Protein AF-0000000087190707 (afdb_homodimer)

Radius of gyration: 32.06 Å; Cα contacts (8 Å, |Δi|>4): 3324; chains: 2; bounding box: 83×92×91 Å

InterPro domains:
  IPR005593 Xylulose 5-phosphate/Fructose 6-phosphate phosphoketolase [PF03894] (389-524)
  IPR005593 Xylulose 5-phosphate/Fructose 6-phosphate phosphoketolase [PTHR31273] (13-345)
  IPR009014 Transketolase C-terminal/Pyruvate-ferredoxin oxidoreductase domain II [G3DSA:3.40.50.920] (561-709)
  IPR018969 Xylulose 5-phosphate/Fructose 6-phosphate phosphoketolase, C-terminal [PF09363] (551-703)
  IPR018970 Xylulose 5-phosphate/Fructose 6-phosphate phosphoketolase, N-terminal [PF09364] (20-344)
  IPR019789 Xylulose 5-phosphate/Fructose 6-phosphate phosphoketolase, thiamine diphosphate binding site [PS60003] (160-178)
  IPR029061 Thiamin diphosphate-binding fold [SSF52518] (20-338)
  IPR029061 Thiamin diphosphate-binding fold [SSF52518] (388-546)

Foldseek 3Di:
DLLVLLVVLPVPADLVLLVLQLLQLLLQLLLQQWAQDCSQCPDQDDLVRTDQFGWAFLFVRNVVSLVLLLCFSSLQSQDPPAAEAEFEQWFRNVSSLLSQCLQQQNLCVLPVQLGQFLRNSSCSRNCPVPPLQGRTDFVLRPRYQDGNPDGALRLLLQQLQFVQPQRYEYEYEHELQSCVDPNNVCSLQVLLLLAPLHNTHWYEYEYAQQQADLVGGHPLSPDDPVRNQCSNVVSQAGEQEDQSPRSSVVSVSVSVLSVQADGGNDDHGHYYYYHHHHTSPLQDQDFPRHGQGPDSCNRIPSLRGLSPDVRSVVRSSCSSCVSSSCCQAPSGRHGDPSNVSSHHHDDDADDFADFDPDLLVVLLVLLVVLPQDAQQSSAQVLQVVLCVVVQEAEEEAPCCVVLSNQAADPVRDHRSSYTYHNDLSSRQSSQNSSQSNQGFYEYEYALQCNCVCLVVVVSVLVSLVSCVVSVGHWTQEAEYEHEDELLADWQSSHDNVSLQSQLLVLDQQEWEFADQHNSLLSSVSSSNRSDTSHYYYYYAYNDDADDDDSPCSSVCSVQQKDWDPVLFDPDDQAFQEEEEEGHRLRCRLVSVLSVVCCVPQVVGGYIYMYGGILLCLAAPPSYPNPDDPVRCCSRGNLQHQYEYEHAADQVSSVSRNPPVDNPPSYDYFYFDRPVHTDHSQVRCVVRLSHNVSSNVVRVVRRDCVSVVPPD/DLLVLLVVLPVPADLVLLVLQLLQLLLQLLLQQWAQDCSQCPDQDDLVRTDQFGWAFLFVRNVVSLVLLLCFSSLQSQDPPAAEAEFEQWFRNQSSLLSQCLQQQNLCVLPVQLGQFLRNSSCSRNCPVPPLQGRTDFVLRPRYQDGNPDGALRLLLQQLQFVQPQRYEYEYEHELQSCVDPNNVCSLQVLLLLAPLHNTHWYEYEYEQQQADLVGGHPLSPDDPVRNQCSNVVSQAGEQEDQSPRSSVVSVSVSVLSVQADGGNDDHGHYYYYHHHHTSPLQDQDFPRHGQGPDSCNRIPSLRGLSPDVSSVVSSSCSSCVSSSCCQAPSGRHGDPSNVSSHHHDDDADDFADFDPPLLVVLLVLLVVLPQDAQQSSAQVLQVVLCVVVQEAEEEAPCCVVLSNLHADPVRDHRSSYTYHNDLSSRQSSQLSSQSNQGFYEYEYALQCNCVCLVVVVSVLVSLVSCVVSVGHWTQEAHYEHANALLADWQSSHDNVSLQSQLLVLDQQEWEFADQHNSLLSSQSSSNRSGTSHYYYYYAYNDDADDDDSVCSSVCSVQQKDWDPVLFDPDDQAFQEEEEEGHRLRCRLVSVLSVVCCVPQVVGGYIYMYGGILLCLAAPPSYPNPDDPVRVCSRGNLDHQYEYEHAADQVSSVSRNPPVDNPPSYDYFYFDNPVHTDHSQVRCVVRLSHNVSVNVVRVVRRDCVSVVPPD

Secondary structure (DSSP, 8-state):
-HHHHHHHHHHHS-HHHHHHHHHHHHHHHHHHHHBSS-TT--S---GGGB-SS--S--TTHHHHHHHHHHHHHHHHTPPTT-EEEEEES-TT-HHHHHHHHHHHTHHHHH-GGGSSSHHHHHHHHHTPSBTTTBSS--TTSTT-----SSSSTHHHHHHHHHTT-TTEEEEEEEETTGGGSHHHHHHHHHGGGGTTS----EEEEEEE--SB-SSSB-TGGGS-HHHHHHHHHHTTEEEEEE-SSSHHHHHHHHHHHHHH--BTT-SSPEEEEEE-PPTTTTS-SEETTEE-TTSGGGGS-SSS-TTT-HHHHHHHHHHHHTT-HHHHB-TTSPBPGGGGGGSPPPPPPPPPPPPPS-HHHHHHHHHHHH-S--HHHHHHHHHHHHHTTT-EEEEESS-TTTTT-----TTSPPPTTEEE-S-HHHHHHHHHHHHTTT-EEEEEEETTTGGGGHHHHHHHHHHHHHHHHTTPPP-BPEEEEEES-GGGS-GGG---HHHHHHHHT--TTEEEE--SSHHHHHHHHHHHHH-BS-EEEEE---S------STTHHHHHHHSEEE-GGGS-TT-SS-SEEEEEESHHHHHHHHHHHHHHHHH-TTS-EEEEEESBGGGGSPTTTSTTPPPHHHHHHHH-SSS-EEEEESS-HHHHHHHHGGG--GGGEEEE-----SS---HHHHHHHTT-SHHHHHHHHHHHS-GGGTTT--/-HHHHHHHHHHHS-HHHHHHHHHHHHHHHHHHHHBSS-TT--S---GGGB-SS--S--TTHHHHHHHHHHHHHHHHTPPTT-EEEEEES-TT-HHHHHHHHHHHTHHHHH-GGGSSSHHHHHHHHHHPSBTTTBSS--TTSTT-----SSSSTHHHHHHHHHTT-TTEEEEEEEETTGGGSHHHHHHHHHGGGGTTS----EEEEEEE--SB-SSSB-TGGGS-HHHHHHHHHHTTEEEEEE-SSSHHHHHHHHHHHHHT--BTT-SSPEEEEEE-PPTTTTS-SEETTEE-TTSGGGGS-SSS-TTT-HHHHHHHHHHHHTT-HHHHB-TTSPBPGGGGGGSPPPPPPPPPPPPPS-HHHHHHHHHHHH-S--HHHHHHHHHHHHHTTT-EEEEESS-TTTTT-----TTSPPPTTEEE-S-HHHHHHHHHHHHTTT-EEEEEEETTTGGGGHHHHHHHHHHHHHHHHTTPPP-BPEEEEEEE-GGGS-GGG---HHHHHHHHT--TTEEEE--SSHHHHHHHHHHHHH-BS-EEEEE---S------STTHHHHHHHSEEE-GGGS-TT-SS-SEEEEEESHHHHHHHHHHHHHHHHH-TTS-EEEEEESBGGGGSPTTTSTTPPPHHHHHHHH-SSS-EEEEESS-HHHHHHHHGGG--GGGEEEE-----SS---HHHHHHHTT-SHHHHHHHHHHHS-GGGTTT--

Nearest PDB structures (foldseek):
  8io8-assembly1_B  TM=8.925E-01  e=1.361E-54  unclassified
  8ioe-assembly1_G  TM=8.922E-01  e=2.851E-54  Synechococcus elongatus PCC 7942 = FACHB-805
  8ioe-assembly1_A  TM=8.803E-01  e=5.372E-54  Synechococcus elongatus PCC 7942 = FACHB-805
  3ahi-assembly1_A-2  TM=8.878E-01  e=4.780E-52  Bifidobacterium breve
  7c8h-assembly1_E  TM=8.790E-01  e=3.035E-51  Bifidobacterium longum

Solvent-accessible surface area (backbone atoms only — not comparable to full-atom values): 69370 Å² total; per-residue (Å²): 110,60,28,60,43,34,51,50,22,58,72,76,34,58,53,65,19,27,46,44,36,27,45,42,34,48,45,45,27,52,37,22,30,38,28,51,43,66,84,56,55,85,52,83,86,50,59,84,28,38,38,90,71,51,52,60,37,44,16,55,25,42,61,52,29,47,51,54,23,59,42,10,26,39,58,54,59,54,55,90,82,50,43,79,45,66,40,50,16,58,13,52,30,18,51,38,52,50,33,50,21,35,70,49,41,48,33,20,76,77,34,73,69,33,27,66,25,45,66,13,45,44,41,55,23,43,40,45,66,32,53,78,57,34,63,43,36,31,35,58,45,64,88,33,87,47,55,11,57,66,63,19,43,39,61,28,22,40,52,15,53,16,58,71,26,59,52,27,37,29,38,25,40,34,40,39,36,36,51,47,13,27,45,29,38,21,35,59,54,50,47,60,56,46,42,81,37,63,61,25,7,27,54,41,43,31,36,42,41,25,43,56,37,76,66,41,71,21,74,64,56,72,43,51,72,66,50,46,49,34,30,39,42,22,38,44,24,46,75,33,74,36,55,59,83,46,51,60,58,32,49,50,37,49,31,51,26,38,57,47,40,51,42,52,34,54,86,72,58,34,25,26,34,38,34,52,35,52,42,17,57,86,51,58,55,54,52,88,83,42,76,29,45,83,42,64,46,19,49,32,52,61,65,70,50,34,66,85,32,66,56,44,31,53,51,47,52,50,53,58,54,70,59,43,46,65,71,40,29,41,89,51,36,34,68,26,75,71,26,52,66,21,44,42,61,79,71,77,78,79,82,56,51,78,75,61,79,58,47,64,61,51,15,42,51,47,21,64,70,41,40,92,37,57,36,50,72,23,43,50,57,56,55,53,60,47,38,72,73,70,46,40,36,40,27,20,44,44,34,40,61,82,48,46,48,78,64,59,41,97,86,63,44,71,42,45,50,52,42,56,45,46,26,54,52,52,41,50,22,26,37,50,18,31,16,72,70,57,26,40,37,39,39,43,37,44,30,33,56,50,20,52,32,44,41,57,54,53,51,50,51,48,40,52,34,23,27,53,74,53,67,48,60,54,33,40,24,50,40,36,38,31,25,50,42,40,70,79,42,56,56,69,38,48,36,56,41,40,61,38,27,54,61,46,52,57,52,63,43,55,41,43,32,19,29,45,35,33,23,46,39,32,16,50,48,50,34,51,73,47,38,56,61,32,36,35,40,38,41,44,60,63,67,93,71,57,76,72,84,68,88,46,49,56,46,21,72,75,47,20,40,35,68,40,68,94,61,29,50,83,89,55,77,68,38,54,32,29,41,35,20,24,12,28,66,25,32,44,43,50,48,54,48,44,53,49,42,52,70,76,36,65,85,59,40,32,37,29,34,40,36,28,24,62,47,26,53,19,42,62,81,60,31,87,51,19,33,44,70,66,55,43,36,67,73,53,31,90,75,30,35,31,47,32,29,33,65,38,41,38,31,49,58,35,21,38,19,40,46,70,38,70,20,77,39,46,43,66,32,24,53,57,78,80,53,53,37,58,48,53,69,54,48,29,49,74,32,45,54,28,72,65,46,42,52,54,49,57,59,68,62,42,66,59,81,75,55,64,75,54,130,109,60,28,60,44,34,51,50,22,59,71,76,35,58,52,65,19,27,45,44,36,27,44,39,35,46,45,46,28,52,38,22,30,39,28,51,44,65,84,55,56,84,54,83,86,49,59,84,29,37,40,93,70,52,53,60,37,44,16,55,25,42,63,51,28,48,52,54,24,60,43,9,26,40,59,54,60,52,55,91,82,51,44,81,45,66,40,50,17,56,14,52,33,17,52,39,52,50,36,50,20,34,68,48,41,49,32,21,75,78,35,72,71,34,26,65,25,45,65,13,45,44,40,55,23,44,40,44,64,32,55,78,58,34,63,43,37,30,36,58,46,64,88,32,85,47,55,12,57,66,64,20,44,42,59,29,21,40,50,15,53,15,58,70,26,61,52,28,38,29,38,25,41,34,42,40,36,34,49,46,12,27,46,29,38,23,34,58,53,50,46,61,56,45,44,82,37,63,60,24,5,27,53,41,44,31,35,41,40,25,43,57,39,78,65,40,69,20,73,65,54,71,44,52,73,67,48,47,50,33,29,39,43,23,37,43,24,46,76,34,74,36,54,61,83,46,53,60,57,32,48,49,37,50,32,51,27,39,56,48,38,50,41,53,34,55,86,73,58,33,25,26,36,38,35,52,34,51,40,17,57,87,51,58,56,54,50,89,82,42,77,28,45,83,43,65,46,20,48,33,51,62,65,72,50,36,68,84,31,66,56,44,30,52,52,49,51,52,54,59,54,69,60,42,47,65,70,38,29,43,90,51,35,34,67,24,76,72,27,52,65,21,45,41,62,80,74,77,78,79,82,56,54,78,76,63,78,57,48,62,60,52,14,41,51,47,20,62,70,42,40,92,39,57,37,50,74,24,43,49,56,57,54,52,59,47,40,71,71,71,46,39,37,41,29,20,44,43,34,41,61,83,48,46,50,76,64,57,43,98,86,63,44,69,44,46,49,51,42,56,46,47,26,54,52,52,39,50,23,26,39,50,18,32,16,73,72,59,26,39,36,39,38,41,39,42,31,32,57,49,20,51,32,44,40,57,53,53,51,49,52,49,40,52,36,24,27,52,75,55,66,49,59,52,33,40,24,49,38,38,39,29,30,40,42,38,71,80,41,58,57,70,39,47,35,55,40,41,59,38,26,55,61,46,52,57,52,64,44,56,41,43,32,18,28,44,33,32,23,47,39,32,15,50,49,49,34,51,73,49,38,57,61,33,37,35,40,37,39,41,62,60,66,95,71,58,75,75,84,68,87,48,48,54,46,20,70,75,49,19,38,36,67,40,67,94,61,29,51,83,88,55,76,68,39,54,32,28,41,33,21,23,11,27,66,25,33,41,44,51,49,54,47,46,54,50,42,53,71,76,38,66,84,59,39,33,38,28,35,41,35,26,22,62,48,26,53,19,42,63,80,59,30,86,51,18,34,45,71,66,57,43,35,68,74,52,31,90,72,29,35,31,48,32,29,33,63,39,41,37,32,49,57,35,21,39,19,42,46,70,39,71,20,76,40,46,44,65,32,25,55,57,80,78,52,53,35,57,48,53,70,54,49,29,49,74,34,45,54,28,72,67,47,40,50,54,48,57,57,66,63,43,66,59,79,74,54,65,77,56,129

Organism: Streptomyces mobaraensis (NCBI:txid35621)

Sequence (1422 aa):
MWHDLAQRAQESVTDQAVAALTDALDYLCLAQLYLADNPLLQQPLRPAHLKKKPAGHWGVCPPVNRILAALGPLQRALPAGADLRVVHGGGHAAPSALAHAYLTGRLGDVYPWLTRTAKGLHALITGFPHPEIGSEITPLIPGHLYTGGQLGPALAVAQGTVLDAPHRLSVVLIGDGECETGATAASWLGSRALRGTGRHGTVLPVVLLNGQRMGGPSLLAGLTRDELTAYFTGLGHQPVYTDGTDPAHLRTALTQALAASRPLGSRGPHSVLVLTLPKGHGAPATVAGRPVAGTRAVHKTPLPDPVRDREQFTALSAWLASYQPQQLLTSDGHPSPHLIPALPPPRSAPTGCEPPRGCIAASTAVATATGPRPFPAAIAPVFSARAHHGDFRLFSPDELSSNRIDLHDADGSTPPWVVEVLNEELCHAWAQGYTETGRRALIATYEAFAPIATSLITQQLKHRAARRHAGLPPLPSIVYLLTSLGWHNTYTHQNPALTSALLATGDLSVHVLTPADPARTAAALTFALRKLDRCTLVIAGKHPLTHHPHDTIEEEIRHGIAPWPHLSHPGATEPDLVLASAGDLPAHQLTALARRLRAQRPEMRLRYLHIHDLTVLAEPGTRPLALTDEAFTRHFGTRAPILAATAGHPADLHALLGRRHPGPRLTVLGYTDPGRPCTSERLLHHCHLDTTSLWERATALVPHTLRRNLPMWHDLAQRAQESVTDQAVAALTDALDYLCLAQLYLADNPLLQQPLRPAHLKKKPAGHWGVCPPVNRILAALGPLQRALPAGADLRVVHGGGHAAPSALAHAYLTGRLGDVYPWLTRTAKGLHALITGFPHPEIGSEITPLIPGHLYTGGQLGPALAVAQGTVLDAPHRLSVVLIGDGECETGATAASWLGSRALRGTGRHGTVLPVVLLNGQRMGGPSLLAGLTRDELTAYFTGLGHQPVYTDGTDPAHLRTALTQALAASRPLGSRGPHSVLVLTLPKGHGAPATVAGRPVAGTRAVHKTPLPDPVRDREQFTALSAWLASYQPQQLLTSDGHPSPHLIPALPPPRSAPTGCEPPRGCIAASTAVATATGPRPFPAAIAPVFSARAHHGDFRLFSPDELSSNRIDLHDADGSTPPWVVEVLNEELCHAWAQGYTETGRRALIATYEAFAPIATSLITQQLKHRAARRHAGLPPLPSIVYLLTSLGWHNTYTHQNPALTSALLATGDLSVHVLTPADPARTAAALTFALRKLDRCTLVIAGKHPLTHHPHDTIEEEIRHGIAPWPHLSHPGATEPDLVLASAGDLPAHQLTALARRLRAQRPEMRLRYLHIHDLTVLAEPGTRPLALTDEAFTRHFGTRAPILAATAGHPADLHALLGRRHPGPRLTVLGYTDPGRPCTSERLLHHCHLDTTSLWERATALVPHTLRRNLP

Structure (mmCIF, N/CA/C/O backbone):
data_AF-0000000087190707-model_v1
#
loop_
_entity.id
_entity.type
_entity.pdbx_description
1 polymer Phosphoketolase
#
loop_
_atom_site.group_PDB
_atom_site.id
_atom_site.type_symbol
_atom_site.label_atom_id
_atom_site.label_alt_id
_atom_site.label_comp_id
_atom_site.label_asym_id
_atom_site.label_entity_id
_atom_site.label_seq_id
_atom_site.pdbx_PDB_ins_code
_atom_site.Cartn_x
_atom_site.Cartn_y
_atom_site.Cartn_z
_atom_site.occupancy
_atom_site.B_iso_or_equiv
_atom_site.auth_seq_id
_atom_site.auth_comp_id
_atom_site.auth_asym_id
_atom_site.auth_atom_id
_atom_site.pdbx_PDB_model_num
ATOM 1 N N . MET A 1 1 ? 5.609 28.781 -24.391 1 84.25 1 MET A N 1
ATOM 2 C CA . MET A 1 1 ? 4.645 29.594 -23.672 1 84.25 1 MET A CA 1
ATOM 3 C C . MET A 1 1 ? 5.168 29.953 -22.281 1 84.25 1 MET A C 1
ATOM 5 O O . MET A 1 1 ? 5.281 31.141 -21.938 1 84.25 1 MET A O 1
ATOM 9 N N . TRP A 1 2 ? 5.621 29.016 -21.562 1 90.38 2 TRP A N 1
ATOM 10 C CA . TRP A 1 2 ? 5.977 29.266 -20.156 1 90.38 2 TRP A CA 1
ATOM 11 C C . TRP A 1 2 ? 7.316 29.984 -20.062 1 90.38 2 TRP A C 1
ATOM 13 O O . TRP A 1 2 ? 7.539 30.75 -19.125 1 90.38 2 TRP A O 1
ATOM 23 N N . HIS A 1 3 ? 8.156 29.766 -21.062 1 89.12 3 HIS A N 1
ATOM 24 C CA . HIS A 1 3 ? 9.414 30.5 -21.109 1 89.12 3 HIS A CA 1
ATOM 25 C C . HIS A 1 3 ? 9.172 31.984 -21.328 1 89.12 3 HIS A C 1
ATOM 27 O O . HIS A 1 3 ? 9.758 32.844 -20.625 1 89.12 3 HIS A O 1
ATOM 33 N N . ASP A 1 4 ? 8.32 32.312 -22.25 1 91.38 4 ASP A N 1
ATOM 34 C CA . ASP A 1 4 ? 7.992 33.688 -22.531 1 91.38 4 ASP A CA 1
ATOM 35 C C . ASP A 1 4 ? 7.359 34.375 -21.328 1 91.38 4 ASP A C 1
ATOM 37 O O . ASP A 1 4 ? 7.66 35.531 -21.031 1 91.38 4 ASP A O 1
ATOM 41 N N . LEU A 1 5 ? 6.543 33.594 -20.703 1 92.19 5 LEU A N 1
ATOM 42 C CA . LEU A 1 5 ? 5.91 34.125 -19.484 1 92.19 5 LEU A CA 1
ATOM 43 C C . LEU A 1 5 ? 6.953 34.438 -18.422 1 92.19 5 LEU A C 1
ATOM 45 O O . LEU A 1 5 ? 6.879 35.469 -17.766 1 92.19 5 LEU A O 1
ATOM 49 N N . ALA A 1 6 ? 7.91 33.562 -18.25 1 91.88 6 ALA A N 1
ATOM 50 C CA . ALA A 1 6 ? 8.945 33.719 -17.25 1 91.88 6 ALA A CA 1
ATOM 51 C C . ALA A 1 6 ? 9.836 34.938 -17.578 1 91.88 6 ALA A C 1
ATOM 53 O O . ALA A 1 6 ? 10.227 35.688 -16.672 1 91.88 6 ALA A O 1
ATOM 54 N N . GLN A 1 7 ? 10.086 35.125 -18.828 1 91.69 7 GLN A N 1
ATOM 55 C CA . GLN A 1 7 ? 10.891 36.281 -19.266 1 91.69 7 GLN A CA 1
ATOM 56 C C . GLN A 1 7 ? 10.164 37.594 -19.016 1 91.69 7 GLN A C 1
ATOM 58 O O . GLN A 1 7 ? 10.75 38.531 -18.5 1 91.69 7 GLN A O 1
ATOM 63 N N . ARG A 1 8 ? 8.984 37.594 -19.281 1 91.94 8 ARG A N 1
ATOM 64 C CA . ARG A 1 8 ? 8.188 38.781 -19.062 1 91.94 8 ARG A CA 1
ATOM 65 C C . ARG A 1 8 ? 8.078 39.125 -17.578 1 91.94 8 ARG A C 1
ATOM 67 O O . ARG A 1 8 ? 8.164 40.281 -17.188 1 91.94 8 ARG A O 1
ATOM 74 N N . ALA A 1 9 ? 7.875 38.062 -16.828 1 92.56 9 ALA A N 1
ATOM 75 C CA . ALA A 1 9 ? 7.777 38.25 -15.375 1 92.56 9 ALA A CA 1
ATOM 76 C C . ALA A 1 9 ? 9.078 38.812 -14.805 1 92.56 9 ALA A C 1
ATOM 78 O O . ALA A 1 9 ? 9.062 39.625 -13.883 1 92.56 9 ALA A O 1
ATOM 79 N N . GLN A 1 10 ? 10.156 38.344 -15.359 1 90.56 10 GLN A N 1
ATOM 80 C CA . GLN A 1 10 ? 11.461 38.781 -14.906 1 90.56 10 GLN A CA 1
ATOM 81 C C . GLN A 1 10 ? 11.688 40.25 -15.219 1 90.56 10 GLN A C 1
ATOM 83 O O . GLN A 1 10 ? 12.328 40.969 -14.453 1 90.56 10 GLN A O 1
ATOM 88 N N . GLU A 1 11 ? 11.117 40.719 -16.234 1 91.38 11 GLU A N 1
ATOM 89 C CA . GLU A 1 11 ? 11.289 42.094 -16.688 1 91.38 11 GLU A CA 1
ATOM 90 C C . GLU A 1 11 ? 10.328 43.031 -15.953 1 91.38 11 GLU A C 1
ATOM 92 O O . GLU A 1 11 ? 10.648 44.188 -15.719 1 91.38 11 GLU A O 1
ATOM 97 N N . SER A 1 12 ? 9.227 42.562 -15.562 1 93.19 12 SER A N 1
ATOM 98 C CA . SER A 1 12 ? 8.164 43.406 -15.055 1 93.19 12 SER A CA 1
ATOM 99 C C . SER A 1 12 ? 8.266 43.594 -13.547 1 93.19 12 SER A C 1
ATOM 101 O O . SER A 1 12 ? 7.766 44.562 -12.992 1 93.19 12 SER A O 1
ATOM 103 N N . VAL A 1 13 ? 8.859 42.594 -12.844 1 96.25 13 VAL A N 1
ATOM 104 C CA . VAL A 1 13 ? 8.953 42.656 -11.383 1 96.25 13 VAL A CA 1
ATOM 105 C C . VAL A 1 13 ? 10.422 42.594 -10.961 1 96.25 13 VAL A C 1
ATOM 107 O O . VAL A 1 13 ? 11.195 41.781 -11.453 1 96.25 13 VAL A O 1
ATOM 110 N N . THR A 1 14 ? 10.844 43.438 -10.07 1 96.19 14 THR A N 1
ATOM 111 C CA . THR A 1 14 ? 12.242 43.562 -9.688 1 96.19 14 THR A CA 1
ATOM 112 C C . THR A 1 14 ? 12.656 42.406 -8.766 1 96.19 14 THR A C 1
ATOM 114 O O . THR A 1 14 ? 11.82 41.844 -8.055 1 96.19 14 THR A O 1
ATOM 117 N N . ASP A 1 15 ? 13.938 42.062 -8.773 1 96.81 15 ASP A N 1
ATOM 118 C CA . ASP A 1 15 ? 14.484 41.062 -7.867 1 96.81 15 ASP A CA 1
ATOM 119 C C . ASP A 1 15 ? 14.344 41.5 -6.41 1 96.81 15 ASP A C 1
ATOM 121 O O . ASP A 1 15 ? 14.188 40.688 -5.516 1 96.81 15 ASP A O 1
ATOM 125 N N . GLN A 1 16 ? 14.336 42.812 -6.195 1 96.31 16 GLN A N 1
ATOM 126 C CA . GLN A 1 16 ? 14.211 43.344 -4.848 1 96.31 16 GLN A CA 1
ATOM 127 C C . GLN A 1 16 ? 12.836 43.062 -4.262 1 96.31 16 GLN A C 1
ATOM 129 O O . GLN A 1 16 ? 12.711 42.75 -3.074 1 96.31 16 GLN A O 1
ATOM 134 N N . ALA A 1 17 ? 11.836 43.156 -5.109 1 97.5 17 ALA A N 1
ATOM 135 C CA . ALA A 1 17 ? 10.484 42.844 -4.652 1 97.5 17 ALA A CA 1
ATOM 136 C C . ALA A 1 17 ? 10.359 41.375 -4.27 1 97.5 17 ALA A C 1
ATOM 138 O O . ALA A 1 17 ? 9.719 41.031 -3.275 1 97.5 17 ALA A O 1
ATOM 139 N N . VAL A 1 18 ? 10.969 40.5 -5.082 1 97.94 18 VAL A N 1
ATOM 140 C CA . VAL A 1 18 ? 10.945 39.094 -4.82 1 97.94 18 VAL A CA 1
ATOM 141 C C . VAL A 1 18 ? 11.719 38.781 -3.543 1 97.94 18 VAL A C 1
ATOM 143 O O . VAL A 1 18 ? 11.281 37.969 -2.727 1 97.94 18 VAL A O 1
ATOM 146 N N . ALA A 1 19 ? 12.852 39.406 -3.342 1 97.5 19 ALA A N 1
ATOM 147 C CA . ALA A 1 19 ? 13.648 39.25 -2.129 1 97.5 19 ALA A CA 1
ATOM 148 C C . ALA A 1 19 ? 12.867 39.688 -0.895 1 97.5 19 ALA A C 1
ATOM 150 O O . ALA A 1 19 ? 12.906 39.031 0.141 1 97.5 19 ALA A O 1
ATOM 151 N N . ALA A 1 20 ? 12.203 40.812 -1.03 1 97.75 20 ALA A N 1
ATOM 152 C CA . ALA A 1 20 ? 11.406 41.312 0.084 1 97.75 20 ALA A CA 1
ATOM 153 C C . ALA A 1 20 ? 10.281 40.344 0.442 1 97.75 20 ALA A C 1
ATOM 155 O O . ALA A 1 20 ? 9.984 40.156 1.621 1 97.75 20 ALA A O 1
ATOM 156 N N . LEU A 1 21 ? 9.617 39.812 -0.574 1 98.12 21 LEU A N 1
ATOM 157 C CA . LEU A 1 21 ? 8.562 38.844 -0.317 1 98.12 21 LEU A CA 1
ATOM 158 C C . LEU A 1 21 ? 9.117 37.594 0.361 1 98.12 21 LEU A C 1
ATOM 160 O O . LEU A 1 21 ? 8.484 37.031 1.255 1 98.12 21 LEU A O 1
ATOM 164 N N . THR A 1 22 ? 10.297 37.094 -0.09 1 98.19 22 THR A N 1
ATOM 165 C CA . THR A 1 22 ? 10.953 35.969 0.54 1 98.19 22 THR A CA 1
ATOM 166 C C . THR A 1 22 ? 11.18 36.219 2.025 1 98.19 22 THR A C 1
ATOM 168 O O . THR A 1 22 ? 10.898 35.344 2.861 1 98.19 22 THR A O 1
ATOM 171 N N . ASP A 1 23 ? 11.617 37.438 2.338 1 98.31 23 ASP A N 1
ATOM 172 C CA . ASP A 1 23 ? 11.867 37.812 3.727 1 98.31 23 ASP A CA 1
ATOM 173 C C . ASP A 1 23 ? 10.562 37.844 4.527 1 98.31 23 ASP A C 1
ATOM 175 O O . ASP A 1 23 ? 10.523 37.438 5.684 1 98.31 23 ASP A O 1
ATOM 179 N N . ALA A 1 24 ? 9.562 38.406 3.902 1 98.69 24 ALA A N 1
ATOM 180 C CA . ALA A 1 24 ? 8.266 38.469 4.57 1 98.69 24 ALA A CA 1
ATOM 181 C C . ALA A 1 24 ? 7.738 37.062 4.891 1 98.69 24 ALA A C 1
ATOM 183 O O . ALA A 1 24 ? 7.227 36.812 5.988 1 98.69 24 ALA A O 1
ATOM 184 N N . LEU A 1 25 ? 7.855 36.156 3.922 1 98.62 25 LEU A N 1
ATOM 185 C CA . LEU A 1 25 ? 7.414 34.781 4.125 1 98.62 25 LEU A CA 1
ATOM 186 C C . LEU A 1 25 ? 8.234 34.125 5.223 1 98.62 25 LEU A C 1
ATOM 188 O O . LEU A 1 25 ? 7.672 33.469 6.102 1 98.62 25 LEU A O 1
ATOM 192 N N . ASP A 1 26 ? 9.547 34.25 5.164 1 98.56 26 ASP A N 1
ATOM 193 C CA . ASP A 1 26 ? 10.406 33.656 6.188 1 98.56 26 ASP A CA 1
ATOM 194 C C . ASP A 1 26 ? 10.055 34.188 7.574 1 98.56 26 ASP A C 1
ATOM 196 O O . ASP A 1 26 ? 9.945 33.406 8.531 1 98.56 26 ASP A O 1
ATOM 200 N N . TYR A 1 27 ? 9.922 35.531 7.613 1 98.69 27 TYR A N 1
ATOM 201 C CA . TYR A 1 27 ? 9.609 36.125 8.906 1 98.69 27 TYR A CA 1
ATOM 202 C C . TYR A 1 27 ? 8.297 35.594 9.453 1 98.69 27 TYR A C 1
ATOM 204 O O . TYR A 1 27 ? 8.211 35.219 10.633 1 98.69 27 TYR A O 1
ATOM 212 N N . LEU A 1 28 ? 7.254 35.594 8.648 1 98.75 28 LEU A N 1
ATOM 213 C CA . LEU A 1 28 ? 5.934 35.156 9.094 1 98.75 28 LEU A CA 1
ATOM 214 C C . LEU A 1 28 ? 5.957 33.688 9.531 1 98.75 28 LEU A C 1
ATOM 216 O O . LEU A 1 28 ? 5.25 33.312 10.461 1 98.75 28 LEU A O 1
ATOM 220 N N . CYS A 1 29 ? 6.746 32.875 8.828 1 98.5 29 CYS A N 1
ATOM 221 C CA . CYS A 1 29 ? 6.887 31.5 9.25 1 98.5 29 CYS A CA 1
ATOM 222 C C . CYS A 1 29 ? 7.523 31.406 10.633 1 98.5 29 CYS A C 1
ATOM 224 O O . CYS A 1 29 ? 7.027 30.703 11.508 1 98.5 29 CYS A O 1
ATOM 226 N N . LEU A 1 30 ? 8.609 32.125 10.805 1 98.56 30 LEU A N 1
ATOM 227 C CA . LEU A 1 30 ? 9.305 32.125 12.086 1 98.56 30 LEU A CA 1
ATOM 228 C C . LEU A 1 30 ? 8.398 32.625 13.203 1 98.56 30 LEU A C 1
ATOM 230 O O . LEU A 1 30 ? 8.367 32.062 14.297 1 98.56 30 LEU A O 1
ATOM 234 N N . ALA A 1 31 ? 7.703 33.719 12.945 1 98.62 31 ALA A N 1
ATOM 235 C CA . ALA A 1 31 ? 6.789 34.312 13.914 1 98.62 31 ALA A CA 1
ATOM 236 C C . ALA A 1 31 ? 5.684 33.344 14.297 1 98.62 31 ALA A C 1
ATOM 238 O O . ALA A 1 31 ? 5.324 33.25 15.477 1 98.62 31 ALA A O 1
ATOM 239 N N . GLN A 1 32 ? 5.129 32.656 13.359 1 98.5 32 GLN A N 1
ATOM 240 C CA . GLN A 1 32 ? 4.109 31.641 13.617 1 98.5 32 GLN A CA 1
ATOM 241 C C . GLN A 1 32 ? 4.613 30.594 14.594 1 98.5 32 GLN A C 1
ATOM 243 O O . GLN A 1 32 ? 3.865 30.125 15.461 1 98.5 32 GLN A O 1
ATOM 248 N N . LEU A 1 33 ? 5.863 30.203 14.445 1 98.06 33 LEU A N 1
ATOM 249 C CA . LEU A 1 33 ? 6.414 29.109 15.242 1 98.06 33 LEU A CA 1
ATOM 250 C C . LEU A 1 33 ? 6.648 29.562 16.688 1 98.06 33 LEU A C 1
ATOM 252 O O . LEU A 1 33 ? 6.457 28.781 17.625 1 98.06 33 LEU A O 1
ATOM 256 N N . TYR A 1 34 ? 6.98 30.891 16.953 1 98.38 34 TYR A N 1
ATOM 257 C CA . TYR A 1 34 ? 7.59 31.203 18.234 1 98.38 34 TYR A CA 1
ATOM 258 C C . TYR A 1 34 ? 6.777 32.25 18.984 1 98.38 34 TYR A C 1
ATOM 260 O O . TYR A 1 34 ? 6.805 32.312 20.203 1 98.38 34 TYR A O 1
ATOM 268 N N . LEU A 1 35 ? 6.066 33.125 18.281 1 98.56 35 LEU A N 1
ATOM 269 C CA . LEU A 1 35 ? 5.531 34.312 18.953 1 98.56 35 LEU A CA 1
ATOM 270 C C . LEU A 1 35 ? 4.113 34.062 19.438 1 98.56 35 LEU A C 1
ATOM 272 O O . LEU A 1 35 ? 3.32 33.406 18.766 1 98.56 35 LEU A O 1
ATOM 276 N N . ALA A 1 36 ? 3.848 34.562 20.594 1 98.06 36 ALA A N 1
ATOM 277 C CA . ALA A 1 36 ? 2.508 34.562 21.172 1 98.06 36 ALA A CA 1
ATOM 278 C C . ALA A 1 36 ? 1.954 36 21.234 1 98.06 36 ALA A C 1
ATOM 280 O O . ALA A 1 36 ? 0.783 36.188 21.562 1 98.06 36 ALA A O 1
ATOM 281 N N . ASP A 1 37 ? 2.795 36.969 20.906 1 97.94 37 ASP A N 1
ATOM 282 C CA . ASP A 1 37 ? 2.438 38.406 20.875 1 97.94 37 ASP A CA 1
ATOM 283 C C . ASP A 1 37 ? 3.516 39.219 20.172 1 97.94 37 ASP A C 1
ATOM 285 O O . ASP A 1 37 ? 4.547 38.688 19.766 1 97.94 37 ASP A O 1
ATOM 289 N N . ASN A 1 38 ? 3.254 40.5 19.938 1 97.81 38 ASN A N 1
ATOM 290 C CA . ASN A 1 38 ? 4.227 41.438 19.359 1 97.81 38 ASN A CA 1
ATOM 291 C C . ASN A 1 38 ? 4.633 41.031 17.953 1 97.81 38 ASN A C 1
ATOM 293 O O . ASN A 1 38 ? 5.82 40.906 17.656 1 97.81 38 ASN A O 1
ATOM 297 N N . PRO A 1 39 ? 3.66 40.781 17.094 1 97.31 39 PRO A N 1
ATOM 298 C CA . PRO A 1 39 ? 3.916 40.156 15.797 1 97.31 39 PRO A CA 1
ATOM 299 C C . PRO A 1 39 ? 4.902 40.969 14.945 1 97.31 39 PRO A C 1
ATOM 301 O O . PRO A 1 39 ? 5.613 40.406 14.117 1 97.31 39 PRO A O 1
ATOM 304 N N . LEU A 1 40 ? 5.004 42.281 15.109 1 97.38 40 LEU A N 1
ATOM 305 C CA . LEU A 1 40 ? 5.855 43.125 14.273 1 97.38 40 LEU A CA 1
ATOM 306 C C . LEU A 1 40 ? 7.035 43.656 15.07 1 97.38 40 LEU A C 1
ATOM 308 O O . LEU A 1 40 ? 7.742 44.562 14.602 1 97.38 40 LEU A O 1
ATOM 312 N N . LEU A 1 41 ? 7.23 43.188 16.234 1 97.06 41 LEU A N 1
ATOM 313 C CA . LEU A 1 41 ? 8.32 43.594 17.109 1 97.06 41 LEU A CA 1
ATOM 314 C C . LEU A 1 41 ? 8.32 45.125 17.328 1 97.06 41 LEU A C 1
ATOM 316 O O . LEU A 1 41 ? 9.352 45.781 17.172 1 97.06 41 LEU A O 1
ATOM 320 N N . GLN A 1 42 ? 7.211 45.625 17.547 1 94.56 42 GLN A N 1
ATOM 321 C CA . GLN A 1 42 ? 7.066 47.062 17.812 1 94.56 42 GLN A CA 1
ATOM 322 C C . GLN A 1 42 ? 7.672 47.438 19.156 1 94.56 42 GLN A C 1
ATOM 324 O O . GLN A 1 42 ? 8.031 48.594 19.375 1 94.56 42 GLN A O 1
ATOM 329 N N . GLN A 1 43 ? 7.711 46.469 20.062 1 94.94 43 GLN A N 1
ATOM 330 C CA . GLN A 1 43 ? 8.414 46.531 21.344 1 94.94 43 GLN A CA 1
ATOM 331 C C . GLN A 1 43 ? 9.586 45.562 21.375 1 94.94 43 GLN A C 1
ATOM 333 O O . GLN A 1 43 ? 9.617 44.594 20.625 1 94.94 43 GLN A O 1
ATOM 338 N N . PRO A 1 44 ? 10.531 45.875 22.219 1 95.69 44 PRO A N 1
ATOM 339 C CA . PRO A 1 44 ? 11.578 44.875 22.391 1 95.69 44 PRO A CA 1
ATOM 340 C C . PRO A 1 44 ? 11.016 43.5 22.828 1 95.69 44 PRO A C 1
ATOM 342 O O . PRO A 1 44 ? 10.094 43.438 23.641 1 95.69 44 PRO A O 1
ATOM 345 N N . LEU A 1 45 ? 11.57 42.5 22.188 1 97.75 45 LEU A N 1
ATOM 346 C CA . LEU A 1 45 ? 11.078 41.156 22.453 1 97.75 45 LEU A CA 1
ATOM 347 C C . LEU A 1 45 ? 11.227 40.812 23.938 1 97.75 45 LEU A C 1
ATOM 349 O O . LEU A 1 45 ? 12.266 41.094 24.531 1 97.75 45 LEU A O 1
ATOM 353 N N . ARG A 1 46 ? 10.234 40.281 24.578 1 97.56 46 ARG A N 1
ATOM 354 C CA . ARG A 1 46 ? 10.227 39.75 25.938 1 97.56 46 ARG A CA 1
ATOM 355 C C . ARG A 1 46 ? 9.805 38.281 25.953 1 97.56 46 ARG A C 1
ATOM 357 O O . ARG A 1 46 ? 9.078 37.812 25.062 1 97.56 46 ARG A O 1
ATOM 364 N N . PRO A 1 47 ? 10.305 37.5 26.969 1 97.19 47 PRO A N 1
ATOM 365 C CA . PRO A 1 47 ? 9.906 36.094 27.047 1 97.19 47 PRO A CA 1
ATOM 366 C C . PRO A 1 47 ? 8.391 35.906 27.047 1 97.19 47 PRO A C 1
ATOM 368 O O . PRO A 1 47 ? 7.891 34.906 26.516 1 97.19 47 PRO A O 1
ATOM 371 N N . ALA A 1 48 ? 7.664 36.906 27.531 1 97.12 48 ALA A N 1
ATOM 372 C CA . ALA A 1 48 ? 6.207 36.844 27.609 1 97.12 48 ALA A CA 1
ATOM 373 C C . ALA A 1 48 ? 5.582 36.875 26.219 1 97.12 48 ALA A C 1
ATOM 375 O O . ALA A 1 48 ? 4.41 36.531 26.047 1 97.12 48 ALA A O 1
ATOM 376 N N . HIS A 1 49 ? 6.344 37.344 25.234 1 98.38 49 HIS A N 1
ATOM 377 C CA . HIS A 1 49 ? 5.863 37.406 23.859 1 98.38 49 HIS A CA 1
ATOM 378 C C . HIS A 1 49 ? 6.008 36.062 23.156 1 98.38 49 HIS A C 1
ATOM 380 O O . HIS A 1 49 ? 5.613 35.938 22 1 98.38 49 HIS A O 1
ATOM 386 N N . LEU A 1 50 ? 6.605 35.094 23.828 1 98.44 50 LEU A N 1
ATOM 387 C CA . LEU A 1 50 ? 6.926 33.812 23.188 1 98.44 50 LEU A CA 1
ATOM 388 C C . LEU A 1 50 ? 5.934 32.75 23.594 1 98.44 50 LEU A C 1
ATOM 390 O O . LEU A 1 50 ? 5.418 32.75 24.719 1 98.44 50 LEU A O 1
ATOM 394 N N . LYS A 1 51 ? 5.68 31.891 22.656 1 97.44 51 LYS A N 1
ATOM 395 C CA . LYS A 1 51 ? 4.906 30.703 22.984 1 97.44 51 LYS A CA 1
ATOM 396 C C . LYS A 1 51 ? 5.652 29.812 23.969 1 97.44 51 LYS A C 1
ATOM 398 O O . LYS A 1 51 ? 6.875 29.672 23.891 1 97.44 51 LYS A O 1
ATOM 403 N N . LYS A 1 52 ? 4.93 29.188 24.828 1 94.69 52 LYS A N 1
ATOM 404 C CA . LYS A 1 52 ? 5.516 28.281 25.812 1 94.69 52 LYS A CA 1
ATOM 405 C C . LYS A 1 52 ? 6.059 27.016 25.141 1 94.69 52 LYS A C 1
ATOM 407 O O . LYS A 1 52 ? 7.051 26.453 25.609 1 94.69 52 LYS A O 1
ATOM 412 N N . LYS A 1 53 ? 5.391 26.578 24.156 1 92.56 53 LYS A N 1
ATOM 413 C CA . LYS A 1 53 ? 5.777 25.406 23.391 1 92.56 53 LYS A CA 1
ATOM 414 C C . LYS A 1 53 ? 5.789 25.703 21.891 1 92.56 53 LYS A C 1
ATOM 416 O O . LYS A 1 53 ? 4.824 25.406 21.188 1 92.56 53 LYS A O 1
ATOM 421 N N . PRO A 1 54 ? 6.965 26.234 21.375 1 95.06 54 PRO A N 1
ATOM 422 C CA . PRO A 1 54 ? 7.043 26.453 19.938 1 95.06 54 PRO A CA 1
ATOM 423 C C . PRO A 1 54 ? 6.738 25.188 19.125 1 95.06 54 PRO A C 1
ATOM 425 O O . PRO A 1 54 ? 7.094 24.078 19.547 1 95.06 54 PRO A O 1
ATOM 428 N N . ALA A 1 55 ? 6.043 25.297 18.047 1 92.31 55 ALA A N 1
ATOM 429 C CA . ALA A 1 55 ? 5.648 24.156 17.219 1 92.31 55 ALA A CA 1
ATOM 430 C C . ALA A 1 55 ? 5.77 24.5 15.734 1 92.31 55 ALA A C 1
ATOM 432 O O . ALA A 1 55 ? 5.68 25.656 15.352 1 92.31 55 ALA A O 1
ATOM 433 N N . GLY A 1 56 ? 5.895 23.453 15.008 1 93.25 56 GLY A N 1
ATOM 434 C CA . GLY A 1 56 ? 5.965 23.609 13.562 1 93.25 56 GLY A CA 1
ATOM 435 C C . GLY A 1 56 ? 7.281 23.141 12.977 1 93.25 56 GLY A C 1
ATOM 436 O O . GLY A 1 56 ? 8.156 22.656 13.703 1 93.25 56 GLY A O 1
ATOM 437 N N . HIS A 1 57 ? 7.395 23.281 11.625 1 94.94 57 HIS A N 1
ATOM 438 C CA . HIS A 1 57 ? 8.562 22.812 10.891 1 94.94 57 HIS A CA 1
ATOM 439 C C . HIS A 1 57 ? 9.242 23.953 10.148 1 94.94 57 HIS A C 1
ATOM 441 O O . HIS A 1 57 ? 8.82 24.328 9.047 1 94.94 57 HIS A O 1
ATOM 447 N N . TRP A 1 58 ? 10.32 24.422 10.734 1 96.56 58 TRP A N 1
ATOM 448 C CA . TRP A 1 58 ? 11.078 25.5 10.102 1 96.56 58 TRP A CA 1
ATOM 449 C C . TRP A 1 58 ? 11.844 24.984 8.883 1 96.56 58 TRP A C 1
ATOM 451 O O . TRP A 1 58 ? 11.969 25.688 7.879 1 96.56 58 TRP A O 1
ATOM 461 N N . GLY A 1 59 ? 12.281 23.781 8.938 1 95.19 59 GLY A N 1
ATOM 462 C CA . GLY A 1 59 ? 13.219 23.188 7.996 1 95.19 59 GLY A CA 1
ATOM 463 C C . GLY A 1 59 ? 12.773 23.312 6.551 1 95.19 59 GLY A C 1
ATOM 464 O O . GLY A 1 59 ? 13.586 23.594 5.668 1 95.19 59 GLY A O 1
ATOM 465 N N . VAL A 1 60 ? 11.547 23.141 6.309 1 94.88 60 VAL A N 1
ATOM 466 C CA . VAL A 1 60 ? 11.031 23.078 4.949 1 94.88 60 VAL A CA 1
ATOM 467 C C . VAL A 1 60 ? 10.609 24.484 4.496 1 94.88 60 VAL A C 1
ATOM 469 O O . VAL A 1 60 ? 10.484 24.734 3.299 1 94.88 60 VAL A O 1
ATOM 472 N N . CYS A 1 61 ? 10.5 25.5 5.328 1 97 61 CYS A N 1
ATOM 473 C CA . CYS A 1 61 ? 9.883 26.781 5.031 1 97 61 CYS A CA 1
ATOM 474 C C . CYS A 1 61 ? 10.758 27.609 4.094 1 97 61 CYS A C 1
ATOM 476 O O . CYS A 1 61 ? 10.297 28.062 3.047 1 97 61 CYS A O 1
ATOM 478 N N . PRO A 1 62 ? 12.039 27.734 4.406 1 97.31 62 PRO A N 1
ATOM 479 C CA . PRO A 1 62 ? 12.836 28.672 3.592 1 97.31 62 PRO A CA 1
ATOM 480 C C . PRO A 1 62 ? 12.883 28.266 2.119 1 97.31 62 PRO A C 1
ATOM 482 O O . PRO A 1 62 ? 12.648 29.094 1.241 1 97.31 62 PRO A O 1
ATOM 485 N N . PRO A 1 63 ? 13.164 27 1.798 1 96.94 63 PRO A N 1
ATOM 486 C CA . PRO A 1 63 ? 13.172 26.672 0.37 1 96.94 63 PRO A CA 1
ATOM 487 C C . PRO A 1 63 ? 11.797 26.828 -0.281 1 96.94 63 PRO A C 1
ATOM 489 O O . PRO A 1 63 ? 11.703 27.297 -1.42 1 96.94 63 PRO A O 1
ATOM 492 N N . VAL A 1 64 ? 10.766 26.484 0.358 1 97.56 64 VAL A N 1
ATOM 493 C CA . VAL A 1 64 ? 9.414 26.625 -0.167 1 97.56 64 VAL A CA 1
ATOM 494 C C . VAL A 1 64 ? 9.117 28.109 -0.405 1 97.56 64 VAL A C 1
ATOM 496 O O . VAL A 1 64 ? 8.578 28.484 -1.45 1 97.56 64 VAL A O 1
ATOM 499 N N . ASN A 1 65 ? 9.508 29 0.553 1 98.06 65 ASN A N 1
ATOM 500 C CA . ASN A 1 65 ? 9.258 30.438 0.465 1 98.06 65 ASN A CA 1
ATOM 501 C C . ASN A 1 65 ? 9.961 31.047 -0.741 1 98.06 65 ASN A C 1
ATOM 503 O O . ASN A 1 65 ? 9.414 31.938 -1.396 1 98.06 65 ASN A O 1
ATOM 507 N N . ARG A 1 66 ? 11.164 30.594 -1.016 1 98.06 66 ARG A N 1
ATOM 508 C CA . ARG A 1 66 ? 11.906 31.078 -2.17 1 98.06 66 ARG A CA 1
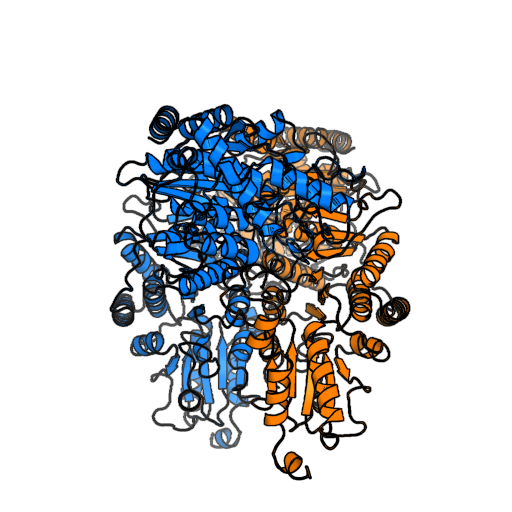ATOM 509 C C . ARG A 1 66 ? 11.172 30.766 -3.469 1 98.06 66 ARG A C 1
ATOM 511 O O . ARG A 1 66 ? 11.086 31.609 -4.359 1 98.06 66 ARG A O 1
ATOM 518 N N . ILE A 1 67 ? 10.664 29.578 -3.578 1 97.94 67 ILE A N 1
ATOM 519 C CA . ILE A 1 67 ? 9.977 29.172 -4.801 1 97.94 67 ILE A CA 1
ATOM 520 C C . ILE A 1 67 ? 8.656 29.906 -4.93 1 97.94 67 ILE A C 1
ATOM 522 O O . ILE A 1 67 ? 8.305 30.391 -6.012 1 97.94 67 ILE A O 1
ATOM 526 N N . LEU A 1 68 ? 7.883 30.031 -3.824 1 97.25 68 LEU A N 1
ATOM 527 C CA . LEU A 1 68 ? 6.621 30.766 -3.857 1 97.25 68 LEU A CA 1
ATOM 528 C C . LEU A 1 68 ? 6.844 32.219 -4.277 1 97.25 68 LEU A C 1
ATOM 530 O O . LEU A 1 68 ? 6.086 32.75 -5.086 1 97.25 68 LEU A O 1
ATOM 534 N N . ALA A 1 69 ? 7.859 32.844 -3.705 1 97.81 69 ALA A N 1
ATOM 535 C CA . ALA A 1 69 ? 8.164 34.25 -4.043 1 97.81 69 ALA A CA 1
ATOM 536 C C . ALA A 1 69 ? 8.547 34.375 -5.512 1 97.81 69 ALA A C 1
ATOM 538 O O . ALA A 1 69 ? 8.148 35.312 -6.18 1 97.81 69 ALA A O 1
ATOM 539 N N . ALA A 1 70 ? 9.312 33.406 -6.008 1 97.44 70 ALA A N 1
ATOM 540 C CA . ALA A 1 70 ? 9.766 33.438 -7.395 1 97.44 70 ALA A CA 1
ATOM 541 C C . ALA A 1 70 ? 8.602 33.188 -8.359 1 97.44 70 ALA A C 1
ATOM 543 O O . ALA A 1 70 ? 8.625 33.688 -9.492 1 97.44 70 ALA A O 1
ATOM 544 N N . LEU A 1 71 ? 7.566 32.469 -7.973 1 96.94 71 LEU A N 1
ATOM 545 C CA . LEU A 1 71 ? 6.438 32.125 -8.836 1 96.94 71 LEU A CA 1
ATOM 546 C C . LEU A 1 71 ? 5.422 33.25 -8.875 1 96.94 71 LEU A C 1
ATOM 548 O O . LEU A 1 71 ? 4.613 33.344 -9.805 1 96.94 71 LEU A O 1
ATOM 552 N N . GLY A 1 72 ? 5.41 34.156 -7.887 1 96.25 72 GLY A N 1
ATOM 553 C CA . GLY A 1 72 ? 4.445 35.25 -7.789 1 96.25 72 GLY A CA 1
ATOM 554 C C . GLY A 1 72 ? 4.336 36.062 -9.062 1 96.25 72 GLY A C 1
ATOM 555 O O . GLY A 1 72 ? 3.252 36.188 -9.625 1 96.25 72 GLY A O 1
ATOM 556 N N . PRO A 1 73 ? 5.492 36.594 -9.484 1 96.19 73 PRO A N 1
ATOM 557 C CA . PRO A 1 73 ? 5.477 37.375 -10.711 1 96.19 73 PRO A CA 1
ATOM 558 C C . PRO A 1 73 ? 4.922 36.625 -11.906 1 96.19 73 PRO A C 1
ATOM 560 O O . PRO A 1 73 ? 4.254 37.188 -12.766 1 96.19 73 PRO A O 1
ATOM 563 N N . LEU A 1 74 ? 5.199 35.281 -11.992 1 95.5 74 LEU A N 1
ATOM 564 C CA . LEU A 1 74 ? 4.672 34.438 -13.062 1 95.5 74 LEU A CA 1
ATOM 565 C C . LEU A 1 74 ? 3.154 34.344 -12.969 1 95.5 74 LEU A C 1
ATOM 567 O O . LEU A 1 74 ? 2.461 34.438 -13.992 1 95.5 74 LEU A O 1
ATOM 571 N N . GLN A 1 75 ? 2.678 34.125 -11.797 1 94.06 75 GLN A N 1
ATOM 572 C CA . GLN A 1 75 ? 1.239 34 -11.586 1 94.06 75 GLN A CA 1
ATOM 573 C C . GLN A 1 75 ? 0.532 35.312 -11.914 1 94.06 75 GLN A C 1
ATOM 575 O O . GLN A 1 75 ? -0.599 35.312 -12.406 1 94.06 75 GLN A O 1
ATOM 580 N N . ARG A 1 76 ? 1.165 36.375 -11.656 1 91.69 76 ARG A N 1
ATOM 581 C CA . ARG A 1 76 ? 0.622 37.719 -11.961 1 91.69 76 ARG A CA 1
ATOM 582 C C . ARG A 1 76 ? 0.555 37.938 -13.461 1 91.69 76 ARG A C 1
ATOM 584 O O . ARG A 1 76 ? -0.328 38.656 -13.945 1 91.69 76 ARG A O 1
ATOM 591 N N . ALA A 1 77 ? 1.486 37.375 -14.148 1 92.56 77 ALA A N 1
ATOM 592 C CA . ALA A 1 77 ? 1.625 37.656 -15.578 1 92.56 77 ALA A CA 1
ATOM 593 C C . ALA A 1 77 ? 0.863 36.625 -16.406 1 92.56 77 ALA A C 1
ATOM 595 O O . ALA A 1 77 ? 0.909 36.625 -17.641 1 92.56 77 ALA A O 1
ATOM 596 N N . LEU A 1 78 ? 0.154 35.75 -15.797 1 93.12 78 LEU A N 1
ATOM 597 C CA . LEU A 1 78 ? -0.532 34.656 -16.5 1 93.12 78 LEU A CA 1
ATOM 598 C C . LEU A 1 78 ? -1.533 35.219 -17.5 1 93.12 78 LEU A C 1
ATOM 600 O O . LEU A 1 78 ? -2.352 36.094 -17.156 1 93.12 78 LEU A O 1
ATOM 604 N N . PRO A 1 79 ? -1.447 34.812 -18.719 1 91.19 79 PRO A N 1
ATOM 605 C CA . PRO A 1 79 ? -2.482 35.25 -19.672 1 91.19 79 PRO A CA 1
ATOM 606 C C . PRO A 1 79 ? -3.846 34.625 -19.359 1 91.19 79 PRO A C 1
ATOM 608 O O . PRO A 1 79 ? -3.934 33.625 -18.641 1 91.19 79 PRO A O 1
ATOM 611 N N . ALA A 1 80 ? -4.848 35.156 -19.938 1 90 80 ALA A N 1
ATOM 612 C CA . ALA A 1 80 ? -6.199 34.625 -19.781 1 90 80 ALA A CA 1
ATOM 613 C C . ALA A 1 80 ? -6.289 33.188 -20.266 1 90 80 ALA A C 1
ATOM 615 O O . ALA A 1 80 ? -5.742 32.844 -21.328 1 90 80 ALA A O 1
ATOM 616 N N . GLY A 1 81 ? -6.82 32.375 -19.469 1 90.38 81 GLY A N 1
ATOM 617 C CA . GLY A 1 81 ? -7.027 30.984 -19.844 1 90.38 81 GLY A CA 1
ATOM 618 C C . GLY A 1 81 ? -5.926 30.062 -19.359 1 90.38 81 GLY A C 1
ATOM 619 O O . GLY A 1 81 ? -6.102 28.844 -19.328 1 90.38 81 GLY A O 1
ATOM 620 N N . ALA A 1 82 ? -4.773 30.641 -19.016 1 93.31 82 ALA A N 1
ATOM 621 C CA . ALA A 1 82 ? -3.684 29.828 -18.484 1 93.31 82 ALA A CA 1
ATOM 622 C C . ALA A 1 82 ? -3.861 29.594 -16.984 1 93.31 82 ALA A C 1
ATOM 624 O O . ALA A 1 82 ? -4.547 30.359 -16.297 1 93.31 82 ALA A O 1
ATOM 625 N N . ASP A 1 83 ? -3.318 28.469 -16.562 1 93.31 83 ASP A N 1
ATOM 626 C CA . ASP A 1 83 ? -3.436 28.078 -15.164 1 93.31 83 ASP A CA 1
ATOM 627 C C . ASP A 1 83 ? -2.094 27.594 -14.609 1 93.31 83 ASP A C 1
ATOM 629 O O . ASP A 1 83 ? -1.392 26.828 -15.266 1 93.31 83 ASP A O 1
ATOM 633 N N . LEU A 1 84 ? -1.676 28.156 -13.492 1 94.94 84 LEU A N 1
ATOM 634 C CA . LEU A 1 84 ? -0.48 27.719 -12.781 1 94.94 84 LEU A CA 1
ATOM 635 C C . LEU A 1 84 ? -0.825 27.281 -11.367 1 94.94 84 LEU A C 1
ATOM 637 O O . LEU A 1 84 ? -1.365 28.062 -10.578 1 94.94 84 LEU A O 1
ATOM 641 N N . ARG A 1 85 ? -0.514 26.031 -11.078 1 93.31 85 ARG A N 1
ATOM 642 C CA . ARG A 1 85 ? -0.792 25.438 -9.766 1 93.31 85 ARG A CA 1
ATOM 643 C C . ARG A 1 85 ? 0.496 25 -9.078 1 93.31 85 ARG A C 1
ATOM 645 O O . ARG A 1 85 ? 1.453 24.594 -9.742 1 93.31 85 ARG A O 1
ATOM 652 N N . VAL A 1 86 ? 0.433 25.125 -7.801 1 95.81 86 VAL A N 1
ATOM 653 C CA . VAL A 1 86 ? 1.557 24.641 -7.004 1 95.81 86 VAL A CA 1
ATOM 654 C C . VAL A 1 86 ? 1.118 23.438 -6.172 1 95.81 86 VAL A C 1
ATOM 656 O O . VAL A 1 86 ? 0.12 23.516 -5.449 1 95.81 86 VAL A O 1
ATOM 659 N N . VAL A 1 87 ? 1.773 22.328 -6.273 1 96.69 87 VAL A N 1
ATOM 660 C CA . VAL A 1 87 ? 1.529 21.109 -5.496 1 96.69 87 VAL A CA 1
ATOM 661 C C . VAL A 1 87 ? 2.648 20.922 -4.477 1 96.69 87 VAL A C 1
ATOM 663 O O . VAL A 1 87 ? 3.818 20.797 -4.844 1 96.69 87 VAL A O 1
ATOM 666 N N . HIS A 1 88 ? 2.279 20.938 -3.23 1 96.5 88 HIS A N 1
ATOM 667 C CA . HIS A 1 88 ? 3.266 20.766 -2.17 1 96.5 88 HIS A CA 1
ATOM 668 C C . HIS A 1 88 ? 3.418 19.297 -1.782 1 96.5 88 HIS A C 1
ATOM 670 O O . HIS A 1 88 ? 2.518 18.719 -1.174 1 96.5 88 HIS A O 1
ATOM 676 N N . GLY A 1 89 ? 4.562 18.719 -2.062 1 94.75 89 GLY A N 1
ATOM 677 C CA . GLY A 1 89 ? 4.824 17.344 -1.639 1 94.75 89 GLY A CA 1
ATOM 678 C C . GLY A 1 89 ? 4.883 17.188 -0.131 1 94.75 89 GLY A C 1
ATOM 679 O O . GLY A 1 89 ? 4.266 16.281 0.428 1 94.75 89 GLY A O 1
ATOM 680 N N . GLY A 1 90 ? 5.648 18.031 0.556 1 90.19 90 GLY A N 1
ATOM 681 C CA . GLY A 1 90 ? 5.73 18.031 2.008 1 90.19 90 GLY A CA 1
ATOM 682 C C . GLY A 1 90 ? 4.676 18.891 2.674 1 90.19 90 GLY A C 1
ATOM 683 O O . GLY A 1 90 ? 4.738 20.125 2.605 1 90.19 90 GLY A O 1
ATOM 684 N N . GLY A 1 91 ? 3.795 18.234 3.332 1 90.62 91 GLY A N 1
ATOM 685 C CA . GLY A 1 91 ? 2.668 18.922 3.941 1 90.62 91 GLY A CA 1
ATOM 686 C C . GLY A 1 91 ? 3.059 19.734 5.156 1 90.62 91 GLY A C 1
ATOM 687 O O . GLY A 1 91 ? 2.297 20.609 5.598 1 90.62 91 GLY A O 1
ATOM 688 N N . HIS A 1 92 ? 4.305 19.656 5.633 1 91.5 92 HIS A N 1
ATOM 689 C CA . HIS A 1 92 ? 4.707 20.312 6.867 1 91.5 92 HIS A CA 1
ATOM 690 C C . HIS A 1 92 ? 5.082 21.781 6.609 1 91.5 92 HIS A C 1
ATOM 692 O O . HIS A 1 92 ? 5.402 22.516 7.543 1 91.5 92 HIS A O 1
ATOM 698 N N . ALA A 1 93 ? 4.844 22.203 5.402 1 94.31 93 ALA A N 1
ATOM 699 C CA . ALA A 1 93 ? 5.113 23.609 5.051 1 94.31 93 ALA A CA 1
ATOM 700 C C . ALA A 1 93 ? 3.875 24.469 5.27 1 94.31 93 ALA A C 1
ATOM 702 O O . ALA A 1 93 ? 3.688 25.484 4.586 1 94.31 93 ALA A O 1
ATOM 703 N N . ALA A 1 94 ? 3.104 24.109 6.219 1 95.44 94 ALA A N 1
ATOM 704 C CA . ALA A 1 94 ? 1.868 24.844 6.477 1 95.44 94 ALA A CA 1
ATOM 705 C C . ALA A 1 94 ? 2.162 26.281 6.887 1 95.44 94 ALA A C 1
ATOM 707 O O . ALA A 1 94 ? 1.44 27.203 6.5 1 95.44 94 ALA A O 1
ATOM 708 N N . PRO A 1 95 ? 3.223 26.562 7.68 1 96.94 95 PRO A N 1
ATOM 709 C CA . PRO A 1 95 ? 3.527 27.953 7.992 1 96.94 95 PRO A CA 1
ATOM 710 C C . PRO A 1 95 ? 3.75 28.797 6.742 1 96.94 95 PRO A C 1
ATOM 712 O O . PRO A 1 95 ? 3.297 29.953 6.68 1 96.94 95 PRO A O 1
ATOM 715 N N . SER A 1 96 ? 4.406 28.203 5.77 1 97.69 96 SER A N 1
ATOM 716 C CA . SER A 1 96 ? 4.645 28.906 4.512 1 97.69 96 SER A CA 1
ATOM 717 C C . SER A 1 96 ? 3.34 29.156 3.758 1 97.69 96 SER A C 1
ATOM 719 O O . SER A 1 96 ? 3.104 30.25 3.252 1 97.69 96 SER A O 1
ATOM 721 N N . ALA A 1 97 ? 2.541 28.109 3.699 1 96.75 97 ALA A N 1
ATOM 722 C CA . ALA A 1 97 ? 1.267 28.203 2.988 1 96.75 97 ALA A CA 1
ATOM 723 C C . ALA A 1 97 ? 0.346 29.234 3.643 1 96.75 97 ALA A C 1
ATOM 725 O O . ALA A 1 97 ? -0.326 30 2.951 1 96.75 97 ALA A O 1
ATOM 726 N N . LEU A 1 98 ? 0.306 29.25 4.957 1 97.19 98 LEU A N 1
ATOM 727 C CA . LEU A 1 98 ? -0.514 30.203 5.707 1 97.19 98 LEU A CA 1
ATOM 728 C C . LEU A 1 98 ? -0.01 31.625 5.516 1 97.19 98 LEU A C 1
ATOM 730 O O . LEU A 1 98 ? -0.802 32.531 5.281 1 97.19 98 LEU A O 1
ATOM 734 N N . ALA A 1 99 ? 1.283 31.781 5.609 1 98.12 99 ALA A N 1
ATOM 735 C CA . ALA A 1 99 ? 1.882 33.094 5.398 1 98.12 99 ALA A CA 1
ATOM 736 C C . ALA A 1 99 ? 1.562 33.625 4 1 98.12 99 ALA A C 1
ATOM 738 O O . ALA A 1 99 ? 1.176 34.781 3.844 1 98.12 99 ALA A O 1
ATOM 739 N N . HIS A 1 100 ? 1.735 32.75 3.023 1 97.25 100 HIS A N 1
ATOM 740 C CA . HIS A 1 100 ? 1.483 33.125 1.638 1 97.25 100 HIS A CA 1
ATOM 741 C C . HIS A 1 100 ? 0.016 33.469 1.423 1 97.25 100 HIS A C 1
ATOM 743 O O . HIS A 1 100 ? -0.294 34.5 0.778 1 97.25 100 HIS A O 1
ATOM 749 N N . ALA A 1 101 ? -0.87 32.688 1.969 1 96 101 ALA A N 1
ATOM 750 C CA . ALA A 1 101 ? -2.303 32.938 1.849 1 96 101 ALA A CA 1
ATOM 751 C C . ALA A 1 101 ? -2.691 34.25 2.559 1 96 101 ALA A C 1
ATOM 753 O O . ALA A 1 101 ? -3.59 34.969 2.109 1 96 101 ALA A O 1
ATOM 754 N N . TYR A 1 102 ? -2.039 34.562 3.678 1 96.88 102 TYR A N 1
ATOM 755 C CA . TYR A 1 102 ? -2.287 35.812 4.383 1 96.88 102 TYR A CA 1
ATOM 756 C C . TYR A 1 102 ? -1.856 37.031 3.545 1 96.88 102 TYR A C 1
ATOM 758 O O . TYR A 1 102 ? -2.631 37.969 3.35 1 96.88 102 TYR A O 1
ATOM 766 N N . LEU A 1 103 ? -0.679 36.938 3.021 1 97.25 103 LEU A N 1
ATOM 767 C CA . LEU A 1 103 ? -0.112 38.062 2.283 1 97.25 103 LEU A CA 1
ATOM 768 C C . LEU A 1 103 ? -0.907 38.312 1.012 1 97.25 103 LEU A C 1
ATOM 770 O O . LEU A 1 103 ? -1.021 39.469 0.579 1 97.25 103 LEU A O 1
ATOM 774 N N . THR A 1 104 ? -1.486 37.25 0.447 1 95 104 THR A N 1
ATOM 775 C CA . THR A 1 104 ? -2.254 37.406 -0.783 1 95 104 THR A CA 1
ATOM 776 C C . THR A 1 104 ? -3.689 37.844 -0.474 1 95 104 THR A C 1
ATOM 778 O O . THR A 1 104 ? -4.438 38.219 -1.375 1 95 104 THR A O 1
ATOM 781 N N . GLY A 1 105 ? -4.117 37.75 0.802 1 93.69 105 GLY A N 1
ATOM 782 C CA . GLY A 1 105 ? -5.465 38.094 1.21 1 93.69 105 GLY A CA 1
ATOM 783 C C . GLY A 1 105 ? -6.445 36.969 1.129 1 93.69 105 GLY A C 1
ATOM 784 O O . GLY A 1 105 ? -7.562 37.031 1.646 1 93.69 105 GLY A O 1
ATOM 785 N N . ARG A 1 106 ? -6.035 35.875 0.639 1 92.19 106 ARG A N 1
ATOM 786 C CA . ARG A 1 106 ? -6.91 34.719 0.42 1 92.19 106 ARG A CA 1
ATOM 787 C C . ARG A 1 106 ? -7.355 34.125 1.744 1 92.19 106 ARG A C 1
ATOM 789 O O . ARG A 1 106 ? -8.461 33.594 1.85 1 92.19 106 ARG A O 1
ATOM 796 N N . LEU A 1 107 ? -6.496 34.125 2.711 1 94.69 107 LEU A N 1
ATOM 797 C CA . LEU A 1 107 ? -6.812 33.531 4.004 1 94.69 107 LEU A CA 1
ATOM 798 C C . LEU A 1 107 ? -8.016 34.219 4.645 1 94.69 107 LEU A C 1
ATOM 800 O O . LEU A 1 107 ? -8.898 33.562 5.184 1 94.69 107 LEU A O 1
ATOM 804 N N . GLY A 1 108 ? -8.031 35.594 4.559 1 93.5 108 GLY A N 1
ATOM 805 C CA . GLY A 1 108 ? -9.125 36.375 5.109 1 93.5 108 GLY A CA 1
ATOM 806 C C . GLY A 1 108 ? -10.438 36.156 4.379 1 93.5 108 GLY A C 1
ATOM 807 O O . GLY A 1 108 ? -11.516 36.312 4.961 1 93.5 108 GLY A O 1
ATOM 808 N N . ASP A 1 109 ? -10.352 35.719 3.088 1 90.62 109 ASP A N 1
ATOM 809 C CA . ASP A 1 109 ? -11.555 35.438 2.305 1 90.62 109 ASP A CA 1
ATOM 810 C C . ASP A 1 109 ? -12.297 34.219 2.859 1 90.62 109 ASP A C 1
ATOM 812 O O . ASP A 1 109 ? -13.523 34.156 2.766 1 90.62 109 ASP A O 1
ATOM 816 N N . VAL A 1 110 ? -11.562 33.344 3.465 1 91.62 110 VAL A N 1
ATOM 817 C CA . VAL A 1 110 ? -12.148 32.125 3.959 1 91.62 110 VAL A CA 1
ATOM 818 C C . VAL A 1 110 ? -12.359 32.219 5.469 1 91.62 110 VAL A C 1
ATOM 820 O O . VAL A 1 110 ? -13.352 31.703 5.992 1 91.62 110 VAL A O 1
ATOM 823 N N . TYR A 1 111 ? -11.359 32.875 6.098 1 95.19 111 TYR A N 1
ATOM 824 C CA . TYR A 1 111 ? -11.406 33.031 7.547 1 95.19 111 TYR A CA 1
ATOM 825 C C . TYR A 1 111 ? -11.43 34.5 7.941 1 95.19 111 TYR A C 1
ATOM 827 O O . TYR A 1 111 ? -10.375 35.125 8.094 1 95.19 111 TYR A O 1
ATOM 835 N N . PRO A 1 112 ? -12.508 35.031 8.305 1 95.31 112 PRO A N 1
ATOM 836 C CA . PRO A 1 112 ? -12.633 36.469 8.578 1 95.31 112 PRO A CA 1
ATOM 837 C C . PRO A 1 112 ? -11.711 36.938 9.695 1 95.31 112 PRO A C 1
ATOM 839 O O . PRO A 1 112 ? -11.297 38.094 9.711 1 95.31 112 PRO A O 1
ATOM 842 N N . TRP A 1 113 ? -11.398 36.062 10.57 1 95.75 113 TRP A N 1
ATOM 843 C CA . TRP A 1 113 ? -10.555 36.438 11.695 1 95.75 113 TRP A CA 1
ATOM 844 C C . TRP A 1 113 ? -9.086 36.469 11.297 1 95.75 113 TRP A C 1
ATOM 846 O O . TRP A 1 113 ? -8.219 36.781 12.109 1 95.75 113 TRP A O 1
ATOM 856 N N . LEU A 1 114 ? -8.766 36.125 10.031 1 97.38 114 LEU A N 1
ATOM 857 C CA . LEU A 1 114 ? -7.406 36.125 9.508 1 97.38 114 LEU A CA 1
ATOM 858 C C . LEU A 1 114 ? -7.273 37.094 8.336 1 97.38 114 LEU A C 1
ATOM 860 O O . LEU A 1 114 ? -6.496 36.844 7.41 1 97.38 114 LEU A O 1
ATOM 864 N N . THR A 1 115 ? -8.023 38.156 8.281 1 96.75 115 THR A N 1
ATOM 865 C CA . THR A 1 115 ? -7.926 39.219 7.281 1 96.75 115 THR A CA 1
ATOM 866 C C . THR A 1 115 ? -6.633 40 7.457 1 96.75 115 THR A C 1
ATOM 868 O O . THR A 1 115 ? -6.051 40.031 8.539 1 96.75 115 THR A O 1
ATOM 871 N N . ARG A 1 116 ? -6.199 40.75 6.391 1 96.69 116 ARG A N 1
ATOM 872 C CA . ARG A 1 116 ? -4.973 41.531 6.426 1 96.69 116 ARG A CA 1
ATOM 873 C C . ARG A 1 116 ? -5.16 42.812 7.254 1 96.69 116 ARG A C 1
ATOM 875 O O . ARG A 1 116 ? -5.25 43.906 6.707 1 96.69 116 ARG A O 1
ATOM 882 N N . THR A 1 117 ? -5.188 42.625 8.555 1 97.38 117 THR A N 1
ATOM 883 C CA . THR A 1 117 ? -5.262 43.656 9.586 1 97.38 117 THR A CA 1
ATOM 884 C C . THR A 1 117 ? -4.301 43.344 10.727 1 97.38 117 THR A C 1
ATOM 886 O O . THR A 1 117 ? -3.703 42.25 10.773 1 97.38 117 THR A O 1
ATOM 889 N N . ALA A 1 118 ? -4.148 44.312 11.609 1 97.44 118 ALA A N 1
ATOM 890 C CA . ALA A 1 118 ? -3.32 44.094 12.789 1 97.44 118 ALA A CA 1
ATOM 891 C C . ALA A 1 118 ? -3.848 42.906 13.602 1 97.44 118 ALA A C 1
ATOM 893 O O . ALA A 1 118 ? -3.07 42.094 14.094 1 97.44 118 ALA A O 1
ATOM 894 N N . LYS A 1 119 ? -5.156 42.812 13.68 1 97.81 119 LYS A N 1
ATOM 895 C CA . LYS A 1 119 ? -5.781 41.719 14.422 1 97.81 119 LYS A CA 1
ATOM 896 C C . LYS A 1 119 ? -5.59 40.406 13.703 1 97.81 119 LYS A C 1
ATOM 898 O O . LYS A 1 119 ? -5.344 39.375 14.344 1 97.81 119 LYS A O 1
ATOM 903 N N . GLY A 1 120 ? -5.785 40.438 12.414 1 98.12 120 GLY A N 1
ATOM 904 C CA . GLY A 1 120 ? -5.598 39.219 11.625 1 98.12 120 GLY A CA 1
ATOM 905 C C . GLY A 1 120 ? -4.176 38.688 11.672 1 98.12 120 GLY A C 1
ATOM 906 O O . GLY A 1 120 ? -3.955 37.469 11.742 1 98.12 120 GLY A O 1
ATOM 907 N N . LEU A 1 121 ? -3.227 39.625 11.594 1 98.44 121 LEU A N 1
ATOM 908 C CA . LEU A 1 121 ? -1.823 39.219 11.695 1 98.44 121 LEU A CA 1
ATOM 909 C C . LEU A 1 121 ? -1.523 38.594 13.055 1 98.44 121 LEU A C 1
ATOM 911 O O . LEU A 1 121 ? -0.828 37.594 13.133 1 98.44 121 LEU A O 1
ATOM 915 N N . HIS A 1 122 ? -2.02 39.312 14.086 1 98.31 122 HIS A N 1
ATOM 916 C CA . HIS A 1 122 ? -1.863 38.781 15.438 1 98.31 122 HIS A CA 1
ATOM 917 C C . HIS A 1 122 ? -2.453 37.375 15.555 1 98.31 122 HIS A C 1
ATOM 919 O O . HIS A 1 122 ? -1.828 36.469 16.125 1 98.31 122 HIS A O 1
ATOM 925 N N . ALA A 1 123 ? -3.621 37.156 14.938 1 98.12 123 ALA A N 1
ATOM 926 C CA . ALA A 1 123 ? -4.297 35.844 14.984 1 98.12 123 ALA A CA 1
ATOM 927 C C . ALA A 1 123 ? -3.516 34.812 14.195 1 98.12 123 ALA A C 1
ATOM 929 O O . ALA A 1 123 ? -3.428 33.656 14.617 1 98.12 123 ALA A O 1
ATOM 930 N N . LEU A 1 124 ? -3.029 35.156 13.031 1 98.12 124 LEU A N 1
ATOM 931 C CA . LEU A 1 124 ? -2.238 34.25 12.219 1 98.12 124 LEU A CA 1
ATOM 932 C C . LEU A 1 124 ? -1.059 33.688 13.016 1 98.12 124 LEU A C 1
ATOM 934 O O . LEU A 1 124 ? -0.811 32.5 13.008 1 98.12 124 LEU A O 1
ATOM 938 N N . ILE A 1 125 ? -0.359 34.594 13.688 1 98.06 125 ILE A N 1
ATOM 939 C CA . ILE A 1 125 ? 0.909 34.281 14.328 1 98.06 125 ILE A CA 1
ATOM 940 C C . ILE A 1 125 ? 0.649 33.562 15.641 1 98.06 125 ILE A C 1
ATOM 942 O O . ILE A 1 125 ? 1.214 32.469 15.891 1 98.06 125 ILE A O 1
ATOM 946 N N . THR A 1 126 ? -0.237 34.062 16.484 1 96.75 126 THR A N 1
ATOM 947 C CA . THR A 1 126 ? -0.43 33.531 17.828 1 96.75 126 THR A CA 1
ATOM 948 C C . THR A 1 126 ? -1.238 32.25 17.781 1 96.75 126 THR A C 1
ATOM 950 O O . THR A 1 126 ? -1.108 31.391 18.672 1 96.75 126 THR A O 1
ATOM 953 N N . GLY A 1 127 ? -1.989 32.062 16.734 1 95.19 127 GLY A N 1
ATOM 954 C CA . GLY A 1 127 ? -2.902 30.953 16.672 1 95.19 127 GLY A CA 1
ATOM 955 C C . GLY A 1 127 ? -2.254 29.688 16.125 1 95.19 127 GLY A C 1
ATOM 956 O O . GLY A 1 127 ? -2.799 28.594 16.266 1 95.19 127 GLY A O 1
ATOM 957 N N . PHE A 1 128 ? -1.111 29.766 15.57 1 95.56 128 PHE A N 1
ATOM 958 C CA . PHE A 1 128 ? -0.479 28.609 14.953 1 95.56 128 PHE A CA 1
ATOM 959 C C . PHE A 1 128 ? 0.034 27.641 16.016 1 95.56 128 PHE A C 1
ATOM 961 O O . PHE A 1 128 ? 0.708 28.062 16.969 1 95.56 128 PHE A O 1
ATOM 968 N N . PRO A 1 129 ? -0.13 26.375 15.969 1 92.88 129 PRO A N 1
ATOM 969 C CA . PRO A 1 129 ? -1.035 25.75 15 1 92.88 129 PRO A CA 1
ATOM 970 C C . PRO A 1 129 ? -2.506 25.984 15.328 1 92.88 129 PRO A C 1
ATOM 972 O O . PRO A 1 129 ? -2.92 25.828 16.484 1 92.88 129 PRO A O 1
ATOM 975 N N . HIS A 1 130 ? -3.252 26.344 14.305 1 89.75 130 HIS A N 1
ATOM 976 C CA . HIS A 1 130 ? -4.68 26.562 14.477 1 89.75 130 HIS A CA 1
ATOM 977 C C . HIS A 1 130 ? -5.438 25.25 14.648 1 89.75 130 HIS A C 1
ATOM 979 O O . HIS A 1 130 ? -5.32 24.359 13.82 1 89.75 130 HIS A O 1
ATOM 985 N N . PRO A 1 131 ? -6.195 25.172 15.68 1 85.69 131 PRO A N 1
ATOM 986 C CA . PRO A 1 131 ? -6.941 23.922 15.891 1 85.69 131 PRO A CA 1
ATOM 987 C C . PRO A 1 131 ? -7.844 23.578 14.703 1 85.69 131 PRO A C 1
ATOM 989 O O . PRO A 1 131 ? -8.047 22.391 14.406 1 85.69 131 PRO A O 1
ATOM 992 N N . GLU A 1 132 ? -8.344 24.531 14 1 85.88 132 GLU A N 1
ATOM 993 C CA . GLU A 1 132 ? -9.305 24.297 12.93 1 85.88 132 GLU A CA 1
ATOM 994 C C . GLU A 1 132 ? -8.594 24.078 11.594 1 85.88 132 GLU A C 1
ATOM 996 O O . GLU A 1 132 ? -9.164 23.484 10.672 1 85.88 132 GLU A O 1
ATOM 1001 N N . ILE A 1 133 ? -7.398 24.656 11.461 1 93.06 133 ILE A N 1
ATOM 1002 C CA . ILE A 1 133 ? -6.688 24.578 10.188 1 93.06 133 ILE A CA 1
ATOM 1003 C C . ILE A 1 133 ? -5.602 23.516 10.266 1 93.06 133 ILE A C 1
ATOM 1005 O O . ILE A 1 133 ? -5.328 22.828 9.273 1 93.06 133 ILE A O 1
ATOM 1009 N N . GLY A 1 134 ? -5.121 23.359 11.43 1 92.44 134 GLY A N 1
ATOM 1010 C CA . GLY A 1 134 ? -4.051 22.391 11.641 1 92.44 134 GLY A CA 1
ATOM 1011 C C . GLY A 1 134 ? -2.672 22.969 11.359 1 92.44 134 GLY A C 1
ATOM 1012 O O . GLY A 1 134 ? -2.49 24.188 11.344 1 92.44 134 GLY A O 1
ATOM 1013 N N . SER A 1 135 ? -1.643 22.047 11.281 1 93.38 135 SER A N 1
ATOM 1014 C CA . SER A 1 135 ? -0.252 22.453 11.094 1 93.38 135 SER A CA 1
ATOM 1015 C C . SER A 1 135 ? 0.325 21.875 9.805 1 93.38 135 SER A C 1
ATOM 1017 O O . SER A 1 135 ? 1.541 21.891 9.609 1 93.38 135 SER A O 1
ATOM 1019 N N . GLU A 1 136 ? -0.542 21.344 8.953 1 94.62 136 GLU A N 1
ATOM 1020 C CA . GLU A 1 136 ? -0.121 20.797 7.668 1 94.62 136 GLU A CA 1
ATOM 1021 C C . GLU A 1 136 ? -0.879 21.438 6.516 1 94.62 136 GLU A C 1
ATOM 1023 O O . GLU A 1 136 ? -1.931 22.062 6.723 1 94.62 136 GLU A O 1
ATOM 1028 N N . ILE A 1 137 ? -0.301 21.312 5.352 1 94.75 137 ILE A N 1
ATOM 1029 C CA . ILE A 1 137 ? -0.963 21.828 4.16 1 94.75 137 ILE A CA 1
ATOM 1030 C C . ILE A 1 137 ? -2.15 20.953 3.797 1 94.75 137 ILE A C 1
ATOM 1032 O O . ILE A 1 137 ? -1.986 19.75 3.553 1 94.75 137 ILE A O 1
ATOM 1036 N N . THR A 1 138 ? -3.311 21.469 3.846 1 94.12 138 THR A N 1
ATOM 1037 C CA . THR A 1 138 ? -4.562 20.875 3.4 1 94.12 138 THR A CA 1
ATOM 1038 C C . THR A 1 138 ? -5.41 21.891 2.641 1 94.12 138 THR A C 1
ATOM 1040 O O . THR A 1 138 ? -5.07 23.062 2.586 1 94.12 138 THR A O 1
ATOM 1043 N N . PRO A 1 139 ? -6.512 21.469 2.104 1 93.5 139 PRO A N 1
ATOM 1044 C CA . PRO A 1 139 ? -7.387 22.406 1.401 1 93.5 139 PRO A CA 1
ATOM 1045 C C . PRO A 1 139 ? -8.062 23.406 2.344 1 93.5 139 PRO A C 1
ATOM 1047 O O . PRO A 1 139 ? -8.734 24.328 1.887 1 93.5 139 PRO A O 1
ATOM 1050 N N . LEU A 1 140 ? -7.789 23.281 3.611 1 95.25 140 LEU A N 1
ATOM 1051 C CA . LEU A 1 140 ? -8.258 24.281 4.562 1 95.25 140 LEU A CA 1
ATOM 1052 C C . LEU A 1 140 ? -7.484 25.578 4.402 1 95.25 140 LEU A C 1
ATOM 1054 O O . LEU A 1 140 ? -7.938 26.641 4.852 1 95.25 140 LEU A O 1
ATOM 1058 N N . ILE A 1 141 ? -6.285 25.484 3.828 1 95.31 141 ILE A N 1
ATOM 1059 C CA . ILE A 1 141 ? -5.547 26.688 3.424 1 95.31 141 ILE A CA 1
ATOM 1060 C C . ILE A 1 141 ? -5.887 27.031 1.977 1 95.31 141 ILE A C 1
ATOM 1062 O O . ILE A 1 141 ? -5.574 26.266 1.059 1 95.31 141 ILE A O 1
ATOM 1066 N N . PRO A 1 142 ? -6.504 28.156 1.793 1 91.88 142 PRO A N 1
ATOM 1067 C CA . PRO A 1 142 ? -6.969 28.484 0.444 1 91.88 142 PRO A CA 1
ATOM 1068 C C . PRO A 1 142 ? -5.852 28.453 -0.593 1 91.88 142 PRO A C 1
ATOM 1070 O O . PRO A 1 142 ? -4.754 28.969 -0.338 1 91.88 142 PRO A O 1
ATOM 1073 N N . GLY A 1 143 ? -6.145 27.766 -1.721 1 87.62 143 GLY A N 1
ATOM 1074 C CA . GLY A 1 143 ? -5.195 27.703 -2.82 1 87.62 143 GLY A CA 1
ATOM 1075 C C . GLY A 1 143 ? -4.477 26.375 -2.91 1 87.62 143 GLY A C 1
ATOM 1076 O O . GLY A 1 143 ? -3.828 26.078 -3.918 1 87.62 143 GLY A O 1
ATOM 1077 N N . HIS A 1 144 ? -4.621 25.578 -1.885 1 90.25 144 HIS A N 1
ATOM 1078 C CA . HIS A 1 144 ? -3.941 24.281 -1.874 1 90.25 144 HIS A CA 1
ATOM 1079 C C . HIS A 1 144 ? -4.914 23.141 -2.158 1 90.25 144 HIS A C 1
ATOM 1081 O O . HIS A 1 144 ? -5.926 23 -1.467 1 90.25 144 HIS A O 1
ATOM 1087 N N . LEU A 1 145 ? -4.582 22.359 -3.168 1 85.56 145 LEU A N 1
ATOM 1088 C CA . LEU A 1 145 ? -5.531 21.328 -3.584 1 85.56 145 LEU A CA 1
ATOM 1089 C C . LEU A 1 145 ? -4.898 19.953 -3.506 1 85.56 145 LEU A C 1
ATOM 1091 O O . LEU A 1 145 ? -5.281 19.047 -4.25 1 85.56 145 LEU A O 1
ATOM 1095 N N . TYR A 1 146 ? -3.879 19.844 -2.686 1 92.94 146 TYR A N 1
ATOM 1096 C CA . TYR A 1 146 ? -3.229 18.578 -2.396 1 92.94 146 TYR A CA 1
ATOM 1097 C C . TYR A 1 146 ? -2.795 18.5 -0.937 1 92.94 146 TYR A C 1
ATOM 1099 O O . TYR A 1 146 ? -2.309 19.484 -0.379 1 92.94 146 TYR A O 1
ATOM 1107 N N . THR A 1 147 ? -3.104 17.422 -0.303 1 92.25 147 THR A N 1
ATOM 1108 C CA . THR A 1 147 ? -2.639 17.141 1.051 1 92.25 147 THR A CA 1
ATOM 1109 C C . THR A 1 147 ? -1.388 16.266 1.022 1 92.25 147 THR A C 1
ATOM 1111 O O . THR A 1 147 ? -1.44 15.109 0.595 1 92.25 147 THR A O 1
ATOM 1114 N N . GLY A 1 148 ? -0.314 16.812 1.448 1 88.62 148 GLY A N 1
ATOM 1115 C CA . GLY A 1 148 ? 0.958 16.109 1.384 1 88.62 148 GLY A CA 1
ATOM 1116 C C . GLY A 1 148 ? 1.304 15.383 2.67 1 88.62 148 GLY A C 1
ATOM 1117 O O . GLY A 1 148 ? 2.455 15.406 3.111 1 88.62 148 GLY A O 1
ATOM 1118 N N . GLY A 1 149 ? 0.3 14.781 3.365 1 89.62 149 GLY A N 1
ATOM 1119 C CA . GLY A 1 149 ? 0.563 14.031 4.582 1 89.62 149 GLY A CA 1
ATOM 1120 C C . GLY A 1 149 ? 1.451 12.82 4.355 1 89.62 149 GLY A C 1
ATOM 1121 O O . GLY A 1 149 ? 2.512 12.703 4.973 1 89.62 149 GLY A O 1
ATOM 1122 N N . GLN A 1 150 ? 0.998 11.961 3.52 1 93.5 150 GLN A N 1
ATOM 1123 C CA . GLN A 1 150 ? 1.867 10.883 3.064 1 93.5 150 GLN A CA 1
ATOM 1124 C C . GLN A 1 150 ? 2.818 11.367 1.974 1 93.5 150 GLN A C 1
ATOM 1126 O O . GLN A 1 150 ? 2.379 11.852 0.928 1 93.5 150 GLN A O 1
ATOM 1131 N N . LEU A 1 151 ? 4.023 11.312 2.217 1 94.88 151 LEU A N 1
ATOM 1132 C CA . LEU A 1 151 ? 5.004 11.75 1.229 1 94.88 151 LEU A CA 1
ATOM 1133 C C . LEU A 1 151 ? 5.117 10.734 0.093 1 94.88 151 LEU A C 1
ATOM 1135 O O . LEU A 1 151 ? 4.895 9.539 0.296 1 94.88 151 LEU A O 1
ATOM 1139 N N . GLY A 1 152 ? 5.363 11.25 -1.155 1 96.12 152 GLY A N 1
ATOM 1140 C CA . GLY A 1 152 ? 5.66 10.344 -2.252 1 96.12 152 GLY A CA 1
ATOM 1141 C C . GLY A 1 152 ? 4.852 10.633 -3.504 1 96.12 152 GLY A C 1
ATOM 1142 O O . GLY A 1 152 ? 5.418 10.859 -4.574 1 96.12 152 GLY A O 1
ATOM 1143 N N . PRO A 1 153 ? 3.555 10.766 -3.406 1 96.5 153 PRO A N 1
ATOM 1144 C CA . PRO A 1 153 ? 2.723 10.773 -4.613 1 96.5 153 PRO A CA 1
ATOM 1145 C C . PRO A 1 153 ? 2.641 12.148 -5.266 1 96.5 153 PRO A C 1
ATOM 1147 O O . PRO A 1 153 ? 2.037 12.297 -6.332 1 96.5 153 PRO A O 1
ATOM 1150 N N . ALA A 1 154 ? 3.229 13.219 -4.762 1 98 154 ALA A N 1
ATOM 1151 C CA . ALA A 1 154 ? 3.006 14.594 -5.199 1 98 154 ALA A CA 1
ATOM 1152 C C . ALA A 1 154 ? 3.32 14.75 -6.684 1 98 154 ALA A C 1
ATOM 1154 O O . ALA A 1 154 ? 2.572 15.406 -7.418 1 98 154 ALA A O 1
ATOM 1155 N N . LEU A 1 155 ? 4.449 14.18 -7.148 1 98.44 155 LEU A N 1
ATOM 1156 C CA . LEU A 1 155 ? 4.824 14.32 -8.547 1 98.44 155 LEU A CA 1
ATOM 1157 C C . LEU A 1 155 ? 3.785 13.664 -9.453 1 98.44 155 LEU A C 1
ATOM 1159 O O . LEU A 1 155 ? 3.369 14.258 -10.453 1 98.44 155 LEU A O 1
ATOM 1163 N N . ALA A 1 156 ? 3.365 12.477 -9.125 1 98.5 156 ALA A N 1
ATOM 1164 C CA . ALA A 1 156 ? 2.369 11.773 -9.922 1 98.5 156 ALA A CA 1
ATOM 1165 C C . ALA A 1 156 ? 1.028 12.5 -9.898 1 98.5 156 ALA A C 1
ATOM 1167 O O . ALA A 1 156 ? 0.321 12.539 -10.914 1 98.5 156 ALA A O 1
ATOM 1168 N N . VAL A 1 157 ? 0.631 13.047 -8.734 1 98.44 157 VAL A N 1
ATOM 1169 C CA . VAL A 1 157 ? -0.608 13.812 -8.641 1 98.44 157 VAL A CA 1
ATOM 1170 C C . VAL A 1 157 ? -0.527 15.039 -9.547 1 98.44 157 VAL A C 1
ATOM 1172 O O . VAL A 1 157 ? -1.479 15.352 -10.266 1 98.44 157 VAL A O 1
ATOM 1175 N N . ALA A 1 158 ? 0.614 15.742 -9.508 1 98.38 158 ALA A N 1
ATOM 1176 C CA . ALA A 1 158 ? 0.812 16.891 -10.398 1 98.38 158 ALA A CA 1
ATOM 1177 C C . ALA A 1 158 ? 0.67 16.484 -11.859 1 98.38 158 ALA A C 1
ATOM 1179 O O . ALA A 1 158 ? 0.067 17.203 -12.656 1 98.38 158 ALA A O 1
ATOM 1180 N N . GLN A 1 159 ? 1.242 15.352 -12.227 1 98.56 159 GLN A N 1
ATOM 1181 C CA . GLN A 1 159 ? 1.1 14.836 -13.578 1 98.56 159 GLN A CA 1
ATOM 1182 C C . GLN A 1 159 ? -0.368 14.609 -13.93 1 98.56 159 GLN A C 1
ATOM 1184 O O . GLN A 1 159 ? -0.804 14.938 -15.039 1 98.56 159 GLN A O 1
ATOM 1189 N N . GLY A 1 160 ? -1.134 14.078 -12.969 1 98.25 160 GLY A N 1
ATOM 1190 C CA . GLY A 1 160 ? -2.557 13.867 -13.188 1 98.25 160 GLY A CA 1
ATOM 1191 C C . GLY A 1 160 ? -3.322 15.148 -13.453 1 98.25 160 GLY A C 1
ATOM 1192 O O . GLY A 1 160 ? -4.25 15.164 -14.266 1 98.25 160 GLY A O 1
ATOM 1193 N N . THR A 1 161 ? -2.93 16.25 -12.852 1 97.69 161 THR A N 1
ATOM 1194 C CA . THR A 1 161 ? -3.658 17.516 -12.945 1 97.69 161 THR A CA 1
ATOM 1195 C C . THR A 1 161 ? -3.5 18.125 -14.336 1 97.69 161 THR A C 1
ATOM 1197 O O . THR A 1 161 ? -4.312 18.953 -14.75 1 97.69 161 THR A O 1
ATOM 1200 N N . VAL A 1 162 ? -2.428 17.781 -15.078 1 97.88 162 VAL A N 1
ATOM 1201 C CA . VAL A 1 162 ? -2.152 18.484 -16.328 1 97.88 162 VAL A CA 1
ATOM 1202 C C . VAL A 1 162 ? -2.596 17.625 -17.516 1 97.88 162 VAL A C 1
ATOM 1204 O O . VAL A 1 162 ? -2.498 18.062 -18.656 1 97.88 162 VAL A O 1
ATOM 1207 N N . LEU A 1 163 ? -3.084 16.328 -17.234 1 98.06 163 LEU A N 1
ATOM 1208 C CA . LEU A 1 163 ? -3.584 15.5 -18.328 1 98.06 163 LEU A CA 1
ATOM 1209 C C . LEU A 1 163 ? -4.738 16.188 -19.047 1 98.06 163 LEU A C 1
ATOM 1211 O O . LEU A 1 163 ? -5.637 16.734 -18.406 1 98.06 163 LEU A O 1
ATOM 1215 N N . ASP A 1 164 ? -4.684 16.25 -20.406 1 97.31 164 ASP A N 1
ATOM 1216 C CA . ASP A 1 164 ? -5.691 16.859 -21.281 1 97.31 164 ASP A CA 1
ATOM 1217 C C . ASP A 1 164 ? -5.871 18.344 -20.984 1 97.31 164 ASP A C 1
ATOM 1219 O O . ASP A 1 164 ? -6.969 18.875 -21.141 1 97.31 164 ASP A O 1
ATOM 1223 N N . ALA A 1 165 ? -4.867 18.969 -20.438 1 97.19 165 ALA A N 1
ATOM 1224 C CA . ALA A 1 165 ? -4.949 20.375 -20.062 1 97.19 165 ALA A CA 1
ATOM 1225 C C . ALA A 1 165 ? -3.723 21.141 -20.547 1 97.19 165 ALA A C 1
ATOM 1227 O O . ALA A 1 165 ? -2.916 21.594 -19.734 1 97.19 165 ALA A O 1
ATOM 1228 N N . PRO A 1 166 ? -3.666 21.375 -21.844 1 96.62 166 PRO A N 1
ATOM 1229 C CA . PRO A 1 166 ? -2.48 22.031 -22.406 1 96.62 166 PRO A CA 1
ATOM 1230 C C . PRO A 1 166 ? -2.25 23.422 -21.859 1 96.62 166 PRO A C 1
ATOM 1232 O O . PRO A 1 166 ? -1.137 23.953 -21.938 1 96.62 166 PRO A O 1
ATOM 1235 N N . HIS A 1 167 ? -3.248 24.016 -21.219 1 95.94 167 HIS A N 1
ATOM 1236 C CA . HIS A 1 167 ? -3.178 25.391 -20.703 1 95.94 167 HIS A CA 1
ATOM 1237 C C . HIS A 1 167 ? -2.596 25.422 -19.297 1 95.94 167 HIS A C 1
ATOM 1239 O O . HIS A 1 167 ? -2.365 26.5 -18.734 1 95.94 167 HIS A O 1
ATOM 1245 N N . ARG A 1 168 ? -2.266 24.281 -18.688 1 96.94 168 ARG A N 1
ATOM 1246 C CA . ARG A 1 168 ? -1.943 24.25 -17.266 1 96.94 168 ARG A CA 1
ATOM 1247 C C . ARG A 1 168 ? -0.467 23.938 -17.047 1 96.94 168 ARG A C 1
ATOM 1249 O O . ARG A 1 168 ? 0.104 23.094 -17.734 1 96.94 168 ARG A O 1
ATOM 1256 N N . LEU A 1 169 ? 0.152 24.672 -16.156 1 97.62 169 LEU A N 1
ATOM 1257 C CA . LEU A 1 169 ? 1.45 24.359 -15.57 1 97.62 169 LEU A CA 1
ATOM 1258 C C . LEU A 1 169 ? 1.302 23.969 -14.102 1 97.62 169 LEU A C 1
ATOM 1260 O O . LEU A 1 169 ? 0.735 24.734 -13.312 1 97.62 169 LEU A O 1
ATOM 1264 N N . SER A 1 170 ? 1.718 22.812 -13.75 1 97.69 170 SER A N 1
ATOM 1265 C CA . SER A 1 170 ? 1.773 22.422 -12.352 1 97.69 170 SER A CA 1
ATOM 1266 C C . SER A 1 170 ? 3.209 22.391 -11.836 1 97.69 170 SER A C 1
ATOM 1268 O O . SER A 1 170 ? 4.031 21.609 -12.32 1 97.69 170 SER A O 1
ATOM 1270 N N . VAL A 1 171 ? 3.525 23.266 -10.914 1 98.06 171 VAL A N 1
ATOM 1271 C CA . VAL A 1 171 ? 4.812 23.25 -10.227 1 98.06 171 VAL A CA 1
ATOM 1272 C C . VAL A 1 171 ? 4.711 22.422 -8.945 1 98.06 171 VAL A C 1
ATOM 1274 O O . VAL A 1 171 ? 3.908 22.734 -8.062 1 98.06 171 VAL A O 1
ATOM 1277 N N . VAL A 1 172 ? 5.48 21.391 -8.859 1 98.12 172 VAL A N 1
ATOM 1278 C CA . VAL A 1 172 ? 5.395 20.5 -7.711 1 98.12 172 VAL A CA 1
ATOM 1279 C C . VAL A 1 172 ? 6.684 20.578 -6.898 1 98.12 172 VAL A C 1
ATOM 1281 O O . VAL A 1 172 ? 7.781 20.484 -7.453 1 98.12 172 VAL A O 1
ATOM 1284 N N . LEU A 1 173 ? 6.57 20.828 -5.629 1 98 173 LEU A N 1
ATOM 1285 C CA . LEU A 1 173 ? 7.691 20.906 -4.699 1 98 173 LEU A CA 1
ATOM 1286 C C . LEU A 1 173 ? 7.906 19.578 -3.996 1 98 173 LEU A C 1
ATOM 1288 O O . LEU A 1 173 ? 7.02 19.094 -3.287 1 98 173 LEU A O 1
ATOM 1292 N N . ILE A 1 174 ? 9.062 18.984 -4.184 1 97.38 174 ILE A N 1
ATOM 1293 C CA . ILE A 1 174 ? 9.359 17.641 -3.682 1 97.38 174 ILE A CA 1
ATOM 1294 C C . ILE A 1 174 ? 10.617 17.688 -2.816 1 97.38 174 ILE A C 1
ATOM 1296 O O . ILE A 1 174 ? 11.68 18.109 -3.277 1 97.38 174 ILE A O 1
ATOM 1300 N N . GLY A 1 175 ? 10.492 17.234 -1.559 1 96.31 175 GLY A N 1
ATOM 1301 C CA . GLY A 1 175 ? 11.688 17.125 -0.734 1 96.31 175 GLY A CA 1
ATOM 1302 C C . GLY A 1 175 ? 12.625 16.016 -1.187 1 96.31 175 GLY A C 1
ATOM 1303 O O . GLY A 1 175 ? 12.188 15.008 -1.728 1 96.31 175 GLY A O 1
ATOM 1304 N N . ASP A 1 176 ? 13.953 16.219 -0.904 1 95.56 176 ASP A N 1
ATOM 1305 C CA . ASP A 1 176 ? 14.922 15.203 -1.277 1 95.56 176 ASP A CA 1
ATOM 1306 C C . ASP A 1 176 ? 14.664 13.898 -0.519 1 95.56 176 ASP A C 1
ATOM 1308 O O . ASP A 1 176 ? 14.875 12.812 -1.055 1 95.56 176 ASP A O 1
ATOM 1312 N N . GLY A 1 177 ? 14.164 13.977 0.741 1 95 177 GLY A N 1
ATOM 1313 C CA . GLY A 1 177 ? 13.742 12.766 1.434 1 95 177 GLY A CA 1
ATOM 1314 C C . GLY A 1 177 ? 12.57 12.078 0.765 1 95 177 GLY A C 1
ATOM 1315 O O . GLY A 1 177 ? 12.523 10.844 0.702 1 95 177 GLY A O 1
ATOM 1316 N N . GLU A 1 178 ? 11.594 12.852 0.279 1 95.44 178 GLU A N 1
ATOM 1317 C CA . GLU A 1 178 ? 10.414 12.32 -0.405 1 95.44 178 GLU A CA 1
ATOM 1318 C C . GLU A 1 178 ? 10.812 11.547 -1.657 1 95.44 178 GLU A C 1
ATOM 1320 O O . GLU A 1 178 ? 10.117 10.609 -2.059 1 95.44 178 GLU A O 1
ATOM 1325 N N . CYS A 1 179 ? 11.938 11.859 -2.258 1 97.31 179 CYS A N 1
ATOM 1326 C CA . CYS A 1 179 ? 12.414 11.203 -3.471 1 97.31 179 CYS A CA 1
ATOM 1327 C C . CYS A 1 179 ? 12.797 9.75 -3.188 1 97.31 179 CYS A C 1
ATOM 1329 O O . CYS A 1 179 ? 12.938 8.953 -4.113 1 97.31 179 CYS A O 1
ATOM 1331 N N . GLU A 1 180 ? 12.938 9.383 -1.891 1 97.31 180 GLU A N 1
ATOM 1332 C CA . GLU A 1 180 ? 13.297 8.023 -1.509 1 97.31 180 GLU A CA 1
ATOM 1333 C C . GLU A 1 180 ? 12.086 7.094 -1.572 1 97.31 180 GLU A C 1
ATOM 1335 O O . GLU A 1 180 ? 12.234 5.867 -1.578 1 97.31 180 GLU A O 1
ATOM 1340 N N . THR A 1 181 ? 10.82 7.641 -1.628 1 97.62 181 THR A N 1
ATOM 1341 C CA . THR A 1 181 ? 9.594 6.852 -1.637 1 97.62 181 THR A CA 1
ATOM 1342 C C . THR A 1 181 ? 9.422 6.141 -2.977 1 97.62 181 THR A C 1
ATOM 1344 O O . THR A 1 181 ? 9.945 6.59 -3.996 1 97.62 181 THR A O 1
ATOM 1347 N N . GLY A 1 182 ? 8.742 5.066 -2.969 1 97.75 182 GLY A N 1
ATOM 1348 C CA . GLY A 1 182 ? 8.477 4.316 -4.188 1 97.75 182 GLY A CA 1
ATOM 1349 C C . GLY A 1 182 ? 7.68 5.105 -5.211 1 97.75 182 GLY A C 1
ATOM 1350 O O . GLY A 1 182 ? 7.996 5.086 -6.402 1 97.75 182 GLY A O 1
ATOM 1351 N N . ALA A 1 183 ? 6.672 5.801 -4.781 1 97.44 183 ALA A N 1
ATOM 1352 C CA . ALA A 1 183 ? 5.801 6.559 -5.676 1 97.44 183 ALA A CA 1
ATOM 1353 C C . ALA A 1 183 ? 6.586 7.625 -6.43 1 97.44 183 ALA A C 1
ATOM 1355 O O . ALA A 1 183 ? 6.445 7.766 -7.648 1 97.44 183 ALA A O 1
ATOM 1356 N N . THR A 1 184 ? 7.449 8.398 -5.688 1 98.19 184 THR A N 1
ATOM 1357 C CA . THR A 1 184 ? 8.227 9.438 -6.363 1 98.19 184 THR A CA 1
ATOM 1358 C C . THR A 1 184 ? 9.25 8.812 -7.305 1 98.19 184 THR A C 1
ATOM 1360 O O . THR A 1 184 ? 9.391 9.242 -8.453 1 98.19 184 THR A O 1
ATOM 1363 N N . ALA A 1 185 ? 9.938 7.758 -6.824 1 98.19 185 ALA A N 1
ATOM 1364 C CA . ALA A 1 185 ? 10.969 7.102 -7.625 1 98.19 185 ALA A CA 1
ATOM 1365 C C . ALA A 1 185 ? 10.406 6.617 -8.953 1 98.19 185 ALA A C 1
ATOM 1367 O O . ALA A 1 185 ? 11.07 6.723 -9.992 1 98.19 185 ALA A O 1
ATOM 1368 N N . ALA A 1 186 ? 9.203 6.121 -8.953 1 97.94 186 ALA A N 1
ATOM 1369 C CA . ALA A 1 186 ? 8.602 5.555 -10.156 1 97.94 186 ALA A CA 1
ATOM 1370 C C . ALA A 1 186 ? 7.996 6.648 -11.039 1 97.94 186 ALA A C 1
ATOM 1372 O O . ALA A 1 186 ? 7.812 6.453 -12.242 1 97.94 186 ALA A O 1
ATOM 1373 N N . SER A 1 187 ? 7.699 7.785 -10.453 1 98 187 SER A N 1
ATOM 1374 C CA . SER A 1 187 ? 6.973 8.836 -11.156 1 98 187 SER A CA 1
ATOM 1375 C C . SER A 1 187 ? 7.836 9.477 -12.234 1 98 187 SER A C 1
ATOM 1377 O O . SER A 1 187 ? 7.32 9.93 -13.258 1 98 187 SER A O 1
ATOM 1379 N N . TRP A 1 188 ? 9.172 9.523 -12 1 97.56 188 TRP A N 1
ATOM 1380 C CA . TRP A 1 188 ? 10.07 10.203 -12.93 1 97.56 188 TRP A CA 1
ATOM 1381 C C . TRP A 1 188 ? 9.984 9.586 -14.32 1 97.56 188 TRP A C 1
ATOM 1383 O O . TRP A 1 188 ? 9.625 10.258 -15.289 1 97.56 188 TRP A O 1
ATOM 1393 N N . LEU A 1 189 ? 10.188 8.266 -14.398 1 96 189 LEU A N 1
ATOM 1394 C CA . LEU A 1 189 ? 10.156 7.574 -15.68 1 96 189 LEU A CA 1
ATOM 1395 C C . LEU A 1 189 ? 8.727 7.199 -16.062 1 96 189 LEU A C 1
ATOM 1397 O O . LEU A 1 189 ? 8.414 7.082 -17.25 1 96 189 LEU A O 1
ATOM 1401 N N . GLY A 1 190 ? 7.859 7.059 -15.062 1 95.31 190 GLY A N 1
ATOM 1402 C CA . GLY A 1 190 ? 6.5 6.578 -15.266 1 95.31 190 GLY A CA 1
ATOM 1403 C C . GLY A 1 190 ? 5.688 7.461 -16.203 1 95.31 190 GLY A C 1
ATOM 1404 O O . GLY A 1 190 ? 4.77 6.988 -16.859 1 95.31 190 GLY A O 1
ATOM 1405 N N . SER A 1 191 ? 6.055 8.703 -16.312 1 93.44 191 SER A N 1
ATOM 1406 C CA . SER A 1 191 ? 5.305 9.648 -17.125 1 93.44 191 SER A CA 1
ATOM 1407 C C . SER A 1 191 ? 5.395 9.297 -18.609 1 93.44 191 SER A C 1
ATOM 1409 O O . SER A 1 191 ? 4.574 9.742 -19.422 1 93.44 191 SER A O 1
ATOM 1411 N N . ARG A 1 192 ? 6.355 8.5 -19.016 1 95 192 ARG A N 1
ATOM 1412 C CA . ARG A 1 192 ? 6.488 8.055 -20.406 1 95 192 ARG A CA 1
ATOM 1413 C C . ARG A 1 192 ? 5.289 7.219 -20.828 1 95 192 ARG A C 1
ATOM 1415 O O . ARG A 1 192 ? 5.004 7.094 -22.031 1 95 192 ARG A O 1
ATOM 1422 N N . ALA A 1 193 ? 4.594 6.59 -19.875 1 95.62 193 ALA A N 1
ATOM 1423 C CA . ALA A 1 193 ? 3.389 5.824 -20.172 1 95.62 193 ALA A CA 1
ATOM 1424 C C . ALA A 1 193 ? 2.297 6.723 -20.75 1 95.62 193 ALA A C 1
ATOM 1426 O O . ALA A 1 193 ? 1.344 6.238 -21.359 1 95.62 193 ALA A O 1
ATOM 1427 N N . LEU A 1 194 ? 2.438 8.031 -20.547 1 96.5 194 LEU A N 1
ATOM 1428 C CA . LEU A 1 194 ? 1.424 8.992 -20.953 1 96.5 194 LEU A CA 1
ATOM 1429 C C . LEU A 1 194 ? 1.688 9.492 -22.375 1 96.5 194 LEU A C 1
ATOM 1431 O O . LEU A 1 194 ? 0.9 10.266 -22.922 1 96.5 194 LEU A O 1
ATOM 1435 N N . ARG A 1 195 ? 2.756 9.062 -23.062 1 94.25 195 ARG A N 1
ATOM 1436 C CA . ARG A 1 195 ? 3.094 9.492 -24.422 1 94.25 195 ARG A CA 1
ATOM 1437 C C . ARG A 1 195 ? 1.988 9.125 -25.406 1 94.25 195 ARG A C 1
ATOM 1439 O O . ARG A 1 195 ? 1.521 7.98 -25.422 1 94.25 195 ARG A O 1
ATOM 1446 N N . GLY A 1 196 ? 1.523 10.117 -26.109 1 91.75 196 GLY A N 1
ATOM 1447 C CA . GLY A 1 196 ? 0.557 9.875 -27.172 1 91.75 196 GLY A CA 1
ATOM 1448 C C . GLY A 1 196 ? -0.863 9.727 -26.656 1 91.75 196 GLY A C 1
ATOM 1449 O O . GLY A 1 196 ? -1.76 9.328 -27.406 1 91.75 196 GLY A O 1
ATOM 1450 N N . THR A 1 197 ? -1.056 10.094 -25.406 1 94.56 197 THR A N 1
ATOM 1451 C CA . THR A 1 197 ? -2.373 9.836 -24.828 1 94.56 197 THR A CA 1
ATOM 1452 C C . THR A 1 197 ? -3.234 11.094 -24.859 1 94.56 197 THR A C 1
ATOM 1454 O O . THR A 1 197 ? -4.371 11.094 -24.391 1 94.56 197 THR A O 1
ATOM 1457 N N . GLY A 1 198 ? -2.729 12.164 -25.359 1 94.44 198 GLY A N 1
ATOM 1458 C CA . GLY A 1 198 ? -3.51 13.383 -25.453 1 94.44 198 GLY A CA 1
ATOM 1459 C C . GLY A 1 198 ? -2.656 14.641 -25.453 1 94.44 198 GLY A C 1
ATOM 1460 O O . GLY A 1 198 ? -1.435 14.562 -25.594 1 94.44 198 GLY A O 1
ATOM 1461 N N . ARG A 1 199 ? -3.367 15.867 -25.516 1 96.06 199 ARG A N 1
ATOM 1462 C CA . ARG A 1 199 ? -2.701 17.156 -25.375 1 96.06 199 ARG A CA 1
ATOM 1463 C C . ARG A 1 199 ? -2.637 17.594 -23.922 1 96.06 199 ARG A C 1
ATOM 1465 O O . ARG A 1 199 ? -3.617 18.094 -23.375 1 96.06 199 ARG A O 1
ATOM 1472 N N . HIS A 1 200 ? -1.481 17.375 -23.297 1 97.94 200 HIS A N 1
ATOM 1473 C CA . HIS A 1 200 ? -1.326 17.594 -21.859 1 97.94 200 HIS A CA 1
ATOM 1474 C C . HIS A 1 200 ? -0.629 18.922 -21.578 1 97.94 200 HIS A C 1
ATOM 1476 O O . HIS A 1 200 ? -0.096 19.547 -22.484 1 97.94 200 HIS A O 1
ATOM 1482 N N . GLY A 1 201 ? -0.775 19.297 -20.328 1 98.12 201 GLY A N 1
ATOM 1483 C CA . GLY A 1 201 ? -0.033 20.469 -19.859 1 98.12 201 GLY A CA 1
ATOM 1484 C C . GLY A 1 201 ? 1.393 20.141 -19.453 1 98.12 201 GLY A C 1
ATOM 1485 O O . GLY A 1 201 ? 2 19.203 -20 1 98.12 201 GLY A O 1
ATOM 1486 N N . THR A 1 202 ? 1.964 21.016 -18.641 1 97.81 202 THR A N 1
ATOM 1487 C CA . THR A 1 202 ? 3.371 20.922 -18.266 1 97.81 202 THR A CA 1
ATOM 1488 C C . THR A 1 202 ? 3.521 20.734 -16.766 1 97.81 202 THR A C 1
ATOM 1490 O O . THR A 1 202 ? 2.75 21.297 -15.977 1 97.81 202 THR A O 1
ATOM 1493 N N . VAL A 1 203 ? 4.438 19.875 -16.391 1 98.25 203 VAL A N 1
ATOM 1494 C CA . VAL A 1 203 ? 4.82 19.734 -14.984 1 98.25 203 VAL A CA 1
ATOM 1495 C C . VAL A 1 203 ? 6.262 20.203 -14.797 1 98.25 203 VAL A C 1
ATOM 1497 O O . VAL A 1 203 ? 7.152 19.797 -15.547 1 98.25 203 VAL A O 1
ATOM 1500 N N . LEU A 1 204 ? 6.488 21.047 -13.859 1 98.44 204 LEU A N 1
ATOM 1501 C CA . LEU A 1 204 ? 7.844 21.406 -13.445 1 98.44 204 LEU A CA 1
ATOM 1502 C C . LEU A 1 204 ? 8.125 20.906 -12.031 1 98.44 204 LEU A C 1
ATOM 1504 O O . LEU A 1 204 ? 7.715 21.531 -11.055 1 98.44 204 LEU A O 1
ATOM 1508 N N . PRO A 1 205 ? 8.82 19.828 -11.922 1 98.5 205 PRO A N 1
ATOM 1509 C CA . PRO A 1 205 ? 9.258 19.422 -10.586 1 98.5 205 PRO A CA 1
ATOM 1510 C C . PRO A 1 205 ? 10.359 20.328 -10.023 1 98.5 205 PRO A C 1
ATOM 1512 O O . PRO A 1 205 ? 11.297 20.688 -10.75 1 98.5 205 PRO A O 1
ATOM 1515 N N . VAL A 1 206 ? 10.188 20.719 -8.852 1 98.69 206 VAL A N 1
ATOM 1516 C CA . VAL A 1 206 ? 11.211 21.406 -8.062 1 98.69 206 VAL A CA 1
ATOM 1517 C C . VAL A 1 206 ? 11.648 20.5 -6.902 1 98.69 206 VAL A C 1
ATOM 1519 O O . VAL A 1 206 ? 10.875 20.266 -5.973 1 98.69 206 VAL A O 1
ATOM 1522 N N . VAL A 1 207 ? 12.859 20.016 -6.977 1 98.5 207 VAL A N 1
ATOM 1523 C CA . VAL A 1 207 ? 13.398 19.188 -5.898 1 98.5 207 VAL A CA 1
ATOM 1524 C C . VAL A 1 207 ? 14.086 20.062 -4.863 1 98.5 207 VAL A C 1
ATOM 1526 O O . VAL A 1 207 ? 15.055 20.766 -5.184 1 98.5 207 VAL A O 1
ATOM 1529 N N . LEU A 1 208 ? 13.523 20.094 -3.703 1 97.75 208 LEU A N 1
ATOM 1530 C CA . LEU A 1 208 ? 14.141 20.781 -2.582 1 97.75 208 LEU A CA 1
ATOM 1531 C C . LEU A 1 208 ? 15.258 19.938 -1.964 1 97.75 208 LEU A C 1
ATOM 1533 O O . LEU A 1 208 ? 15.031 19.25 -0.969 1 97.75 208 LEU A O 1
ATOM 1537 N N . LEU A 1 209 ? 16.453 20.031 -2.539 1 97.19 209 LEU A N 1
ATOM 1538 C CA . LEU A 1 209 ? 17.609 19.266 -2.084 1 97.19 209 LEU A CA 1
ATOM 1539 C C . LEU A 1 209 ? 18.281 19.953 -0.896 1 97.19 209 LEU A C 1
ATOM 1541 O O . LEU A 1 209 ? 19.391 20.484 -1.021 1 97.19 209 LEU A O 1
ATOM 1545 N N . ASN A 1 210 ? 17.625 19.797 0.221 1 91.56 210 ASN A N 1
ATOM 1546 C CA . ASN A 1 210 ? 18.062 20.547 1.391 1 91.56 210 ASN A CA 1
ATOM 1547 C C . ASN A 1 210 ? 19.016 19.734 2.26 1 91.56 210 ASN A C 1
ATOM 1549 O O . ASN A 1 210 ? 19.516 20.219 3.271 1 91.56 210 ASN A O 1
ATOM 1553 N N . GLY A 1 211 ? 19.203 18.469 1.908 1 90 211 GLY A N 1
ATOM 1554 C CA . GLY A 1 211 ? 20.328 17.719 2.432 1 90 211 GLY A CA 1
ATOM 1555 C C . GLY A 1 211 ? 19.938 16.734 3.516 1 90 211 GLY A C 1
ATOM 1556 O O . GLY A 1 211 ? 20.688 15.789 3.805 1 90 211 GLY A O 1
ATOM 1557 N N . GLN A 1 212 ? 18.766 16.984 4.184 1 84 212 GLN A N 1
ATOM 1558 C CA . GLN A 1 212 ? 18.484 16.188 5.367 1 84 212 GLN A CA 1
ATOM 1559 C C . GLN A 1 212 ? 17.016 15.766 5.395 1 84 212 GLN A C 1
ATOM 1561 O O . GLN A 1 212 ? 16.125 16.531 5.02 1 84 212 GLN A O 1
ATOM 1566 N N . ARG A 1 213 ? 16.844 14.531 5.832 1 83.88 213 ARG A N 1
ATOM 1567 C CA . ARG A 1 213 ? 15.547 14.109 6.363 1 83.88 213 ARG A CA 1
ATOM 1568 C C . ARG A 1 213 ? 15.492 14.289 7.879 1 83.88 213 ARG A C 1
ATOM 1570 O O . ARG A 1 213 ? 16.312 15.008 8.453 1 83.88 213 ARG A O 1
ATOM 1577 N N . MET A 1 214 ? 14.523 13.719 8.508 1 77.88 214 MET A N 1
ATOM 1578 C CA . MET A 1 214 ? 14.414 13.844 9.961 1 77.88 214 MET A CA 1
ATOM 1579 C C . MET A 1 214 ? 15.5 13.039 10.664 1 77.88 214 MET A C 1
ATOM 1581 O O . MET A 1 214 ? 16.156 13.547 11.57 1 77.88 214 MET A O 1
ATOM 1585 N N . GLY A 1 215 ? 15.742 11.891 10.148 1 74.56 215 GLY A N 1
ATOM 1586 C CA . GLY A 1 215 ? 16.625 10.992 10.859 1 74.56 215 GLY A CA 1
ATOM 1587 C C . GLY A 1 215 ? 18.062 11.062 10.375 1 74.56 215 GLY A C 1
ATOM 1588 O O . GLY A 1 215 ? 18.953 10.445 10.961 1 74.56 215 GLY A O 1
ATOM 1589 N N . GLY A 1 216 ? 18.328 11.797 9.312 1 82.12 216 GLY A N 1
ATOM 1590 C CA . GLY A 1 216 ? 19.672 11.836 8.758 1 82.12 216 GLY A CA 1
ATOM 1591 C C . GLY A 1 216 ? 19.703 12.375 7.344 1 82.12 216 GLY A C 1
ATOM 1592 O O . GLY A 1 216 ? 18.734 12.953 6.863 1 82.12 216 GLY A O 1
ATOM 1593 N N . PRO A 1 217 ? 20.875 12.297 6.758 1 90.12 217 PRO A N 1
ATOM 1594 C CA . PRO A 1 217 ? 21 12.773 5.379 1 90.12 217 PRO A CA 1
ATOM 1595 C C . PRO A 1 217 ? 20.156 11.969 4.398 1 90.12 217 PRO A C 1
ATOM 1597 O O . PRO A 1 217 ? 20.016 10.758 4.551 1 90.12 217 PRO A O 1
ATOM 1600 N N . SER A 1 218 ? 19.594 12.625 3.393 1 93.75 218 SER A N 1
ATOM 1601 C CA . SER A 1 218 ? 18.859 11.938 2.336 1 93.75 218 SER A CA 1
ATOM 1602 C C . SER A 1 218 ? 19.812 11.211 1.391 1 93.75 218 SER A C 1
ATOM 1604 O O . SER A 1 218 ? 21.016 11.508 1.36 1 93.75 218 SER A O 1
ATOM 1606 N N . LEU A 1 219 ? 19.328 10.297 0.632 1 95.5 219 LEU A N 1
ATOM 1607 C CA . LEU A 1 219 ? 20.141 9.578 -0.342 1 95.5 219 LEU A CA 1
ATOM 1608 C C . LEU A 1 219 ? 20.703 10.531 -1.391 1 95.5 219 LEU A C 1
ATOM 1610 O O . LEU A 1 219 ? 21.875 10.453 -1.747 1 95.5 219 LEU A O 1
ATOM 1614 N N . LEU A 1 220 ? 19.859 11.461 -1.891 1 96.69 220 LEU A N 1
ATOM 1615 C CA . LEU A 1 220 ? 20.297 12.375 -2.941 1 96.69 220 LEU A CA 1
ATOM 1616 C C . LEU A 1 220 ? 21.359 13.336 -2.424 1 96.69 220 LEU A C 1
ATOM 1618 O O . LEU A 1 220 ? 22.234 13.758 -3.18 1 96.69 220 LEU A O 1
ATOM 1622 N N . ALA A 1 221 ? 21.266 13.688 -1.164 1 92.81 221 ALA A N 1
ATOM 1623 C CA . ALA A 1 221 ? 22.234 14.594 -0.574 1 92.81 221 ALA A CA 1
ATOM 1624 C C . ALA A 1 221 ? 23.641 13.984 -0.588 1 92.81 221 ALA A C 1
ATOM 1626 O O . ALA A 1 221 ? 24.641 14.703 -0.559 1 92.81 221 ALA A O 1
ATOM 1627 N N . GLY A 1 222 ? 23.703 12.664 -0.646 1 92 222 GLY A N 1
ATOM 1628 C CA . GLY A 1 222 ? 24.984 11.977 -0.651 1 92 222 GLY A CA 1
ATOM 1629 C C . GLY A 1 222 ? 25.578 11.859 -2.037 1 92 222 GLY A C 1
ATOM 1630 O O . GLY A 1 222 ? 26.719 11.398 -2.188 1 92 222 GLY A O 1
ATOM 1631 N N . LEU A 1 223 ? 24.891 12.312 -3.002 1 95.25 223 LEU A N 1
ATOM 1632 C CA . LEU A 1 223 ? 25.375 12.219 -4.375 1 95.25 223 LEU A CA 1
ATOM 1633 C C . LEU A 1 223 ? 26.219 13.438 -4.75 1 95.25 223 LEU A C 1
ATOM 1635 O O . LEU A 1 223 ? 25.922 14.555 -4.32 1 95.25 223 LEU A O 1
ATOM 1639 N N . THR A 1 224 ? 27.281 13.211 -5.523 1 95.56 224 THR A N 1
ATOM 1640 C CA . THR A 1 224 ? 27.984 14.32 -6.129 1 95.56 224 THR A CA 1
ATOM 1641 C C . THR A 1 224 ? 27.125 15.008 -7.188 1 95.56 224 THR A C 1
ATOM 1643 O O . THR A 1 224 ? 26.094 14.477 -7.594 1 95.56 224 THR A O 1
ATOM 1646 N N . ARG A 1 225 ? 27.5 16.172 -7.633 1 96.62 225 ARG A N 1
ATOM 1647 C CA . ARG A 1 225 ? 26.781 16.906 -8.68 1 96.62 225 ARG A CA 1
ATOM 1648 C C . ARG A 1 225 ? 26.688 16.078 -9.953 1 96.62 225 ARG A C 1
ATOM 1650 O O . ARG A 1 225 ? 25.641 16.062 -10.609 1 96.62 225 ARG A O 1
ATOM 1657 N N . ASP A 1 226 ? 27.75 15.391 -10.281 1 96.75 226 ASP A N 1
ATOM 1658 C CA . ASP A 1 226 ? 27.75 14.547 -11.469 1 96.75 226 ASP A CA 1
ATOM 1659 C C . ASP A 1 226 ? 26.781 13.383 -11.32 1 96.75 226 ASP A C 1
ATOM 1661 O O . ASP A 1 226 ? 26.047 13.047 -12.266 1 96.75 226 ASP A O 1
ATOM 1665 N N . GLU A 1 227 ? 26.797 12.742 -10.156 1 96.38 227 GLU A N 1
ATOM 1666 C CA . GLU A 1 227 ? 25.875 11.641 -9.891 1 96.38 227 GLU A CA 1
ATOM 1667 C C . GLU A 1 227 ? 24.422 12.117 -9.914 1 96.38 227 GLU A C 1
ATOM 1669 O O . GLU A 1 227 ? 23.547 11.414 -10.422 1 96.38 227 GLU A O 1
ATOM 1674 N N . LEU A 1 228 ? 24.219 13.281 -9.328 1 97.69 228 LEU A N 1
ATOM 1675 C CA . LEU A 1 228 ? 22.875 13.859 -9.305 1 97.69 228 LEU A CA 1
ATOM 1676 C C . LEU A 1 228 ? 22.391 14.141 -10.727 1 97.69 228 LEU A C 1
ATOM 1678 O O . LEU A 1 228 ? 21.234 13.883 -11.055 1 97.69 228 LEU A O 1
ATOM 1682 N N . THR A 1 229 ? 23.281 14.695 -11.539 1 98.12 229 THR A N 1
ATOM 1683 C CA . THR A 1 229 ? 22.953 14.961 -12.938 1 98.12 229 THR A CA 1
ATOM 1684 C C . THR A 1 229 ? 22.656 13.664 -13.68 1 98.12 229 THR A C 1
ATOM 1686 O O . THR A 1 229 ? 21.688 13.594 -14.445 1 98.12 229 THR A O 1
ATOM 1689 N N . ALA A 1 230 ? 23.484 12.656 -13.422 1 97.62 230 ALA A N 1
ATOM 1690 C CA . ALA A 1 230 ? 23.234 11.352 -14.039 1 97.62 230 ALA A CA 1
ATOM 1691 C C . ALA A 1 230 ? 21.906 10.766 -13.578 1 97.62 230 ALA A C 1
ATOM 1693 O O . ALA A 1 230 ? 21.188 10.148 -14.367 1 97.62 230 ALA A O 1
ATOM 1694 N N . TYR A 1 231 ? 21.625 10.93 -12.281 1 97.62 231 TYR A N 1
ATOM 1695 C CA . TYR A 1 231 ? 20.375 10.445 -11.703 1 97.62 231 TYR A CA 1
ATOM 1696 C C . TYR A 1 231 ? 19.172 11.008 -12.453 1 97.62 231 TYR A C 1
ATOM 1698 O O . TYR A 1 231 ? 18.344 10.25 -12.969 1 97.62 231 TYR A O 1
ATOM 1706 N N . PHE A 1 232 ? 19.047 12.312 -12.586 1 98.31 232 PHE A N 1
ATOM 1707 C CA . PHE A 1 232 ? 17.906 12.945 -13.227 1 98.31 232 PHE A CA 1
ATOM 1708 C C . PHE A 1 232 ? 17.906 12.664 -14.727 1 98.31 232 PHE A C 1
ATOM 1710 O O . PHE A 1 232 ? 16.844 12.391 -15.312 1 98.31 232 PHE A O 1
ATOM 1717 N N . THR A 1 233 ? 19.078 12.703 -15.375 1 97.56 233 THR A N 1
ATOM 1718 C CA . THR A 1 233 ? 19.188 12.438 -16.797 1 97.56 233 THR A CA 1
ATOM 1719 C C . THR A 1 233 ? 18.703 11.023 -17.125 1 97.56 233 THR A C 1
ATOM 1721 O O . THR A 1 233 ? 17.953 10.82 -18.094 1 97.56 233 THR A O 1
ATOM 1724 N N . GLY A 1 234 ? 19.203 10.094 -16.297 1 97.5 234 GLY A N 1
ATOM 1725 C CA . GLY A 1 234 ? 18.812 8.703 -16.5 1 97.5 234 GLY A CA 1
ATOM 1726 C C . GLY A 1 234 ? 17.312 8.484 -16.344 1 97.5 234 GLY A C 1
ATOM 1727 O O . GLY A 1 234 ? 16.766 7.523 -16.891 1 97.5 234 GLY A O 1
ATOM 1728 N N . LEU A 1 235 ? 16.688 9.383 -15.664 1 97.31 235 LEU A N 1
ATOM 1729 C CA . LEU A 1 235 ? 15.25 9.273 -15.414 1 97.31 235 LEU A CA 1
ATOM 1730 C C . LEU A 1 235 ? 14.461 10.141 -16.391 1 97.31 235 LEU A C 1
ATOM 1732 O O . LEU A 1 235 ? 13.25 10.312 -16.234 1 97.31 235 LEU A O 1
ATOM 1736 N N . GLY A 1 236 ? 15.141 10.695 -17.375 1 95.5 236 GLY A N 1
ATOM 1737 C CA . GLY A 1 236 ? 14.492 11.414 -18.453 1 95.5 236 GLY A CA 1
ATOM 1738 C C . GLY A 1 236 ? 14.312 12.891 -18.172 1 95.5 236 GLY A C 1
ATOM 1739 O O . GLY A 1 236 ? 13.422 13.531 -18.75 1 95.5 236 GLY A O 1
ATOM 1740 N N . HIS A 1 237 ? 15.125 13.461 -17.281 1 97.25 237 HIS A N 1
ATOM 1741 C CA . HIS A 1 237 ? 14.984 14.867 -16.922 1 97.25 237 HIS A CA 1
ATOM 1742 C C . HIS A 1 237 ? 16.312 15.609 -17.078 1 97.25 237 HIS A C 1
ATOM 1744 O O . HIS A 1 237 ? 17.375 15 -16.969 1 97.25 237 HIS A O 1
ATOM 1750 N N . GLN A 1 238 ? 16.266 16.828 -17.391 1 97.19 238 GLN A N 1
ATOM 1751 C CA . GLN A 1 238 ? 17.406 17.734 -17.422 1 97.19 238 GLN A CA 1
ATOM 1752 C C . GLN A 1 238 ? 17.391 18.672 -16.219 1 97.19 238 GLN A C 1
ATOM 1754 O O . GLN A 1 238 ? 16.547 19.562 -16.141 1 97.19 238 GLN A O 1
ATOM 1759 N N . PRO A 1 239 ? 18.359 18.531 -15.336 1 98.25 239 PRO A N 1
ATOM 1760 C CA . PRO A 1 239 ? 18.328 19.344 -14.117 1 98.25 239 PRO A CA 1
ATOM 1761 C C . PRO A 1 239 ? 18.891 20.75 -14.336 1 98.25 239 PRO A C 1
ATOM 1763 O O . PRO A 1 239 ? 19.859 20.922 -15.086 1 98.25 239 PRO A O 1
ATOM 1766 N N . VAL A 1 240 ? 18.266 21.719 -13.812 1 98.5 240 VAL A N 1
ATOM 1767 C CA . VAL A 1 240 ? 18.766 23.078 -13.625 1 98.5 240 VAL A CA 1
ATOM 1768 C C . VAL A 1 240 ? 19.016 23.344 -12.141 1 98.5 240 VAL A C 1
ATOM 1770 O O . VAL A 1 240 ? 18.109 23.141 -11.312 1 98.5 240 VAL A O 1
ATOM 1773 N N . TYR A 1 241 ? 20.25 23.797 -11.789 1 98.12 241 TYR A N 1
ATOM 1774 C CA . TYR A 1 241 ? 20.625 23.906 -10.383 1 98.12 241 TYR A CA 1
ATOM 1775 C C . TYR A 1 241 ? 20.641 25.359 -9.93 1 98.12 241 TYR A C 1
ATOM 1777 O O . TYR A 1 241 ? 21 26.266 -10.703 1 98.12 241 TYR A O 1
ATOM 1785 N N . THR A 1 242 ? 20.219 25.656 -8.719 1 98.31 242 THR A N 1
ATOM 1786 C CA . THR A 1 242 ? 20.375 26.922 -8.031 1 98.31 242 THR A CA 1
ATOM 1787 C C . THR A 1 242 ? 20.438 26.719 -6.523 1 98.31 242 THR A C 1
ATOM 1789 O O . THR A 1 242 ? 19.844 25.781 -5.992 1 98.31 242 THR A O 1
ATOM 1792 N N . ASP A 1 243 ? 21.156 27.547 -5.809 1 97.06 243 ASP A N 1
ATOM 1793 C CA . ASP A 1 243 ? 21.188 27.438 -4.352 1 97.06 243 ASP A CA 1
ATOM 1794 C C . ASP A 1 243 ? 20.156 28.344 -3.707 1 97.06 243 ASP A C 1
ATOM 1796 O O . ASP A 1 243 ? 19.938 28.281 -2.496 1 97.06 243 ASP A O 1
ATOM 1800 N N . GLY A 1 244 ? 19.516 29.234 -4.555 1 96.75 244 GLY A N 1
ATOM 1801 C CA . GLY A 1 244 ? 18.344 29.984 -4.133 1 96.75 244 GLY A CA 1
ATOM 1802 C C . GLY A 1 244 ? 18.672 31.141 -3.211 1 96.75 244 GLY A C 1
ATOM 1803 O O . GLY A 1 244 ? 17.781 31.812 -2.703 1 96.75 244 GLY A O 1
ATOM 1804 N N . THR A 1 245 ? 19.969 31.469 -2.945 1 95.88 245 THR A N 1
ATOM 1805 C CA . THR A 1 245 ? 20.359 32.531 -2.014 1 95.88 245 THR A CA 1
ATOM 1806 C C . THR A 1 245 ? 20.234 33.906 -2.668 1 95.88 245 THR A C 1
ATOM 1808 O O . THR A 1 245 ? 19.984 34.875 -1.987 1 95.88 245 THR A O 1
ATOM 1811 N N . ASP A 1 246 ? 20.469 33.906 -3.961 1 96.31 246 ASP A N 1
ATOM 1812 C CA . ASP A 1 246 ? 20.297 35.125 -4.758 1 96.31 246 ASP A CA 1
ATOM 1813 C C . ASP A 1 246 ? 19.016 35.062 -5.582 1 96.31 246 ASP A C 1
ATOM 1815 O O . ASP A 1 246 ? 18.891 34.25 -6.484 1 96.31 246 ASP A O 1
ATOM 1819 N N . PRO A 1 247 ? 18.094 36 -5.285 1 95.69 247 PRO A N 1
ATOM 1820 C CA . PRO A 1 247 ? 16.828 35.969 -6.004 1 95.69 247 PRO A CA 1
ATOM 1821 C C . PRO A 1 247 ? 17 36.094 -7.516 1 95.69 247 PRO A C 1
ATOM 1823 O O . PRO A 1 247 ? 16.25 35.469 -8.273 1 95.69 247 PRO A O 1
ATOM 1826 N N . ALA A 1 248 ? 17.938 36.844 -7.945 1 95.94 248 ALA A N 1
ATOM 1827 C CA . ALA A 1 248 ? 18.172 37 -9.383 1 95.94 248 ALA A CA 1
ATOM 1828 C C . ALA A 1 248 ? 18.594 35.688 -10.008 1 95.94 248 ALA A C 1
ATOM 1830 O O . ALA A 1 248 ? 18.125 35.312 -11.078 1 95.94 248 ALA A O 1
ATOM 1831 N N . HIS A 1 249 ? 19.484 35.031 -9.344 1 97.31 249 HIS A N 1
ATOM 1832 C CA . HIS A 1 249 ? 19.953 33.75 -9.844 1 97.31 249 HIS A CA 1
ATOM 1833 C C . HIS A 1 249 ? 18.828 32.719 -9.836 1 97.31 249 HIS A C 1
ATOM 1835 O O . HIS A 1 249 ? 18.719 31.875 -10.742 1 97.31 249 HIS A O 1
ATOM 1841 N N . LEU A 1 250 ? 18.062 32.656 -8.781 1 97.81 250 LEU A N 1
ATOM 1842 C CA . LEU A 1 250 ? 16.938 31.734 -8.688 1 97.81 250 LEU A CA 1
ATOM 1843 C C . LEU A 1 250 ? 15.945 31.969 -9.82 1 97.81 250 LEU A C 1
ATOM 1845 O O . LEU A 1 250 ? 15.477 31.031 -10.453 1 97.81 250 LEU A O 1
ATOM 1849 N N . ARG A 1 251 ? 15.602 33.219 -10.062 1 97.12 251 ARG A N 1
ATOM 1850 C CA . ARG A 1 251 ? 14.641 33.562 -11.109 1 97.12 251 ARG A CA 1
ATOM 1851 C C . ARG A 1 251 ? 15.18 33.219 -12.492 1 97.12 251 ARG A C 1
ATOM 1853 O O . ARG A 1 251 ? 14.43 32.75 -13.359 1 97.12 251 ARG A O 1
ATOM 1860 N N . THR A 1 252 ? 16.484 33.406 -12.664 1 97.06 252 THR A N 1
ATOM 1861 C CA . THR A 1 252 ? 17.109 33 -13.914 1 97.06 252 THR A CA 1
ATOM 1862 C C . THR A 1 252 ? 17.031 31.469 -14.086 1 97.06 252 THR A C 1
ATOM 1864 O O . THR A 1 252 ? 16.703 30.984 -15.172 1 97.06 252 THR A O 1
ATOM 1867 N N . ALA A 1 253 ? 17.344 30.719 -13.039 1 98 253 ALA A N 1
ATOM 1868 C CA . ALA A 1 253 ? 17.266 29.25 -13.07 1 98 253 ALA A CA 1
ATOM 1869 C C . ALA A 1 253 ? 15.844 28.797 -13.367 1 98 253 ALA A C 1
ATOM 1871 O O . ALA A 1 253 ? 15.633 27.828 -14.109 1 98 253 ALA A O 1
ATOM 1872 N N . LEU A 1 254 ? 14.883 29.438 -12.727 1 97.69 254 LEU A N 1
ATOM 1873 C CA . LEU A 1 254 ? 13.477 29.109 -12.961 1 97.69 254 LEU A CA 1
ATOM 1874 C C . LEU A 1 254 ? 13.102 29.344 -14.422 1 97.69 254 LEU A C 1
ATOM 1876 O O . LEU A 1 254 ? 12.422 28.516 -15.031 1 97.69 254 LEU A O 1
ATOM 1880 N N . THR A 1 255 ? 13.508 30.5 -14.984 1 96.94 255 THR A N 1
ATOM 1881 C CA . THR A 1 255 ? 13.258 30.797 -16.391 1 96.94 255 THR A CA 1
ATOM 1882 C C . THR A 1 255 ? 13.898 29.75 -17.297 1 96.94 255 THR A C 1
ATOM 1884 O O . THR A 1 255 ? 13.281 29.297 -18.25 1 96.94 255 THR A O 1
ATOM 1887 N N . GLN A 1 256 ? 15.102 29.359 -16.953 1 97.31 256 GLN A N 1
ATOM 1888 C CA . GLN A 1 256 ? 15.797 28.328 -17.719 1 97.31 256 GLN A CA 1
ATOM 1889 C C . GLN A 1 256 ? 15.062 27 -17.641 1 97.31 256 GLN A C 1
ATOM 1891 O O . GLN A 1 256 ? 14.914 26.297 -18.641 1 97.31 256 GLN A O 1
ATOM 1896 N N . ALA A 1 257 ? 14.656 26.594 -16.453 1 98.06 257 ALA A N 1
ATOM 1897 C CA . ALA A 1 257 ? 13.914 25.344 -16.266 1 98.06 257 ALA A CA 1
ATOM 1898 C C . ALA A 1 257 ? 12.617 25.344 -17.062 1 98.06 257 ALA A C 1
ATOM 1900 O O . ALA A 1 257 ? 12.25 24.344 -17.672 1 98.06 257 ALA A O 1
ATOM 1901 N N . LEU A 1 258 ? 11.93 26.484 -17.062 1 97.19 258 LEU A N 1
ATOM 1902 C CA . LEU A 1 258 ? 10.672 26.594 -17.797 1 97.19 258 LEU A CA 1
ATOM 1903 C C . LEU A 1 258 ? 10.914 26.562 -19.297 1 97.19 258 LEU A C 1
ATOM 1905 O O . LEU A 1 258 ? 10.094 26.047 -20.062 1 97.19 258 LEU A O 1
ATOM 1909 N N . ALA A 1 259 ? 12.023 27.172 -19.734 1 95.06 259 ALA A N 1
ATOM 1910 C CA . ALA A 1 259 ? 12.383 27.141 -21.141 1 95.06 259 ALA A CA 1
ATOM 1911 C C . ALA A 1 259 ? 12.633 25.719 -21.625 1 95.06 259 ALA A C 1
ATOM 1913 O O . ALA A 1 259 ? 12.336 25.375 -22.766 1 95.06 259 ALA A O 1
ATOM 1914 N N . ALA A 1 260 ? 13.102 24.906 -20.703 1 94.31 260 ALA A N 1
ATOM 1915 C CA . ALA A 1 260 ? 13.43 23.531 -21.031 1 94.31 260 ALA A CA 1
ATOM 1916 C C . ALA A 1 260 ? 12.242 22.609 -20.812 1 94.31 260 ALA A C 1
ATOM 1918 O O . ALA A 1 260 ? 12.289 21.422 -21.156 1 94.31 260 ALA A O 1
ATOM 1919 N N . SER A 1 261 ? 11.234 23.094 -20.25 1 94.81 261 SER A N 1
ATOM 1920 C CA . SER A 1 261 ? 10.062 22.281 -19.953 1 94.81 261 SER A CA 1
ATOM 1921 C C . SER A 1 261 ? 9.25 22 -21.219 1 94.81 261 SER A C 1
ATOM 1923 O O . SER A 1 261 ? 9.32 22.766 -22.188 1 94.81 261 SER A O 1
ATOM 1925 N N . ARG A 1 262 ? 8.547 20.922 -21.219 1 94.31 262 ARG A N 1
ATOM 1926 C CA . ARG A 1 262 ? 7.668 20.484 -22.297 1 94.31 262 ARG A CA 1
ATOM 1927 C C . ARG A 1 262 ? 6.391 19.875 -21.75 1 94.31 262 ARG A C 1
ATOM 1929 O O . ARG A 1 262 ? 6.348 19.438 -20.594 1 94.31 262 ARG A O 1
ATOM 1936 N N . PRO A 1 263 ? 5.367 19.875 -22.609 1 96.19 263 PRO A N 1
ATOM 1937 C CA . PRO A 1 263 ? 4.145 19.203 -22.172 1 96.19 263 PRO A CA 1
ATOM 1938 C C . PRO A 1 263 ? 4.387 17.75 -21.766 1 96.19 263 PRO A C 1
ATOM 1940 O O . PRO A 1 263 ? 5.223 17.062 -22.375 1 96.19 263 PRO A O 1
ATOM 1943 N N . LEU A 1 264 ? 3.711 17.312 -20.781 1 96 264 LEU A N 1
ATOM 1944 C CA . LEU A 1 264 ? 3.816 15.938 -20.328 1 96 264 LEU A CA 1
ATOM 1945 C C . LEU A 1 264 ? 3.566 14.961 -21.484 1 96 264 LEU A C 1
ATOM 1947 O O . LEU A 1 264 ? 2.658 15.172 -22.281 1 96 264 LEU A O 1
ATOM 1951 N N . GLY A 1 265 ? 4.371 13.883 -21.562 1 90.69 265 GLY A N 1
ATOM 1952 C CA . GLY A 1 265 ? 4.223 12.875 -22.594 1 90.69 265 GLY A CA 1
ATOM 1953 C C . GLY A 1 265 ? 5.035 13.188 -23.844 1 90.69 265 GLY A C 1
ATOM 1954 O O . GLY A 1 265 ? 5.078 12.383 -24.781 1 90.69 265 GLY A O 1
ATOM 1955 N N . SER A 1 266 ? 5.586 14.32 -23.938 1 93.12 266 SER A N 1
ATOM 1956 C CA . SER A 1 266 ? 6.434 14.672 -25.078 1 93.12 266 SER A CA 1
ATOM 1957 C C . SER A 1 266 ? 7.711 13.844 -25.094 1 93.12 266 SER A C 1
ATOM 1959 O O . SER A 1 266 ? 8.164 13.375 -24.047 1 93.12 266 SER A O 1
ATOM 1961 N N . ARG A 1 267 ? 8.273 13.703 -26.281 1 90.62 267 ARG A N 1
ATOM 1962 C CA . ARG A 1 267 ? 9.57 13.047 -26.406 1 90.62 267 ARG A CA 1
ATOM 1963 C C . ARG A 1 267 ? 10.695 13.977 -25.969 1 90.62 267 ARG A C 1
ATOM 1965 O O . ARG A 1 267 ? 10.562 15.203 -26.031 1 90.62 267 ARG A O 1
ATOM 1972 N N . GLY A 1 268 ? 11.758 13.383 -25.531 1 89.88 268 GLY A N 1
ATOM 1973 C CA . GLY A 1 268 ? 12.891 14.164 -25.062 1 89.88 268 GLY A CA 1
ATOM 1974 C C . GLY A 1 268 ? 12.883 14.383 -23.562 1 89.88 268 GLY A C 1
ATOM 1975 O O . GLY A 1 268 ? 11.938 14 -22.875 1 89.88 268 GLY A O 1
ATOM 1976 N N . PRO A 1 269 ? 13.891 15.062 -23.031 1 94.06 269 PRO A N 1
ATOM 1977 C CA . PRO A 1 269 ? 14.008 15.234 -21.578 1 94.06 269 PRO A CA 1
ATOM 1978 C C . PRO A 1 269 ? 13.07 16.297 -21.031 1 94.06 269 PRO A C 1
ATOM 1980 O O . PRO A 1 269 ? 12.867 17.344 -21.672 1 94.06 269 PRO A O 1
ATOM 1983 N N . HIS A 1 270 ? 12.484 16.062 -19.953 1 95.56 270 HIS A N 1
ATOM 1984 C CA . HIS A 1 270 ? 11.727 17.047 -19.203 1 95.56 270 HIS A CA 1
ATOM 1985 C C . HIS A 1 270 ? 12.625 17.828 -18.25 1 95.56 270 HIS A C 1
ATOM 1987 O O . HIS A 1 270 ? 13.766 17.422 -17.984 1 95.56 270 HIS A O 1
ATOM 1993 N N . SER A 1 271 ? 12.125 18.906 -17.812 1 96.81 271 SER A N 1
ATOM 1994 C CA . SER A 1 271 ? 12.914 19.781 -16.953 1 96.81 271 SER A CA 1
ATOM 1995 C C . SER A 1 271 ? 12.68 19.453 -15.477 1 96.81 271 SER A C 1
ATOM 1997 O O . SER A 1 271 ? 11.609 18.969 -15.109 1 96.81 271 SER A O 1
ATOM 1999 N N . VAL A 1 272 ? 13.688 19.656 -14.641 1 98.5 272 VAL A N 1
ATOM 2000 C CA . VAL A 1 272 ? 13.586 19.609 -13.188 1 98.5 272 VAL A CA 1
ATOM 2001 C C . VAL A 1 272 ? 14.461 20.703 -12.578 1 98.5 272 VAL A C 1
ATOM 2003 O O . VAL A 1 272 ? 15.594 20.922 -13.023 1 98.5 272 VAL A O 1
ATOM 2006 N N . LEU A 1 273 ? 13.898 21.531 -11.773 1 98.75 273 LEU A N 1
ATOM 2007 C CA . LEU A 1 273 ? 14.656 22.516 -11.023 1 98.75 273 LEU A CA 1
ATOM 2008 C C . LEU A 1 273 ? 15.133 21.953 -9.695 1 98.75 273 LEU A C 1
ATOM 2010 O O . LEU A 1 273 ? 14.336 21.438 -8.906 1 98.75 273 LEU A O 1
ATOM 2014 N N . VAL A 1 274 ? 16.453 21.953 -9.398 1 98.62 274 VAL A N 1
ATOM 2015 C CA . VAL A 1 274 ? 17.031 21.438 -8.172 1 98.62 274 VAL A CA 1
ATOM 2016 C C . VAL A 1 274 ? 17.516 22.594 -7.297 1 98.62 274 VAL A C 1
ATOM 2018 O O . VAL A 1 274 ? 18.5 23.266 -7.633 1 98.62 274 VAL A O 1
ATOM 2021 N N . LEU A 1 275 ? 16.812 22.828 -6.238 1 98.38 275 LEU A N 1
ATOM 2022 C CA . LEU A 1 275 ? 17.156 23.875 -5.277 1 98.38 275 LEU A CA 1
ATOM 2023 C C . LEU A 1 275 ? 18 23.312 -4.137 1 98.38 275 LEU A C 1
ATOM 2025 O O . LEU A 1 275 ? 17.484 22.531 -3.312 1 98.38 275 LEU A O 1
ATOM 2029 N N . THR A 1 276 ? 19.266 23.688 -4.012 1 97.44 276 THR A N 1
ATOM 2030 C CA . THR A 1 276 ? 20.188 23.094 -3.053 1 97.44 276 THR A CA 1
ATOM 2031 C C . THR A 1 276 ? 20.312 23.953 -1.806 1 97.44 276 THR A C 1
ATOM 2033 O O . THR A 1 276 ? 21.359 23.969 -1.15 1 97.44 276 THR A O 1
ATOM 2036 N N . LEU A 1 277 ? 19.281 24.734 -1.49 1 96.5 277 LEU A N 1
ATOM 2037 C CA . LEU A 1 277 ? 19.25 25.516 -0.263 1 96.5 277 LEU A CA 1
ATOM 2038 C C . LEU A 1 277 ? 19.203 24.609 0.963 1 96.5 277 LEU A C 1
ATOM 2040 O O . LEU A 1 277 ? 18.297 23.797 1.094 1 96.5 277 LEU A O 1
ATOM 2044 N N . PRO A 1 278 ? 20.141 24.781 1.937 1 94.38 278 PRO A N 1
ATOM 2045 C CA . PRO A 1 278 ? 20.172 23.891 3.104 1 94.38 278 PRO A CA 1
ATOM 2046 C C . PRO A 1 278 ? 18.875 23.984 3.926 1 94.38 278 PRO A C 1
ATOM 2048 O O . PRO A 1 278 ? 18.266 25.047 4.023 1 94.38 278 PRO A O 1
ATOM 2051 N N . LYS A 1 279 ? 18.562 22.891 4.57 1 94.19 279 LYS A N 1
ATOM 2052 C CA . LYS A 1 279 ? 17.406 22.812 5.449 1 94.19 279 LYS A CA 1
ATOM 2053 C C . LYS A 1 279 ? 17.484 23.859 6.562 1 94.19 279 LYS A C 1
ATOM 2055 O O . LYS A 1 279 ? 18.516 23.984 7.223 1 94.19 279 LYS A O 1
ATOM 2060 N N . GLY A 1 280 ? 16.391 24.562 6.664 1 95.25 280 GLY A N 1
ATOM 2061 C CA . GLY A 1 280 ? 16.297 25.531 7.734 1 95.25 280 GLY A CA 1
ATOM 2062 C C . GLY A 1 280 ? 17.188 26.75 7.52 1 95.25 280 GLY A C 1
ATOM 2063 O O . GLY A 1 280 ? 17.578 27.422 8.477 1 95.25 280 GLY A O 1
ATOM 2064 N N . HIS A 1 281 ? 17.5 27 6.332 1 95.81 281 HIS A N 1
ATOM 2065 C CA . HIS A 1 281 ? 18.312 28.172 5.996 1 95.81 281 HIS A CA 1
ATOM 2066 C C . HIS A 1 281 ? 17.828 29.406 6.754 1 95.81 281 HIS A C 1
ATOM 2068 O O . HIS A 1 281 ? 16.625 29.656 6.863 1 95.81 281 HIS A O 1
ATOM 2074 N N . GLY A 1 282 ? 18.781 30.203 7.258 1 95.56 282 GLY A N 1
ATOM 2075 C CA . GLY A 1 282 ? 18.484 31.422 8.008 1 95.56 282 GLY A CA 1
ATOM 2076 C C . GLY A 1 282 ? 18.609 31.234 9.508 1 95.56 282 GLY A C 1
ATOM 2077 O O . GLY A 1 282 ? 18.719 32.188 10.258 1 95.56 282 GLY A O 1
ATOM 2078 N N . ALA A 1 283 ? 18.5 29.938 9.984 1 97.19 283 ALA A N 1
ATOM 2079 C CA . ALA A 1 283 ? 18.656 29.672 11.406 1 97.19 283 ALA A CA 1
ATOM 2080 C C . ALA A 1 283 ? 20.062 30.016 11.891 1 97.19 283 ALA A C 1
ATOM 2082 O O . ALA A 1 283 ? 21.016 29.984 11.109 1 97.19 283 ALA A O 1
ATOM 2083 N N . PRO A 1 284 ? 20.156 30.344 13.18 1 96.75 284 PRO A N 1
ATOM 2084 C CA . PRO A 1 284 ? 21.5 30.625 13.695 1 96.75 284 PRO A CA 1
ATOM 2085 C C . PRO A 1 284 ? 22.469 29.453 13.539 1 96.75 284 PRO A C 1
ATOM 2087 O O . PRO A 1 284 ? 22.062 28.297 13.719 1 96.75 284 PRO A O 1
ATOM 2090 N N . ALA A 1 285 ? 23.703 29.781 13.195 1 95.5 285 ALA A N 1
ATOM 2091 C CA . ALA A 1 285 ? 24.703 28.734 13.023 1 95.5 285 ALA A CA 1
ATOM 2092 C C . ALA A 1 285 ? 24.953 27.984 14.328 1 95.5 285 ALA A C 1
ATOM 2094 O O . ALA A 1 285 ? 25.031 26.75 14.344 1 95.5 285 ALA A O 1
ATOM 2095 N N . THR A 1 286 ? 25.141 28.797 15.383 1 95.56 286 THR A N 1
ATOM 2096 C CA . THR A 1 286 ? 25.391 28.25 16.703 1 95.56 286 THR A CA 1
ATOM 2097 C C . THR A 1 286 ? 24.625 29.016 17.781 1 95.56 286 THR A C 1
ATOM 2099 O O . THR A 1 286 ? 24.312 30.203 17.578 1 95.56 286 THR A O 1
ATOM 2102 N N . VAL A 1 287 ? 24.25 28.391 18.797 1 96.19 287 VAL A N 1
ATOM 2103 C CA . VAL A 1 287 ? 23.703 28.984 20 1 96.19 287 VAL A CA 1
ATOM 2104 C C . VAL A 1 287 ? 24.484 28.5 21.219 1 96.19 287 VAL A C 1
ATOM 2106 O O . VAL A 1 287 ? 24.5 27.297 21.5 1 96.19 287 VAL A O 1
ATOM 2109 N N . ALA A 1 288 ? 25.094 29.359 21.906 1 92.06 288 ALA A N 1
ATOM 2110 C CA . ALA A 1 288 ? 25.938 29.031 23.047 1 92.06 288 ALA A CA 1
ATOM 2111 C C . ALA A 1 288 ? 26.953 27.953 22.688 1 92.06 288 ALA A C 1
ATOM 2113 O O . ALA A 1 288 ? 27.125 26.984 23.422 1 92.06 288 ALA A O 1
ATOM 2114 N N . GLY A 1 289 ? 27.453 27.984 21.562 1 90.19 289 GLY A N 1
ATOM 2115 C CA . GLY A 1 289 ? 28.516 27.094 21.125 1 90.19 289 GLY A CA 1
ATOM 2116 C C . GLY A 1 289 ? 27.984 25.812 20.516 1 90.19 289 GLY A C 1
ATOM 2117 O O . GLY A 1 289 ? 28.75 25.016 19.953 1 90.19 289 GLY A O 1
ATOM 2118 N N . ARG A 1 290 ? 26.781 25.453 20.562 1 88.94 290 ARG A N 1
ATOM 2119 C CA . ARG A 1 290 ? 26.203 24.234 20 1 88.94 290 ARG A CA 1
ATOM 2120 C C . ARG A 1 290 ? 25.703 24.484 18.578 1 88.94 290 ARG A C 1
ATOM 2122 O O . ARG A 1 290 ? 24.969 25.422 18.328 1 88.94 290 ARG A O 1
ATOM 2129 N N . PRO A 1 291 ? 26.109 23.75 17.656 1 93.19 291 PRO A N 1
ATOM 2130 C CA . PRO A 1 291 ? 25.656 23.922 16.266 1 93.19 291 PRO A CA 1
ATOM 2131 C C . PRO A 1 291 ? 24.141 23.781 16.141 1 93.19 291 PRO A C 1
ATOM 2133 O O . PRO A 1 291 ? 23.531 22.922 16.781 1 93.19 291 PRO A O 1
ATOM 2136 N N . VAL A 1 292 ? 23.469 24.625 15.281 1 94.69 292 VAL A N 1
ATOM 2137 C CA . VAL A 1 292 ? 22.031 24.562 15.008 1 94.69 292 VAL A CA 1
ATOM 2138 C C . VAL A 1 292 ? 21.797 24.375 13.508 1 94.69 292 VAL A C 1
ATOM 2140 O O . VAL A 1 292 ? 21.344 23.312 13.078 1 94.69 292 VAL A O 1
ATOM 2143 N N . ALA A 1 293 ? 22.281 25.375 12.719 1 92.62 293 ALA A N 1
ATOM 2144 C CA . ALA A 1 293 ? 22.172 25.25 11.273 1 92.62 293 ALA A CA 1
ATOM 2145 C C . ALA A 1 293 ? 22.938 24.016 10.781 1 92.62 293 ALA A C 1
ATOM 2147 O O . ALA A 1 293 ? 24.031 23.719 11.273 1 92.62 293 ALA A O 1
ATOM 2148 N N . GLY A 1 294 ? 22.312 23.297 9.914 1 86.62 294 GLY A N 1
ATOM 2149 C CA . GLY A 1 294 ? 22.984 22.141 9.344 1 86.62 294 GLY A CA 1
ATOM 2150 C C . GLY A 1 294 ? 22.75 20.875 10.133 1 86.62 294 GLY A C 1
ATOM 2151 O O . GLY A 1 294 ? 23.203 19.797 9.727 1 86.62 294 GLY A O 1
ATOM 2152 N N . THR A 1 295 ? 22.094 21 11.211 1 85.94 295 THR A N 1
ATOM 2153 C CA . THR A 1 295 ? 21.797 19.828 12.023 1 85.94 295 THR A CA 1
ATOM 2154 C C . THR A 1 295 ? 20.328 19.469 11.922 1 85.94 295 THR A C 1
ATOM 2156 O O . THR A 1 295 ? 19.531 20.219 11.352 1 85.94 295 THR A O 1
ATOM 2159 N N . ARG A 1 296 ? 20.047 18.391 12.508 1 81.94 296 ARG A N 1
ATOM 2160 C CA . ARG A 1 296 ? 18.672 17.891 12.5 1 81.94 296 ARG A CA 1
ATOM 2161 C C . ARG A 1 296 ? 17.75 18.812 13.305 1 81.94 296 ARG A C 1
ATOM 2163 O O . ARG A 1 296 ? 16.531 18.766 13.164 1 81.94 296 ARG A O 1
ATOM 2170 N N . ALA A 1 297 ? 18.359 19.703 14.078 1 86.94 297 ALA A N 1
ATOM 2171 C CA . ALA A 1 297 ? 17.594 20.578 14.953 1 86.94 297 ALA A CA 1
ATOM 2172 C C . ALA A 1 297 ? 16.703 21.531 14.148 1 86.94 297 ALA A C 1
ATOM 2174 O O . ALA A 1 297 ? 15.672 21.984 14.633 1 86.94 297 ALA A O 1
ATOM 2175 N N . VAL A 1 298 ? 17.062 21.75 12.93 1 92.62 298 VAL A N 1
ATOM 2176 C CA . VAL A 1 298 ? 16.359 22.766 12.148 1 92.62 298 VAL A CA 1
ATOM 2177 C C . VAL A 1 298 ? 15.102 22.172 11.523 1 92.62 298 VAL A C 1
ATOM 2179 O O . VAL A 1 298 ? 14.273 22.891 10.969 1 92.62 298 VAL A O 1
ATOM 2182 N N . HIS A 1 299 ? 14.984 20.875 11.609 1 91.62 299 HIS A N 1
ATOM 2183 C CA . HIS A 1 299 ? 13.883 20.203 10.938 1 91.62 299 HIS A CA 1
ATOM 2184 C C . HIS A 1 299 ? 12.539 20.688 11.461 1 91.62 299 HIS A C 1
ATOM 2186 O O . HIS A 1 299 ? 11.594 20.859 10.695 1 91.62 299 HIS A O 1
ATOM 2192 N N . LYS A 1 300 ? 12.43 20.891 12.781 1 92.75 300 LYS A N 1
ATOM 2193 C CA . LYS A 1 300 ? 11.203 21.375 13.414 1 92.75 300 LYS A CA 1
ATOM 2194 C C . LYS A 1 300 ? 11.406 22.766 14.016 1 92.75 300 LYS A C 1
ATOM 2196 O O . LYS A 1 300 ? 11.414 23.766 13.289 1 92.75 300 LYS A O 1
ATOM 2201 N N . THR A 1 301 ? 11.562 22.828 15.305 1 94.62 301 THR A N 1
ATOM 2202 C CA . THR A 1 301 ? 11.82 24.094 16 1 94.62 301 THR A CA 1
ATOM 2203 C C . THR A 1 301 ? 13.281 24.188 16.438 1 94.62 301 THR A C 1
ATOM 2205 O O . THR A 1 301 ? 13.656 23.688 17.5 1 94.62 301 THR A O 1
ATOM 2208 N N . PRO A 1 302 ? 14.078 24.906 15.664 1 95.19 302 PRO A N 1
ATOM 2209 C CA . PRO A 1 302 ? 15.523 24.938 15.906 1 95.19 302 PRO A CA 1
ATOM 2210 C C . PRO A 1 302 ? 15.875 25.344 17.328 1 95.19 302 PRO A C 1
ATOM 2212 O O . PRO A 1 302 ? 16.906 24.938 17.859 1 95.19 302 PRO A O 1
ATOM 2215 N N . LEU A 1 303 ? 15.141 26.234 17.922 1 97 303 LEU A N 1
ATOM 2216 C CA . LEU A 1 303 ? 15.289 26.672 19.297 1 97 303 LEU A CA 1
ATOM 2217 C C . LEU A 1 303 ? 14.117 26.219 20.156 1 97 303 LEU A C 1
ATOM 2219 O O . LEU A 1 303 ? 13.117 26.922 20.281 1 97 303 LEU A O 1
ATOM 2223 N N . PRO A 1 304 ? 14.32 25.094 20.828 1 93.88 304 PRO A N 1
ATOM 2224 C CA . PRO A 1 304 ? 13.164 24.422 21.422 1 93.88 304 PRO A CA 1
ATOM 2225 C C . PRO A 1 304 ? 12.664 25.109 22.688 1 93.88 304 PRO A C 1
ATOM 2227 O O . PRO A 1 304 ? 11.5 24.953 23.078 1 93.88 304 PRO A O 1
ATOM 2230 N N . ASP A 1 305 ? 13.555 25.984 23.391 1 95.5 305 ASP A N 1
ATOM 2231 C CA . ASP A 1 305 ? 13.117 26.547 24.656 1 95.5 305 ASP A CA 1
ATOM 2232 C C . ASP A 1 305 ? 13.695 27.938 24.875 1 95.5 305 ASP A C 1
ATOM 2234 O O . ASP A 1 305 ? 14.375 28.188 25.875 1 95.5 305 ASP A O 1
ATOM 2238 N N . PRO A 1 306 ? 13.219 28.844 24.062 1 97.25 306 PRO A N 1
ATOM 2239 C CA . PRO A 1 306 ? 13.766 30.203 24.188 1 97.25 306 PRO A CA 1
ATOM 2240 C C . PRO A 1 306 ? 13.156 30.969 25.359 1 97.25 306 PRO A C 1
ATOM 2242 O O . PRO A 1 306 ? 13.703 31.984 25.797 1 97.25 306 PRO A O 1
ATOM 2245 N N . VAL A 1 307 ? 12.086 30.469 25.922 1 96.75 307 VAL A N 1
ATOM 2246 C CA . VAL A 1 307 ? 11.469 31.141 27.062 1 96.75 307 VAL A CA 1
ATOM 2247 C C . VAL A 1 307 ? 12.359 30.984 28.297 1 96.75 307 VAL A C 1
ATOM 2249 O O . VAL A 1 307 ? 12.539 31.938 29.062 1 96.75 307 VAL A O 1
ATOM 2252 N N . ARG A 1 308 ? 13 29.828 28.641 1 93.88 308 ARG A N 1
ATOM 2253 C CA . ARG A 1 308 ? 13.75 29.531 29.859 1 93.88 308 ARG A CA 1
ATOM 2254 C C . ARG A 1 308 ? 15.25 29.641 29.625 1 93.88 308 ARG A C 1
ATOM 2256 O O . ARG A 1 308 ? 16.031 29.781 30.562 1 93.88 308 ARG A O 1
ATOM 2263 N N . ASP A 1 309 ? 15.578 29.484 28.312 1 96.5 309 ASP A N 1
ATOM 2264 C CA . ASP A 1 309 ? 17 29.516 27.984 1 96.5 309 ASP A CA 1
ATOM 2265 C C . ASP A 1 309 ? 17.406 30.875 27.453 1 96.5 309 ASP A C 1
ATOM 2267 O O . ASP A 1 309 ? 17.125 31.234 26.312 1 96.5 309 ASP A O 1
ATOM 2271 N N . ARG A 1 310 ? 18.281 31.547 28.172 1 96.62 310 ARG A N 1
ATOM 2272 C CA . ARG A 1 310 ? 18.656 32.906 27.859 1 96.62 310 ARG A CA 1
ATOM 2273 C C . ARG A 1 310 ? 19.438 33 26.547 1 96.62 310 ARG A C 1
ATOM 2275 O O . ARG A 1 310 ? 19.297 33.969 25.797 1 96.62 310 ARG A O 1
ATOM 2282 N N . GLU A 1 311 ? 20.266 32.062 26.297 1 97.25 311 GLU A N 1
ATOM 2283 C CA . GLU A 1 311 ? 21.047 32.031 25.062 1 97.25 311 GLU A CA 1
ATOM 2284 C C . GLU A 1 311 ? 20.156 31.828 23.844 1 97.25 311 GLU A C 1
ATOM 2286 O O . GLU A 1 311 ? 20.328 32.5 22.812 1 97.25 311 GLU A O 1
ATOM 2291 N N . GLN A 1 312 ? 19.25 30.906 23.969 1 97.44 312 GLN A N 1
ATOM 2292 C CA . GLN A 1 312 ? 18.281 30.688 22.891 1 97.44 312 GLN A CA 1
ATOM 2293 C C . GLN A 1 312 ? 17.422 31.938 22.672 1 97.44 312 GLN A C 1
ATOM 2295 O O . GLN A 1 312 ? 17.109 32.312 21.531 1 97.44 312 GLN A O 1
ATOM 2300 N N . PHE A 1 313 ? 17.047 32.625 23.812 1 98 313 PHE A N 1
ATOM 2301 C CA . PHE A 1 313 ? 16.25 33.844 23.719 1 98 313 PHE A CA 1
ATOM 2302 C C . PHE A 1 313 ? 17 34.906 22.938 1 98 313 PHE A C 1
ATOM 2304 O O . PHE A 1 313 ? 16.422 35.531 22.047 1 98 313 PHE A O 1
ATOM 2311 N N . THR A 1 314 ? 18.188 35.094 23.281 1 97.69 314 THR A N 1
ATOM 2312 C CA . THR A 1 314 ? 19 36.094 22.625 1 97.69 314 THR A CA 1
ATOM 2313 C C . THR A 1 314 ? 19.156 35.812 21.141 1 97.69 314 THR A C 1
ATOM 2315 O O . THR A 1 314 ? 19.016 36.688 20.297 1 97.69 314 THR A O 1
ATOM 2318 N N . ALA A 1 315 ? 19.422 34.562 20.828 1 97.94 315 ALA A N 1
ATOM 2319 C CA . ALA A 1 315 ? 19.578 34.156 19.438 1 97.94 315 ALA A CA 1
ATOM 2320 C C . ALA A 1 315 ? 18.266 34.344 18.656 1 97.94 315 ALA A C 1
ATOM 2322 O O . ALA A 1 315 ? 18.297 34.812 17.516 1 97.94 315 ALA A O 1
ATOM 2323 N N . LEU A 1 316 ? 17.156 33.969 19.266 1 98.25 316 LEU A N 1
ATOM 2324 C CA . LEU A 1 316 ? 15.859 34.125 18.609 1 98.25 316 LEU A CA 1
ATOM 2325 C C . LEU A 1 316 ? 15.547 35.594 18.375 1 98.25 316 LEU A C 1
ATOM 2327 O O . LEU A 1 316 ? 15.031 35.969 17.312 1 98.25 316 LEU A O 1
ATOM 2331 N N . SER A 1 317 ? 15.789 36.438 19.406 1 98 317 SER A N 1
ATOM 2332 C CA . SER A 1 317 ? 15.555 37.875 19.297 1 98 317 SER A CA 1
ATOM 2333 C C . SER A 1 317 ? 16.312 38.469 18.109 1 98 317 SER A C 1
ATOM 2335 O O . SER A 1 317 ? 15.742 39.219 17.328 1 98 317 SER A O 1
ATOM 2337 N N . ALA A 1 318 ? 17.531 38.094 18.016 1 97.62 318 ALA A N 1
ATOM 2338 C CA . ALA A 1 318 ? 18.359 38.594 16.906 1 97.62 318 ALA A CA 1
ATOM 2339 C C . ALA A 1 318 ? 17.859 38.062 15.57 1 97.62 318 ALA A C 1
ATOM 2341 O O . ALA A 1 318 ? 17.859 38.781 14.57 1 97.62 318 ALA A O 1
ATOM 2342 N N . TRP A 1 319 ? 17.5 36.781 15.555 1 98.31 319 TRP A N 1
ATOM 2343 C CA . TRP A 1 319 ? 17 36.125 14.352 1 98.31 319 TRP A CA 1
ATOM 2344 C C . TRP A 1 319 ? 15.742 36.812 13.844 1 98.31 319 TRP A C 1
ATOM 2346 O O . TRP A 1 319 ? 15.656 37.219 12.672 1 98.31 319 TRP A O 1
ATOM 2356 N N . LEU A 1 320 ? 14.766 37.094 14.656 1 98.44 320 LEU A N 1
ATOM 2357 C CA . LEU A 1 320 ? 13.523 37.75 14.305 1 98.44 320 LEU A CA 1
ATOM 2358 C C . LEU A 1 320 ? 13.805 39.188 13.828 1 98.44 320 LEU A C 1
ATOM 2360 O O . LEU A 1 320 ? 13.266 39.625 12.805 1 98.44 320 LEU A O 1
ATOM 2364 N N . ALA A 1 321 ? 14.633 39.875 14.523 1 97.69 321 ALA A N 1
ATOM 2365 C CA . ALA A 1 321 ? 14.938 41.281 14.227 1 97.69 321 ALA A CA 1
ATOM 2366 C C . ALA A 1 321 ? 15.68 41.406 12.898 1 97.69 321 ALA A C 1
ATOM 2368 O O . ALA A 1 321 ? 15.555 42.406 12.211 1 97.69 321 ALA A O 1
ATOM 2369 N N . SER A 1 322 ? 16.375 40.375 12.547 1 97.56 322 SER A N 1
ATOM 2370 C CA . SER A 1 322 ? 17.203 40.406 11.344 1 97.56 322 SER A CA 1
ATOM 2371 C C . SER A 1 322 ? 16.344 40.594 10.094 1 97.56 322 SER A C 1
ATOM 2373 O O . SER A 1 322 ? 16.828 41.062 9.07 1 97.56 322 SER A O 1
ATOM 2375 N N . TYR A 1 323 ? 15.094 40.281 10.148 1 97.94 323 TYR A N 1
ATOM 2376 C CA . TYR A 1 323 ? 14.211 40.406 8.992 1 97.94 323 TYR A CA 1
ATOM 2377 C C . TYR A 1 323 ? 13.633 41.812 8.898 1 97.94 323 TYR A C 1
ATOM 2379 O O . TYR A 1 323 ? 13.055 42.188 7.875 1 97.94 323 TYR A O 1
ATOM 2387 N N . GLN A 1 324 ? 13.734 42.625 9.945 1 97.19 324 GLN A N 1
ATOM 2388 C CA . GLN A 1 324 ? 13.188 43.969 9.992 1 97.19 324 GLN A CA 1
ATOM 2389 C C . GLN A 1 324 ? 11.703 43.969 9.625 1 97.19 324 GLN A C 1
ATOM 2391 O O . GLN A 1 324 ? 11.289 44.625 8.664 1 97.19 324 GLN A O 1
ATOM 2396 N N . PRO A 1 325 ? 10.875 43.312 10.438 1 97.62 325 PRO A N 1
ATOM 2397 C CA . PRO A 1 325 ? 9.477 43.062 10.078 1 97.62 325 PRO A CA 1
ATOM 2398 C C . PRO A 1 325 ? 8.695 44.344 9.805 1 97.62 325 PRO A C 1
ATOM 2400 O O . PRO A 1 325 ? 7.762 44.344 9 1 97.62 325 PRO A O 1
ATOM 2403 N N . GLN A 1 326 ? 9.094 45.5 10.32 1 95.56 326 GLN A N 1
ATOM 2404 C CA . GLN A 1 326 ? 8.391 46.75 10.133 1 95.56 326 GLN A CA 1
ATOM 2405 C C . GLN A 1 326 ? 8.547 47.281 8.703 1 95.56 326 GLN A C 1
ATOM 2407 O O . GLN A 1 326 ? 7.766 48.094 8.25 1 95.56 326 GLN A O 1
ATOM 2412 N N . GLN A 1 327 ? 9.523 46.75 8.031 1 96.81 327 GLN A N 1
ATOM 2413 C CA . GLN A 1 327 ? 9.711 47.094 6.633 1 96.81 327 GLN A CA 1
ATOM 2414 C C . GLN A 1 327 ? 8.938 46.188 5.711 1 96.81 327 GLN A C 1
ATOM 2416 O O . GLN A 1 327 ? 8.703 46.5 4.543 1 96.81 327 GLN A O 1
ATOM 2421 N N . LEU A 1 328 ? 8.555 45.031 6.207 1 98 328 LEU A N 1
ATOM 2422 C CA . LEU A 1 328 ? 7.922 44 5.395 1 98 328 LEU A CA 1
ATOM 2423 C C . LEU A 1 328 ? 6.402 44.125 5.441 1 98 328 LEU A C 1
ATOM 2425 O O . LEU A 1 328 ? 5.723 43.875 4.445 1 98 328 LEU A O 1
ATOM 2429 N N . LEU A 1 329 ? 5.891 44.5 6.613 1 98.12 329 LEU A N 1
ATOM 2430 C CA . LEU A 1 329 ? 4.461 44.688 6.82 1 98.12 329 LEU A CA 1
ATOM 2431 C C . LEU A 1 329 ? 4.164 46.062 7.434 1 98.12 329 LEU A C 1
ATOM 2433 O O . LEU A 1 329 ? 4.941 46.562 8.25 1 98.12 329 LEU A O 1
ATOM 2437 N N . THR A 1 330 ? 3.035 46.625 7.109 1 97.38 330 THR A N 1
ATOM 2438 C CA . THR A 1 330 ? 2.592 47.875 7.719 1 97.38 330 THR A CA 1
ATOM 2439 C C . THR A 1 330 ? 2.045 47.625 9.117 1 97.38 330 THR A C 1
ATOM 2441 O O . THR A 1 330 ? 1.771 46.469 9.492 1 97.38 330 THR A O 1
ATOM 2444 N N . SER A 1 331 ? 1.916 48.656 9.875 1 95.38 331 SER A N 1
ATOM 2445 C CA . SER A 1 331 ? 1.447 48.531 11.258 1 95.38 331 SER A CA 1
ATOM 2446 C C . SER A 1 331 ? 0.025 47.969 11.312 1 95.38 331 SER A C 1
ATOM 2448 O O . SER A 1 331 ? -0.388 47.406 12.328 1 95.38 331 SER A O 1
ATOM 2450 N N . ASP A 1 332 ? -0.691 48.062 10.219 1 95.81 332 ASP A N 1
ATOM 2451 C CA . ASP A 1 332 ? -2.066 47.562 10.18 1 95.81 332 ASP A CA 1
ATOM 2452 C C . ASP A 1 332 ? -2.127 46.156 9.648 1 95.81 332 ASP A C 1
ATOM 2454 O O . ASP A 1 332 ? -3.211 45.594 9.469 1 95.81 332 ASP A O 1
ATOM 2458 N N . GLY A 1 333 ? -0.963 45.531 9.336 1 96.5 333 GLY A N 1
ATOM 2459 C CA . GLY A 1 333 ? -0.933 44.125 9.016 1 96.5 333 GLY A CA 1
ATOM 2460 C C . GLY A 1 333 ? -0.943 43.844 7.527 1 96.5 333 GLY A C 1
ATOM 2461 O O . GLY A 1 333 ? -1.021 42.688 7.105 1 96.5 333 GLY A O 1
ATOM 2462 N N . HIS A 1 334 ? -0.821 44.875 6.68 1 97.06 334 HIS A N 1
ATOM 2463 C CA . HIS A 1 334 ? -0.767 44.719 5.23 1 97.06 334 HIS A CA 1
ATOM 2464 C C . HIS A 1 334 ? 0.669 44.531 4.75 1 97.06 334 HIS A C 1
ATOM 2466 O O . HIS A 1 334 ? 1.604 45.031 5.371 1 97.06 334 HIS A O 1
ATOM 2472 N N . PRO A 1 335 ? 0.8 43.75 3.652 1 97.19 335 PRO A N 1
ATOM 2473 C CA . PRO A 1 335 ? 2.139 43.75 3.057 1 97.19 335 PRO A CA 1
ATOM 2474 C C . PRO A 1 335 ? 2.598 45.125 2.635 1 97.19 335 PRO A C 1
ATOM 2476 O O . PRO A 1 335 ? 1.797 45.938 2.133 1 97.19 335 PRO A O 1
ATOM 2479 N N . SER A 1 336 ? 3.852 45.438 2.875 1 97.5 336 SER A N 1
ATOM 2480 C CA . SER A 1 336 ? 4.402 46.688 2.443 1 97.5 336 SER A CA 1
ATOM 2481 C C . SER A 1 336 ? 4.336 46.844 0.927 1 97.5 336 SER A C 1
ATOM 2483 O O . SER A 1 336 ? 4.48 45.875 0.196 1 97.5 336 SER A O 1
ATOM 2485 N N . PRO A 1 337 ? 4.191 48 0.367 1 96.38 337 PRO A N 1
ATOM 2486 C CA . PRO A 1 337 ? 3.959 48.25 -1.058 1 96.38 337 PRO A CA 1
ATOM 2487 C C . PRO A 1 337 ? 5.062 47.688 -1.944 1 96.38 337 PRO A C 1
ATOM 2489 O O . PRO A 1 337 ? 4.789 47.219 -3.047 1 96.38 337 PRO A O 1
ATOM 2492 N N . HIS A 1 338 ? 6.301 47.719 -1.482 1 95.81 338 HIS A N 1
ATOM 2493 C CA . HIS A 1 338 ? 7.426 47.344 -2.328 1 95.81 338 HIS A CA 1
ATOM 2494 C C . HIS A 1 338 ? 7.453 45.812 -2.557 1 95.81 338 HIS A C 1
ATOM 2496 O O . HIS A 1 338 ? 8.148 45.344 -3.449 1 95.81 338 HIS A O 1
ATOM 2502 N N . LEU A 1 339 ? 6.719 45.031 -1.835 1 95.69 339 LEU A N 1
ATOM 2503 C CA . LEU A 1 339 ? 6.73 43.594 -2.078 1 95.69 339 LEU A CA 1
ATOM 2504 C C . LEU A 1 339 ? 5.492 43.156 -2.855 1 95.69 339 LEU A C 1
ATOM 2506 O O . LEU A 1 339 ? 5.438 42.031 -3.381 1 95.69 339 LEU A O 1
ATOM 2510 N N . ILE A 1 340 ? 4.453 44.031 -3.066 1 95.5 340 ILE A N 1
ATOM 2511 C CA . ILE A 1 340 ? 3.152 43.719 -3.652 1 95.5 340 ILE A CA 1
ATOM 2512 C C . ILE A 1 340 ? 3.332 43.219 -5.082 1 95.5 340 ILE A C 1
ATOM 2514 O O . ILE A 1 340 ? 2.656 42.281 -5.504 1 95.5 340 ILE A O 1
ATOM 2518 N N . PRO A 1 341 ? 4.301 43.781 -5.82 1 95.44 341 PRO A N 1
ATOM 2519 C CA . PRO A 1 341 ? 4.457 43.312 -7.199 1 95.44 341 PRO A CA 1
ATOM 2520 C C . PRO A 1 341 ? 4.848 41.844 -7.285 1 95.44 341 PRO A C 1
ATOM 2522 O O . PRO A 1 341 ? 4.617 41.188 -8.312 1 95.44 341 PRO A O 1
ATOM 2525 N N . ALA A 1 342 ? 5.379 41.281 -6.23 1 97 342 ALA A N 1
ATOM 2526 C CA . ALA A 1 342 ? 5.84 39.906 -6.246 1 97 342 ALA A CA 1
ATOM 2527 C C . ALA A 1 342 ? 4.734 38.938 -5.801 1 97 342 ALA A C 1
ATOM 2529 O O . ALA A 1 342 ? 4.879 37.719 -5.898 1 97 342 ALA A O 1
ATOM 2530 N N . LEU A 1 343 ? 3.627 39.469 -5.348 1 96.12 343 LEU A N 1
ATOM 2531 C CA . LEU A 1 343 ? 2.518 38.625 -4.895 1 96.12 343 LEU A CA 1
ATOM 2532 C C . LEU A 1 343 ? 1.589 38.281 -6.055 1 96.12 343 LEU A C 1
ATOM 2534 O O . LEU A 1 343 ? 1.345 39.125 -6.93 1 96.12 343 LEU A O 1
ATOM 2538 N N . PRO A 1 344 ? 1.139 37.031 -6.098 1 92.62 344 PRO A N 1
ATOM 2539 C CA . PRO A 1 344 ? 0.119 36.719 -7.098 1 92.62 344 PRO A CA 1
ATOM 2540 C C . PRO A 1 344 ? -1.198 37.438 -6.859 1 92.62 344 PRO A C 1
ATOM 2542 O O . PRO A 1 344 ? -1.499 37.844 -5.723 1 92.62 344 PRO A O 1
ATOM 2545 N N . PRO A 1 345 ? -1.924 37.594 -7.922 1 85.5 345 PRO A N 1
ATOM 2546 C CA . PRO A 1 345 ? -3.238 38.219 -7.754 1 85.5 345 PRO A CA 1
ATOM 2547 C C . PRO A 1 345 ? -4.25 37.312 -7.078 1 85.5 345 PRO A C 1
ATOM 2549 O O . PRO A 1 345 ? -4.043 36.094 -7.027 1 85.5 345 PRO A O 1
ATOM 2552 N N . PRO A 1 346 ? -5.242 37.906 -6.52 1 75.31 346 PRO A N 1
ATOM 2553 C CA . PRO A 1 346 ? -6.305 37.062 -5.969 1 75.31 346 PRO A CA 1
ATOM 2554 C C . PRO A 1 346 ? -6.934 36.156 -7.016 1 75.31 346 PRO A C 1
ATOM 2556 O O . PRO A 1 346 ? -7.098 36.562 -8.172 1 75.31 346 PRO A O 1
ATOM 2559 N N . ARG A 1 347 ? -6.992 34.906 -6.68 1 70.38 347 ARG A N 1
ATOM 2560 C CA . ARG A 1 347 ? -7.59 33.938 -7.602 1 70.38 347 ARG A CA 1
ATOM 2561 C C . ARG A 1 347 ? -9.07 33.719 -7.293 1 70.38 347 ARG A C 1
ATOM 2563 O O . ARG A 1 347 ? -9.5 33.875 -6.148 1 70.38 347 ARG A O 1
ATOM 2570 N N . SER A 1 348 ? -9.664 33.406 -8.406 1 64.69 348 SER A N 1
ATOM 2571 C CA . SER A 1 348 ? -11.078 33.062 -8.273 1 64.69 348 SER A CA 1
ATOM 2572 C C . SER A 1 348 ? -11.242 31.688 -7.633 1 64.69 348 SER A C 1
ATOM 2574 O O . SER A 1 348 ? -10.367 30.828 -7.758 1 64.69 348 SER A O 1
ATOM 2576 N N . ALA A 1 349 ? -12.312 31.578 -6.875 1 65.06 349 ALA A N 1
ATOM 2577 C CA . ALA A 1 349 ? -12.68 30.281 -6.309 1 65.06 349 ALA A CA 1
ATOM 2578 C C . ALA A 1 349 ? -12.883 29.234 -7.406 1 65.06 349 ALA A C 1
ATOM 2580 O O . ALA A 1 349 ? -13.359 29.562 -8.5 1 65.06 349 ALA A O 1
ATOM 2581 N N . PRO A 1 350 ? -12.352 28.047 -7.141 1 69.94 350 PRO A N 1
ATOM 2582 C CA . PRO A 1 350 ? -12.594 27 -8.141 1 69.94 350 PRO A CA 1
ATOM 2583 C C . PRO A 1 350 ? -14.078 26.828 -8.461 1 69.94 350 PRO A C 1
ATOM 2585 O O . PRO A 1 350 ? -14.922 26.984 -7.574 1 69.94 350 PRO A O 1
ATOM 2588 N N . THR A 1 351 ? -14.32 26.609 -9.766 1 69.06 351 THR A N 1
ATOM 2589 C CA . THR A 1 351 ? -15.695 26.297 -10.156 1 69.06 351 THR A CA 1
ATOM 2590 C C . THR A 1 351 ? -16.078 24.891 -9.711 1 69.06 351 THR A C 1
ATOM 2592 O O . THR A 1 351 ? -15.258 23.969 -9.773 1 69.06 351 THR A O 1
ATOM 2595 N N . GLY A 1 352 ? -17.141 24.781 -8.953 1 71.12 352 GLY A N 1
ATOM 2596 C CA . GLY A 1 352 ? -17.609 23.5 -8.445 1 71.12 352 GLY A CA 1
ATOM 2597 C C . GLY A 1 352 ? -18.141 22.594 -9.539 1 71.12 352 GLY A C 1
ATOM 2598 O O . GLY A 1 352 ? -18.344 23.031 -10.672 1 71.12 352 GLY A O 1
ATOM 2599 N N . CYS A 1 353 ? -18.047 21.359 -9.305 1 79.31 353 CYS A N 1
ATOM 2600 C CA . CYS A 1 353 ? -18.688 20.344 -10.133 1 79.31 353 CYS A CA 1
ATOM 2601 C C . CYS A 1 353 ? -20.156 20.203 -9.766 1 79.31 353 CYS A C 1
ATOM 2603 O O . CYS A 1 353 ? -20.516 20.219 -8.586 1 79.31 353 CYS A O 1
ATOM 2605 N N . GLU A 1 354 ? -21.062 20.234 -10.781 1 77.75 354 GLU A N 1
ATOM 2606 C CA . GLU A 1 354 ? -22.484 20 -10.539 1 77.75 354 GLU A CA 1
ATOM 2607 C C . GLU A 1 354 ? -22.812 18.516 -10.484 1 77.75 354 GLU A C 1
ATOM 2609 O O . GLU A 1 354 ? -22.344 17.75 -11.328 1 77.75 354 GLU A O 1
ATOM 2614 N N . PRO A 1 355 ? -23.484 18.125 -9.406 1 78.88 355 PRO A N 1
ATOM 2615 C CA . PRO A 1 355 ? -23.891 16.719 -9.367 1 78.88 355 PRO A CA 1
ATOM 2616 C C . PRO A 1 355 ? -24.781 16.328 -10.539 1 78.88 355 PRO A C 1
ATOM 2618 O O . PRO A 1 355 ? -25.703 17.062 -10.891 1 78.88 355 PRO A O 1
ATOM 2621 N N . PRO A 1 356 ? -24.438 15.297 -11.07 1 81 356 PRO A N 1
ATOM 2622 C CA . PRO A 1 356 ? -25.312 14.844 -12.164 1 81 356 PRO A CA 1
ATOM 2623 C C . PRO A 1 356 ? -26.688 14.414 -11.68 1 81 356 PRO A C 1
ATOM 2625 O O . PRO A 1 356 ? -26.812 13.812 -10.609 1 81 356 PRO A O 1
ATOM 2628 N N . ARG A 1 357 ? -27.734 14.758 -12.414 1 82.19 357 ARG A N 1
ATOM 2629 C CA . ARG A 1 357 ? -29.094 14.359 -12.125 1 82.19 357 ARG A CA 1
ATOM 2630 C C . ARG A 1 357 ? -29.422 13.008 -12.758 1 82.19 357 ARG A C 1
ATOM 2632 O O . ARG A 1 357 ? -28.766 12.594 -13.711 1 82.19 357 ARG A O 1
ATOM 2639 N N . GLY A 1 358 ? -30.266 12.211 -12.102 1 85.81 358 GLY A N 1
ATOM 2640 C CA . GLY A 1 358 ? -30.812 11 -12.688 1 85.81 358 GLY A CA 1
ATOM 2641 C C . GLY A 1 358 ? -29.859 9.812 -12.594 1 85.81 358 GLY A C 1
ATOM 2642 O O . GLY A 1 358 ? -29.828 8.969 -13.492 1 85.81 358 GLY A O 1
ATOM 2643 N N . CYS A 1 359 ? -29.062 9.773 -11.594 1 89.19 359 CYS A N 1
ATOM 2644 C CA . CYS A 1 359 ? -28.062 8.719 -11.438 1 89.19 359 CYS A CA 1
ATOM 2645 C C . CYS A 1 359 ? -28.719 7.348 -11.414 1 89.19 359 CYS A C 1
ATOM 2647 O O . CYS A 1 359 ? -28.25 6.418 -12.07 1 89.19 359 CYS A O 1
ATOM 2649 N N . ILE A 1 360 ? -29.844 7.219 -10.758 1 92.81 360 ILE A N 1
ATOM 2650 C CA . ILE A 1 360 ? -30.516 5.934 -10.602 1 92.81 360 ILE A CA 1
ATOM 2651 C C . ILE A 1 360 ? -31.156 5.527 -11.922 1 92.81 360 ILE A C 1
ATOM 2653 O O . ILE A 1 360 ? -30.969 4.406 -12.398 1 92.81 360 ILE A O 1
ATOM 2657 N N . ALA A 1 361 ? -31.875 6.469 -12.57 1 92.94 361 ALA A N 1
ATOM 2658 C CA . ALA A 1 361 ? -32.531 6.184 -13.844 1 92.94 361 ALA A CA 1
ATOM 2659 C C . ALA A 1 361 ? -31.531 5.762 -14.906 1 92.94 361 ALA A C 1
ATOM 2661 O O . ALA A 1 361 ? -31.766 4.812 -15.656 1 92.94 361 ALA A O 1
ATOM 2662 N N . ALA A 1 362 ? -30.469 6.422 -14.906 1 92.5 362 ALA A N 1
ATOM 2663 C CA . ALA A 1 362 ? -29.438 6.109 -15.883 1 92.5 362 ALA A CA 1
ATOM 2664 C C . ALA A 1 362 ? -28.859 4.719 -15.641 1 92.5 362 ALA A C 1
ATOM 2666 O O . ALA A 1 362 ? -28.578 3.977 -16.594 1 92.5 362 ALA A O 1
ATOM 2667 N N . SER A 1 363 ? -28.625 4.387 -14.43 1 93.88 363 SER A N 1
ATOM 2668 C CA . SER A 1 363 ? -28.078 3.082 -14.07 1 93.88 363 SER A CA 1
ATOM 2669 C C . SER A 1 363 ? -29.031 1.954 -14.469 1 93.88 363 SER A C 1
ATOM 2671 O O . SER A 1 363 ? -28.594 0.931 -15 1 93.88 363 SER A O 1
ATOM 2673 N N . THR A 1 364 ? -30.266 2.209 -14.219 1 93.88 364 THR A N 1
ATOM 2674 C CA . THR A 1 364 ? -31.266 1.212 -14.57 1 93.88 364 THR A CA 1
ATOM 2675 C C . THR A 1 364 ? -31.359 1.046 -16.094 1 93.88 364 THR A C 1
ATOM 2677 O O . THR A 1 364 ? -31.453 -0.076 -16.594 1 93.88 364 THR A O 1
ATOM 2680 N N . ALA A 1 365 ? -31.328 2.121 -16.766 1 94.31 365 ALA A N 1
ATOM 2681 C CA . ALA A 1 365 ? -31.391 2.09 -18.219 1 94.31 365 ALA A CA 1
ATOM 2682 C C . ALA A 1 365 ? -30.188 1.34 -18.797 1 94.31 365 ALA A C 1
ATOM 2684 O O . ALA A 1 365 ? -30.344 0.569 -19.75 1 94.31 365 ALA A O 1
ATOM 2685 N N . VAL A 1 366 ? -29.062 1.556 -18.219 1 94.06 366 VAL A N 1
ATOM 2686 C CA . VAL A 1 366 ? -27.844 0.914 -18.703 1 94.06 366 VAL A CA 1
ATOM 2687 C C . VAL A 1 366 ? -27.938 -0.594 -18.469 1 94.06 366 VAL A C 1
ATOM 2689 O O . VAL A 1 366 ? -27.547 -1.381 -19.344 1 94.06 366 VAL A O 1
ATOM 2692 N N . ALA A 1 367 ? -28.422 -0.953 -17.359 1 93.19 367 ALA A N 1
ATOM 2693 C CA . ALA A 1 367 ? -28.562 -2.375 -17.062 1 93.19 367 ALA A CA 1
ATOM 2694 C C . ALA A 1 367 ? -29.531 -3.043 -18.047 1 93.19 367 ALA A C 1
ATOM 2696 O O . ALA A 1 367 ? -29.266 -4.141 -18.531 1 93.19 367 ALA A O 1
ATOM 2697 N N . THR A 1 368 ? -30.656 -2.365 -18.266 1 93 368 THR A N 1
ATOM 2698 C CA . THR A 1 368 ? -31.672 -2.893 -19.172 1 93 368 THR A CA 1
ATOM 2699 C C . THR A 1 368 ? -31.109 -3.027 -20.594 1 93 368 THR A C 1
ATOM 2701 O O . THR A 1 368 ? -31.328 -4.035 -21.266 1 93 368 THR A O 1
ATOM 2704 N N . ALA A 1 369 ? -30.375 -2.094 -20.938 1 93.56 369 ALA A N 1
ATOM 2705 C CA . ALA A 1 369 ? -29.781 -2.111 -22.266 1 93.56 369 ALA A CA 1
ATOM 2706 C C . ALA A 1 369 ? -28.719 -3.195 -22.391 1 93.56 369 ALA A C 1
ATOM 2708 O O . ALA A 1 369 ? -28.547 -3.795 -23.453 1 93.56 369 ALA A O 1
ATOM 2709 N N . THR A 1 370 ? -27.953 -3.424 -21.375 1 92.38 370 THR A N 1
ATOM 2710 C CA . THR A 1 370 ? -26.891 -4.422 -21.344 1 92.38 370 THR A CA 1
ATOM 2711 C C . THR A 1 370 ? -27.469 -5.828 -21.469 1 92.38 370 THR A C 1
ATOM 2713 O O . THR A 1 370 ? -26.938 -6.66 -22.203 1 92.38 370 THR A O 1
ATOM 2716 N N . GLY A 1 371 ? -28.625 -6.152 -20.797 1 91.44 371 GLY A N 1
ATOM 2717 C CA . GLY A 1 371 ? -29.188 -7.496 -20.828 1 91.44 371 GLY A CA 1
ATOM 2718 C C . GLY A 1 371 ? -28.219 -8.555 -20.312 1 91.44 371 GLY A C 1
ATOM 2719 O O . GLY A 1 371 ? -27.328 -8.258 -19.516 1 91.44 371 GLY A O 1
ATOM 2720 N N . PRO A 1 372 ? -28.484 -9.773 -20.641 1 92.75 372 PRO A N 1
ATOM 2721 C CA . PRO A 1 372 ? -27.641 -10.875 -20.156 1 92.75 372 PRO A CA 1
ATOM 2722 C C . PRO A 1 372 ? -26.391 -11.078 -21.016 1 92.75 372 PRO A C 1
ATOM 2724 O O . PRO A 1 372 ? -26.156 -12.18 -21.516 1 92.75 372 PRO A O 1
ATOM 2727 N N . ARG A 1 373 ? -25.578 -10.125 -21.094 1 94.12 373 ARG A N 1
ATOM 2728 C CA . ARG A 1 373 ? -24.312 -10.18 -21.828 1 94.12 373 ARG A CA 1
ATOM 2729 C C . ARG A 1 373 ? -23.156 -10.547 -20.922 1 94.12 373 ARG A C 1
ATOM 2731 O O . ARG A 1 373 ? -23.203 -10.305 -19.719 1 94.12 373 ARG A O 1
ATOM 2738 N N . PRO A 1 374 ? -22.141 -11.133 -21.531 1 94.31 374 PRO A N 1
ATOM 2739 C CA . PRO A 1 374 ? -20.953 -11.406 -20.734 1 94.31 374 PRO A CA 1
ATOM 2740 C C . PRO A 1 374 ? -20.25 -10.133 -20.266 1 94.31 374 PRO A C 1
ATOM 2742 O O . PRO A 1 374 ? -20.5 -9.055 -20.797 1 94.31 374 PRO A O 1
ATOM 2745 N N . PHE A 1 375 ? -19.469 -10.289 -19.281 1 94.5 375 PHE A N 1
ATOM 2746 C CA . PHE A 1 375 ? -18.797 -9.211 -18.578 1 94.5 375 PHE A CA 1
ATOM 2747 C C . PHE A 1 375 ? -18.125 -8.258 -19.547 1 94.5 375 PHE A C 1
ATOM 2749 O O . PHE A 1 375 ? -18.344 -7.047 -19.516 1 94.5 375 PHE A O 1
ATOM 2756 N N . PRO A 1 376 ? -17.266 -8.742 -20.531 1 92.75 376 PRO A N 1
ATOM 2757 C CA . PRO A 1 376 ? -16.578 -7.812 -21.422 1 92.75 376 PRO A CA 1
ATOM 2758 C C . PRO A 1 376 ? -17.531 -6.957 -22.25 1 92.75 376 PRO A C 1
ATOM 2760 O O . PRO A 1 376 ? -17.312 -5.75 -22.391 1 92.75 376 PRO A O 1
ATOM 2763 N N . ALA A 1 377 ? -18.562 -7.57 -22.703 1 93.94 377 ALA A N 1
ATOM 2764 C CA . ALA A 1 377 ? -19.531 -6.875 -23.547 1 93.94 377 ALA A CA 1
ATOM 2765 C C . ALA A 1 377 ? -20.391 -5.918 -22.719 1 93.94 377 ALA A C 1
ATOM 2767 O O . ALA A 1 377 ? -20.891 -4.918 -23.234 1 93.94 377 ALA A O 1
ATOM 2768 N N . ALA A 1 378 ? -20.531 -6.215 -21.469 1 95.12 378 ALA A N 1
ATOM 2769 C CA . ALA A 1 378 ? -21.375 -5.406 -20.594 1 95.12 378 ALA A CA 1
ATOM 2770 C C . ALA A 1 378 ? -20.641 -4.152 -20.125 1 95.12 378 ALA A C 1
ATOM 2772 O O . ALA A 1 378 ? -21.25 -3.09 -19.969 1 95.12 378 ALA A O 1
ATOM 2773 N N . ILE A 1 379 ? -19.359 -4.238 -19.906 1 95 379 ILE A N 1
ATOM 2774 C CA . ILE A 1 379 ? -18.656 -3.217 -19.141 1 95 379 ILE A CA 1
ATOM 2775 C C . ILE A 1 379 ? -18 -2.227 -20.094 1 95 379 ILE A C 1
ATOM 2777 O O . ILE A 1 379 ? -17.938 -1.027 -19.812 1 95 379 ILE A O 1
ATOM 2781 N N . ALA A 1 380 ? -17.484 -2.635 -21.266 1 93.75 380 ALA A N 1
ATOM 2782 C CA . ALA A 1 380 ? -16.75 -1.796 -22.219 1 93.75 380 ALA A CA 1
ATOM 2783 C C . ALA A 1 380 ? -17.594 -0.616 -22.672 1 93.75 380 ALA A C 1
ATOM 2785 O O . ALA A 1 380 ? -17.125 0.517 -22.734 1 93.75 380 ALA A O 1
ATOM 2786 N N . PRO A 1 381 ? -18.922 -0.811 -22.969 1 93.62 381 PRO A N 1
ATOM 2787 C CA . PRO A 1 381 ? -19.75 0.31 -23.406 1 93.62 381 PRO A CA 1
ATOM 2788 C C . PRO A 1 381 ? -19.906 1.39 -22.344 1 93.62 381 PRO A C 1
ATOM 2790 O O . PRO A 1 381 ? -20.062 2.568 -22.672 1 93.62 381 PRO A O 1
ATOM 2793 N N . VAL A 1 382 ? -19.891 0.998 -21.062 1 95.94 382 VAL A N 1
ATOM 2794 C CA . VAL A 1 382 ? -20.016 1.972 -19.984 1 95.94 382 VAL A CA 1
ATOM 2795 C C . VAL A 1 382 ? -18.844 2.955 -20.047 1 95.94 382 VAL A C 1
ATOM 2797 O O . VAL A 1 382 ? -19.031 4.168 -19.922 1 95.94 382 VAL A O 1
ATOM 2800 N N . PHE A 1 383 ? -17.641 2.467 -20.281 1 96.56 383 PHE A N 1
ATOM 2801 C CA . PHE A 1 383 ? -16.438 3.301 -20.312 1 96.56 383 PHE A CA 1
ATOM 2802 C C . PHE A 1 383 ? -16.422 4.168 -21.578 1 96.56 383 PHE A C 1
ATOM 2804 O O . PHE A 1 383 ? -16.109 5.359 -21.5 1 96.56 383 PHE A O 1
ATOM 2811 N N . SER A 1 384 ? -16.781 3.566 -22.688 1 94.38 384 SER A N 1
ATOM 2812 C CA . SER A 1 384 ? -16.797 4.305 -23.938 1 94.38 384 SER A CA 1
ATOM 2813 C C . SER A 1 384 ? -17.812 5.441 -23.906 1 94.38 384 SER A C 1
ATOM 2815 O O . SER A 1 384 ? -17.562 6.531 -24.422 1 94.38 384 SER A O 1
ATOM 2817 N N . ALA A 1 385 ? -18.953 5.164 -23.328 1 93.38 385 ALA A N 1
ATOM 2818 C CA . ALA A 1 385 ? -19.984 6.191 -23.203 1 93.38 385 ALA A CA 1
ATOM 2819 C C . ALA A 1 385 ? -19.5 7.359 -22.344 1 93.38 385 ALA A C 1
ATOM 2821 O O . ALA A 1 385 ? -19.781 8.523 -22.656 1 93.38 385 ALA A O 1
ATOM 2822 N N . ARG A 1 386 ? -18.797 7.031 -21.297 1 92.94 386 ARG A N 1
ATOM 2823 C CA . ARG A 1 386 ? -18.281 8.078 -20.438 1 92.94 386 ARG A CA 1
ATOM 2824 C C . ARG A 1 386 ? -17.172 8.859 -21.141 1 92.94 386 ARG A C 1
ATOM 2826 O O . ARG A 1 386 ? -17.078 10.086 -21 1 92.94 386 ARG A O 1
ATOM 2833 N N . ALA A 1 387 ? -16.312 8.188 -21.844 1 94.38 387 ALA A N 1
ATOM 2834 C CA . ALA A 1 387 ? -15.195 8.797 -22.547 1 94.38 387 ALA A CA 1
ATOM 2835 C C . ALA A 1 387 ? -15.688 9.781 -23.609 1 94.38 387 ALA A C 1
ATOM 2837 O O . ALA A 1 387 ? -15.031 10.781 -23.891 1 94.38 387 ALA A O 1
ATOM 2838 N N . HIS A 1 388 ? -16.828 9.555 -24.172 1 91.31 388 HIS A N 1
ATOM 2839 C CA . HIS A 1 388 ? -17.406 10.406 -25.203 1 91.31 388 HIS A CA 1
ATOM 2840 C C . HIS A 1 388 ? -17.703 11.805 -24.672 1 91.31 388 HIS A C 1
ATOM 2842 O O . HIS A 1 388 ? -17.766 12.766 -25.438 1 91.31 388 HIS A O 1
ATOM 2848 N N . HIS A 1 389 ? -17.844 11.891 -23.391 1 90.06 389 HIS A N 1
ATOM 2849 C CA . HIS A 1 389 ? -18.094 13.195 -22.781 1 90.06 389 HIS A CA 1
ATOM 2850 C C . HIS A 1 389 ? -16.812 14.031 -22.766 1 90.06 389 HIS A C 1
ATOM 2852 O O . HIS A 1 389 ? -16.875 15.25 -22.562 1 90.06 389 HIS A O 1
ATOM 2858 N N . GLY A 1 390 ? -15.633 13.406 -22.859 1 91.06 390 GLY A N 1
ATOM 2859 C CA . GLY A 1 390 ? -14.375 14.125 -23 1 91.06 390 GLY A CA 1
ATOM 2860 C C . GLY A 1 390 ? -13.727 14.445 -21.672 1 91.06 390 GLY A C 1
ATOM 2861 O O . GLY A 1 390 ? -12.711 15.133 -21.609 1 91.06 390 GLY A O 1
ATOM 2862 N N . ASP A 1 391 ? -14.281 13.953 -20.609 1 93.19 391 ASP A N 1
ATOM 2863 C CA . ASP A 1 391 ? -13.758 14.281 -19.281 1 93.19 391 ASP A CA 1
ATOM 2864 C C . ASP A 1 391 ? -13.492 13.016 -18.469 1 93.19 391 ASP A C 1
ATOM 2866 O O . ASP A 1 391 ? -13.719 12.984 -17.266 1 93.19 391 ASP A O 1
ATOM 2870 N N . PHE A 1 392 ? -13.023 11.922 -19.203 1 97 392 PHE A N 1
ATOM 2871 C CA . PHE A 1 392 ? -12.883 10.633 -18.531 1 97 392 PHE A CA 1
ATOM 2872 C C . PHE A 1 392 ? -11.562 9.977 -18.906 1 97 392 PHE A C 1
ATOM 2874 O O . PHE A 1 392 ? -11.133 10.039 -20.062 1 97 392 PHE A O 1
ATOM 2881 N N . ARG A 1 393 ? -10.906 9.391 -17.906 1 98.06 393 ARG A N 1
ATOM 2882 C CA . ARG A 1 393 ? -9.75 8.539 -18.156 1 98.06 393 ARG A CA 1
ATOM 2883 C C . ARG A 1 393 ? -9.828 7.254 -17.344 1 98.06 393 ARG A C 1
ATOM 2885 O O . ARG A 1 393 ? -10.344 7.25 -16.234 1 98.06 393 ARG A O 1
ATOM 2892 N N . LEU A 1 394 ? -9.352 6.199 -17.922 1 98 394 LEU A N 1
ATOM 2893 C CA . LEU A 1 394 ? -9.219 4.898 -17.281 1 98 394 LEU A CA 1
ATOM 2894 C C . LEU A 1 394 ? -7.75 4.539 -17.078 1 98 394 LEU A C 1
ATOM 2896 O O . LEU A 1 394 ? -6.961 4.602 -18.031 1 98 394 LEU A O 1
ATOM 2900 N N . PHE A 1 395 ? -7.34 4.258 -15.844 1 97.81 395 PHE A N 1
ATOM 2901 C CA . PHE A 1 395 ? -5.984 3.836 -15.516 1 97.81 395 PHE A CA 1
ATOM 2902 C C . PHE A 1 395 ? -5.965 2.383 -15.055 1 97.81 395 PHE A C 1
ATOM 2904 O O . PHE A 1 395 ? -6.895 1.923 -14.391 1 97.81 395 PHE A O 1
ATOM 2911 N N . SER A 1 396 ? -4.957 1.635 -15.383 1 96.94 396 SER A N 1
ATOM 2912 C CA . SER A 1 396 ? -4.828 0.242 -14.969 1 96.94 396 SER A CA 1
ATOM 2913 C C . SER A 1 396 ? -3.361 -0.165 -14.844 1 96.94 396 SER A C 1
ATOM 2915 O O . SER A 1 396 ? -2.523 0.275 -15.633 1 96.94 396 SER A O 1
ATOM 2917 N N . PRO A 1 397 ? -3.049 -0.973 -13.844 1 95.56 397 PRO A N 1
ATOM 2918 C CA . PRO A 1 397 ? -1.682 -1.483 -13.711 1 95.56 397 PRO A CA 1
ATOM 2919 C C . PRO A 1 397 ? -1.426 -2.713 -14.586 1 95.56 397 PRO A C 1
ATOM 2921 O O . PRO A 1 397 ? -1.04 -3.766 -14.07 1 95.56 397 PRO A O 1
ATOM 2924 N N . ASP A 1 398 ? -1.496 -2.596 -15.836 1 90 398 ASP A N 1
ATOM 2925 C CA . ASP A 1 398 ? -1.17 -3.605 -16.828 1 90 398 ASP A CA 1
ATOM 2926 C C . ASP A 1 398 ? -2.113 -4.801 -16.734 1 90 398 ASP A C 1
ATOM 2928 O O . ASP A 1 398 ? -1.693 -5.949 -16.906 1 90 398 ASP A O 1
ATOM 2932 N N . GLU A 1 399 ? -3.393 -4.516 -16.516 1 88.69 399 GLU A N 1
ATOM 2933 C CA . GLU A 1 399 ? -4.262 -5.641 -16.188 1 88.69 399 GLU A CA 1
ATOM 2934 C C . GLU A 1 399 ? -5.562 -5.586 -16.984 1 88.69 399 GLU A C 1
ATOM 2936 O O . GLU A 1 399 ? -6.477 -6.379 -16.75 1 88.69 399 GLU A O 1
ATOM 2941 N N . LEU A 1 400 ? -5.691 -4.668 -17.938 1 91.31 400 LEU A N 1
ATOM 2942 C CA . LEU A 1 400 ? -6.957 -4.516 -18.641 1 91.31 400 LEU A CA 1
ATOM 2943 C C . LEU A 1 400 ? -7.285 -5.766 -19.453 1 91.31 400 LEU A C 1
ATOM 2945 O O . LEU A 1 400 ? -8.383 -6.312 -19.344 1 91.31 400 LEU A O 1
ATOM 2949 N N . SER A 1 401 ? -6.27 -6.203 -20.203 1 85.12 401 SER A N 1
ATOM 2950 C CA . SER A 1 401 ? -6.508 -7.383 -21.031 1 85.12 401 SER A CA 1
ATOM 2951 C C . SER A 1 401 ? -6.777 -8.617 -20.172 1 85.12 401 SER A C 1
ATOM 2953 O O . SER A 1 401 ? -7.648 -9.422 -20.484 1 85.12 401 SER A O 1
ATOM 2955 N N . SER A 1 402 ? -6.043 -8.703 -19.156 1 85.75 402 SER A N 1
ATOM 2956 C CA . SER A 1 402 ? -6.238 -9.836 -18.25 1 85.75 402 SER A CA 1
ATOM 2957 C C . SER A 1 402 ? -7.598 -9.773 -17.562 1 85.75 402 SER A C 1
ATOM 2959 O O . SER A 1 402 ? -8.164 -10.805 -17.203 1 85.75 402 SER A O 1
ATOM 2961 N N . ASN A 1 403 ? -8.102 -8.602 -17.406 1 86.69 403 ASN A N 1
ATOM 2962 C CA . ASN A 1 403 ? -9.414 -8.398 -16.812 1 86.69 403 ASN A CA 1
ATOM 2963 C C . ASN A 1 403 ? -10.523 -8.445 -17.859 1 86.69 403 ASN A C 1
ATOM 2965 O O . ASN A 1 403 ? -11.672 -8.117 -17.562 1 86.69 403 ASN A O 1
ATOM 2969 N N . ARG A 1 404 ? -10.141 -8.781 -19.078 1 88.88 404 ARG A N 1
ATOM 2970 C CA . ARG A 1 404 ? -11.07 -8.906 -20.188 1 88.88 404 ARG A CA 1
ATOM 2971 C C . ARG A 1 404 ? -11.734 -7.57 -20.516 1 88.88 404 ARG A C 1
ATOM 2973 O O . ARG A 1 404 ? -12.914 -7.523 -20.844 1 88.88 404 ARG A O 1
ATOM 2980 N N . ILE A 1 405 ? -11.031 -6.535 -20.172 1 91.12 405 ILE A N 1
ATOM 2981 C CA . ILE A 1 405 ? -11.453 -5.195 -20.562 1 91.12 405 ILE A CA 1
ATOM 2982 C C . ILE A 1 405 ? -10.672 -4.746 -21.797 1 91.12 405 ILE A C 1
ATOM 2984 O O . ILE A 1 405 ? -9.609 -4.129 -21.672 1 91.12 405 ILE A O 1
ATOM 2988 N N . ASP A 1 406 ? -11.164 -5.094 -22.922 1 85.06 406 ASP A N 1
ATOM 2989 C CA . ASP A 1 406 ? -10.492 -4.766 -24.172 1 85.06 406 ASP A CA 1
ATOM 2990 C C . ASP A 1 406 ? -11.117 -3.533 -24.812 1 85.06 406 ASP A C 1
ATOM 2992 O O . ASP A 1 406 ? -12.242 -3.588 -25.312 1 85.06 406 ASP A O 1
ATOM 2996 N N . LEU A 1 407 ? -10.492 -2.527 -24.688 1 89.81 407 LEU A N 1
ATOM 2997 C CA . LEU A 1 407 ? -10.922 -1.253 -25.25 1 89.81 407 LEU A CA 1
ATOM 2998 C C . LEU A 1 407 ? -10.086 -0.883 -26.469 1 89.81 407 LEU A C 1
ATOM 3000 O O . LEU A 1 407 ? -8.852 -0.828 -26.375 1 89.81 407 LEU A O 1
ATOM 3004 N N . HIS A 1 408 ? -10.656 -0.797 -27.609 1 87.38 408 HIS A N 1
ATOM 3005 C CA . HIS A 1 408 ? -9.938 -0.465 -28.844 1 87.38 408 HIS A CA 1
ATOM 3006 C C . HIS A 1 408 ? -10.695 0.585 -29.656 1 87.38 408 HIS A C 1
ATOM 3008 O O . HIS A 1 408 ? -11.93 0.591 -29.672 1 87.38 408 HIS A O 1
ATOM 3014 N N . ASP A 1 409 ? -9.953 1.43 -30.281 1 87.06 409 ASP A N 1
ATOM 3015 C CA . ASP A 1 409 ? -10.508 2.326 -31.297 1 87.06 409 ASP A CA 1
ATOM 3016 C C . ASP A 1 409 ? -10.734 1.592 -32.625 1 87.06 409 ASP A C 1
ATOM 3018 O O . ASP A 1 409 ? -10.461 0.395 -32.719 1 87.06 409 ASP A O 1
ATOM 3022 N N . ALA A 1 410 ? -11.258 2.314 -33.562 1 80.69 410 ALA A N 1
ATOM 3023 C CA . ALA A 1 410 ? -11.617 1.735 -34.844 1 80.69 410 ALA A CA 1
ATOM 3024 C C . ALA A 1 410 ? -10.406 1.114 -35.531 1 80.69 410 ALA A C 1
ATOM 3026 O O . ALA A 1 410 ? -10.523 0.106 -36.219 1 80.69 410 ALA A O 1
ATOM 3027 N N . ASP A 1 411 ? -9.203 1.624 -35.219 1 82.31 411 ASP A N 1
ATOM 3028 C CA . ASP A 1 411 ? -7.992 1.146 -35.875 1 82.31 411 ASP A CA 1
ATOM 3029 C C . ASP A 1 411 ? -7.316 0.056 -35.062 1 82.31 411 ASP A C 1
ATOM 3031 O O . ASP A 1 411 ? -6.215 -0.391 -35.375 1 82.31 411 ASP A O 1
ATOM 3035 N N . GLY A 1 412 ? -7.949 -0.3 -33.906 1 80.5 412 GLY A N 1
ATOM 3036 C CA . GLY A 1 412 ? -7.434 -1.387 -33.094 1 80.5 412 GLY A CA 1
ATOM 3037 C C . GLY A 1 412 ? -6.504 -0.915 -32 1 80.5 412 GLY A C 1
ATOM 3038 O O . GLY A 1 412 ? -6.117 -1.698 -31.141 1 80.5 412 GLY A O 1
ATOM 3039 N N . SER A 1 413 ? -6.188 0.321 -32.031 1 83.88 413 SER A N 1
ATOM 3040 C CA . SER A 1 413 ? -5.27 0.852 -31.031 1 83.88 413 SER A CA 1
ATOM 3041 C C . SER A 1 413 ? -5.98 1.104 -29.703 1 83.88 413 SER A C 1
ATOM 3043 O O . SER A 1 413 ? -7.211 1.164 -29.656 1 83.88 413 SER A O 1
ATOM 3045 N N . THR A 1 414 ? -5.211 1.127 -28.672 1 88.06 414 THR A N 1
ATOM 3046 C CA . THR A 1 414 ? -5.746 1.505 -27.359 1 88.06 414 THR A CA 1
ATOM 3047 C C . THR A 1 414 ? -6.191 2.963 -27.359 1 88.06 414 THR A C 1
ATOM 3049 O O . THR A 1 414 ? -5.445 3.848 -27.797 1 88.06 414 THR A O 1
ATOM 3052 N N . PRO A 1 415 ? -7.406 3.236 -26.906 1 94.19 415 PRO A N 1
ATOM 3053 C CA . PRO A 1 415 ? -7.855 4.629 -26.875 1 94.19 415 PRO A CA 1
ATOM 3054 C C . PRO A 1 415 ? -6.949 5.516 -26.016 1 94.19 415 PRO A C 1
ATOM 3056 O O . PRO A 1 415 ? -6.441 5.074 -24.984 1 94.19 415 PRO A O 1
ATOM 3059 N N . PRO A 1 416 ? -6.816 6.785 -26.359 1 94.12 416 PRO A N 1
ATOM 3060 C CA . PRO A 1 416 ? -5.898 7.68 -25.656 1 94.12 416 PRO A CA 1
ATOM 3061 C C . PRO A 1 416 ? -6.309 7.918 -24.203 1 94.12 416 PRO A C 1
ATOM 3063 O O . PRO A 1 416 ? -5.473 8.281 -23.375 1 94.12 416 PRO A O 1
ATOM 3066 N N . TRP A 1 417 ? -7.645 7.75 -23.906 1 96.75 417 TRP A N 1
ATOM 3067 C CA . TRP A 1 417 ? -8.125 8 -22.562 1 96.75 417 TRP A CA 1
ATOM 3068 C C . TRP A 1 417 ? -7.855 6.801 -21.656 1 96.75 417 TRP A C 1
ATOM 3070 O O . TRP A 1 417 ? -8.195 6.82 -20.469 1 96.75 417 TRP A O 1
ATOM 3080 N N . VAL A 1 418 ? -7.172 5.781 -22.188 1 96.31 418 VAL A N 1
ATOM 3081 C CA . VAL A 1 418 ? -6.77 4.598 -21.422 1 96.31 418 VAL A CA 1
ATOM 3082 C C . VAL A 1 418 ? -5.254 4.586 -21.25 1 96.31 418 VAL A C 1
ATOM 3084 O O . VAL A 1 418 ? -4.508 4.688 -22.219 1 96.31 418 VAL A O 1
ATOM 3087 N N . VAL A 1 419 ? -4.773 4.457 -20.016 1 95.94 419 VAL A N 1
ATOM 3088 C CA . VAL A 1 419 ? -3.34 4.414 -19.734 1 95.94 419 VAL A CA 1
ATOM 3089 C C . VAL A 1 419 ? -3.02 3.205 -18.859 1 95.94 419 VAL A C 1
ATOM 3091 O O . VAL A 1 419 ? -3.695 2.963 -17.859 1 95.94 419 VAL A O 1
ATOM 3094 N N . GLU A 1 420 ? -2.023 2.457 -19.219 1 94.31 420 GLU A N 1
ATOM 3095 C CA . GLU A 1 420 ? -1.566 1.318 -18.438 1 94.31 420 GLU A CA 1
ATOM 3096 C C . GLU A 1 420 ? -0.097 1.467 -18.047 1 94.31 420 GLU A C 1
ATOM 3098 O O . GLU A 1 420 ? 0.711 1.955 -18.844 1 94.31 420 GLU A O 1
ATOM 3103 N N . VAL A 1 421 ? 0.225 1.178 -16.875 1 96.38 421 VAL A N 1
ATOM 3104 C CA . VAL A 1 421 ? 1.565 1.083 -16.312 1 96.38 421 VAL A CA 1
ATOM 3105 C C . VAL A 1 421 ? 1.564 0.09 -15.148 1 96.38 421 VAL A C 1
ATOM 3107 O O . VAL A 1 421 ? 0.599 0.019 -14.383 1 96.38 421 VAL A O 1
ATOM 3110 N N . LEU A 1 422 ? 2.531 -0.758 -14.992 1 96.38 422 LEU A N 1
ATOM 3111 C CA . LEU A 1 422 ? 2.537 -1.762 -13.93 1 96.38 422 LEU A CA 1
ATOM 3112 C C . LEU A 1 422 ? 2.871 -1.129 -12.586 1 96.38 422 LEU A C 1
ATOM 3114 O O . LEU A 1 422 ? 3.91 -1.43 -11.992 1 96.38 422 LEU A O 1
ATOM 3118 N N . ASN A 1 423 ? 1.945 -0.303 -12.109 1 97.5 423 ASN A N 1
ATOM 3119 C CA . ASN A 1 423 ? 2.146 0.459 -10.875 1 97.5 423 ASN A CA 1
ATOM 3120 C C . ASN A 1 423 ? 0.828 0.995 -10.328 1 97.5 423 ASN A C 1
ATOM 3122 O O . ASN A 1 423 ? 0.318 2.01 -10.805 1 97.5 423 ASN A O 1
ATOM 3126 N N . GLU A 1 424 ? 0.318 0.438 -9.266 1 97.62 424 GLU A N 1
ATOM 3127 C CA . GLU A 1 424 ? -0.944 0.835 -8.648 1 97.62 424 GLU A CA 1
ATOM 3128 C C . GLU A 1 424 ? -0.854 2.242 -8.062 1 97.62 424 GLU A C 1
ATOM 3130 O O . GLU A 1 424 ? -1.828 2.998 -8.102 1 97.62 424 GLU A O 1
ATOM 3135 N N . GLU A 1 425 ? 0.303 2.611 -7.52 1 97.81 425 GLU A N 1
ATOM 3136 C CA . GLU A 1 425 ? 0.465 3.916 -6.887 1 97.81 425 GLU A CA 1
ATOM 3137 C C . GLU A 1 425 ? 0.375 5.043 -7.914 1 97.81 425 GLU A C 1
ATOM 3139 O O . GLU A 1 425 ? -0.269 6.066 -7.664 1 97.81 425 GLU A O 1
ATOM 3144 N N . LEU A 1 426 ? 1.025 4.855 -9.07 1 98.44 426 LEU A N 1
ATOM 3145 C CA . LEU A 1 426 ? 0.96 5.859 -10.125 1 98.44 426 LEU A CA 1
ATOM 3146 C C . LEU A 1 426 ? -0.461 5.992 -10.664 1 98.44 426 LEU A C 1
ATOM 3148 O O . LEU A 1 426 ? -0.956 7.109 -10.852 1 98.44 426 LEU A O 1
ATOM 3152 N N . CYS A 1 427 ? -1.083 4.832 -10.883 1 98.56 427 CYS A N 1
ATOM 3153 C CA . CYS A 1 427 ? -2.457 4.859 -11.375 1 98.56 427 CYS A CA 1
ATOM 3154 C C . CYS A 1 427 ? -3.357 5.645 -10.422 1 98.56 427 CYS A C 1
ATOM 3156 O O . CYS A 1 427 ? -4.148 6.48 -10.867 1 98.56 427 CYS A O 1
ATOM 3158 N N . HIS A 1 428 ? -3.225 5.402 -9.148 1 98.69 428 HIS A N 1
ATOM 3159 C CA . HIS A 1 428 ? -4.047 6.105 -8.172 1 98.69 428 HIS A CA 1
ATOM 3160 C C . HIS A 1 428 ? -3.727 7.598 -8.148 1 98.69 428 HIS A C 1
ATOM 3162 O O . HIS A 1 428 ? -4.633 8.43 -8.109 1 98.69 428 HIS A O 1
ATOM 3168 N N . ALA A 1 429 ? -2.461 7.93 -8.117 1 98.56 429 ALA A N 1
ATOM 3169 C CA . ALA A 1 429 ? -2.053 9.328 -8.023 1 98.56 429 ALA A CA 1
ATOM 3170 C C . ALA A 1 429 ? -2.49 10.117 -9.25 1 98.56 429 ALA A C 1
ATOM 3172 O O . ALA A 1 429 ? -2.936 11.258 -9.141 1 98.56 429 ALA A O 1
ATOM 3173 N N . TRP A 1 430 ? -2.328 9.531 -10.484 1 98.69 430 TRP A N 1
ATOM 3174 C CA . TRP A 1 430 ? -2.811 10.172 -11.703 1 98.69 430 TRP A CA 1
ATOM 3175 C C . TRP A 1 430 ? -4.316 10.398 -11.641 1 98.69 430 TRP A C 1
ATOM 3177 O O . TRP A 1 430 ? -4.805 11.477 -11.992 1 98.69 430 TRP A O 1
ATOM 3187 N N . ALA A 1 431 ? -5.031 9.375 -11.172 1 98.75 431 ALA A N 1
ATOM 3188 C CA . ALA A 1 431 ? -6.48 9.508 -11.031 1 98.75 431 ALA A CA 1
ATOM 3189 C C . ALA A 1 431 ? -6.848 10.602 -10.039 1 98.75 431 ALA A C 1
ATOM 3191 O O . ALA A 1 431 ? -7.793 11.359 -10.258 1 98.75 431 ALA A O 1
ATOM 3192 N N . GLN A 1 432 ? -6.125 10.641 -8.93 1 98.31 432 GLN A N 1
ATOM 3193 C CA . GLN A 1 432 ? -6.371 11.68 -7.941 1 98.31 432 GLN A CA 1
ATOM 3194 C C . GLN A 1 432 ? -6.18 13.07 -8.547 1 98.31 432 GLN A C 1
ATOM 3196 O O . GLN A 1 432 ? -7.031 13.945 -8.383 1 98.31 432 GLN A O 1
ATOM 3201 N N . GLY A 1 433 ? -5.027 13.281 -9.227 1 97.81 433 GLY A N 1
ATOM 3202 C CA . GLY A 1 433 ? -4.793 14.57 -9.859 1 97.81 433 GLY A CA 1
ATOM 3203 C C . GLY A 1 433 ? -5.848 14.93 -10.891 1 97.81 433 GLY A C 1
ATOM 3204 O O . GLY A 1 433 ? -6.285 16.078 -10.961 1 97.81 433 GLY A O 1
ATOM 3205 N N . TYR A 1 434 ? -6.262 13.922 -11.656 1 97.69 434 TYR A N 1
ATOM 3206 C CA . TYR A 1 434 ? -7.25 14.125 -12.711 1 97.69 434 TYR A CA 1
ATOM 3207 C C . TYR A 1 434 ? -8.602 14.516 -12.125 1 97.69 434 TYR A C 1
ATOM 3209 O O . TYR A 1 434 ? -9.242 15.461 -12.594 1 97.69 434 TYR A O 1
ATOM 3217 N N . THR A 1 435 ? -9.039 13.859 -11.07 1 97.06 435 THR A N 1
ATOM 3218 C CA . THR A 1 435 ? -10.336 14.133 -10.469 1 97.06 435 THR A CA 1
ATOM 3219 C C . THR A 1 435 ? -10.312 15.469 -9.727 1 97.06 435 THR A C 1
ATOM 3221 O O . THR A 1 435 ? -11.352 16.125 -9.594 1 97.06 435 THR A O 1
ATOM 3224 N N . GLU A 1 436 ? -9.156 15.883 -9.273 1 95.06 436 GLU A N 1
ATOM 3225 C CA . GLU A 1 436 ? -9.023 17.172 -8.609 1 95.06 436 GLU A CA 1
ATOM 3226 C C . GLU A 1 436 ? -9.375 18.312 -9.562 1 95.06 436 GLU A C 1
ATOM 3228 O O . GLU A 1 436 ? -9.664 19.438 -9.125 1 95.06 436 GLU A O 1
ATOM 3233 N N . THR A 1 437 ? -9.352 18.078 -10.859 1 93.94 437 THR A N 1
ATOM 3234 C CA . THR A 1 437 ? -9.641 19.109 -11.852 1 93.94 437 THR A CA 1
ATOM 3235 C C . THR A 1 437 ? -11.117 19.078 -12.242 1 93.94 437 THR A C 1
ATOM 3237 O O . THR A 1 437 ? -11.539 19.781 -13.156 1 93.94 437 THR A O 1
ATOM 3240 N N . GLY A 1 438 ? -11.914 18.219 -11.641 1 93.94 438 GLY A N 1
ATOM 3241 C CA . GLY A 1 438 ? -13.336 18.141 -11.906 1 93.94 438 GLY A CA 1
ATOM 3242 C C . GLY A 1 438 ? -13.695 17.109 -12.953 1 93.94 438 GLY A C 1
ATOM 3243 O O . GLY A 1 438 ? -14.859 16.984 -13.344 1 93.94 438 GLY A O 1
ATOM 3244 N N . ARG A 1 439 ? -12.711 16.391 -13.414 1 95.38 439 ARG A N 1
ATOM 3245 C CA . ARG A 1 439 ? -12.945 15.359 -14.422 1 95.38 439 ARG A CA 1
ATOM 3246 C C . ARG A 1 439 ? -13.008 13.977 -13.781 1 95.38 439 ARG A C 1
ATOM 3248 O O . ARG A 1 439 ? -12.695 13.812 -12.602 1 95.38 439 ARG A O 1
ATOM 3255 N N . ARG A 1 440 ? -13.414 12.969 -14.5 1 97 440 ARG A N 1
ATOM 3256 C CA . ARG A 1 440 ? -13.719 11.664 -13.922 1 97 440 ARG A CA 1
ATOM 3257 C C . ARG A 1 440 ? -12.648 10.641 -14.297 1 97 440 ARG A C 1
ATOM 3259 O O . ARG A 1 440 ? -12.086 10.695 -15.383 1 97 440 ARG A O 1
ATOM 3266 N N . ALA A 1 441 ? -12.344 9.773 -13.383 1 98.31 441 ALA A N 1
ATOM 3267 C CA . ALA A 1 441 ? -11.367 8.711 -13.609 1 98.31 441 ALA A CA 1
ATOM 3268 C C . ALA A 1 441 ? -11.812 7.406 -12.945 1 98.31 441 ALA A C 1
ATOM 3270 O O . ALA A 1 441 ? -12.602 7.422 -12 1 98.31 441 ALA A O 1
ATOM 3271 N N . LEU A 1 442 ? -11.438 6.34 -13.484 1 98.44 442 LEU A N 1
ATOM 3272 C CA . LEU A 1 442 ? -11.633 5.004 -12.938 1 98.44 442 LEU A CA 1
ATOM 3273 C C . LEU A 1 442 ? -10.336 4.211 -12.938 1 98.44 442 LEU A C 1
ATOM 3275 O O . LEU A 1 442 ? -9.547 4.309 -13.883 1 98.44 442 LEU A O 1
ATOM 3279 N N . ILE A 1 443 ? -10.031 3.473 -11.883 1 98.38 443 ILE A N 1
ATOM 3280 C CA . ILE A 1 443 ? -8.906 2.547 -11.82 1 98.38 443 ILE A CA 1
ATOM 3281 C C . ILE A 1 443 ? -9.422 1.109 -11.883 1 98.38 443 ILE A C 1
ATOM 3283 O O . ILE A 1 443 ? -10.219 0.693 -11.039 1 98.38 443 ILE A O 1
ATOM 3287 N N . ALA A 1 444 ? -9.07 0.369 -12.836 1 97.12 444 ALA A N 1
ATOM 3288 C CA . ALA A 1 444 ? -9.367 -1.057 -12.945 1 97.12 444 ALA A CA 1
ATOM 3289 C C . ALA A 1 444 ? -8.148 -1.899 -12.578 1 97.12 444 ALA A C 1
ATOM 3291 O O . ALA A 1 444 ? -7.086 -1.771 -13.188 1 97.12 444 ALA A O 1
ATOM 3292 N N . THR A 1 445 ? -8.25 -2.723 -11.57 1 95.94 445 THR A N 1
ATOM 3293 C CA . THR A 1 445 ? -7.109 -3.5 -11.086 1 95.94 445 THR A CA 1
ATOM 3294 C C . THR A 1 445 ? -7.57 -4.832 -10.5 1 95.94 445 THR A C 1
ATOM 3296 O O . THR A 1 445 ? -8.766 -5.043 -10.305 1 95.94 445 THR A O 1
ATOM 3299 N N . TYR A 1 446 ? -6.574 -5.797 -10.297 1 94.75 446 TYR A N 1
ATOM 3300 C CA . TYR A 1 446 ? -6.824 -7.023 -9.555 1 94.75 446 TYR A CA 1
ATOM 3301 C C . TYR A 1 446 ? -7.16 -6.723 -8.102 1 94.75 446 TYR A C 1
ATOM 3303 O O . TYR A 1 446 ? -6.539 -5.855 -7.48 1 94.75 446 TYR A O 1
ATOM 3311 N N . GLU A 1 447 ? -8.125 -7.449 -7.625 1 94.12 447 GLU A N 1
ATOM 3312 C CA . GLU A 1 447 ? -8.461 -7.344 -6.211 1 94.12 447 GLU A CA 1
ATOM 3313 C C . GLU A 1 447 ? -7.238 -7.582 -5.332 1 94.12 447 GLU A C 1
ATOM 3315 O O . GLU A 1 447 ? -7.047 -6.902 -4.32 1 94.12 447 GLU A O 1
ATOM 3320 N N . ALA A 1 448 ? -6.363 -8.445 -5.742 1 95.12 448 ALA A N 1
ATOM 3321 C CA . ALA A 1 448 ? -5.234 -8.914 -4.934 1 95.12 448 ALA A CA 1
ATOM 3322 C C . ALA A 1 448 ? -4.191 -7.812 -4.762 1 95.12 448 ALA A C 1
ATOM 3324 O O . ALA A 1 448 ? -3.428 -7.816 -3.795 1 95.12 448 ALA A O 1
ATOM 3325 N N . PHE A 1 449 ? -4.121 -6.836 -5.656 1 95.94 449 PHE A N 1
ATOM 3326 C CA . PHE A 1 449 ? -3.033 -5.863 -5.621 1 95.94 449 PHE A CA 1
ATOM 3327 C C . PHE A 1 449 ? -3.568 -4.461 -5.371 1 95.94 449 PHE A C 1
ATOM 3329 O O . PHE A 1 449 ? -2.795 -3.523 -5.168 1 95.94 449 PHE A O 1
ATOM 3336 N N . ALA A 1 450 ? -4.918 -4.355 -5.277 1 97.31 450 ALA A N 1
ATOM 3337 C CA . ALA A 1 450 ? -5.551 -3.078 -4.965 1 97.31 450 ALA A CA 1
ATOM 3338 C C . ALA A 1 450 ? -5.043 -2.523 -3.637 1 97.31 450 ALA A C 1
ATOM 3340 O O . ALA A 1 450 ? -4.891 -1.311 -3.48 1 97.31 450 ALA A O 1
ATOM 3341 N N . PRO A 1 451 ? -4.652 -3.414 -2.643 1 97.81 451 PRO A N 1
ATOM 3342 C CA . PRO A 1 451 ? -4.215 -2.91 -1.339 1 97.81 451 PRO A CA 1
ATOM 3343 C C . PRO A 1 451 ? -2.9 -2.135 -1.417 1 97.81 451 PRO A C 1
ATOM 3345 O O . PRO A 1 451 ? -2.516 -1.468 -0.453 1 97.81 451 PRO A O 1
ATOM 3348 N N . ILE A 1 452 ? -2.166 -2.188 -2.518 1 98 452 ILE A N 1
ATOM 3349 C CA . ILE A 1 452 ? -0.965 -1.38 -2.705 1 98 452 ILE A CA 1
ATOM 3350 C C . ILE A 1 452 ? -1.313 0.101 -2.57 1 98 452 ILE A C 1
ATOM 3352 O O . ILE A 1 452 ? -0.49 0.9 -2.117 1 98 452 ILE A O 1
ATOM 3356 N N . ALA A 1 453 ? -2.602 0.455 -2.82 1 97.69 453 ALA A N 1
ATOM 3357 C CA . ALA A 1 453 ? -3.023 1.854 -2.812 1 97.69 453 ALA A CA 1
ATOM 3358 C C . ALA A 1 453 ? -3.775 2.193 -1.53 1 97.69 453 ALA A C 1
ATOM 3360 O O . ALA A 1 453 ? -4.363 3.271 -1.415 1 97.69 453 ALA A O 1
ATOM 3361 N N . THR A 1 454 ? -3.771 1.351 -0.491 1 98.06 454 THR A N 1
ATOM 3362 C CA . THR A 1 454 ? -4.605 1.524 0.693 1 98.06 454 THR A CA 1
ATOM 3363 C C . THR A 1 454 ? -4.309 2.859 1.371 1 98.06 454 THR A C 1
ATOM 3365 O O . THR A 1 454 ? -5.227 3.627 1.671 1 98.06 454 THR A O 1
ATOM 3368 N N . SER A 1 455 ? -3.037 3.125 1.604 1 97.5 455 SER A N 1
ATOM 3369 C CA . SER A 1 455 ? -2.664 4.348 2.305 1 97.5 455 SER A CA 1
ATOM 3370 C C . SER A 1 455 ? -2.984 5.582 1.469 1 97.5 455 SER A C 1
ATOM 3372 O O . SER A 1 455 ? -3.379 6.621 2.008 1 97.5 455 SER A O 1
ATOM 3374 N N . LEU A 1 456 ? -2.852 5.523 0.154 1 97.94 456 LEU A N 1
ATOM 3375 C CA . LEU A 1 456 ? -3.129 6.641 -0.74 1 97.94 456 LEU A CA 1
ATOM 3376 C C . LEU A 1 456 ? -4.621 6.965 -0.763 1 97.94 456 LEU A C 1
ATOM 3378 O O . LEU A 1 456 ? -5.008 8.133 -0.753 1 97.94 456 LEU A O 1
ATOM 3382 N N . ILE A 1 457 ? -5.445 5.926 -0.8 1 98.31 457 ILE A N 1
ATOM 3383 C CA . ILE A 1 457 ? -6.891 6.125 -0.785 1 98.31 457 ILE A CA 1
ATOM 3384 C C . ILE A 1 457 ? -7.305 6.801 0.52 1 98.31 457 ILE A C 1
ATOM 3386 O O . ILE A 1 457 ? -8.125 7.727 0.515 1 98.31 457 ILE A O 1
ATOM 3390 N N . THR A 1 458 ? -6.719 6.352 1.646 1 97.12 458 THR A N 1
ATOM 3391 C CA . THR A 1 458 ? -7.035 6.938 2.941 1 97.12 458 THR A CA 1
ATOM 3392 C C . THR A 1 458 ? -6.633 8.414 2.979 1 97.12 458 THR A C 1
ATOM 3394 O O . THR A 1 458 ? -7.379 9.25 3.49 1 97.12 458 THR A O 1
ATOM 3397 N N . GLN A 1 459 ? -5.465 8.727 2.449 1 96.88 459 GLN A N 1
ATOM 3398 C CA . GLN A 1 459 ? -5.02 10.109 2.395 1 96.88 459 GLN A CA 1
ATOM 3399 C C . GLN A 1 459 ? -5.949 10.961 1.534 1 96.88 459 GLN A C 1
ATOM 3401 O O . GLN A 1 459 ? -6.234 12.109 1.866 1 96.88 459 GLN A O 1
ATOM 3406 N N . GLN A 1 460 ? -6.367 10.414 0.421 1 97.56 460 GLN A N 1
ATOM 3407 C CA . GLN A 1 460 ? -7.285 11.148 -0.44 1 97.56 460 GLN A CA 1
ATOM 3408 C C . GLN A 1 460 ? -8.633 11.359 0.243 1 97.56 460 GLN A C 1
ATOM 3410 O O . GLN A 1 460 ? -9.281 12.391 0.052 1 97.56 460 GLN A O 1
ATOM 3415 N N . LEU A 1 461 ? -9.117 10.367 1.002 1 97.62 461 LEU A N 1
ATOM 3416 C CA . LEU A 1 461 ? -10.344 10.531 1.775 1 97.62 461 LEU A CA 1
ATOM 3417 C C . LEU A 1 461 ? -10.211 11.688 2.766 1 97.62 461 LEU A C 1
ATOM 3419 O O . LEU A 1 461 ? -11.141 12.484 2.922 1 97.62 461 LEU A O 1
ATOM 3423 N N . LYS A 1 462 ? -9.102 11.812 3.395 1 96.38 462 LYS A N 1
ATOM 3424 C CA . LYS A 1 462 ? -8.859 12.914 4.316 1 96.38 462 LYS A CA 1
ATOM 3425 C C . LYS A 1 462 ? -8.82 14.25 3.574 1 96.38 462 LYS A C 1
ATOM 3427 O O . LYS A 1 462 ? -9.289 15.266 4.094 1 96.38 462 LYS A O 1
ATOM 3432 N N . HIS A 1 463 ? -8.172 14.234 2.404 1 96.75 463 HIS A N 1
ATOM 3433 C CA . HIS A 1 463 ? -8.156 15.414 1.539 1 96.75 463 HIS A CA 1
ATOM 3434 C C . HIS A 1 463 ? -9.578 15.844 1.184 1 96.75 463 HIS A C 1
ATOM 3436 O O . HIS A 1 463 ? -9.914 17.031 1.295 1 96.75 463 HIS A O 1
ATOM 3442 N N . ARG A 1 464 ? -10.43 14.93 0.804 1 96.81 464 ARG A N 1
ATOM 3443 C CA . ARG A 1 464 ? -11.805 15.219 0.419 1 96.81 464 ARG A CA 1
ATOM 3444 C C . ARG A 1 464 ? -12.609 15.742 1.606 1 96.81 464 ARG A C 1
ATOM 3446 O O . ARG A 1 464 ? -13.453 16.625 1.451 1 96.81 464 ARG A O 1
ATOM 3453 N N . ALA A 1 465 ? -12.391 15.18 2.754 1 95.81 465 ALA A N 1
ATOM 3454 C CA . ALA A 1 465 ? -13.047 15.664 3.965 1 95.81 465 ALA A CA 1
ATOM 3455 C C . ALA A 1 465 ? -12.656 17.109 4.262 1 95.81 465 ALA A C 1
ATOM 3457 O O . ALA A 1 465 ? -13.508 17.938 4.605 1 95.81 465 ALA A O 1
ATOM 3458 N N . ALA A 1 466 ? -11.375 17.422 4.148 1 94.62 466 ALA A N 1
ATOM 3459 C CA . ALA A 1 466 ? -10.891 18.781 4.367 1 94.62 466 ALA A CA 1
ATOM 3460 C C . ALA A 1 466 ? -11.5 19.75 3.359 1 94.62 466 ALA A C 1
ATOM 3462 O O . ALA A 1 466 ? -11.812 20.891 3.701 1 94.62 466 ALA A O 1
ATOM 3463 N N . ARG A 1 467 ? -11.664 19.312 2.145 1 94.19 467 ARG A N 1
ATOM 3464 C CA . ARG A 1 467 ? -12.305 20.141 1.123 1 94.19 467 ARG A CA 1
ATOM 3465 C C . ARG A 1 467 ? -13.734 20.484 1.522 1 94.19 467 ARG A C 1
ATOM 3467 O O . ARG A 1 467 ? -14.156 21.641 1.41 1 94.19 467 ARG A O 1
ATOM 3474 N N . ARG A 1 468 ? -14.414 19.484 1.959 1 93.25 468 ARG A N 1
ATOM 3475 C CA . ARG A 1 468 ? -15.797 19.703 2.381 1 93.25 468 ARG A CA 1
ATOM 3476 C C . ARG A 1 468 ? -15.867 20.703 3.533 1 93.25 468 ARG A C 1
ATOM 3478 O O . ARG A 1 468 ? -16.719 21.578 3.547 1 93.25 468 ARG A O 1
ATOM 3485 N N . HIS A 1 469 ? -15 20.562 4.441 1 91.81 469 HIS A N 1
ATOM 3486 C CA . HIS A 1 469 ? -14.969 21.469 5.59 1 91.81 469 HIS A CA 1
ATOM 3487 C C . HIS A 1 469 ? -14.594 22.891 5.164 1 91.81 469 HIS A C 1
ATOM 3489 O O . HIS A 1 469 ? -15.016 23.859 5.801 1 91.81 469 HIS A O 1
ATOM 3495 N N . ALA A 1 470 ? -13.82 22.984 4.113 1 91.12 470 ALA A N 1
ATOM 3496 C CA . ALA A 1 470 ? -13.406 24.281 3.604 1 91.12 470 ALA A CA 1
ATOM 3497 C C . ALA A 1 470 ? -14.508 24.922 2.756 1 91.12 470 ALA A C 1
ATOM 3499 O O . ALA A 1 470 ? -14.375 26.062 2.305 1 91.12 470 ALA A O 1
ATOM 3500 N N . GLY A 1 471 ? -15.594 24.156 2.5 1 89.06 471 GLY A N 1
ATOM 3501 C CA . GLY A 1 471 ? -16.719 24.672 1.724 1 89.06 471 GLY A CA 1
ATOM 3502 C C . GLY A 1 471 ? -16.469 24.641 0.227 1 89.06 471 GLY A C 1
ATOM 3503 O O . GLY A 1 471 ? -17.125 25.344 -0.535 1 89.06 471 GLY A O 1
ATOM 3504 N N . LEU A 1 472 ? -15.445 23.875 -0.188 1 91.56 472 LEU A N 1
ATOM 3505 C CA . LEU A 1 472 ? -15.156 23.766 -1.613 1 91.56 472 LEU A CA 1
ATOM 3506 C C . LEU A 1 472 ? -16.172 22.844 -2.303 1 91.56 472 LEU A C 1
ATOM 3508 O O . LEU A 1 472 ? -16.734 21.953 -1.67 1 91.56 472 LEU A O 1
ATOM 3512 N N . PRO A 1 473 ? -16.422 23.062 -3.57 1 91.94 473 PRO A N 1
ATOM 3513 C CA . PRO A 1 473 ? -17.375 22.219 -4.285 1 91.94 473 PRO A CA 1
ATOM 3514 C C . PRO A 1 473 ? -16.938 20.766 -4.359 1 91.94 473 PRO A C 1
ATOM 3516 O O . PRO A 1 473 ? -15.742 20.469 -4.387 1 91.94 473 PRO A O 1
ATOM 3519 N N . PRO A 1 474 ? -17.938 19.891 -4.449 1 94.25 474 PRO A N 1
ATOM 3520 C CA . PRO A 1 474 ? -17.594 18.453 -4.535 1 94.25 474 PRO A CA 1
ATOM 3521 C C . PRO A 1 474 ? -16.875 18.094 -5.832 1 94.25 474 PRO A C 1
ATOM 3523 O O . PRO A 1 474 ? -17 18.828 -6.828 1 94.25 474 PRO A O 1
ATOM 3526 N N . LEU A 1 475 ? -16.109 17.031 -5.797 1 95.94 475 LEU A N 1
ATOM 3527 C CA . LEU A 1 475 ? -15.344 16.531 -6.934 1 95.94 475 LEU A CA 1
ATOM 3528 C C . LEU A 1 475 ? -15.836 15.148 -7.348 1 95.94 475 LEU A C 1
ATOM 3530 O O . LEU A 1 475 ? -16.531 14.477 -6.582 1 95.94 475 LEU A O 1
ATOM 3534 N N . PRO A 1 476 ? -15.492 14.719 -8.578 1 96.62 476 PRO A N 1
ATOM 3535 C CA . PRO A 1 476 ? -15.805 13.344 -8.977 1 96.62 476 PRO A CA 1
ATOM 3536 C C . PRO A 1 476 ? -15.242 12.305 -8.016 1 96.62 476 PRO A C 1
ATOM 3538 O O . PRO A 1 476 ? -14.164 12.5 -7.449 1 96.62 476 PRO A O 1
ATOM 3541 N N . SER A 1 477 ? -15.953 11.203 -7.895 1 97.81 477 SER A N 1
ATOM 3542 C CA . SER A 1 477 ? -15.688 10.18 -6.895 1 97.81 477 SER A CA 1
ATOM 3543 C C . SER A 1 477 ? -14.391 9.43 -7.199 1 97.81 477 SER A C 1
ATOM 3545 O O . SER A 1 477 ? -13.898 9.477 -8.32 1 97.81 477 SER A O 1
ATOM 3547 N N . ILE A 1 478 ? -13.797 8.891 -6.129 1 98.62 478 ILE A N 1
ATOM 3548 C CA . ILE A 1 478 ? -12.773 7.855 -6.266 1 98.62 478 ILE A CA 1
ATOM 3549 C C . ILE A 1 478 ? -13.438 6.531 -6.645 1 98.62 478 ILE A C 1
ATOM 3551 O O . ILE A 1 478 ? -14.227 5.984 -5.871 1 98.62 478 ILE A O 1
ATOM 3555 N N . VAL A 1 479 ? -13.133 5.973 -7.828 1 98.75 479 VAL A N 1
ATOM 3556 C CA . VAL A 1 479 ? -13.844 4.785 -8.289 1 98.75 479 VAL A CA 1
ATOM 3557 C C . VAL A 1 479 ? -12.836 3.693 -8.656 1 98.75 479 VAL A C 1
ATOM 3559 O O . VAL A 1 479 ? -11.961 3.908 -9.492 1 98.75 479 VAL A O 1
ATOM 3562 N N . TYR A 1 480 ? -12.953 2.582 -8.047 1 98.62 480 TYR A N 1
ATOM 3563 C CA . TYR A 1 480 ? -12.172 1.387 -8.352 1 98.62 480 TYR A CA 1
ATOM 3564 C C . TYR A 1 480 ? -13.07 0.275 -8.883 1 98.62 480 TYR A C 1
ATOM 3566 O O . TYR A 1 480 ? -14.172 0.054 -8.359 1 98.62 480 TYR A O 1
ATOM 3574 N N . LEU A 1 481 ? -12.688 -0.314 -9.914 1 98 481 LEU A N 1
ATOM 3575 C CA . LEU A 1 481 ? -13.234 -1.595 -10.352 1 98 481 LEU A CA 1
ATOM 3576 C C . LEU A 1 481 ? -12.273 -2.734 -10.031 1 98 481 LEU A C 1
ATOM 3578 O O . LEU A 1 481 ? -11.164 -2.787 -10.57 1 98 481 LEU A O 1
ATOM 3582 N N . LEU A 1 482 ? -12.594 -3.537 -9.094 1 96.69 482 LEU A N 1
ATOM 3583 C CA . LEU A 1 482 ? -11.812 -4.711 -8.719 1 96.69 482 LEU A CA 1
ATOM 3584 C C . LEU A 1 482 ? -12.312 -5.949 -9.461 1 96.69 482 LEU A C 1
ATOM 3586 O O . LEU A 1 482 ? -13.383 -6.473 -9.141 1 96.69 482 LEU A O 1
ATOM 3590 N N . THR A 1 483 ? -11.32 -6.18 -10.398 1 88.69 483 THR A N 1
ATOM 3591 C CA . THR A 1 483 ? -11.625 -7.344 -11.219 1 88.69 483 THR A CA 1
ATOM 3592 C C . THR A 1 483 ? -10.625 -8.469 -10.969 1 88.69 483 THR A C 1
ATOM 3594 O O . THR A 1 483 ? -9.68 -8.297 -10.195 1 88.69 483 THR A O 1
ATOM 3597 N N . SER A 1 484 ? -10.797 -9.609 -11.312 1 83.12 484 SER A N 1
ATOM 3598 C CA . SER A 1 484 ? -9.977 -10.797 -11.086 1 83.12 484 SER A CA 1
ATOM 3599 C C . SER A 1 484 ? -9.93 -11.164 -9.609 1 83.12 484 SER A C 1
ATOM 3601 O O . SER A 1 484 ? -8.898 -10.984 -8.953 1 83.12 484 SER A O 1
ATOM 3603 N N . LEU A 1 485 ? -10.969 -11.602 -9.234 1 88.75 485 LEU A N 1
ATOM 3604 C CA . LEU A 1 485 ? -11.164 -11.945 -7.832 1 88.75 485 LEU A CA 1
ATOM 3605 C C . LEU A 1 485 ? -10.336 -13.172 -7.449 1 88.75 485 LEU A C 1
ATOM 3607 O O . LEU A 1 485 ? -10.102 -14.047 -8.281 1 88.75 485 LEU A O 1
ATOM 3611 N N . GLY A 1 486 ? -9.898 -13.211 -6.301 1 85.06 486 GLY A N 1
ATOM 3612 C CA . GLY A 1 486 ? -9.094 -14.289 -5.758 1 85.06 486 GLY A CA 1
ATOM 3613 C C . GLY A 1 486 ? -9.719 -15.656 -5.957 1 85.06 486 GLY A C 1
ATOM 3614 O O . GLY A 1 486 ? -9.008 -16.672 -6.039 1 85.06 486 GLY A O 1
ATOM 3615 N N . TRP A 1 487 ? -10.961 -15.75 -6.281 1 89.81 487 TRP A N 1
ATOM 3616 C CA . TRP A 1 487 ? -11.719 -17 -6.359 1 89.81 487 TRP A CA 1
ATOM 3617 C C . TRP A 1 487 ? -11.375 -17.766 -7.637 1 89.81 487 TRP A C 1
ATOM 3619 O O . TRP A 1 487 ? -11.609 -18.969 -7.727 1 89.81 487 TRP A O 1
ATOM 3629 N N . HIS A 1 488 ? -10.844 -16.984 -8.617 1 86.75 488 HIS A N 1
ATOM 3630 C CA . HIS A 1 488 ? -10.523 -17.594 -9.898 1 86.75 488 HIS A CA 1
ATOM 3631 C C . HIS A 1 488 ? -9.07 -17.328 -10.289 1 86.75 488 HIS A C 1
ATOM 3633 O O . HIS A 1 488 ? -8.734 -17.344 -11.477 1 86.75 488 HIS A O 1
ATOM 3639 N N . ASN A 1 489 ? -8.32 -17.094 -9.336 1 90.25 489 ASN A N 1
ATOM 3640 C CA . ASN A 1 489 ? -6.934 -16.75 -9.625 1 90.25 489 ASN A CA 1
ATOM 3641 C C . ASN A 1 489 ? -5.961 -17.641 -8.859 1 90.25 489 ASN A C 1
ATOM 3643 O O . ASN A 1 489 ? -6.379 -18.438 -8.023 1 90.25 489 ASN A O 1
ATOM 3647 N N . THR A 1 490 ? -4.684 -17.516 -9.219 1 91.12 490 THR A N 1
ATOM 3648 C CA . THR A 1 490 ? -3.646 -18.281 -8.531 1 91.12 490 THR A CA 1
ATOM 3649 C C . THR A 1 490 ? -3.51 -17.812 -7.082 1 91.12 490 THR A C 1
ATOM 3651 O O . THR A 1 490 ? -3.965 -16.734 -6.727 1 91.12 490 THR A O 1
ATOM 3654 N N . TYR A 1 491 ? -2.938 -18.656 -6.281 1 94 491 TYR A N 1
ATOM 3655 C CA . TYR A 1 491 ? -2.85 -18.484 -4.832 1 94 491 TYR A CA 1
ATOM 3656 C C . TYR A 1 491 ? -2.277 -17.125 -4.469 1 94 491 TYR A C 1
ATOM 3658 O O . TYR A 1 491 ? -2.828 -16.422 -3.619 1 94 491 TYR A O 1
ATOM 3666 N N . THR A 1 492 ? -1.27 -16.641 -5.113 1 93.38 492 THR A N 1
ATOM 3667 C CA . THR A 1 492 ? -0.594 -15.391 -4.797 1 93.38 492 THR A CA 1
ATOM 3668 C C . THR A 1 492 ? -1.448 -14.195 -5.211 1 93.38 492 THR A C 1
ATOM 3670 O O . THR A 1 492 ? -1.188 -13.062 -4.793 1 93.38 492 THR A O 1
ATOM 3673 N N . HIS A 1 493 ? -2.457 -14.375 -6 1 94.94 493 HIS A N 1
ATOM 3674 C CA . HIS A 1 493 ? -3.332 -13.32 -6.496 1 94.94 493 HIS A CA 1
ATOM 3675 C C . HIS A 1 493 ? -4.672 -13.32 -5.77 1 94.94 493 HIS A C 1
ATOM 3677 O O . HIS A 1 493 ? -5.703 -12.984 -6.359 1 94.94 493 HIS A O 1
ATOM 3683 N N . GLN A 1 494 ? -4.707 -13.758 -4.535 1 95.81 494 GLN A N 1
ATOM 3684 C CA . GLN A 1 494 ? -5.902 -13.781 -3.701 1 95.81 494 GLN A CA 1
ATOM 3685 C C . GLN A 1 494 ? -5.75 -12.875 -2.486 1 95.81 494 GLN A C 1
ATOM 3687 O O . GLN A 1 494 ? -5.113 -13.25 -1.5 1 95.81 494 GLN A O 1
ATOM 3692 N N . ASN A 1 495 ? -6.359 -11.672 -2.484 1 95.81 495 ASN A N 1
ATOM 3693 C CA . ASN A 1 495 ? -6.227 -10.734 -1.378 1 95.81 495 ASN A CA 1
ATOM 3694 C C . ASN A 1 495 ? -7.324 -9.672 -1.405 1 95.81 495 ASN A C 1
ATOM 3696 O O . ASN A 1 495 ? -7.195 -8.656 -2.088 1 95.81 495 ASN A O 1
ATOM 3700 N N . PRO A 1 496 ? -8.383 -9.797 -0.586 1 96.56 496 PRO A N 1
ATOM 3701 C CA . PRO A 1 496 ? -9.461 -8.797 -0.555 1 96.56 496 PRO A CA 1
ATOM 3702 C C . PRO A 1 496 ? -9.234 -7.723 0.507 1 96.56 496 PRO A C 1
ATOM 3704 O O . PRO A 1 496 ? -10.188 -7.082 0.955 1 96.56 496 PRO A O 1
ATOM 3707 N N . ALA A 1 497 ? -8.047 -7.453 0.937 1 97.12 497 ALA A N 1
ATOM 3708 C CA . ALA A 1 497 ? -7.707 -6.668 2.121 1 97.12 497 ALA A CA 1
ATOM 3709 C C . ALA A 1 497 ? -8.141 -5.211 1.956 1 97.12 497 ALA A C 1
ATOM 3711 O O . ALA A 1 497 ? -8.406 -4.52 2.941 1 97.12 497 ALA A O 1
ATOM 3712 N N . LEU A 1 498 ? -8.172 -4.676 0.73 1 98.12 498 LEU A N 1
ATOM 3713 C CA . LEU A 1 498 ? -8.555 -3.281 0.549 1 98.12 498 LEU A CA 1
ATOM 3714 C C . LEU A 1 498 ? -9.969 -3.039 1.066 1 98.12 498 LEU A C 1
ATOM 3716 O O . LEU A 1 498 ? -10.234 -2.027 1.72 1 98.12 498 LEU A O 1
ATOM 3720 N N . THR A 1 499 ? -10.898 -3.988 0.778 1 98.12 499 THR A N 1
ATOM 3721 C CA . THR A 1 499 ? -12.289 -3.871 1.211 1 98.12 499 THR A CA 1
ATOM 3722 C C . THR A 1 499 ? -12.375 -3.766 2.73 1 98.12 499 THR A C 1
ATOM 3724 O O . THR A 1 499 ? -13.047 -2.879 3.26 1 98.12 499 THR A O 1
ATOM 3727 N N . SER A 1 500 ? -11.633 -4.625 3.428 1 98.31 500 SER A N 1
ATOM 3728 C CA . SER A 1 500 ? -11.625 -4.633 4.887 1 98.31 500 SER A CA 1
ATOM 3729 C C . SER A 1 500 ? -11.109 -3.311 5.445 1 98.31 500 SER A C 1
ATOM 3731 O O . SER A 1 500 ? -11.703 -2.75 6.371 1 98.31 500 SER A O 1
ATOM 3733 N N . ALA A 1 501 ? -10.062 -2.82 4.891 1 98.19 501 ALA A N 1
ATOM 3734 C CA . ALA A 1 501 ? -9.43 -1.593 5.363 1 98.19 501 ALA A CA 1
ATOM 3735 C C . ALA A 1 501 ? -10.367 -0.398 5.207 1 98.19 501 ALA A C 1
ATOM 3737 O O . ALA A 1 501 ? -10.484 0.428 6.117 1 98.19 501 ALA A O 1
ATOM 3738 N N . LEU A 1 502 ? -11.016 -0.311 4.086 1 98.19 502 LEU A N 1
ATOM 3739 C CA . LEU A 1 502 ? -11.859 0.849 3.809 1 98.19 502 LEU A CA 1
ATOM 3740 C C . LEU A 1 502 ? -13.141 0.798 4.629 1 98.19 502 LEU A C 1
ATOM 3742 O O . LEU A 1 502 ? -13.602 1.822 5.145 1 98.19 502 LEU A O 1
ATOM 3746 N N . LEU A 1 503 ? -13.719 -0.381 4.738 1 98.31 503 LEU A N 1
ATOM 3747 C CA . LEU A 1 503 ? -14.953 -0.5 5.504 1 98.31 503 LEU A CA 1
ATOM 3748 C C . LEU A 1 503 ? -14.711 -0.171 6.973 1 98.31 503 LEU A C 1
ATOM 3750 O O . LEU A 1 503 ? -15.57 0.429 7.629 1 98.31 503 LEU A O 1
ATOM 3754 N N . ALA A 1 504 ? -13.57 -0.503 7.48 1 97.56 504 ALA A N 1
ATOM 3755 C CA . ALA A 1 504 ? -13.273 -0.309 8.898 1 97.56 504 ALA A CA 1
ATOM 3756 C C . ALA A 1 504 ? -13.164 1.175 9.234 1 97.56 504 ALA A C 1
ATOM 3758 O O . ALA A 1 504 ? -13.328 1.564 10.398 1 97.56 504 ALA A O 1
ATOM 3759 N N . THR A 1 505 ? -12.977 2.047 8.266 1 95.81 505 THR A N 1
ATOM 3760 C CA . THR A 1 505 ? -12.828 3.477 8.516 1 95.81 505 THR A CA 1
ATOM 3761 C C . THR A 1 505 ? -14.125 4.07 9.055 1 95.81 505 THR A C 1
ATOM 3763 O O . THR A 1 505 ? -14.102 5.094 9.75 1 95.81 505 THR A O 1
ATOM 3766 N N . GLY A 1 506 ? -15.211 3.484 8.672 1 95.81 506 GLY A N 1
ATOM 3767 C CA . GLY A 1 506 ? -16.5 4.059 9.023 1 95.81 506 GLY A CA 1
ATOM 3768 C C . GLY A 1 506 ? -16.812 5.34 8.266 1 95.81 506 GLY A C 1
ATOM 3769 O O . GLY A 1 506 ? -17.766 6.043 8.594 1 95.81 506 GLY A O 1
ATOM 3770 N N . ASP A 1 507 ? -15.984 5.688 7.273 1 96.56 507 ASP A N 1
ATOM 3771 C CA . ASP A 1 507 ? -16.188 6.906 6.492 1 96.56 507 ASP A CA 1
ATOM 3772 C C . ASP A 1 507 ? -17.5 6.859 5.723 1 96.56 507 ASP A C 1
ATOM 3774 O O . ASP A 1 507 ? -17.781 5.895 5.012 1 96.56 507 ASP A O 1
ATOM 3778 N N . LEU A 1 508 ? -18.266 7.883 5.766 1 96.12 508 LEU A N 1
ATOM 3779 C CA . LEU A 1 508 ? -19.594 7.938 5.18 1 96.12 508 LEU A CA 1
ATOM 3780 C C . LEU A 1 508 ? -19.516 7.941 3.658 1 96.12 508 LEU A C 1
ATOM 3782 O O . LEU A 1 508 ? -20.484 7.59 2.982 1 96.12 508 LEU A O 1
ATOM 3786 N N . SER A 1 509 ? -18.375 8.281 3.158 1 97.12 509 SER A N 1
ATOM 3787 C CA . SER A 1 509 ? -18.25 8.398 1.709 1 97.12 509 SER A CA 1
ATOM 3788 C C . SER A 1 509 ? -17.906 7.047 1.079 1 97.12 509 SER A C 1
ATOM 3790 O O . SER A 1 509 ? -18 6.887 -0.14 1 97.12 509 SER A O 1
ATOM 3792 N N . VAL A 1 510 ? -17.562 6.023 1.832 1 98.25 510 VAL A N 1
ATOM 3793 C CA . VAL A 1 510 ? -17.062 4.75 1.314 1 98.25 510 VAL A CA 1
ATOM 3794 C C . VAL A 1 510 ? -18.25 3.836 0.994 1 98.25 510 VAL A C 1
ATOM 3796 O O . VAL A 1 510 ? -19.109 3.592 1.849 1 98.25 510 VAL A O 1
ATOM 3799 N N . HIS A 1 511 ? -18.312 3.348 -0.217 1 98.44 511 HIS A N 1
ATOM 3800 C CA . HIS A 1 511 ? -19.266 2.338 -0.673 1 98.44 511 HIS A CA 1
ATOM 3801 C C . HIS A 1 511 ? -18.531 1.136 -1.274 1 98.44 511 HIS A C 1
ATOM 3803 O O . HIS A 1 511 ? -17.516 1.293 -1.948 1 98.44 511 HIS A O 1
ATOM 3809 N N . VAL A 1 512 ? -19.047 -0.016 -0.968 1 98.75 512 VAL A N 1
ATOM 3810 C CA . VAL A 1 512 ? -18.562 -1.246 -1.588 1 98.75 512 VAL A CA 1
ATOM 3811 C C . VAL A 1 512 ? -19.719 -1.945 -2.312 1 98.75 512 VAL A C 1
ATOM 3813 O O . VAL A 1 512 ? -20.547 -2.604 -1.681 1 98.75 512 VAL A O 1
ATOM 3816 N N . LEU A 1 513 ? -19.75 -1.799 -3.617 1 98.69 513 LEU A N 1
ATOM 3817 C CA . LEU A 1 513 ? -20.797 -2.391 -4.453 1 98.69 513 LEU A CA 1
ATOM 3818 C C . LEU A 1 513 ? -20.391 -3.787 -4.91 1 98.69 513 LEU A C 1
ATOM 3820 O O . LEU A 1 513 ? -19.266 -3.998 -5.367 1 98.69 513 LEU A O 1
ATOM 3824 N N . THR A 1 514 ? -21.281 -4.746 -4.727 1 98.44 514 THR A N 1
ATOM 3825 C CA . THR A 1 514 ? -21.031 -6.148 -5.035 1 98.44 514 THR A CA 1
ATOM 3826 C C . THR A 1 514 ? -22.094 -6.691 -5.992 1 98.44 514 THR A C 1
ATOM 3828 O O . THR A 1 514 ? -22.844 -7.598 -5.641 1 98.44 514 THR A O 1
ATOM 3831 N N . PRO A 1 515 ? -22.125 -6.168 -7.223 1 98 515 PRO A N 1
ATOM 3832 C CA . PRO A 1 515 ? -23.125 -6.629 -8.188 1 98 515 PRO A CA 1
ATOM 3833 C C . PRO A 1 515 ? -23.062 -8.133 -8.438 1 98 515 PRO A C 1
ATOM 3835 O O . PRO A 1 515 ? -21.969 -8.719 -8.414 1 98 515 PRO A O 1
ATOM 3838 N N . ALA A 1 516 ? -24.188 -8.734 -8.805 1 97.75 516 ALA A N 1
ATOM 3839 C CA . ALA A 1 516 ? -24.328 -10.188 -8.883 1 97.75 516 ALA A CA 1
ATOM 3840 C C . ALA A 1 516 ? -24.047 -10.688 -10.297 1 97.75 516 ALA A C 1
ATOM 3842 O O . ALA A 1 516 ? -23.844 -11.883 -10.508 1 97.75 516 ALA A O 1
ATOM 3843 N N . ASP A 1 517 ? -24.047 -9.867 -11.266 1 97.12 517 ASP A N 1
ATOM 3844 C CA . ASP A 1 517 ? -23.828 -10.258 -12.656 1 97.12 517 ASP A CA 1
ATOM 3845 C C . ASP A 1 517 ? -23.391 -9.062 -13.492 1 97.12 517 ASP A C 1
ATOM 3847 O O . ASP A 1 517 ? -23.281 -7.938 -12.992 1 97.12 517 ASP A O 1
ATOM 3851 N N . PRO A 1 518 ? -23.094 -9.211 -14.789 1 96.75 518 PRO A N 1
ATOM 3852 C CA . PRO A 1 518 ? -22.516 -8.141 -15.602 1 96.75 518 PRO A CA 1
ATOM 3853 C C . PRO A 1 518 ? -23.469 -6.969 -15.805 1 96.75 518 PRO A C 1
ATOM 3855 O O . PRO A 1 518 ? -23.047 -5.816 -15.844 1 96.75 518 PRO A O 1
ATOM 3858 N N . ALA A 1 519 ? -24.734 -7.234 -15.992 1 97.31 519 ALA A N 1
ATOM 3859 C CA . ALA A 1 519 ? -25.688 -6.145 -16.141 1 97.31 519 ALA A CA 1
ATOM 3860 C C . ALA A 1 519 ? -25.703 -5.25 -14.906 1 97.31 519 ALA A C 1
ATOM 3862 O O . ALA A 1 519 ? -25.719 -4.023 -15.023 1 97.31 519 ALA A O 1
ATOM 3863 N N . ARG A 1 520 ? -25.75 -5.848 -13.742 1 97.69 520 ARG A N 1
ATOM 3864 C CA . ARG A 1 520 ? -25.688 -5.117 -12.484 1 97.69 520 ARG A CA 1
ATOM 3865 C C . ARG A 1 520 ? -24.344 -4.41 -12.336 1 97.69 520 ARG A C 1
ATOM 3867 O O . ARG A 1 520 ? -24.266 -3.326 -11.75 1 97.69 520 ARG A O 1
ATOM 3874 N N . THR A 1 521 ? -23.297 -5.023 -12.82 1 97.75 521 THR A N 1
ATOM 3875 C CA . THR A 1 521 ? -21.984 -4.375 -12.789 1 97.75 521 THR A CA 1
ATOM 3876 C C . THR A 1 521 ? -22 -3.096 -13.625 1 97.75 521 THR A C 1
ATOM 3878 O O . THR A 1 521 ? -21.5 -2.059 -13.188 1 97.75 521 THR A O 1
ATOM 3881 N N . ALA A 1 522 ? -22.578 -3.186 -14.828 1 97.69 522 ALA A N 1
ATOM 3882 C CA . ALA A 1 522 ? -22.703 -2.006 -15.68 1 97.69 522 ALA A CA 1
ATOM 3883 C C . ALA A 1 522 ? -23.484 -0.901 -14.969 1 97.69 522 ALA A C 1
ATOM 3885 O O . ALA A 1 522 ? -23.109 0.272 -15.031 1 97.69 522 ALA A O 1
ATOM 3886 N N . ALA A 1 523 ? -24.531 -1.288 -14.32 1 98 523 ALA A N 1
ATOM 3887 C CA . ALA A 1 523 ? -25.344 -0.335 -13.57 1 98 523 ALA A CA 1
ATOM 3888 C C . ALA A 1 523 ? -24.531 0.294 -12.438 1 98 523 ALA A C 1
ATOM 3890 O O . ALA A 1 523 ? -24.594 1.507 -12.219 1 98 523 ALA A O 1
ATOM 3891 N N . ALA A 1 524 ? -23.844 -0.546 -11.68 1 98.25 524 ALA A N 1
ATOM 3892 C CA . ALA A 1 524 ? -23.047 -0.087 -10.547 1 98.25 524 ALA A CA 1
ATOM 3893 C C . ALA A 1 524 ? -21.969 0.901 -11 1 98.25 524 ALA A C 1
ATOM 3895 O O . ALA A 1 524 ? -21.75 1.923 -10.344 1 98.25 524 ALA A O 1
ATOM 3896 N N . LEU A 1 525 ? -21.297 0.619 -12.094 1 98 525 LEU A N 1
ATOM 3897 C CA . LEU A 1 525 ? -20.266 1.495 -12.625 1 98 525 LEU A CA 1
ATOM 3898 C C . LEU A 1 525 ? -20.859 2.824 -13.078 1 98 525 LEU A C 1
ATOM 3900 O O . LEU A 1 525 ? -20.266 3.883 -12.844 1 98 525 LEU A O 1
ATOM 3904 N N . THR A 1 526 ? -21.984 2.756 -13.766 1 97.25 526 THR A N 1
ATOM 3905 C CA . THR A 1 526 ? -22.672 3.971 -14.195 1 97.25 526 THR A CA 1
ATOM 3906 C C . THR A 1 526 ? -23.031 4.844 -12.992 1 97.25 526 THR A C 1
ATOM 3908 O O . THR A 1 526 ? -22.812 6.059 -13.016 1 97.25 526 THR A O 1
ATOM 3911 N N . PHE A 1 527 ? -23.547 4.215 -11.992 1 96.94 527 PHE A N 1
ATOM 3912 C CA . PHE A 1 527 ? -23.891 4.91 -10.758 1 96.94 527 PHE A CA 1
ATOM 3913 C C . PHE A 1 527 ? -22.656 5.543 -10.133 1 96.94 527 PHE A C 1
ATOM 3915 O O . PHE A 1 527 ? -22.641 6.742 -9.836 1 96.94 527 PHE A O 1
ATOM 3922 N N . ALA A 1 528 ? -21.578 4.781 -9.953 1 97.5 528 ALA A N 1
ATOM 3923 C CA . ALA A 1 528 ? -20.359 5.215 -9.266 1 97.5 528 ALA A CA 1
ATOM 3924 C C . ALA A 1 528 ? -19.703 6.379 -10 1 97.5 528 ALA A C 1
ATOM 3926 O O . ALA A 1 528 ? -19.219 7.324 -9.367 1 97.5 528 ALA A O 1
ATOM 3927 N N . LEU A 1 529 ? -19.656 6.359 -11.312 1 97.06 529 LEU A N 1
ATOM 3928 C CA . LEU A 1 529 ? -18.969 7.363 -12.117 1 97.06 529 LEU A CA 1
ATOM 3929 C C . LEU A 1 529 ? -19.75 8.664 -12.156 1 97.06 529 LEU A C 1
ATOM 3931 O O . LEU A 1 529 ? -19.219 9.711 -12.516 1 97.06 529 LEU A O 1
ATOM 3935 N N . ARG A 1 530 ? -21.016 8.641 -11.773 1 95.12 530 ARG A N 1
ATOM 3936 C CA . ARG A 1 530 ? -21.844 9.836 -11.828 1 95.12 530 ARG A CA 1
ATOM 3937 C C . ARG A 1 530 ? -21.891 10.523 -10.461 1 95.12 530 ARG A C 1
ATOM 3939 O O . ARG A 1 530 ? -22.188 11.719 -10.375 1 95.12 530 ARG A O 1
ATOM 3946 N N . LYS A 1 531 ? -21.547 9.82 -9.422 1 94.81 531 LYS A N 1
ATOM 3947 C CA . LYS A 1 531 ? -21.609 10.391 -8.07 1 94.81 531 LYS A CA 1
ATOM 3948 C C . LYS A 1 531 ? -20.422 11.305 -7.805 1 94.81 531 LYS A C 1
ATOM 3950 O O . LYS A 1 531 ? -19.406 11.242 -8.5 1 94.81 531 LYS A O 1
ATOM 3955 N N . LEU A 1 532 ? -20.641 12.211 -6.867 1 96.25 532 LEU A N 1
ATOM 3956 C CA . LEU A 1 532 ? -19.594 13.125 -6.43 1 96.25 532 LEU A CA 1
ATOM 3957 C C . LEU A 1 532 ? -19.234 12.867 -4.969 1 96.25 532 LEU A C 1
ATOM 3959 O O . LEU A 1 532 ? -20.078 12.461 -4.176 1 96.25 532 LEU A O 1
ATOM 3963 N N . ASP A 1 533 ? -17.938 12.977 -4.605 1 95.94 533 ASP A N 1
ATOM 3964 C CA . ASP A 1 533 ? -17.359 12.953 -3.262 1 95.94 533 ASP A CA 1
ATOM 3965 C C . ASP A 1 533 ? -17.641 11.625 -2.568 1 95.94 533 ASP A C 1
ATOM 3967 O O . ASP A 1 533 ? -17.984 11.594 -1.388 1 95.94 533 ASP A O 1
ATOM 3971 N N . ARG A 1 534 ? -17.578 10.516 -3.354 1 97.25 534 ARG A N 1
ATOM 3972 C CA . ARG A 1 534 ? -17.641 9.164 -2.816 1 97.25 534 ARG A CA 1
ATOM 3973 C C . ARG A 1 534 ? -16.344 8.398 -3.098 1 97.25 534 ARG A C 1
ATOM 3975 O O . ARG A 1 534 ? -15.508 8.852 -3.879 1 97.25 534 ARG A O 1
ATOM 3982 N N . CYS A 1 535 ? -16.109 7.465 -2.369 1 98.5 535 CYS A N 1
ATOM 3983 C CA . CYS A 1 535 ? -15.133 6.418 -2.641 1 98.5 535 CYS A CA 1
ATOM 3984 C C . CYS A 1 535 ? -15.82 5.07 -2.834 1 98.5 535 CYS A C 1
ATOM 3986 O O . CYS A 1 535 ? -16.297 4.461 -1.869 1 98.5 535 CYS A O 1
ATOM 3988 N N . THR A 1 536 ? -15.852 4.594 -4.09 1 98.62 536 THR A N 1
ATOM 3989 C CA . THR A 1 536 ? -16.656 3.418 -4.395 1 98.62 536 THR A CA 1
ATOM 3990 C C . THR A 1 536 ? -15.797 2.297 -4.957 1 98.62 536 THR A C 1
ATOM 3992 O O . THR A 1 536 ? -15.102 2.484 -5.957 1 98.62 536 THR A O 1
ATOM 3995 N N . LEU A 1 537 ? -15.797 1.184 -4.285 1 98.56 537 LEU A N 1
ATOM 3996 C CA . LEU A 1 537 ? -15.273 -0.06 -4.836 1 98.56 537 LEU A CA 1
ATOM 3997 C C . LEU A 1 537 ? -16.375 -0.864 -5.52 1 98.56 537 LEU A C 1
ATOM 3999 O O . LEU A 1 537 ? -17.406 -1.144 -4.914 1 98.56 537 LEU A O 1
ATOM 4003 N N . VAL A 1 538 ? -16.219 -1.141 -6.742 1 98.5 538 VAL A N 1
ATOM 4004 C CA . VAL A 1 538 ? -17.094 -2.078 -7.441 1 98.5 538 VAL A CA 1
ATOM 4005 C C . VAL A 1 538 ? -16.391 -3.422 -7.598 1 98.5 538 VAL A C 1
ATOM 4007 O O . VAL A 1 538 ? -15.398 -3.531 -8.328 1 98.5 538 VAL A O 1
ATOM 4010 N N . ILE A 1 539 ? -16.891 -4.441 -6.914 1 97.94 539 ILE A N 1
ATOM 4011 C CA . ILE A 1 539 ? -16.281 -5.77 -6.93 1 97.94 539 ILE A CA 1
ATOM 4012 C C . ILE A 1 539 ? -17.062 -6.684 -7.867 1 97.94 539 ILE A C 1
ATOM 4014 O O . ILE A 1 539 ? -18.219 -7.039 -7.582 1 97.94 539 ILE A O 1
ATOM 4018 N N . ALA A 1 540 ? -16.453 -7.039 -9.008 1 95.56 540 ALA A N 1
ATOM 4019 C CA . ALA A 1 540 ? -17.156 -7.836 -10.008 1 95.56 540 ALA A CA 1
ATOM 4020 C C . ALA A 1 540 ? -16.188 -8.781 -10.727 1 95.56 540 ALA A C 1
ATOM 4022 O O . ALA A 1 540 ? -15.125 -8.367 -11.195 1 95.56 540 ALA A O 1
ATOM 4023 N N . GLY A 1 541 ? -16.562 -10.07 -10.82 1 91.69 541 GLY A N 1
ATOM 4024 C CA . GLY A 1 541 ? -15.734 -11.055 -11.484 1 91.69 541 GLY A CA 1
ATOM 4025 C C . GLY A 1 541 ? -15.906 -11.055 -12.992 1 91.69 541 GLY A C 1
ATOM 4026 O O . GLY A 1 541 ? -17.016 -10.836 -13.5 1 91.69 541 GLY A O 1
ATOM 4027 N N . LYS A 1 542 ? -14.859 -11.414 -13.703 1 90.62 542 LYS A N 1
ATOM 4028 C CA . LYS A 1 542 ? -14.867 -11.406 -15.164 1 90.62 542 LYS A CA 1
ATOM 4029 C C . LYS A 1 542 ? -15.312 -12.758 -15.711 1 90.62 542 LYS A C 1
ATOM 4031 O O . LYS A 1 542 ? -15.492 -12.914 -16.922 1 90.62 542 LYS A O 1
ATOM 4036 N N . HIS A 1 543 ? -15.547 -13.734 -14.914 1 89.75 543 HIS A N 1
ATOM 4037 C CA . HIS A 1 543 ? -15.883 -15.078 -15.359 1 89.75 543 HIS A CA 1
ATOM 4038 C C . HIS A 1 543 ? -17.391 -15.234 -15.531 1 89.75 543 HIS A C 1
ATOM 4040 O O . HIS A 1 543 ? -18.172 -14.617 -14.812 1 89.75 543 HIS A O 1
ATOM 4046 N N . PRO A 1 544 ? -17.766 -16.047 -16.484 1 88.06 544 PRO A N 1
ATOM 4047 C CA . PRO A 1 544 ? -19.188 -16.266 -16.719 1 88.06 544 PRO A CA 1
ATOM 4048 C C . PRO A 1 544 ? -19.875 -17 -15.586 1 88.06 544 PRO A C 1
ATOM 4050 O O . PRO A 1 544 ? -19.469 -18.109 -15.234 1 88.06 544 PRO A O 1
ATOM 4053 N N . LEU A 1 545 ? -20.875 -16.312 -15.039 1 90.31 545 LEU A N 1
ATOM 4054 C CA . LEU A 1 545 ? -21.734 -16.891 -14.008 1 90.31 545 LEU A CA 1
ATOM 4055 C C . LEU A 1 545 ? -23.219 -16.672 -14.352 1 90.31 545 LEU A C 1
ATOM 4057 O O . LEU A 1 545 ? -23.547 -16.266 -15.469 1 90.31 545 LEU A O 1
ATOM 4061 N N . THR A 1 546 ? -24.016 -16.984 -13.445 1 89.69 546 THR A N 1
ATOM 4062 C CA . THR A 1 546 ? -25.453 -16.938 -13.648 1 89.69 546 THR A CA 1
ATOM 4063 C C . THR A 1 546 ? -25.938 -15.5 -13.781 1 89.69 546 THR A C 1
ATOM 4065 O O . THR A 1 546 ? -25.484 -14.625 -13.047 1 89.69 546 THR A O 1
ATOM 4068 N N . HIS A 1 547 ? -26.812 -15.289 -14.781 1 94.19 547 HIS A N 1
ATOM 4069 C CA . HIS A 1 547 ? -27.516 -14.023 -14.891 1 94.19 547 HIS A CA 1
ATOM 4070 C C . HIS A 1 547 ? -28.828 -14.047 -14.094 1 94.19 547 HIS A C 1
ATOM 4072 O O . HIS A 1 547 ? -29.422 -15.109 -13.922 1 94.19 547 HIS A O 1
ATOM 4078 N N . HIS A 1 548 ? -29.234 -12.898 -13.641 1 95.44 548 HIS A N 1
ATOM 4079 C CA . HIS A 1 548 ? -30.422 -12.781 -12.82 1 95.44 548 HIS A CA 1
ATOM 4080 C C . HIS A 1 548 ? -31.391 -11.75 -13.391 1 95.44 548 HIS A C 1
ATOM 4082 O O . HIS A 1 548 ? -30.984 -10.883 -14.164 1 95.44 548 HIS A O 1
ATOM 4088 N N . PRO A 1 549 ? -32.688 -11.883 -13.023 1 95.25 549 PRO A N 1
ATOM 4089 C CA . PRO A 1 549 ? -33.688 -10.922 -13.523 1 95.25 549 PRO A CA 1
ATOM 4090 C C . PRO A 1 549 ? -33.344 -9.477 -13.156 1 95.25 549 PRO A C 1
ATOM 4092 O O . PRO A 1 549 ? -32.719 -9.234 -12.117 1 95.25 549 PRO A O 1
ATOM 4095 N N . HIS A 1 550 ? -33.75 -8.555 -14.008 1 94.75 550 HIS A N 1
ATOM 4096 C CA . HIS A 1 550 ? -33.344 -7.164 -13.875 1 94.75 550 HIS A CA 1
ATOM 4097 C C . HIS A 1 550 ? -34.375 -6.367 -13.055 1 94.75 550 HIS A C 1
ATOM 4099 O O . HIS A 1 550 ? -34.094 -5.211 -12.703 1 94.75 550 HIS A O 1
ATOM 4105 N N . ASP A 1 551 ? -35.375 -6.93 -12.672 1 94.31 551 ASP A N 1
ATOM 4106 C CA . ASP A 1 551 ? -36.531 -6.23 -12.109 1 94.31 551 ASP A CA 1
ATOM 4107 C C . ASP A 1 551 ? -36.188 -5.578 -10.773 1 94.31 551 ASP A C 1
ATOM 4109 O O . ASP A 1 551 ? -36.844 -4.633 -10.352 1 94.31 551 ASP A O 1
ATOM 4113 N N . THR A 1 552 ? -35.094 -6.035 -10.117 1 96.81 552 THR A N 1
ATOM 4114 C CA . THR A 1 552 ? -34.781 -5.52 -8.789 1 96.81 552 THR A CA 1
ATOM 4115 C C . THR A 1 552 ? -33.625 -4.547 -8.836 1 96.81 552 THR A C 1
ATOM 4117 O O . THR A 1 552 ? -33.188 -4.016 -7.805 1 96.81 552 THR A O 1
ATOM 4120 N N . ILE A 1 553 ? -33.062 -4.211 -9.961 1 97.12 553 ILE A N 1
ATOM 4121 C CA . ILE A 1 553 ? -31.812 -3.449 -10.078 1 97.12 553 ILE A CA 1
ATOM 4122 C C . ILE A 1 553 ? -32.031 -2.035 -9.547 1 97.12 553 ILE A C 1
ATOM 4124 O O . ILE A 1 553 ? -31.156 -1.486 -8.867 1 97.12 553 ILE A O 1
ATOM 4128 N N . GLU A 1 554 ? -33.125 -1.408 -9.883 1 96.81 554 GLU A N 1
ATOM 4129 C CA . GLU A 1 554 ? -33.406 -0.07 -9.359 1 96.81 554 GLU A CA 1
ATOM 4130 C C . GLU A 1 554 ? -33.406 -0.062 -7.836 1 96.81 554 GLU A C 1
ATOM 4132 O O . GLU A 1 554 ? -32.812 0.826 -7.215 1 96.81 554 GLU A O 1
ATOM 4137 N N . GLU A 1 555 ? -34.062 -1.076 -7.266 1 97.31 555 GLU A N 1
ATOM 4138 C CA . GLU A 1 555 ? -34.125 -1.195 -5.809 1 97.31 555 GLU A CA 1
ATOM 4139 C C . GLU A 1 555 ? -32.719 -1.428 -5.227 1 97.31 555 GLU A C 1
ATOM 4141 O O . GLU A 1 555 ? -32.375 -0.853 -4.195 1 97.31 555 GLU A O 1
ATOM 4146 N N . GLU A 1 556 ? -31.953 -2.227 -5.855 1 98.12 556 GLU A N 1
ATOM 4147 C CA . GLU A 1 556 ? -30.594 -2.529 -5.434 1 98.12 556 GLU A CA 1
ATOM 4148 C C . GLU A 1 556 ? -29.719 -1.274 -5.438 1 98.12 556 GLU A C 1
ATOM 4150 O O . GLU A 1 556 ? -28.969 -1.031 -4.496 1 98.12 556 GLU A O 1
ATOM 4155 N N . ILE A 1 557 ? -29.812 -0.467 -6.473 1 97.31 557 ILE A N 1
ATOM 4156 C CA . ILE A 1 557 ? -29 0.745 -6.594 1 97.31 557 ILE A CA 1
ATOM 4157 C C . ILE A 1 557 ? -29.5 1.793 -5.598 1 97.31 557 ILE A C 1
ATOM 4159 O O . ILE A 1 557 ? -28.703 2.484 -4.965 1 97.31 557 ILE A O 1
ATOM 4163 N N . ARG A 1 558 ? -30.828 1.91 -5.445 1 96.12 558 ARG A N 1
ATOM 4164 C CA . ARG A 1 558 ? -31.438 2.934 -4.602 1 96.12 558 ARG A CA 1
ATOM 4165 C C . ARG A 1 558 ? -31.219 2.637 -3.125 1 96.12 558 ARG A C 1
ATOM 4167 O O . ARG A 1 558 ? -30.891 3.539 -2.346 1 96.12 558 ARG A O 1
ATOM 4174 N N . HIS A 1 559 ? -31.312 1.317 -2.766 1 97.62 559 HIS A N 1
ATOM 4175 C CA . HIS A 1 559 ? -31.359 0.989 -1.345 1 97.62 559 HIS A CA 1
ATOM 4176 C C . HIS A 1 559 ? -30.156 0.15 -0.936 1 97.62 559 HIS A C 1
ATOM 4178 O O . HIS A 1 559 ? -29.922 -0.08 0.254 1 97.62 559 HIS A O 1
ATOM 4184 N N . GLY A 1 560 ? -29.375 -0.277 -1.847 1 98.38 560 GLY A N 1
ATOM 4185 C CA . GLY A 1 560 ? -28.188 -1.068 -1.571 1 98.38 560 GLY A CA 1
ATOM 4186 C C . GLY A 1 560 ? -28.484 -2.535 -1.331 1 98.38 560 GLY A C 1
ATOM 4187 O O . GLY A 1 560 ? -27.578 -3.352 -1.212 1 98.38 560 GLY A O 1
ATOM 4188 N N . ILE A 1 561 ? -29.781 -2.916 -1.224 1 98.69 561 ILE A N 1
ATOM 4189 C CA . ILE A 1 561 ? -30.219 -4.281 -0.967 1 98.69 561 ILE A CA 1
ATOM 4190 C C . ILE A 1 561 ? -31.609 -4.492 -1.562 1 98.69 561 ILE A C 1
ATOM 4192 O O . ILE A 1 561 ? -32.375 -3.545 -1.694 1 98.69 561 ILE A O 1
ATOM 4196 N N . ALA A 1 562 ? -31.891 -5.75 -2.014 1 98.12 562 ALA A N 1
ATOM 4197 C CA . ALA A 1 562 ? -33.219 -6.074 -2.488 1 98.12 562 ALA A CA 1
ATOM 4198 C C . ALA A 1 562 ? -33.531 -7.562 -2.311 1 98.12 562 ALA A C 1
ATOM 4200 O O . ALA A 1 562 ? -32.656 -8.406 -2.506 1 98.12 562 ALA A O 1
ATOM 4201 N N . PRO A 1 563 ? -34.75 -7.906 -1.92 1 97.19 563 PRO A N 1
ATOM 4202 C CA . PRO A 1 563 ? -35.219 -9.297 -2.059 1 97.19 563 PRO A CA 1
ATOM 4203 C C . PRO A 1 563 ? -35.375 -9.719 -3.516 1 97.19 563 PRO A C 1
ATOM 4205 O O . PRO A 1 563 ? -35.812 -8.922 -4.348 1 97.19 563 PRO A O 1
ATOM 4208 N N . TRP A 1 564 ? -34.969 -10.852 -3.781 1 97.88 564 TRP A N 1
ATOM 4209 C CA . TRP A 1 564 ? -35.219 -11.43 -5.102 1 97.88 564 TRP A CA 1
ATOM 4210 C C . TRP A 1 564 ? -36.469 -12.281 -5.102 1 97.88 564 TRP A C 1
ATOM 4212 O O . TRP A 1 564 ? -36.469 -13.398 -4.582 1 97.88 564 TRP A O 1
ATOM 4222 N N . PRO A 1 565 ? -37.531 -11.789 -5.758 1 95.75 565 PRO A N 1
ATOM 4223 C CA . PRO A 1 565 ? -38.812 -12.492 -5.691 1 95.75 565 PRO A CA 1
ATOM 4224 C C . PRO A 1 565 ? -38.75 -13.867 -6.344 1 95.75 565 PRO A C 1
ATOM 4226 O O . PRO A 1 565 ? -39.438 -14.789 -5.898 1 95.75 565 PRO A O 1
ATOM 4229 N N . HIS A 1 566 ? -38 -14.039 -7.352 1 94.5 566 HIS A N 1
ATOM 4230 C CA . HIS A 1 566 ? -37.969 -15.289 -8.102 1 94.5 566 HIS A CA 1
ATOM 4231 C C . HIS A 1 566 ? -37.312 -16.406 -7.285 1 94.5 566 HIS A C 1
ATOM 4233 O O . HIS A 1 566 ? -37.406 -17.578 -7.645 1 94.5 566 HIS A O 1
ATOM 4239 N N . LEU A 1 567 ? -36.688 -16.047 -6.137 1 96.56 567 LEU A N 1
ATOM 4240 C CA . LEU A 1 567 ? -36.062 -17.047 -5.297 1 96.56 567 LEU A CA 1
ATOM 4241 C C . LEU A 1 567 ? -36.625 -17.047 -3.889 1 96.56 567 LEU A C 1
ATOM 4243 O O . LEU A 1 567 ? -36.188 -17.797 -3.02 1 96.56 567 LEU A O 1
ATOM 4247 N N . SER A 1 568 ? -37.562 -16.188 -3.67 1 95 568 SER A N 1
ATOM 4248 C CA . SER A 1 568 ? -38.188 -16.031 -2.359 1 95 568 SER A CA 1
ATOM 4249 C C . SER A 1 568 ? -39.625 -16.562 -2.365 1 95 568 SER A C 1
ATOM 4251 O O . SER A 1 568 ? -40.25 -16.641 -3.418 1 95 568 SER A O 1
ATOM 4253 N N . HIS A 1 569 ? -40.094 -17 -1.141 1 91 569 HIS A N 1
ATOM 4254 C CA . HIS A 1 569 ? -41.5 -17.297 -0.95 1 91 569 HIS A CA 1
ATOM 4255 C C . HIS A 1 569 ? -42.281 -16.047 -0.555 1 91 569 HIS A C 1
ATOM 4257 O O . HIS A 1 569 ? -41.875 -15.32 0.351 1 91 569 HIS A O 1
ATOM 4263 N N . PRO A 1 570 ? -43.375 -15.766 -1.255 1 82.56 570 PRO A N 1
ATOM 4264 C CA . PRO A 1 570 ? -44.094 -14.516 -1.026 1 82.56 570 PRO A CA 1
ATOM 4265 C C . PRO A 1 570 ? -44.75 -14.469 0.351 1 82.56 570 PRO A C 1
ATOM 4267 O O . PRO A 1 570 ? -45.156 -15.508 0.893 1 82.56 570 PRO A O 1
ATOM 4270 N N . GLY A 1 571 ? -44.906 -13.273 0.91 1 71.62 571 GLY A N 1
ATOM 4271 C CA . GLY A 1 571 ? -45.812 -12.938 1.996 1 71.62 571 GLY A CA 1
ATOM 4272 C C . GLY A 1 571 ? -45.312 -13.406 3.352 1 71.62 571 GLY A C 1
ATOM 4273 O O . GLY A 1 571 ? -46.031 -13.312 4.348 1 71.62 571 GLY A O 1
ATOM 4274 N N . ALA A 1 572 ? -44.188 -14.039 3.426 1 68.44 572 ALA A N 1
ATOM 4275 C CA . ALA A 1 572 ? -43.812 -14.539 4.746 1 68.44 572 ALA A CA 1
ATOM 4276 C C . ALA A 1 572 ? -43.219 -13.438 5.602 1 68.44 572 ALA A C 1
ATOM 4278 O O . ALA A 1 572 ? -42.219 -12.828 5.223 1 68.44 572 ALA A O 1
ATOM 4279 N N . THR A 1 573 ? -43.969 -13.102 6.652 1 77.56 573 THR A N 1
ATOM 4280 C CA . THR A 1 573 ? -43.438 -12.133 7.594 1 77.56 573 THR A CA 1
ATOM 4281 C C . THR A 1 573 ? -42.156 -12.664 8.234 1 77.56 573 THR A C 1
ATOM 4283 O O . THR A 1 573 ? -41.156 -11.945 8.305 1 77.56 573 THR A O 1
ATOM 4286 N N . GLU A 1 574 ? -42.125 -13.883 8.688 1 91.44 574 GLU A N 1
ATOM 4287 C CA . GLU A 1 574 ? -40.938 -14.547 9.219 1 91.44 574 GLU A CA 1
ATOM 4288 C C . GLU A 1 574 ? -40.562 -15.773 8.383 1 91.44 574 GLU A C 1
ATOM 4290 O O . GLU A 1 574 ? -41.281 -16.781 8.398 1 91.44 574 GLU A O 1
ATOM 4295 N N . PRO A 1 575 ? -39.469 -15.695 7.586 1 93.69 575 PRO A N 1
ATOM 4296 C CA . PRO A 1 575 ? -39 -16.859 6.82 1 93.69 575 PRO A CA 1
ATOM 4297 C C . PRO A 1 575 ? -38.375 -17.938 7.703 1 93.69 575 PRO A C 1
ATOM 4299 O O . PRO A 1 575 ? -38.094 -17.688 8.883 1 93.69 575 PRO A O 1
ATOM 4302 N N . ASP A 1 576 ? -38.25 -19.188 7.129 1 93.69 576 ASP A N 1
ATOM 4303 C CA . ASP A 1 576 ? -37.562 -20.266 7.828 1 93.69 576 ASP A CA 1
ATOM 4304 C C . ASP A 1 576 ? -36.062 -20.141 7.664 1 93.69 576 ASP A C 1
ATOM 4306 O O . ASP A 1 576 ? -35.312 -20.609 8.516 1 93.69 576 ASP A O 1
ATOM 4310 N N . LEU A 1 577 ? -35.625 -19.531 6.609 1 96.19 577 LEU A N 1
ATOM 4311 C CA . LEU A 1 577 ? -34.25 -19.344 6.27 1 96.19 577 LEU A CA 1
ATOM 4312 C C . LEU A 1 577 ? -34.062 -18.125 5.379 1 96.19 577 LEU A C 1
ATOM 4314 O O . LEU A 1 577 ? -34.812 -17.906 4.441 1 96.19 577 LEU A O 1
ATOM 4318 N N . VAL A 1 578 ? -33.094 -17.312 5.723 1 97.38 578 VAL A N 1
ATOM 4319 C CA . VAL A 1 578 ? -32.719 -16.203 4.875 1 97.38 578 VAL A CA 1
ATOM 4320 C C . VAL A 1 578 ? -31.391 -16.516 4.188 1 97.38 578 VAL A C 1
ATOM 4322 O O . VAL A 1 578 ? -30.406 -16.859 4.844 1 97.38 578 VAL A O 1
ATOM 4325 N N . LEU A 1 579 ? -31.359 -16.469 2.891 1 98.38 579 LEU A N 1
ATOM 4326 C CA . LEU A 1 579 ? -30.141 -16.5 2.104 1 98.38 579 LEU A CA 1
ATOM 4327 C C . LEU A 1 579 ? -29.766 -15.102 1.621 1 98.38 579 LEU A C 1
ATOM 4329 O O . LEU A 1 579 ? -30.609 -14.383 1.074 1 98.38 579 LEU A O 1
ATOM 4333 N N . ALA A 1 580 ? -28.562 -14.672 1.871 1 98.81 580 ALA A N 1
ATOM 4334 C CA . ALA A 1 580 ? -28.125 -13.336 1.472 1 98.81 580 ALA A CA 1
ATOM 4335 C C . ALA A 1 580 ? -26.812 -13.398 0.695 1 98.81 580 ALA A C 1
ATOM 4337 O O . ALA A 1 580 ? -25.797 -13.898 1.207 1 98.81 580 ALA A O 1
ATOM 4338 N N . SER A 1 581 ? -26.812 -12.961 -0.524 1 98.69 581 SER A N 1
ATOM 4339 C CA . SER A 1 581 ? -25.594 -12.961 -1.34 1 98.69 581 SER A CA 1
ATOM 4340 C C . SER A 1 581 ? -25.016 -11.562 -1.473 1 98.69 581 SER A C 1
ATOM 4342 O O . SER A 1 581 ? -25.766 -10.578 -1.534 1 98.69 581 SER A O 1
ATOM 4344 N N . ALA A 1 582 ? -23.75 -11.398 -1.478 1 98.56 582 ALA A N 1
ATOM 4345 C CA . ALA A 1 582 ? -22.984 -10.195 -1.805 1 98.56 582 ALA A CA 1
ATOM 4346 C C . ALA A 1 582 ? -21.875 -10.508 -2.803 1 98.56 582 ALA A C 1
ATOM 4348 O O . ALA A 1 582 ? -20.781 -10.961 -2.416 1 98.56 582 ALA A O 1
ATOM 4349 N N . GLY A 1 583 ? -22.141 -10.172 -4.051 1 97.25 583 GLY A N 1
ATOM 4350 C CA . GLY A 1 583 ? -21.172 -10.453 -5.102 1 97.25 583 GLY A CA 1
ATOM 4351 C C . GLY A 1 583 ? -21.656 -11.477 -6.105 1 97.25 583 GLY A C 1
ATOM 4352 O O . GLY A 1 583 ? -22.672 -12.141 -5.879 1 97.25 583 GLY A O 1
ATOM 4353 N N . ASP A 1 584 ? -20.953 -11.617 -7.172 1 96.75 584 ASP A N 1
ATOM 4354 C CA . ASP A 1 584 ? -21.391 -12.461 -8.281 1 96.75 584 ASP A CA 1
ATOM 4355 C C . ASP A 1 584 ? -21.25 -13.945 -7.934 1 96.75 584 ASP A C 1
ATOM 4357 O O . ASP A 1 584 ? -22.188 -14.711 -8.086 1 96.75 584 ASP A O 1
ATOM 4361 N N . LEU A 1 585 ? -20.094 -14.359 -7.371 1 96.56 585 LEU A N 1
ATOM 4362 C CA . LEU A 1 585 ? -19.875 -15.758 -7.035 1 96.56 585 LEU A CA 1
ATOM 4363 C C . LEU A 1 585 ? -20.797 -16.203 -5.914 1 96.56 585 LEU A C 1
ATOM 4365 O O . LEU A 1 585 ? -21.469 -17.234 -6.023 1 96.56 585 LEU A O 1
ATOM 4369 N N . PRO A 1 586 ? -20.891 -15.406 -4.867 1 97.44 586 PRO A N 1
ATOM 4370 C CA . PRO A 1 586 ? -21.859 -15.766 -3.828 1 97.44 586 PRO A CA 1
ATOM 4371 C C . PRO A 1 586 ? -23.281 -15.898 -4.363 1 97.44 586 PRO A C 1
ATOM 4373 O O . PRO A 1 586 ? -24.016 -16.828 -3.984 1 97.44 586 PRO A O 1
ATOM 4376 N N . ALA A 1 587 ? -23.672 -14.969 -5.215 1 98.06 587 ALA A N 1
ATOM 4377 C CA . ALA A 1 587 ? -25 -15.039 -5.789 1 98.06 587 ALA A CA 1
ATOM 4378 C C . ALA A 1 587 ? -25.188 -16.312 -6.613 1 98.06 587 ALA A C 1
ATOM 4380 O O . ALA A 1 587 ? -26.234 -16.953 -6.555 1 98.06 587 ALA A O 1
ATOM 4381 N N . HIS A 1 588 ? -24.188 -16.656 -7.398 1 97.38 588 HIS A N 1
ATOM 4382 C CA . HIS A 1 588 ? -24.219 -17.875 -8.203 1 97.38 588 HIS A CA 1
ATOM 4383 C C . HIS A 1 588 ? -24.422 -19.109 -7.328 1 97.38 588 HIS A C 1
ATOM 4385 O O . HIS A 1 588 ? -25.297 -19.938 -7.609 1 97.38 588 HIS A O 1
ATOM 4391 N N . GLN A 1 589 ? -23.672 -19.219 -6.258 1 97.69 589 GLN A N 1
ATOM 4392 C CA . GLN A 1 589 ? -23.703 -20.391 -5.383 1 97.69 589 GLN A CA 1
ATOM 4393 C C . GLN A 1 589 ? -25 -20.453 -4.586 1 97.69 589 GLN A C 1
ATOM 4395 O O . GLN A 1 589 ? -25.609 -21.516 -4.469 1 97.69 589 GLN A O 1
ATOM 4400 N N . LEU A 1 590 ? -25.438 -19.344 -4.02 1 98.31 590 LEU A N 1
ATOM 4401 C CA . LEU A 1 590 ? -26.625 -19.312 -3.176 1 98.31 590 LEU A CA 1
ATOM 4402 C C . LEU A 1 590 ? -27.891 -19.453 -4.016 1 98.31 590 LEU A C 1
ATOM 4404 O O . LEU A 1 590 ? -28.891 -19.984 -3.541 1 98.31 590 LEU A O 1
ATOM 4408 N N . THR A 1 591 ? -27.875 -18.953 -5.273 1 97.94 591 THR A N 1
ATOM 4409 C CA . THR A 1 591 ? -29 -19.156 -6.176 1 97.94 591 THR A CA 1
ATOM 4410 C C . THR A 1 591 ? -29.188 -20.656 -6.457 1 97.94 591 THR A C 1
ATOM 4412 O O . THR A 1 591 ? -30.312 -21.156 -6.453 1 97.94 591 THR A O 1
ATOM 4415 N N . ALA A 1 592 ? -28.078 -21.328 -6.746 1 97.69 592 ALA A N 1
ATOM 4416 C CA . ALA A 1 592 ? -28.156 -22.781 -6.953 1 97.69 592 ALA A CA 1
ATOM 4417 C C . ALA A 1 592 ? -28.719 -23.484 -5.727 1 97.69 592 ALA A C 1
ATOM 4419 O O . ALA A 1 592 ? -29.547 -24.391 -5.852 1 97.69 592 ALA A O 1
ATOM 4420 N N . LEU A 1 593 ? -28.281 -23.078 -4.547 1 97.75 593 LEU A N 1
ATOM 4421 C CA . LEU A 1 593 ? -28.797 -23.625 -3.301 1 97.75 593 LEU A CA 1
ATOM 4422 C C . LEU A 1 593 ? -30.297 -23.375 -3.168 1 97.75 593 LEU A C 1
ATOM 4424 O O . LEU A 1 593 ? -31.047 -24.266 -2.818 1 97.75 593 LEU A O 1
ATOM 4428 N N . ALA A 1 594 ? -30.703 -22.125 -3.391 1 97.38 594 ALA A N 1
ATOM 4429 C CA . ALA A 1 594 ? -32.125 -21.734 -3.258 1 97.38 594 ALA A CA 1
ATOM 4430 C C . ALA A 1 594 ? -33 -22.578 -4.176 1 97.38 594 ALA A C 1
ATOM 4432 O O . ALA A 1 594 ? -34.062 -23.031 -3.771 1 97.38 594 ALA A O 1
ATOM 4433 N N . ARG A 1 595 ? -32.594 -22.75 -5.375 1 96.62 595 ARG A N 1
ATOM 4434 C CA . ARG A 1 595 ? -33.344 -23.547 -6.332 1 96.62 595 ARG A CA 1
ATOM 4435 C C . ARG A 1 595 ? -33.5 -25 -5.852 1 96.62 595 ARG A C 1
ATOM 4437 O O . ARG A 1 595 ? -34.562 -25.594 -5.949 1 96.62 595 ARG A O 1
ATOM 4444 N N . ARG A 1 596 ? -32.406 -25.5 -5.402 1 96.56 596 ARG A N 1
ATOM 4445 C CA . ARG A 1 596 ? -32.406 -26.859 -4.895 1 96.56 596 ARG A CA 1
ATOM 4446 C C . ARG A 1 596 ? -33.344 -26.984 -3.682 1 96.56 596 ARG A C 1
ATOM 4448 O O . ARG A 1 596 ? -34.094 -27.938 -3.574 1 96.56 596 ARG A O 1
ATOM 4455 N N . LEU A 1 597 ? -33.25 -26.016 -2.725 1 95.25 597 LEU A N 1
ATOM 4456 C CA . LEU A 1 597 ? -34.094 -26 -1.535 1 95.25 597 LEU A CA 1
ATOM 4457 C C . LEU A 1 597 ? -35.594 -25.922 -1.916 1 95.25 597 LEU A C 1
ATOM 4459 O O . LEU A 1 597 ? -36.406 -26.625 -1.345 1 95.25 597 LEU A O 1
ATOM 4463 N N . ARG A 1 598 ? -35.938 -25.094 -2.814 1 93.81 598 ARG A N 1
ATOM 4464 C CA . ARG A 1 598 ? -37.312 -24.906 -3.244 1 93.81 598 ARG A CA 1
ATOM 4465 C C . ARG A 1 598 ? -37.844 -26.172 -3.914 1 93.81 598 ARG A C 1
ATOM 4467 O O . ARG A 1 598 ? -39.031 -26.5 -3.775 1 93.81 598 ARG A O 1
ATOM 4474 N N . ALA A 1 599 ? -36.969 -26.859 -4.586 1 94.81 599 ALA A N 1
ATOM 4475 C CA . ALA A 1 599 ? -37.375 -28.094 -5.285 1 94.81 599 ALA A CA 1
ATOM 4476 C C . ALA A 1 599 ? -37.5 -29.25 -4.312 1 94.81 599 ALA A C 1
ATOM 4478 O O . ALA A 1 599 ? -38.438 -30.047 -4.41 1 94.81 599 ALA A O 1
ATOM 4479 N N . GLN A 1 600 ? -36.594 -29.359 -3.398 1 93.75 600 GLN A N 1
ATOM 4480 C CA . GLN A 1 600 ? -36.5 -30.562 -2.59 1 93.75 600 GLN A CA 1
ATOM 4481 C C . GLN A 1 600 ? -37.156 -30.359 -1.225 1 93.75 600 GLN A C 1
ATOM 4483 O O . GLN A 1 600 ? -37.5 -31.328 -0.541 1 93.75 600 GLN A O 1
ATOM 4488 N N . ARG A 1 601 ? -37.312 -29.109 -0.842 1 90.88 601 ARG A N 1
ATOM 4489 C CA . ARG A 1 601 ? -37.969 -28.781 0.419 1 90.88 601 ARG A CA 1
ATOM 4490 C C . ARG A 1 601 ? -39 -27.656 0.231 1 90.88 601 ARG A C 1
ATOM 4492 O O . ARG A 1 601 ? -38.875 -26.594 0.854 1 90.88 601 ARG A O 1
ATOM 4499 N N . PRO A 1 602 ? -40.031 -27.922 -0.34 1 89.06 602 PRO A N 1
ATOM 4500 C CA . PRO A 1 602 ? -40.969 -26.859 -0.697 1 89.06 602 PRO A CA 1
ATOM 4501 C C . PRO A 1 602 ? -41.719 -26.281 0.517 1 89.06 602 PRO A C 1
ATOM 4503 O O . PRO A 1 602 ? -42.281 -25.188 0.44 1 89.06 602 PRO A O 1
ATOM 4506 N N . GLU A 1 603 ? -41.656 -26.922 1.606 1 86.12 603 GLU A N 1
ATOM 4507 C CA . GLU A 1 603 ? -42.312 -26.453 2.818 1 86.12 603 GLU A CA 1
ATOM 4508 C C . GLU A 1 603 ? -41.469 -25.359 3.506 1 86.12 603 GLU A C 1
ATOM 4510 O O . GLU A 1 603 ? -42 -24.625 4.352 1 86.12 603 GLU A O 1
ATOM 4515 N N . MET A 1 604 ? -40.219 -25.312 3.137 1 90.38 604 MET A N 1
ATOM 4516 C CA . MET A 1 604 ? -39.344 -24.328 3.738 1 90.38 604 MET A CA 1
ATOM 4517 C C . MET A 1 604 ? -39.562 -22.953 3.104 1 90.38 604 MET A C 1
ATOM 4519 O O . MET A 1 604 ? -39.406 -22.797 1.892 1 90.38 604 MET A O 1
ATOM 4523 N N . ARG A 1 605 ? -39.969 -21.984 3.857 1 93.31 605 ARG A N 1
ATOM 4524 C CA . ARG A 1 605 ? -40.156 -20.609 3.367 1 93.31 605 ARG A CA 1
ATOM 4525 C C . ARG A 1 605 ? -38.812 -19.891 3.295 1 93.31 605 ARG A C 1
ATOM 4527 O O . ARG A 1 605 ? -38.25 -19.531 4.328 1 93.31 605 ARG A O 1
ATOM 4534 N N . LEU A 1 606 ? -38.406 -19.594 2.1 1 95.38 606 LEU A N 1
ATOM 4535 C CA . LEU A 1 606 ? -37.125 -18.938 1.861 1 95.38 606 LEU A CA 1
ATOM 4536 C C . LEU A 1 606 ? -37.312 -17.453 1.579 1 95.38 606 LEU A C 1
ATOM 4538 O O . LEU A 1 606 ? -38.25 -17.062 0.886 1 95.38 606 LEU A O 1
ATOM 4542 N N . ARG A 1 607 ? -36.469 -16.672 2.115 1 97.12 607 ARG A N 1
ATOM 4543 C CA . ARG A 1 607 ? -36.281 -15.297 1.664 1 97.12 607 ARG A CA 1
ATOM 4544 C C . ARG A 1 607 ? -34.844 -15.109 1.122 1 97.12 607 ARG A C 1
ATOM 4546 O O . ARG A 1 607 ? -33.875 -15.352 1.831 1 97.12 607 ARG A O 1
ATOM 4553 N N . TYR A 1 608 ? -34.812 -14.734 -0.112 1 98 608 TYR A N 1
ATOM 4554 C CA . TYR A 1 608 ? -33.531 -14.484 -0.755 1 98 608 TYR A CA 1
ATOM 4555 C C . TYR A 1 608 ? -33.25 -12.992 -0.884 1 98 608 TYR A C 1
ATOM 4557 O O . TYR A 1 608 ? -34.094 -12.25 -1.43 1 98 608 TYR A O 1
ATOM 4565 N N . LEU A 1 609 ? -32.094 -12.562 -0.36 1 98.5 609 LEU A N 1
ATOM 4566 C CA . LEU A 1 609 ? -31.672 -11.172 -0.431 1 98.5 609 LEU A CA 1
ATOM 4567 C C . LEU A 1 609 ? -30.375 -11.031 -1.215 1 98.5 609 LEU A C 1
ATOM 4569 O O . LEU A 1 609 ? -29.469 -11.867 -1.077 1 98.5 609 LEU A O 1
ATOM 4573 N N . HIS A 1 610 ? -30.281 -10.031 -2.029 1 98.75 610 HIS A N 1
ATOM 4574 C CA . HIS A 1 610 ? -29 -9.633 -2.596 1 98.75 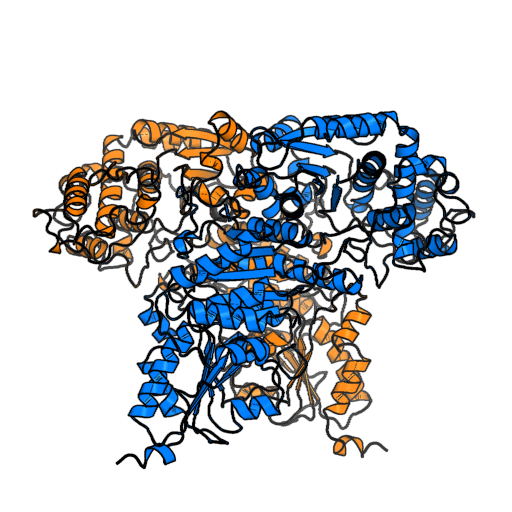610 HIS A CA 1
ATOM 4575 C C . HIS A 1 610 ? -28.531 -8.297 -2.016 1 98.75 610 HIS A C 1
ATOM 4577 O O . HIS A 1 610 ? -29.234 -7.293 -2.111 1 98.75 610 HIS A O 1
ATOM 4583 N N . ILE A 1 611 ? -27.375 -8.352 -1.432 1 98.88 611 ILE A N 1
ATOM 4584 C CA . ILE A 1 611 ? -26.734 -7.156 -0.898 1 98.88 611 ILE A CA 1
ATOM 4585 C C . ILE A 1 611 ? -25.859 -6.52 -1.971 1 98.88 611 ILE A C 1
ATOM 4587 O O . ILE A 1 611 ? -24.75 -6.988 -2.225 1 98.88 611 ILE A O 1
ATOM 4591 N N . HIS A 1 612 ? -26.297 -5.414 -2.496 1 98.62 612 HIS A N 1
ATOM 4592 C CA . HIS A 1 612 ? -25.609 -4.723 -3.578 1 98.62 612 HIS A CA 1
ATOM 4593 C C . HIS A 1 612 ? -24.516 -3.793 -3.037 1 98.62 612 HIS A C 1
ATOM 4595 O O . HIS A 1 612 ? -23.484 -3.619 -3.668 1 98.62 612 HIS A O 1
ATOM 4601 N N . ASP A 1 613 ? -24.766 -3.107 -2.016 1 98.81 613 ASP A N 1
ATOM 4602 C CA . ASP A 1 613 ? -23.812 -2.283 -1.276 1 98.81 613 ASP A CA 1
ATOM 4603 C C . ASP A 1 613 ? -23.625 -2.805 0.146 1 98.81 613 ASP A C 1
ATOM 4605 O O . ASP A 1 613 ? -24.547 -2.754 0.961 1 98.81 613 ASP A O 1
ATOM 4609 N N . LEU A 1 614 ? -22.484 -3.219 0.521 1 98.81 614 LEU A N 1
ATOM 4610 C CA . LEU A 1 614 ? -22.219 -3.84 1.815 1 98.81 614 LEU A CA 1
ATOM 4611 C C . LEU A 1 614 ? -22.578 -2.887 2.953 1 98.81 614 LEU A C 1
ATOM 4613 O O . LEU A 1 614 ? -22.938 -3.326 4.047 1 98.81 614 LEU A O 1
ATOM 4617 N N . THR A 1 615 ? -22.516 -1.591 2.723 1 98.62 615 THR A N 1
ATOM 4618 C CA . THR A 1 615 ? -22.625 -0.603 3.791 1 98.62 615 THR A CA 1
ATOM 4619 C C . THR A 1 615 ? -24.047 -0.549 4.328 1 98.62 615 THR A C 1
ATOM 4621 O O . THR A 1 615 ? -24.297 0.027 5.387 1 98.62 615 THR A O 1
ATOM 4624 N N . VAL A 1 616 ? -25.016 -1.214 3.699 1 98.62 616 VAL A N 1
ATOM 4625 C CA . VAL A 1 616 ? -26.406 -1.214 4.152 1 98.62 616 VAL A CA 1
ATOM 4626 C C . VAL A 1 616 ? -26.516 -1.948 5.484 1 98.62 616 VAL A C 1
ATOM 4628 O O . VAL A 1 616 ? -27.453 -1.732 6.242 1 98.62 616 VAL A O 1
ATOM 4631 N N . LEU A 1 617 ? -25.531 -2.803 5.727 1 98.62 617 LEU A N 1
ATOM 4632 C CA . LEU A 1 617 ? -25.578 -3.668 6.898 1 98.62 617 LEU A CA 1
ATOM 4633 C C . LEU A 1 617 ? -25.203 -2.895 8.164 1 98.62 617 LEU A C 1
ATOM 4635 O O . LEU A 1 617 ? -25.438 -3.363 9.273 1 98.62 617 LEU A O 1
ATOM 4639 N N . ALA A 1 618 ? -24.609 -1.729 8 1 98.06 618 ALA A N 1
ATOM 4640 C CA . ALA A 1 618 ? -24.094 -0.956 9.133 1 98.06 618 ALA A CA 1
ATOM 4641 C C . ALA A 1 618 ? -25.234 -0.561 10.078 1 98.06 618 ALA A C 1
ATOM 4643 O O . ALA A 1 618 ? -26.406 -0.658 9.727 1 98.06 618 ALA A O 1
ATOM 4644 N N . GLU A 1 619 ? -24.859 -0.169 11.273 1 96 619 GLU A N 1
ATOM 4645 C CA . GLU A 1 619 ? -25.828 0.309 12.25 1 96 619 GLU A CA 1
ATOM 4646 C C . GLU A 1 619 ? -26.578 1.53 11.719 1 96 619 GLU A C 1
ATOM 4648 O O . GLU A 1 619 ? -26.016 2.354 11 1 96 619 GLU A O 1
ATOM 4653 N N . PRO A 1 620 ? -27.844 1.624 12.172 1 95.56 620 PRO A N 1
ATOM 4654 C CA . PRO A 1 620 ? -28.625 2.773 11.711 1 95.56 620 PRO A CA 1
ATOM 4655 C C . PRO A 1 620 ? -27.922 4.105 11.992 1 95.56 620 PRO A C 1
ATOM 4657 O O . PRO A 1 620 ? -27.406 4.316 13.086 1 95.56 620 PRO A O 1
ATOM 4660 N N . GLY A 1 621 ? -27.859 4.871 10.938 1 93.75 621 GLY A N 1
ATOM 4661 C CA . GLY A 1 621 ? -27.344 6.227 11.102 1 93.75 621 GLY A CA 1
ATOM 4662 C C . GLY A 1 621 ? -25.844 6.324 10.953 1 93.75 621 GLY A C 1
ATOM 4663 O O . GLY A 1 621 ? -25.281 7.426 10.938 1 93.75 621 GLY A O 1
ATOM 4664 N N . THR A 1 622 ? -25.125 5.223 10.828 1 94.88 622 THR A N 1
ATOM 4665 C CA . THR A 1 622 ? -23.672 5.262 10.781 1 94.88 622 THR A CA 1
ATOM 4666 C C . THR A 1 622 ? -23.172 5.344 9.336 1 94.88 622 THR A C 1
ATOM 4668 O O . THR A 1 622 ? -22.031 5.719 9.086 1 94.88 622 THR A O 1
ATOM 4671 N N . ARG A 1 623 ? -23.938 4.922 8.383 1 96.25 623 ARG A N 1
ATOM 4672 C CA . ARG A 1 623 ? -23.703 5.039 6.949 1 96.25 623 ARG A CA 1
ATOM 4673 C C . ARG A 1 623 ? -24.938 5.594 6.238 1 96.25 623 ARG A C 1
ATOM 4675 O O . ARG A 1 623 ? -26.062 5.449 6.727 1 96.25 623 ARG A O 1
ATOM 4682 N N . PRO A 1 624 ? -24.703 6.195 5.055 1 95.06 624 PRO A N 1
ATOM 4683 C CA . PRO A 1 624 ? -25.844 6.801 4.355 1 95.06 624 PRO A CA 1
ATOM 4684 C C . PRO A 1 624 ? -26.922 5.777 3.975 1 95.06 624 PRO A C 1
ATOM 4686 O O . PRO A 1 624 ? -28.109 6.094 3.994 1 95.06 624 PRO A O 1
ATOM 4689 N N . LEU A 1 625 ? -26.547 4.535 3.666 1 96.75 625 LEU A N 1
ATOM 4690 C CA . LEU A 1 625 ? -27.5 3.533 3.211 1 96.75 625 LEU A CA 1
ATOM 4691 C C . LEU A 1 625 ? -27.797 2.514 4.309 1 96.75 625 LEU A C 1
ATOM 4693 O O . LEU A 1 625 ? -28.469 1.509 4.066 1 96.75 625 LEU A O 1
ATOM 4697 N N . ALA A 1 626 ? -27.266 2.738 5.465 1 98.25 626 ALA A N 1
ATOM 4698 C CA . ALA A 1 626 ? -27.469 1.781 6.551 1 98.25 626 ALA A CA 1
ATOM 4699 C C . ALA A 1 626 ? -28.969 1.534 6.773 1 98.25 626 ALA A C 1
ATOM 4701 O O . ALA A 1 626 ? -29.75 2.479 6.848 1 98.25 626 ALA A O 1
ATOM 4702 N N . LEU A 1 627 ? -29.359 0.3 6.887 1 98.31 627 LEU A N 1
ATOM 4703 C CA . LEU A 1 627 ? -30.75 -0.052 7.156 1 98.31 627 LEU A CA 1
ATOM 4704 C C . LEU A 1 627 ? -31.172 0.407 8.547 1 98.31 627 LEU A C 1
ATOM 4706 O O . LEU A 1 627 ? -30.391 0.329 9.492 1 98.31 627 LEU A O 1
ATOM 4710 N N . THR A 1 628 ? -32.406 0.884 8.633 1 97.75 628 THR A N 1
ATOM 4711 C CA . THR A 1 628 ? -33 1.021 9.969 1 97.75 628 THR A CA 1
ATOM 4712 C C . THR A 1 628 ? -33.188 -0.347 10.617 1 97.75 628 THR A C 1
ATOM 4714 O O . THR A 1 628 ? -33.094 -1.377 9.945 1 97.75 628 THR A O 1
ATOM 4717 N N . ASP A 1 629 ? -33.438 -0.341 11.883 1 96.31 629 ASP A N 1
ATOM 4718 C CA . ASP A 1 629 ? -33.688 -1.607 12.57 1 96.31 629 ASP A CA 1
ATOM 4719 C C . ASP A 1 629 ? -34.938 -2.283 12.031 1 96.31 629 ASP A C 1
ATOM 4721 O O . ASP A 1 629 ? -34.969 -3.508 11.891 1 96.31 629 ASP A O 1
ATOM 4725 N N . GLU A 1 630 ? -35.906 -1.476 11.727 1 96.38 630 GLU A N 1
ATOM 4726 C CA . GLU A 1 630 ? -37.156 -2.002 11.164 1 96.38 630 GLU A CA 1
ATOM 4727 C C . GLU A 1 630 ? -36.906 -2.623 9.789 1 96.38 630 GLU A C 1
ATOM 4729 O O . GLU A 1 630 ? -37.375 -3.727 9.508 1 96.38 630 GLU A O 1
ATOM 4734 N N . ALA A 1 631 ? -36.188 -1.912 8.969 1 96.94 631 ALA A N 1
ATOM 4735 C CA . ALA A 1 631 ? -35.875 -2.424 7.633 1 96.94 631 ALA A CA 1
ATOM 4736 C C . ALA A 1 631 ? -35.031 -3.689 7.707 1 96.94 631 ALA A C 1
ATOM 4738 O O . ALA A 1 631 ? -35.219 -4.621 6.922 1 96.94 631 ALA A O 1
ATOM 4739 N N . PHE A 1 632 ? -34.125 -3.691 8.648 1 97.19 632 PHE A N 1
ATOM 4740 C CA . PHE A 1 632 ? -33.281 -4.871 8.836 1 97.19 632 PHE A CA 1
ATOM 4741 C C . PHE A 1 632 ? -34.156 -6.082 9.203 1 97.19 632 PHE A C 1
ATOM 4743 O O . PHE A 1 632 ? -33.969 -7.16 8.633 1 97.19 632 PHE A O 1
ATOM 4750 N N . THR A 1 633 ? -35.031 -5.906 10.125 1 95.38 633 THR A N 1
ATOM 4751 C CA . THR A 1 633 ? -35.938 -6.973 10.555 1 95.38 633 THR A CA 1
ATOM 4752 C C . THR A 1 633 ? -36.844 -7.43 9.398 1 95.38 633 THR A C 1
ATOM 4754 O O . THR A 1 633 ? -37.125 -8.625 9.258 1 95.38 633 THR A O 1
ATOM 4757 N N . ARG A 1 634 ? -37.25 -6.469 8.625 1 94.75 634 ARG A N 1
ATOM 4758 C CA . ARG A 1 634 ? -38.062 -6.805 7.477 1 94.75 634 ARG A CA 1
ATOM 4759 C C . ARG A 1 634 ? -37.312 -7.68 6.48 1 94.75 634 ARG A C 1
ATOM 4761 O O . ARG A 1 634 ? -37.906 -8.594 5.887 1 94.75 634 ARG A O 1
ATOM 4768 N N . HIS A 1 635 ? -36.062 -7.426 6.305 1 96.5 635 HIS A N 1
ATOM 4769 C CA . HIS A 1 635 ? -35.25 -8.172 5.34 1 96.5 635 HIS A CA 1
ATOM 4770 C C . HIS A 1 635 ? -34.781 -9.492 5.926 1 96.5 635 HIS A C 1
ATOM 4772 O O . HIS A 1 635 ? -34.875 -10.531 5.273 1 96.5 635 HIS A O 1
ATOM 4778 N N . PHE A 1 636 ? -34.312 -9.508 7.18 1 97.06 636 PHE A N 1
ATOM 4779 C CA . PHE A 1 636 ? -33.531 -10.641 7.684 1 97.06 636 PHE A CA 1
ATOM 4780 C C . PHE A 1 636 ? -34.344 -11.43 8.711 1 97.06 636 PHE A C 1
ATOM 4782 O O . PHE A 1 636 ? -33.938 -12.492 9.164 1 97.06 636 PHE A O 1
ATOM 4789 N N . GLY A 1 637 ? -35.469 -10.93 9.141 1 94.38 637 GLY A N 1
ATOM 4790 C CA . GLY A 1 637 ? -36.281 -11.586 10.156 1 94.38 637 GLY A CA 1
ATOM 4791 C C . GLY A 1 637 ? -35.781 -11.375 11.57 1 94.38 637 GLY A C 1
ATOM 4792 O O . GLY A 1 637 ? -34.812 -10.633 11.773 1 94.38 637 GLY A O 1
ATOM 4793 N N . THR A 1 638 ? -36.406 -11.977 12.516 1 94 638 THR A N 1
ATOM 4794 C CA . THR A 1 638 ? -36.062 -11.812 13.922 1 94 638 THR A CA 1
ATOM 4795 C C . THR A 1 638 ? -35.5 -13.109 14.492 1 94 638 THR A C 1
ATOM 4797 O O . THR A 1 638 ? -34.75 -13.094 15.461 1 94 638 THR A O 1
ATOM 4800 N N . ARG A 1 639 ? -35.875 -14.219 13.867 1 93.31 639 ARG A N 1
ATOM 4801 C CA . ARG A 1 639 ? -35.531 -15.508 14.445 1 93.31 639 ARG A CA 1
ATOM 4802 C C . ARG A 1 639 ? -34.875 -16.406 13.398 1 93.31 639 ARG A C 1
ATOM 4804 O O . ARG A 1 639 ? -34.094 -17.312 13.734 1 93.31 639 ARG A O 1
ATOM 4811 N N . ALA A 1 640 ? -35.219 -16.203 12.148 1 94.19 640 ALA A N 1
ATOM 4812 C CA . ALA A 1 640 ? -34.75 -17.078 11.078 1 94.19 640 ALA A CA 1
ATOM 4813 C C . ALA A 1 640 ? -33.219 -17.109 11.016 1 94.19 640 ALA A C 1
ATOM 4815 O O . ALA A 1 640 ? -32.562 -16.062 11.172 1 94.19 640 ALA A O 1
ATOM 4816 N N . PRO A 1 641 ? -32.625 -18.359 10.859 1 96.44 641 PRO A N 1
ATOM 4817 C CA . PRO A 1 641 ? -31.203 -18.391 10.523 1 96.44 641 PRO A CA 1
ATOM 4818 C C . PRO A 1 641 ? -30.891 -17.609 9.242 1 96.44 641 PRO A C 1
ATOM 4820 O O . PRO A 1 641 ? -31.703 -17.594 8.312 1 96.44 641 PRO A O 1
ATOM 4823 N N . ILE A 1 642 ? -29.797 -16.953 9.258 1 97.62 642 ILE A N 1
ATOM 4824 C CA . ILE A 1 642 ? -29.312 -16.188 8.109 1 97.62 642 ILE A CA 1
ATOM 4825 C C . ILE A 1 642 ? -28.031 -16.828 7.578 1 97.62 642 ILE A C 1
ATOM 4827 O O . ILE A 1 642 ? -27.031 -16.938 8.305 1 97.62 642 ILE A O 1
ATOM 4831 N N . LEU A 1 643 ? -28.031 -17.328 6.391 1 98.31 643 LEU A N 1
ATOM 4832 C CA . LEU A 1 643 ? -26.844 -17.797 5.68 1 98.31 643 LEU A CA 1
ATOM 4833 C C . LEU A 1 643 ? -26.406 -16.766 4.633 1 98.31 643 LEU A C 1
ATOM 4835 O O . LEU A 1 643 ? -27.016 -16.672 3.57 1 98.31 643 LEU A O 1
ATOM 4839 N N . ALA A 1 644 ? -25.375 -16.031 4.949 1 98.69 644 ALA A N 1
ATOM 4840 C CA . ALA A 1 644 ? -24.844 -15 4.059 1 98.69 644 ALA A CA 1
ATOM 4841 C C . ALA A 1 644 ? -23.531 -15.438 3.426 1 98.69 644 ALA A C 1
ATOM 4843 O O . ALA A 1 644 ? -22.734 -16.141 4.051 1 98.69 644 ALA A O 1
ATOM 4844 N N . ALA A 1 645 ? -23.328 -15.07 2.193 1 98.56 645 ALA A N 1
ATOM 4845 C CA . ALA A 1 645 ? -22.062 -15.297 1.488 1 98.56 645 ALA A CA 1
ATOM 4846 C C . ALA A 1 645 ? -21.547 -14.008 0.852 1 98.56 645 ALA A C 1
ATOM 4848 O O . ALA A 1 645 ? -22.328 -13.234 0.29 1 98.56 645 ALA A O 1
ATOM 4849 N N . THR A 1 646 ? -20.297 -13.742 1.032 1 98.12 646 THR A N 1
ATOM 4850 C CA . THR A 1 646 ? -19.672 -12.562 0.458 1 98.12 646 THR A CA 1
ATOM 4851 C C . THR A 1 646 ? -18.453 -12.945 -0.376 1 98.12 646 THR A C 1
ATOM 4853 O O . THR A 1 646 ? -17.875 -14.016 -0.175 1 98.12 646 THR A O 1
ATOM 4856 N N . ALA A 1 647 ? -18.109 -12.07 -1.317 1 95.75 647 ALA A N 1
ATOM 4857 C CA . ALA A 1 647 ? -16.953 -12.32 -2.158 1 95.75 647 ALA A CA 1
ATOM 4858 C C . ALA A 1 647 ? -15.648 -12.086 -1.383 1 95.75 647 ALA A C 1
ATOM 4860 O O . ALA A 1 647 ? -14.617 -12.695 -1.688 1 95.75 647 ALA A O 1
ATOM 4861 N N . GLY A 1 648 ? -15.648 -11.219 -0.42 1 96.88 648 GLY A N 1
ATOM 4862 C CA . GLY A 1 648 ? -14.477 -10.883 0.379 1 96.88 648 GLY A CA 1
ATOM 4863 C C . GLY A 1 648 ? -14.422 -11.641 1.694 1 96.88 648 GLY A C 1
ATOM 4864 O O . GLY A 1 648 ? -14.844 -12.797 1.771 1 96.88 648 GLY A O 1
ATOM 4865 N N . HIS A 1 649 ? -13.852 -11.07 2.703 1 97.75 649 HIS A N 1
ATOM 4866 C CA . HIS A 1 649 ? -13.711 -11.719 4.004 1 97.75 649 HIS A CA 1
ATOM 4867 C C . HIS A 1 649 ? -15.031 -11.711 4.766 1 97.75 649 HIS A C 1
ATOM 4869 O O . HIS A 1 649 ? -15.719 -10.688 4.816 1 97.75 649 HIS A O 1
ATOM 4875 N N . PRO A 1 650 ? -15.383 -12.805 5.414 1 97.94 650 PRO A N 1
ATOM 4876 C CA . PRO A 1 650 ? -16.562 -12.82 6.273 1 97.94 650 PRO A CA 1
ATOM 4877 C C . PRO A 1 650 ? -16.516 -11.758 7.367 1 97.94 650 PRO A C 1
ATOM 4879 O O . PRO A 1 650 ? -17.547 -11.203 7.742 1 97.94 650 PRO A O 1
ATOM 4882 N N . ALA A 1 651 ? -15.32 -11.438 7.836 1 98 651 ALA A N 1
ATOM 4883 C CA . ALA A 1 651 ? -15.094 -10.484 8.922 1 98 651 ALA A CA 1
ATOM 4884 C C . ALA A 1 651 ? -15.695 -9.125 8.586 1 98 651 ALA A C 1
ATOM 4886 O O . ALA A 1 651 ? -16.141 -8.406 9.484 1 98 651 ALA A O 1
ATOM 4887 N N . ASP A 1 652 ? -15.766 -8.797 7.328 1 98.25 652 ASP A N 1
ATOM 4888 C CA . ASP A 1 652 ? -16.25 -7.488 6.906 1 98.25 652 ASP A CA 1
ATOM 4889 C C . ASP A 1 652 ? -17.734 -7.312 7.242 1 98.25 652 ASP A C 1
ATOM 4891 O O . ASP A 1 652 ? -18.156 -6.23 7.648 1 98.25 652 ASP A O 1
ATOM 4895 N N . LEU A 1 653 ? -18.484 -8.375 7.078 1 98.5 653 LEU A N 1
ATOM 4896 C CA . LEU A 1 653 ? -19.906 -8.297 7.391 1 98.5 653 LEU A CA 1
ATOM 4897 C C . LEU A 1 653 ? -20.125 -8.211 8.898 1 98.5 653 LEU A C 1
ATOM 4899 O O . LEU A 1 653 ? -20.969 -7.438 9.359 1 98.5 653 LEU A O 1
ATOM 4903 N N . HIS A 1 654 ? -19.344 -8.992 9.656 1 98.12 654 HIS A N 1
ATOM 4904 C CA . HIS A 1 654 ? -19.438 -8.906 11.109 1 98.12 654 HIS A CA 1
ATOM 4905 C C . HIS A 1 654 ? -19.094 -7.5 11.602 1 98.12 654 HIS A C 1
ATOM 4907 O O . HIS A 1 654 ? -19.781 -6.965 12.477 1 98.12 654 HIS A O 1
ATOM 4913 N N . ALA A 1 655 ? -18.078 -6.953 11.062 1 98 655 ALA A N 1
ATOM 4914 C CA . ALA A 1 655 ? -17.641 -5.609 11.438 1 98 655 ALA A CA 1
ATOM 4915 C C . ALA A 1 655 ? -18.734 -4.578 11.172 1 98 655 ALA A C 1
ATOM 4917 O O . ALA A 1 655 ? -18.984 -3.703 12 1 98 655 ALA A O 1
ATOM 4918 N N . LEU A 1 656 ? -19.359 -4.637 10.016 1 98.19 656 LEU A N 1
ATOM 4919 C CA . LEU A 1 656 ? -20.375 -3.668 9.602 1 98.19 656 LEU A CA 1
ATOM 4920 C C . LEU A 1 656 ? -21.609 -3.748 10.5 1 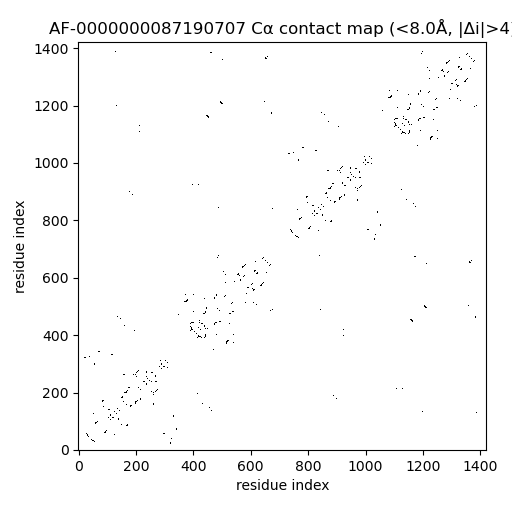98.19 656 LEU A C 1
ATOM 4922 O O . LEU A 1 656 ? -22.203 -2.723 10.836 1 98.19 656 LEU A O 1
ATOM 4926 N N . LEU A 1 657 ? -21.984 -4.938 10.914 1 98 657 LEU A N 1
ATOM 4927 C CA . LEU A 1 657 ? -23.188 -5.137 11.703 1 98 657 LEU A CA 1
ATOM 4928 C C . LEU A 1 657 ? -23.062 -4.492 13.078 1 98 657 LEU A C 1
ATOM 4930 O O . LEU A 1 657 ? -24.031 -3.973 13.625 1 98 657 LEU A O 1
ATOM 4934 N N . GLY A 1 658 ? -21.828 -4.543 13.656 1 96.12 658 GLY A N 1
ATOM 4935 C CA . GLY A 1 658 ? -21.641 -3.916 14.953 1 96.12 658 GLY A CA 1
ATOM 4936 C C . GLY A 1 658 ? -22.594 -4.418 16.016 1 96.12 658 GLY A C 1
ATOM 4937 O O . GLY A 1 658 ? -22.75 -5.625 16.203 1 96.12 658 GLY A O 1
ATOM 4938 N N . ARG A 1 659 ? -23.312 -3.541 16.641 1 94.81 659 ARG A N 1
ATOM 4939 C CA . ARG A 1 659 ? -24.156 -3.869 17.781 1 94.81 659 ARG A CA 1
ATOM 4940 C C . ARG A 1 659 ? -25.453 -4.523 17.344 1 94.81 659 ARG A C 1
ATOM 4942 O O . ARG A 1 659 ? -26.156 -5.152 18.141 1 94.81 659 ARG A O 1
ATOM 4949 N N . ARG A 1 660 ? -25.797 -4.426 16.156 1 95.31 660 ARG A N 1
ATOM 4950 C CA . ARG A 1 660 ? -27.031 -5.051 15.688 1 95.31 660 ARG A CA 1
ATOM 4951 C C . ARG A 1 660 ? -26.781 -6.488 15.242 1 95.31 660 ARG A C 1
ATOM 4953 O O . ARG A 1 660 ? -27.656 -7.117 14.648 1 95.31 660 ARG A O 1
ATOM 4960 N N . HIS A 1 661 ? -25.609 -6.988 15.5 1 96.19 661 HIS A N 1
ATOM 4961 C CA . HIS A 1 661 ? -25.234 -8.344 15.109 1 96.19 661 HIS A CA 1
ATOM 4962 C C . HIS A 1 661 ? -26.266 -9.359 15.578 1 96.19 661 HIS A C 1
ATOM 4964 O O . HIS A 1 661 ? -26.688 -9.344 16.734 1 96.19 661 HIS A O 1
ATOM 4970 N N . PRO A 1 662 ? -26.609 -10.258 14.656 1 95.19 662 PRO A N 1
ATOM 4971 C CA . PRO A 1 662 ? -27.672 -11.227 14.992 1 95.19 662 PRO A CA 1
ATOM 4972 C C . PRO A 1 662 ? -27.156 -12.383 15.844 1 95.19 662 PRO A C 1
ATOM 4974 O O . PRO A 1 662 ? -27.906 -13.305 16.172 1 95.19 662 PRO A O 1
ATOM 4977 N N . GLY A 1 663 ? -25.891 -12.422 16.156 1 93.25 663 GLY A N 1
ATOM 4978 C CA . GLY A 1 663 ? -25.312 -13.484 16.969 1 93.25 663 GLY A CA 1
ATOM 4979 C C . GLY A 1 663 ? -25.25 -14.82 16.25 1 93.25 663 GLY A C 1
ATOM 4980 O O . GLY A 1 663 ? -24.828 -14.891 15.094 1 93.25 663 GLY A O 1
ATOM 4981 N N . PRO A 1 664 ? -25.656 -15.852 16.922 1 91.69 664 PRO A N 1
ATOM 4982 C CA . PRO A 1 664 ? -25.5 -17.203 16.375 1 91.69 664 PRO A CA 1
ATOM 4983 C C . PRO A 1 664 ? -26.422 -17.484 15.188 1 91.69 664 PRO A C 1
ATOM 4985 O O . PRO A 1 664 ? -26.234 -18.453 14.461 1 91.69 664 PRO A O 1
ATOM 4988 N N . ARG A 1 665 ? -27.453 -16.641 14.992 1 93.31 665 ARG A N 1
ATOM 4989 C CA . ARG A 1 665 ? -28.359 -16.828 13.867 1 93.31 665 ARG A CA 1
ATOM 4990 C C . ARG A 1 665 ? -27.656 -16.562 12.547 1 93.31 665 ARG A C 1
ATOM 4992 O O . ARG A 1 665 ? -28.109 -17 11.484 1 93.31 665 ARG A O 1
ATOM 4999 N N . LEU A 1 666 ? -26.562 -15.836 12.609 1 97.12 666 LEU A N 1
ATOM 5000 C CA . LEU A 1 666 ? -25.891 -15.398 11.391 1 97.12 666 LEU A CA 1
ATOM 5001 C C . LEU A 1 666 ? -24.688 -16.281 11.094 1 97.12 666 LEU A C 1
ATOM 5003 O O . LEU A 1 666 ? -23.812 -16.453 11.938 1 97.12 666 LEU A O 1
ATOM 5007 N N . THR A 1 667 ? -24.672 -16.875 9.977 1 97.12 667 THR A N 1
ATOM 5008 C CA . THR A 1 667 ? -23.484 -17.516 9.398 1 97.12 667 THR A CA 1
ATOM 5009 C C . THR A 1 667 ? -23.016 -16.766 8.172 1 97.12 667 THR A C 1
ATOM 5011 O O . THR A 1 667 ? -23.766 -16.562 7.223 1 97.12 667 THR A O 1
ATOM 5014 N N . VAL A 1 668 ? -21.812 -16.328 8.195 1 98.12 668 VAL A N 1
ATOM 5015 C CA . VAL A 1 668 ? -21.234 -15.617 7.055 1 98.12 668 VAL A CA 1
ATOM 5016 C C . VAL A 1 668 ? -20.125 -16.453 6.434 1 98.12 668 VAL A C 1
ATOM 5018 O O . VAL A 1 668 ? -19.172 -16.828 7.117 1 98.12 668 VAL A O 1
ATOM 5021 N N . LEU A 1 669 ? -20.297 -16.766 5.188 1 98 669 LEU A N 1
ATOM 5022 C CA . LEU A 1 669 ? -19.266 -17.453 4.41 1 98 669 LEU A CA 1
ATOM 5023 C C . LEU A 1 669 ? -18.594 -16.5 3.436 1 98 669 LEU A C 1
ATOM 5025 O O . LEU A 1 669 ? -19.203 -15.523 2.99 1 98 669 LEU A O 1
ATOM 5029 N N . GLY A 1 670 ? -17.359 -16.688 3.113 1 97.62 670 GLY A N 1
ATOM 5030 C CA . GLY A 1 670 ? -16.578 -15.859 2.199 1 97.62 670 GLY A CA 1
ATOM 5031 C C . GLY A 1 670 ? -15.164 -16.359 2.014 1 97.62 670 GLY A C 1
ATOM 5032 O O . GLY A 1 670 ? -14.844 -17.5 2.352 1 97.62 670 GLY A O 1
ATOM 5033 N N . TYR A 1 671 ? -14.383 -15.539 1.484 1 97.12 671 TYR A N 1
ATOM 5034 C CA . TYR A 1 671 ? -13.008 -15.93 1.185 1 97.12 671 TYR A CA 1
ATOM 5035 C C . TYR A 1 671 ? -12.203 -16.125 2.465 1 97.12 671 TYR A C 1
ATOM 5037 O O . TYR A 1 671 ? -12.18 -15.25 3.332 1 97.12 671 TYR A O 1
ATOM 5045 N N . THR A 1 672 ? -11.578 -17.172 2.584 1 95.5 672 THR A N 1
ATOM 5046 C CA . THR A 1 672 ? -10.539 -17.484 3.564 1 95.5 672 THR A CA 1
ATOM 5047 C C . THR A 1 672 ? -9.32 -18.094 2.885 1 95.5 672 THR A C 1
ATOM 5049 O O . THR A 1 672 ? -9.445 -18.984 2.037 1 95.5 672 THR A O 1
ATOM 5052 N N . ASP A 1 673 ? -8.195 -17.609 3.23 1 94.81 673 ASP A N 1
ATOM 5053 C CA . ASP A 1 673 ? -6.965 -18.062 2.592 1 94.81 673 ASP A CA 1
ATOM 5054 C C . ASP A 1 673 ? -6.742 -19.547 2.812 1 94.81 673 ASP A C 1
ATOM 5056 O O . ASP A 1 673 ? -6.672 -20.016 3.953 1 94.81 673 ASP A O 1
ATOM 5060 N N . PRO A 1 674 ? -6.59 -20.281 1.724 1 94.19 674 PRO A N 1
ATOM 5061 C CA . PRO A 1 674 ? -6.402 -21.719 1.874 1 94.19 674 PRO A CA 1
ATOM 5062 C C . PRO A 1 674 ? -5.004 -22.094 2.359 1 94.19 674 PRO A C 1
ATOM 5064 O O . PRO A 1 674 ? -4.762 -23.234 2.754 1 94.19 674 PRO A O 1
ATOM 5067 N N . GLY A 1 675 ? -4.051 -21.188 2.279 1 92.69 675 GLY A N 1
ATOM 5068 C CA . GLY A 1 675 ? -2.703 -21.406 2.783 1 92.69 675 GLY A CA 1
ATOM 5069 C C . GLY A 1 675 ? -1.786 -22.047 1.763 1 92.69 675 GLY A C 1
ATOM 5070 O O . GLY A 1 675 ? -0.599 -22.25 2.027 1 92.69 675 GLY A O 1
ATOM 5071 N N . ARG A 1 676 ? -2.297 -22.422 0.64 1 92.62 676 ARG A N 1
ATOM 5072 C CA . ARG A 1 676 ? -1.56 -23.062 -0.446 1 92.62 676 ARG A CA 1
ATOM 5073 C C . ARG A 1 676 ? -2.328 -22.969 -1.76 1 92.62 676 ARG A C 1
ATOM 5075 O O . ARG A 1 676 ? -3.521 -22.656 -1.767 1 92.62 676 ARG A O 1
ATOM 5082 N N . PRO A 1 677 ? -1.658 -23.188 -2.85 1 92.94 677 PRO A N 1
ATOM 5083 C CA . PRO A 1 677 ? -2.375 -23.234 -4.125 1 92.94 677 PRO A CA 1
ATOM 5084 C C . PRO A 1 677 ? -3.43 -24.344 -4.168 1 92.94 677 PRO A C 1
ATOM 5086 O O . PRO A 1 677 ? -3.209 -25.422 -3.637 1 92.94 677 PRO A O 1
ATOM 5089 N N . CYS A 1 678 ? -4.566 -24.031 -4.773 1 91.56 678 CYS A N 1
ATOM 5090 C CA . CYS A 1 678 ? -5.602 -25.031 -4.984 1 91.56 678 CYS A CA 1
ATOM 5091 C C . CYS A 1 678 ? -6.5 -24.656 -6.156 1 91.56 678 CYS A C 1
ATOM 5093 O O . CYS A 1 678 ? -6.422 -23.547 -6.664 1 91.56 678 CYS A O 1
ATOM 5095 N N . THR A 1 679 ? -7.23 -25.578 -6.637 1 91.31 679 THR A N 1
ATOM 5096 C CA . THR A 1 679 ? -8.18 -25.312 -7.707 1 91.31 679 THR A CA 1
ATOM 5097 C C . THR A 1 679 ? -9.352 -24.469 -7.199 1 91.31 679 THR A C 1
ATOM 5099 O O . THR A 1 679 ? -9.562 -24.375 -5.992 1 91.31 679 THR A O 1
ATOM 5102 N N . SER A 1 680 ? -10.07 -23.859 -8.094 1 90.94 680 SER A N 1
ATOM 5103 C CA . SER A 1 680 ? -11.234 -23.062 -7.73 1 90.94 680 SER A CA 1
ATOM 5104 C C . SER A 1 680 ? -12.273 -23.906 -6.984 1 90.94 680 SER A C 1
ATOM 5106 O O . SER A 1 680 ? -12.922 -23.406 -6.059 1 90.94 680 SER A O 1
ATOM 5108 N N . GLU A 1 681 ? -12.461 -25.172 -7.414 1 92.94 681 GLU A N 1
ATOM 5109 C CA . GLU A 1 681 ? -13.406 -26.062 -6.762 1 92.94 681 GLU A CA 1
ATOM 5110 C C . GLU A 1 681 ? -12.992 -26.344 -5.32 1 92.94 681 GLU A C 1
ATOM 5112 O O . GLU A 1 681 ? -13.828 -26.344 -4.418 1 92.94 681 GLU A O 1
ATOM 5117 N N . ARG A 1 682 ? -11.734 -26.562 -5.156 1 93.56 682 ARG A N 1
ATOM 5118 C CA . ARG A 1 682 ? -11.227 -26.828 -3.816 1 93.56 682 ARG A CA 1
ATOM 5119 C C . ARG A 1 682 ? -11.328 -25.594 -2.932 1 93.56 682 ARG A C 1
ATOM 5121 O O . ARG A 1 682 ? -11.562 -25.703 -1.728 1 93.56 682 ARG A O 1
ATOM 5128 N N . LEU A 1 683 ? -11.055 -24.469 -3.549 1 95.38 683 LEU A N 1
ATOM 5129 C CA . LEU A 1 683 ? -11.18 -23.234 -2.795 1 95.38 683 LEU A CA 1
ATOM 5130 C C . LEU A 1 683 ? -12.617 -23.016 -2.326 1 95.38 683 LEU A C 1
ATOM 5132 O O . LEU A 1 683 ? -12.852 -22.625 -1.184 1 95.38 683 LEU A O 1
ATOM 5136 N N . LEU A 1 684 ? -13.602 -23.297 -3.207 1 96.69 684 LEU A N 1
ATOM 5137 C CA . LEU A 1 684 ? -15.008 -23.188 -2.836 1 96.69 684 LEU A CA 1
ATOM 5138 C C . LEU A 1 684 ? -15.336 -24.125 -1.673 1 96.69 684 LEU A C 1
ATOM 5140 O O . LEU A 1 684 ? -16.062 -23.734 -0.756 1 96.69 684 LEU A O 1
ATOM 5144 N N . HIS A 1 685 ? -14.773 -25.297 -1.757 1 96.62 685 HIS A N 1
ATOM 5145 C CA . HIS A 1 685 ? -14.992 -26.25 -0.685 1 96.62 685 HIS A CA 1
ATOM 5146 C C . HIS A 1 685 ? -14.359 -25.781 0.621 1 96.62 685 HIS A C 1
ATOM 5148 O O . HIS A 1 685 ? -14.984 -25.875 1.683 1 96.62 685 HIS A O 1
ATOM 5154 N N . HIS A 1 686 ? -13.117 -25.266 0.467 1 96.12 686 HIS A N 1
ATOM 5155 C CA . HIS A 1 686 ? -12.406 -24.734 1.632 1 96.12 686 HIS A CA 1
ATOM 5156 C C . HIS A 1 686 ? -13.211 -23.641 2.316 1 96.12 686 HIS A C 1
ATOM 5158 O O . HIS A 1 686 ? -13.25 -23.562 3.547 1 96.12 686 HIS A O 1
ATOM 5164 N N . CYS A 1 687 ? -13.906 -22.859 1.562 1 97.19 687 CYS A N 1
ATOM 5165 C CA . CYS A 1 687 ? -14.664 -21.719 2.076 1 97.19 687 CYS A CA 1
ATOM 5166 C C . CYS A 1 687 ? -16.109 -22.109 2.348 1 97.19 687 CYS A C 1
ATOM 5168 O O . CYS A 1 687 ? -16.938 -21.25 2.691 1 97.19 687 CYS A O 1
ATOM 5170 N N . HIS A 1 688 ? -16.484 -23.328 2.115 1 97.5 688 HIS A N 1
ATOM 5171 C CA . HIS A 1 688 ? -17.812 -23.906 2.377 1 97.5 688 HIS A CA 1
ATOM 5172 C C . HIS A 1 688 ? -18.875 -23.281 1.478 1 97.5 688 HIS A C 1
ATOM 5174 O O . HIS A 1 688 ? -20.016 -23.078 1.903 1 97.5 688 HIS A O 1
ATOM 5180 N N . LEU A 1 689 ? -18.438 -22.922 0.281 1 97.44 689 LEU A N 1
ATOM 5181 C CA . LEU A 1 689 ? -19.375 -22.281 -0.635 1 97.44 689 LEU A CA 1
ATOM 5182 C C . LEU A 1 689 ? -19.734 -23.203 -1.792 1 97.44 689 LEU A C 1
ATOM 5184 O O . LEU A 1 689 ? -20.469 -22.812 -2.697 1 97.44 689 LEU A O 1
ATOM 5188 N N . ASP A 1 690 ? -19.172 -24.406 -1.739 1 96.38 690 ASP A N 1
ATOM 5189 C CA . ASP A 1 690 ? -19.562 -25.359 -2.77 1 96.38 690 ASP A CA 1
ATOM 5190 C C . ASP A 1 690 ? -20.969 -25.906 -2.518 1 96.38 690 ASP A C 1
ATOM 5192 O O . ASP A 1 690 ? -21.5 -25.781 -1.413 1 96.38 690 ASP A O 1
ATOM 5196 N N . THR A 1 691 ? -21.5 -26.531 -3.473 1 94.25 691 THR A N 1
ATOM 5197 C CA . THR A 1 691 ? -22.891 -26.984 -3.465 1 94.25 691 THR A CA 1
ATOM 5198 C C . THR A 1 691 ? -23.156 -27.922 -2.289 1 94.25 691 THR A C 1
ATOM 5200 O O . THR A 1 691 ? -24.172 -27.797 -1.601 1 94.25 691 THR A O 1
ATOM 5203 N N . THR A 1 692 ? -22.281 -28.797 -2.053 1 95.06 692 THR A N 1
ATOM 5204 C CA . THR A 1 692 ? -22.453 -29.797 -1.001 1 95.06 692 THR A CA 1
ATOM 5205 C C . THR A 1 692 ? -22.406 -29.141 0.376 1 95.06 692 THR A C 1
ATOM 5207 O O . THR A 1 692 ? -23.266 -29.406 1.226 1 95.06 692 THR A O 1
ATOM 5210 N N . SER A 1 693 ? -21.438 -28.344 0.571 1 97.06 693 SER A N 1
ATOM 5211 C CA . SER A 1 693 ? -21.281 -27.672 1.858 1 97.06 693 SER A CA 1
ATOM 5212 C C . SER A 1 693 ? -22.469 -26.766 2.156 1 97.06 693 SER A C 1
ATOM 5214 O O . SER A 1 693 ? -22.938 -26.703 3.293 1 97.06 693 SER A O 1
ATOM 5216 N N . LEU A 1 694 ? -22.906 -26.062 1.189 1 97.56 694 LEU A N 1
ATOM 5217 C CA . LEU A 1 694 ? -24.031 -25.141 1.354 1 97.56 694 LEU A CA 1
ATOM 5218 C C . LEU A 1 694 ? -25.297 -25.891 1.697 1 97.56 694 LEU A C 1
ATOM 5220 O O . LEU A 1 694 ? -26.078 -25.469 2.553 1 97.56 694 LEU A O 1
ATOM 5224 N N . TRP A 1 695 ? -25.516 -27 0.995 1 95.62 695 TRP A N 1
ATOM 5225 C CA . TRP A 1 695 ? -26.688 -27.828 1.263 1 95.62 695 TRP A CA 1
ATOM 5226 C C . TRP A 1 695 ? -26.688 -28.328 2.701 1 95.62 695 TRP A C 1
ATOM 5228 O O . TRP A 1 695 ? -27.688 -28.234 3.408 1 95.62 695 TRP A O 1
ATOM 5238 N N . GLU A 1 696 ? -25.547 -28.828 3.092 1 95.06 696 GLU A N 1
ATOM 5239 C CA . GLU A 1 696 ? -25.406 -29.375 4.441 1 95.06 696 GLU A CA 1
ATOM 5240 C C . GLU A 1 696 ? -25.625 -28.281 5.492 1 95.06 696 GLU A C 1
ATOM 5242 O O . GLU A 1 696 ? -26.312 -28.516 6.492 1 95.06 696 GLU A O 1
ATOM 5247 N N . ARG A 1 697 ? -25.109 -27.188 5.211 1 94.75 697 ARG A N 1
ATOM 5248 C CA . ARG A 1 697 ? -25.234 -26.078 6.164 1 94.75 697 ARG A CA 1
ATOM 5249 C C . ARG A 1 697 ? -26.688 -25.594 6.254 1 94.75 697 ARG A C 1
ATOM 5251 O O . ARG A 1 697 ? -27.219 -25.406 7.352 1 94.75 697 ARG A O 1
ATOM 5258 N N . ALA A 1 698 ? -27.297 -25.359 5.168 1 95 698 ALA A N 1
ATOM 5259 C CA . ALA A 1 698 ? -28.656 -24.859 5.129 1 95 698 ALA A CA 1
ATOM 5260 C C . ALA A 1 698 ? -29.625 -25.828 5.797 1 95 698 ALA A C 1
ATOM 5262 O O . ALA A 1 698 ? -30.531 -25.406 6.516 1 95 698 ALA A O 1
ATOM 5263 N N . THR A 1 699 ? -29.422 -27.078 5.605 1 91.06 699 THR A N 1
ATOM 5264 C CA . THR A 1 699 ? -30.328 -28.078 6.152 1 91.06 699 THR A CA 1
ATOM 5265 C C . THR A 1 699 ? -30.094 -28.25 7.652 1 91.06 699 THR A C 1
ATOM 5267 O O . THR A 1 699 ? -31.031 -28.594 8.391 1 91.06 699 THR A O 1
ATOM 5270 N N . ALA A 1 700 ? -28.891 -28 8.07 1 90.56 700 ALA A N 1
ATOM 5271 C CA . ALA A 1 700 ? -28.594 -28.094 9.5 1 90.56 700 ALA A CA 1
ATOM 5272 C C . ALA A 1 700 ? -29.172 -26.906 10.25 1 90.56 700 ALA A C 1
ATOM 5274 O O . ALA A 1 700 ? -29.484 -27 11.445 1 90.56 700 ALA A O 1
ATOM 5275 N N . LEU A 1 701 ? -29.297 -25.797 9.633 1 89.44 701 LEU A N 1
ATOM 5276 C CA . LEU A 1 701 ? -29.75 -24.562 10.266 1 89.44 701 LEU A CA 1
ATOM 5277 C C . LEU A 1 701 ? -31.25 -24.594 10.523 1 89.44 701 LEU A C 1
ATOM 5279 O O . LEU A 1 701 ? -31.734 -23.938 11.445 1 89.44 701 LEU A O 1
ATOM 5283 N N . VAL A 1 702 ? -32.031 -25.234 9.727 1 80.81 702 VAL A N 1
ATOM 5284 C CA . VAL A 1 702 ? -33.469 -25.203 9.852 1 80.81 702 VAL A CA 1
ATOM 5285 C C . VAL A 1 702 ? -33.938 -26.359 10.727 1 80.81 702 VAL A C 1
ATOM 5287 O O . VAL A 1 702 ? -33.562 -27.5 10.508 1 80.81 702 VAL A O 1
ATOM 5290 N N . PRO A 1 703 ? -34.625 -26.047 12 1 63.12 703 PRO A N 1
ATOM 5291 C CA . PRO A 1 703 ? -35.062 -27.031 12.992 1 63.12 703 PRO A CA 1
ATOM 5292 C C . PRO A 1 703 ? -35.812 -28.203 12.359 1 63.12 703 PRO A C 1
ATOM 5294 O O . PRO A 1 703 ? -36.438 -28.047 11.289 1 63.12 703 PRO A O 1
ATOM 5297 N N . HIS A 1 704 ? -35.625 -29.453 12.914 1 54.97 704 HIS A N 1
ATOM 5298 C CA . HIS A 1 704 ? -36.156 -30.766 12.578 1 54.97 704 HIS A CA 1
ATOM 5299 C C . HIS A 1 704 ? -37.688 -30.688 12.398 1 54.97 704 HIS A C 1
ATOM 5301 O O . HIS A 1 704 ? -38.281 -31.578 11.766 1 54.97 704 HIS A O 1
ATOM 5307 N N . THR A 1 705 ? -38.375 -29.969 13.203 1 48.09 705 THR A N 1
ATOM 5308 C CA . THR A 1 705 ? -39.812 -30.047 13.031 1 48.09 705 THR A CA 1
ATOM 5309 C C . THR A 1 705 ? -40.188 -29.781 11.578 1 48.09 705 THR A C 1
ATOM 5311 O O . THR A 1 705 ? -41.219 -30.266 11.102 1 48.09 705 THR A O 1
ATOM 5314 N N . LEU A 1 706 ? -39.5 -29.031 10.898 1 47.59 706 LEU A N 1
ATOM 5315 C CA . LEU A 1 706 ? -39.781 -28.797 9.477 1 47.59 706 LEU A CA 1
ATOM 5316 C C . LEU A 1 706 ? -39.156 -29.891 8.617 1 47.59 706 LEU A C 1
ATOM 5318 O O . LEU A 1 706 ? -39.531 -30.047 7.449 1 47.59 706 LEU A O 1
ATOM 5322 N N . ARG A 1 707 ? -38.312 -30.75 9.211 1 44.16 707 ARG A N 1
ATOM 5323 C CA . ARG A 1 707 ? -37.781 -31.906 8.492 1 44.16 707 ARG A CA 1
ATOM 5324 C C . ARG A 1 707 ? -38.781 -33.062 8.492 1 44.16 707 ARG A C 1
ATOM 5326 O O . ARG A 1 707 ? -38.625 -34.031 7.75 1 44.16 707 ARG A O 1
ATOM 5333 N N . ARG A 1 708 ? -39.531 -33.344 9.625 1 43.56 708 ARG A N 1
ATOM 5334 C CA . ARG A 1 708 ? -40.406 -34.5 9.844 1 43.56 708 ARG A CA 1
ATOM 5335 C C . ARG A 1 708 ? -41.531 -34.531 8.828 1 43.56 708 ARG A C 1
ATOM 5337 O O . ARG A 1 708 ? -42.281 -35.5 8.758 1 43.56 708 ARG A O 1
ATOM 5344 N N . ASN A 1 709 ? -41.969 -33.375 8.375 1 35.25 709 ASN A N 1
ATOM 5345 C CA . ASN A 1 709 ? -43.062 -33.594 7.441 1 35.25 709 ASN A CA 1
ATOM 5346 C C . ASN A 1 709 ? -42.562 -34.094 6.086 1 35.25 709 ASN A C 1
ATOM 5348 O O . ASN A 1 709 ? -43.188 -33.812 5.055 1 35.25 709 ASN A O 1
ATOM 5352 N N . LEU A 1 710 ? -41.281 -34.406 6.113 1 34.56 710 LEU A N 1
ATOM 5353 C CA . LEU A 1 710 ? -40.938 -35.156 4.906 1 34.56 710 LEU A CA 1
ATOM 5354 C C . LEU A 1 710 ? -41.469 -36.594 4.973 1 34.56 710 LEU A C 1
ATOM 5356 O O . LEU A 1 710 ? -41.281 -37.281 5.98 1 34.56 710 LEU A O 1
ATOM 5360 N N . PRO A 1 711 ? -42.344 -36.938 3.998 1 32.41 711 PRO A N 1
ATOM 5361 C CA . PRO A 1 711 ? -42.719 -38.344 3.941 1 32.41 711 PRO A CA 1
ATOM 5362 C C . PRO A 1 711 ? -41.531 -39.281 3.758 1 32.41 711 PRO A C 1
ATOM 5364 O O . PRO A 1 711 ? -40.531 -38.875 3.184 1 32.41 711 PRO A O 1
ATOM 5367 N N . MET B 1 1 ? 36.156 -12.266 -5.633 1 84.25 1 MET B N 1
ATOM 5368 C CA . MET B 1 1 ? 35.781 -13.648 -5.363 1 84.25 1 MET B CA 1
ATOM 5369 C C . MET B 1 1 ? 34.844 -14.172 -6.449 1 84.25 1 MET B C 1
ATOM 5371 O O . MET B 1 1 ? 35.125 -15.188 -7.09 1 84.25 1 MET B O 1
ATOM 5375 N N . TRP B 1 2 ? 33.844 -13.469 -6.773 1 90.56 2 TRP B N 1
ATOM 5376 C CA . TRP B 1 2 ? 32.812 -13.977 -7.68 1 90.56 2 TRP B CA 1
ATOM 5377 C C . TRP B 1 2 ? 33.312 -13.953 -9.125 1 90.56 2 TRP B C 1
ATOM 5379 O O . TRP B 1 2 ? 32.906 -14.797 -9.93 1 90.56 2 TRP B O 1
ATOM 5389 N N . HIS B 1 3 ? 34.219 -13.016 -9.398 1 89.44 3 HIS B N 1
ATOM 5390 C CA . HIS B 1 3 ? 34.812 -13 -10.727 1 89.44 3 HIS B CA 1
ATOM 5391 C C . HIS B 1 3 ? 35.656 -14.234 -10.953 1 89.44 3 HIS B C 1
ATOM 5393 O O . HIS B 1 3 ? 35.594 -14.875 -12.008 1 89.44 3 HIS B O 1
ATOM 5399 N N . ASP B 1 4 ? 36.469 -14.57 -9.984 1 91.56 4 ASP B N 1
ATOM 5400 C CA . ASP B 1 4 ? 37.312 -15.75 -10.094 1 91.56 4 ASP B CA 1
ATOM 5401 C C . ASP B 1 4 ? 36.5 -17.016 -10.227 1 91.56 4 ASP B C 1
ATOM 5403 O O . ASP B 1 4 ? 36.844 -17.922 -11 1 91.56 4 ASP B O 1
ATOM 5407 N N . LEU B 1 5 ? 35.469 -17.016 -9.492 1 92.31 5 LEU B N 1
ATOM 5408 C CA . LEU B 1 5 ? 34.531 -18.156 -9.57 1 92.31 5 LEU B CA 1
ATOM 5409 C C . LEU B 1 5 ? 33.969 -18.281 -10.969 1 92.31 5 LEU B C 1
ATOM 5411 O O . LEU B 1 5 ? 33.875 -19.391 -11.516 1 92.31 5 LEU B O 1
ATOM 5415 N N . ALA B 1 6 ? 33.562 -17.188 -11.539 1 92 6 ALA B N 1
ATOM 5416 C CA . ALA B 1 6 ? 32.938 -17.188 -12.867 1 92 6 ALA B CA 1
ATOM 5417 C C . ALA B 1 6 ? 33.969 -17.609 -13.93 1 92 6 ALA B C 1
ATOM 5419 O O . ALA B 1 6 ? 33.625 -18.344 -14.867 1 92 6 ALA B O 1
ATOM 5420 N N . GLN B 1 7 ? 35.188 -17.203 -13.758 1 91.94 7 GLN B N 1
ATOM 5421 C CA . GLN B 1 7 ? 36.25 -17.578 -14.695 1 91.94 7 GLN B CA 1
ATOM 5422 C C . GLN B 1 7 ? 36.531 -19.078 -14.625 1 91.94 7 GLN B C 1
ATOM 5424 O O . GLN B 1 7 ? 36.656 -19.75 -15.656 1 91.94 7 GLN B O 1
ATOM 5429 N N . ARG B 1 8 ? 36.562 -19.547 -13.508 1 92.06 8 ARG B N 1
ATOM 5430 C CA . ARG B 1 8 ? 36.812 -20.984 -13.32 1 92.06 8 ARG B CA 1
ATOM 5431 C C . ARG B 1 8 ? 35.656 -21.812 -13.891 1 92.06 8 ARG B C 1
ATOM 5433 O O . ARG B 1 8 ? 35.906 -22.844 -14.516 1 92.06 8 ARG B O 1
ATOM 5440 N N . ALA B 1 9 ? 34.469 -21.344 -13.633 1 92.69 9 ALA B N 1
ATOM 5441 C CA . ALA B 1 9 ? 33.312 -22.047 -14.141 1 92.69 9 ALA B CA 1
ATOM 5442 C C . ALA B 1 9 ? 33.312 -22.062 -15.672 1 92.69 9 ALA B C 1
ATOM 5444 O O . ALA B 1 9 ? 32.906 -23.047 -16.281 1 92.69 9 ALA B O 1
ATOM 5445 N N . GLN B 1 10 ? 33.719 -20.969 -16.219 1 90.75 10 GLN B N 1
ATOM 5446 C CA . GLN B 1 10 ? 33.781 -20.859 -17.672 1 90.75 10 GLN B CA 1
ATOM 5447 C C . GLN B 1 10 ? 34.812 -21.828 -18.266 1 90.75 10 GLN B C 1
ATOM 5449 O O . GLN B 1 10 ? 34.594 -22.375 -19.359 1 90.75 10 GLN B O 1
ATOM 5454 N N . GLU B 1 11 ? 35.812 -22.109 -17.562 1 91.5 11 GLU B N 1
ATOM 5455 C CA . GLU B 1 11 ? 36.875 -22.969 -18.031 1 91.5 11 GLU B CA 1
ATOM 5456 C C . GLU B 1 11 ? 36.531 -24.438 -17.797 1 91.5 11 GLU B C 1
ATOM 5458 O O . GLU B 1 11 ? 36.938 -25.312 -18.578 1 91.5 11 GLU B O 1
ATOM 5463 N N . SER B 1 12 ? 35.781 -24.734 -16.828 1 93.25 12 SER B N 1
ATOM 5464 C CA . SER B 1 12 ? 35.594 -26.125 -16.406 1 93.25 12 SER B CA 1
ATOM 5465 C C . SER B 1 12 ? 34.375 -26.734 -17.109 1 93.25 12 SER B C 1
ATOM 5467 O O . SER B 1 12 ? 34.281 -27.969 -17.219 1 93.25 12 SER B O 1
ATOM 5469 N N . VAL B 1 13 ? 33.406 -25.938 -17.547 1 96.25 13 VAL B N 1
ATOM 5470 C CA . VAL B 1 13 ? 32.188 -26.422 -18.172 1 96.25 13 VAL B CA 1
ATOM 5471 C C . VAL B 1 13 ? 32.062 -25.844 -19.578 1 96.25 13 VAL B C 1
ATOM 5473 O O . VAL B 1 13 ? 32.219 -24.641 -19.781 1 96.25 13 VAL B O 1
ATOM 5476 N N . THR B 1 14 ? 31.75 -26.625 -20.562 1 96.12 14 THR B N 1
ATOM 5477 C CA . THR B 1 14 ? 31.719 -26.188 -21.953 1 96.12 14 THR B CA 1
ATOM 5478 C C . THR B 1 14 ? 30.453 -25.391 -22.234 1 96.12 14 THR B C 1
ATOM 5480 O O . THR B 1 14 ? 29.422 -25.594 -21.578 1 96.12 14 THR B O 1
ATOM 5483 N N . ASP B 1 15 ? 30.516 -24.5 -23.219 1 96.75 15 ASP B N 1
ATOM 5484 C CA . ASP B 1 15 ? 29.359 -23.75 -23.672 1 96.75 15 ASP B CA 1
ATOM 5485 C C . ASP B 1 15 ? 28.281 -24.688 -24.234 1 96.75 15 ASP B C 1
ATOM 5487 O O . ASP B 1 15 ? 27.094 -24.406 -24.141 1 96.75 15 ASP B O 1
ATOM 5491 N N . GLN B 1 16 ? 28.719 -25.812 -24.766 1 96.25 16 GLN B N 1
ATOM 5492 C CA . GLN B 1 16 ? 27.797 -26.781 -25.344 1 96.25 16 GLN B CA 1
ATOM 5493 C C . GLN B 1 16 ? 26.906 -27.406 -24.266 1 96.25 16 GLN B C 1
ATOM 5495 O O . GLN B 1 16 ? 25.719 -27.656 -24.484 1 96.25 16 GLN B O 1
ATOM 5500 N N . ALA B 1 17 ? 27.516 -27.672 -23.141 1 97.5 17 ALA B N 1
ATOM 5501 C CA . ALA B 1 17 ? 26.75 -28.234 -22.031 1 97.5 17 ALA B CA 1
ATOM 5502 C C . ALA B 1 17 ? 25.688 -27.234 -21.547 1 97.5 17 ALA B C 1
ATOM 5504 O O . ALA B 1 17 ? 24.562 -27.625 -21.25 1 97.5 17 ALA B O 1
ATOM 5505 N N . VAL B 1 18 ? 26.078 -25.969 -21.469 1 97.94 18 VAL B N 1
ATOM 5506 C CA . VAL B 1 18 ? 25.156 -24.922 -21.047 1 97.94 18 VAL B CA 1
ATOM 5507 C C . VAL B 1 18 ? 24.047 -24.75 -22.078 1 97.94 18 VAL B C 1
ATOM 5509 O O . VAL B 1 18 ? 22.875 -24.594 -21.719 1 97.94 18 VAL B O 1
ATOM 5512 N N . ALA B 1 19 ? 24.391 -24.797 -23.344 1 97.5 19 ALA B N 1
ATOM 5513 C CA . ALA B 1 19 ? 23.406 -24.719 -24.422 1 97.5 19 ALA B CA 1
ATOM 5514 C C . ALA B 1 19 ? 22.406 -25.875 -24.344 1 97.5 19 ALA B C 1
ATOM 5516 O O . ALA B 1 19 ? 21.203 -25.688 -24.531 1 97.5 19 ALA B O 1
ATOM 5517 N N . ALA B 1 20 ? 22.953 -27.047 -24.125 1 97.75 20 ALA B N 1
ATOM 5518 C CA . ALA B 1 20 ? 22.094 -28.234 -24.031 1 97.75 20 ALA B CA 1
ATOM 5519 C C . ALA B 1 20 ? 21.125 -28.125 -22.844 1 97.75 20 ALA B C 1
ATOM 5521 O O . ALA B 1 20 ? 19.969 -28.516 -22.953 1 97.75 20 ALA B O 1
ATOM 5522 N N . LEU B 1 21 ? 21.641 -27.656 -21.734 1 98.12 21 LEU B N 1
ATOM 5523 C CA . LEU B 1 21 ? 20.766 -27.469 -20.578 1 98.12 21 LEU B CA 1
ATOM 5524 C C . LEU B 1 21 ? 19.688 -26.438 -20.859 1 98.12 21 LEU B C 1
ATOM 5526 O O . LEU B 1 21 ? 18.531 -26.594 -20.453 1 98.12 21 LEU B O 1
ATOM 5530 N N . THR B 1 22 ? 20.031 -25.297 -21.531 1 98.19 22 THR B N 1
ATOM 5531 C CA . THR B 1 22 ? 19.047 -24.297 -21.922 1 98.19 22 THR B CA 1
ATOM 5532 C C . THR B 1 22 ? 17.938 -24.922 -22.766 1 98.19 22 THR B C 1
ATOM 5534 O O . THR B 1 22 ? 16.75 -24.656 -22.516 1 98.19 22 THR B O 1
ATOM 5537 N N . ASP B 1 23 ? 18.328 -25.797 -23.672 1 98.31 23 ASP B N 1
ATOM 5538 C CA . ASP B 1 23 ? 17.359 -26.469 -24.531 1 98.31 23 ASP B CA 1
ATOM 5539 C C . ASP B 1 23 ? 16.469 -27.406 -23.719 1 98.31 23 ASP B C 1
ATOM 5541 O O . ASP B 1 23 ? 15.266 -27.484 -23.969 1 98.31 23 ASP B O 1
ATOM 5545 N N . ALA B 1 24 ? 17.094 -28.109 -22.828 1 98.69 24 ALA B N 1
ATOM 5546 C CA . ALA B 1 24 ? 16.328 -29.016 -21.984 1 98.69 24 ALA B CA 1
ATOM 5547 C C . ALA B 1 24 ? 15.289 -28.25 -21.156 1 98.69 24 ALA B C 1
ATOM 5549 O O . ALA B 1 24 ? 14.141 -28.688 -21.031 1 98.69 24 ALA B O 1
ATOM 5550 N N . LEU B 1 25 ? 15.711 -27.125 -20.578 1 98.62 25 LEU B N 1
ATOM 5551 C CA . LEU B 1 25 ? 14.805 -26.297 -19.797 1 98.62 25 LEU B CA 1
ATOM 5552 C C . LEU B 1 25 ? 13.672 -25.75 -20.656 1 98.62 25 LEU B C 1
ATOM 5554 O O . LEU B 1 25 ? 12.508 -25.797 -20.266 1 98.62 25 LEU B O 1
ATOM 5558 N N . ASP B 1 26 ? 14.008 -25.203 -21.812 1 98.56 26 ASP B N 1
ATOM 5559 C CA . ASP B 1 26 ? 12.992 -24.672 -22.719 1 98.56 26 ASP B CA 1
ATOM 5560 C C . ASP B 1 26 ? 11.992 -25.766 -23.125 1 98.56 26 ASP B C 1
ATOM 5562 O O . ASP B 1 26 ? 10.781 -25.531 -23.094 1 98.56 26 ASP B O 1
ATOM 5566 N N . TYR B 1 27 ? 12.578 -26.922 -23.484 1 98.69 27 TYR B N 1
ATOM 5567 C CA . TYR B 1 27 ? 11.711 -28.016 -23.906 1 98.69 27 TYR B CA 1
ATOM 5568 C C . TYR B 1 27 ? 10.75 -28.422 -22.797 1 98.69 27 TYR B C 1
ATOM 5570 O O . TYR B 1 27 ? 9.547 -28.562 -23.016 1 98.69 27 TYR B O 1
ATOM 5578 N N . LEU B 1 28 ? 11.266 -28.625 -21.594 1 98.75 28 LEU B N 1
ATOM 5579 C CA . LEU B 1 28 ? 10.445 -29.078 -20.484 1 98.75 28 LEU B CA 1
ATOM 5580 C C . LEU B 1 28 ? 9.375 -28.047 -20.156 1 98.75 28 LEU B C 1
ATOM 5582 O O . LEU B 1 28 ? 8.266 -28.391 -19.75 1 98.75 28 LEU B O 1
ATOM 5586 N N . CYS B 1 29 ? 9.727 -26.75 -20.281 1 98.5 29 CYS B N 1
ATOM 5587 C CA . CYS B 1 29 ? 8.719 -25.719 -20.078 1 98.5 29 CYS B CA 1
ATOM 5588 C C . CYS B 1 29 ? 7.598 -25.828 -21.094 1 98.5 29 CYS B C 1
ATOM 5590 O O . CYS B 1 29 ? 6.418 -25.797 -20.75 1 98.5 29 CYS B O 1
ATOM 5592 N N . LEU B 1 30 ? 7.977 -25.938 -22.344 1 98.56 30 LEU B N 1
ATOM 5593 C CA . LEU B 1 30 ? 6.996 -26.062 -23.422 1 98.56 30 LEU B CA 1
ATOM 5594 C C . LEU B 1 30 ? 6.125 -27.297 -23.219 1 98.56 30 LEU B C 1
ATOM 5596 O O . LEU B 1 30 ? 4.906 -27.234 -23.391 1 98.56 30 LEU B O 1
ATOM 5600 N N . ALA B 1 31 ? 6.754 -28.406 -22.906 1 98.62 31 ALA B N 1
ATOM 5601 C CA . ALA B 1 31 ? 6.047 -29.672 -22.688 1 98.62 31 ALA B CA 1
ATOM 5602 C C . ALA B 1 31 ? 5.059 -29.547 -21.531 1 98.62 31 ALA B C 1
ATOM 5604 O O . ALA B 1 31 ? 3.932 -30.047 -21.625 1 98.62 31 ALA B O 1
ATOM 5605 N N . GLN B 1 32 ? 5.438 -28.938 -20.469 1 98.5 32 GLN B N 1
ATOM 5606 C CA . GLN B 1 32 ? 4.559 -28.703 -19.328 1 98.5 32 GLN B CA 1
ATOM 5607 C C . GLN B 1 32 ? 3.295 -27.953 -19.75 1 98.5 32 GLN B C 1
ATOM 5609 O O . GLN B 1 32 ? 2.201 -28.25 -19.266 1 98.5 32 GLN B O 1
ATOM 5614 N N . LEU B 1 33 ? 3.453 -26.984 -20.641 1 98.12 33 LEU B N 1
ATOM 5615 C CA . LEU B 1 33 ? 2.336 -26.125 -21.031 1 98.12 33 LEU B CA 1
ATOM 5616 C C . LEU B 1 33 ? 1.355 -26.891 -21.922 1 98.12 33 LEU B C 1
ATOM 5618 O O . LEU B 1 33 ? 0.142 -26.688 -21.812 1 98.12 33 LEU B O 1
ATOM 5622 N N . TYR B 1 34 ? 1.823 -27.891 -22.766 1 98.38 34 TYR B N 1
ATOM 5623 C CA . TYR B 1 34 ? 0.973 -28.297 -23.875 1 98.38 34 TYR B CA 1
ATOM 5624 C C . TYR B 1 34 ? 0.697 -29.797 -23.828 1 98.38 34 TYR B C 1
ATOM 5626 O O . TYR B 1 34 ? -0.326 -30.266 -24.328 1 98.38 34 TYR B O 1
ATOM 5634 N N . LEU B 1 35 ? 1.588 -30.594 -23.25 1 98.56 35 LEU B N 1
ATOM 5635 C CA . LEU B 1 35 ? 1.492 -32.031 -23.453 1 98.56 35 LEU B CA 1
ATOM 5636 C C . LEU B 1 35 ? 0.703 -32.688 -22.328 1 98.56 35 LEU B C 1
ATOM 5638 O O . LEU B 1 35 ? 0.836 -32.312 -21.156 1 98.56 35 LEU B O 1
ATOM 5642 N N . ALA B 1 36 ? -0.092 -33.625 -22.703 1 98.12 36 ALA B N 1
ATOM 5643 C CA . ALA B 1 36 ? -0.817 -34.469 -21.766 1 98.12 36 ALA B CA 1
ATOM 5644 C C . ALA B 1 36 ? -0.289 -35.906 -21.812 1 98.12 36 ALA B C 1
ATOM 5646 O O . ALA B 1 36 ? -0.681 -36.75 -21 1 98.12 36 ALA B O 1
ATOM 5647 N N . ASP B 1 37 ? 0.611 -36.188 -22.75 1 97.94 37 ASP B N 1
ATOM 5648 C CA . ASP B 1 37 ? 1.259 -37.469 -22.922 1 97.94 37 ASP B CA 1
ATOM 5649 C C . ASP B 1 37 ? 2.443 -37.375 -23.875 1 97.94 37 ASP B C 1
ATOM 5651 O O . ASP B 1 37 ? 2.711 -36.312 -24.422 1 97.94 37 ASP B O 1
ATOM 5655 N N . ASN B 1 38 ? 3.229 -38.469 -24.031 1 97.81 38 ASN B N 1
ATOM 5656 C CA . ASN B 1 38 ? 4.328 -38.531 -24.984 1 97.81 38 ASN B CA 1
ATOM 5657 C C . ASN B 1 38 ? 5.418 -37.531 -24.656 1 97.81 38 ASN B C 1
ATOM 5659 O O . ASN B 1 38 ? 5.816 -36.75 -25.531 1 97.81 38 ASN B O 1
ATOM 5663 N N . PRO B 1 39 ? 5.859 -37.5 -23.422 1 97.38 39 PRO B N 1
ATOM 5664 C CA . PRO B 1 39 ? 6.738 -36.406 -22.953 1 97.38 39 PRO B CA 1
ATOM 5665 C C . PRO B 1 39 ? 8.016 -36.312 -23.766 1 97.38 39 PRO B C 1
ATOM 5667 O O . PRO B 1 39 ? 8.586 -35.219 -23.875 1 97.38 39 PRO B O 1
ATOM 5670 N N . LEU B 1 40 ? 8.523 -37.344 -24.375 1 97.38 40 LEU B N 1
ATOM 5671 C CA . LEU B 1 40 ? 9.797 -37.312 -25.094 1 97.38 40 LEU B CA 1
ATOM 5672 C C . LEU B 1 40 ? 9.578 -37.469 -26.594 1 97.38 40 LEU B C 1
ATOM 5674 O O . LEU B 1 40 ? 10.531 -37.688 -27.344 1 97.38 40 LEU B O 1
ATOM 5678 N N . LEU B 1 41 ? 8.367 -37.406 -27.016 1 97.06 41 LEU B N 1
ATOM 5679 C CA . LEU B 1 41 ? 7.996 -37.531 -28.422 1 97.06 41 LEU B CA 1
ATOM 5680 C C . LEU B 1 41 ? 8.539 -38.812 -29.031 1 97.06 41 LEU B C 1
ATOM 5682 O O . LEU B 1 41 ? 9.164 -38.812 -30.094 1 97.06 41 LEU B O 1
ATOM 5686 N N . GLN B 1 42 ? 8.414 -39.844 -28.344 1 94.56 42 GLN B N 1
ATOM 5687 C CA . GLN B 1 42 ? 8.852 -41.156 -28.812 1 94.56 42 GLN B CA 1
ATOM 5688 C C . GLN B 1 42 ? 7.977 -41.625 -29.969 1 94.56 42 GLN B C 1
ATOM 5690 O O . GLN B 1 42 ? 8.406 -42.469 -30.766 1 94.56 42 GLN B O 1
ATOM 5695 N N . GLN B 1 43 ? 6.734 -41.156 -30 1 94.94 43 GLN B N 1
ATOM 5696 C CA . GLN B 1 43 ? 5.793 -41.344 -31.094 1 94.94 43 GLN B CA 1
ATOM 5697 C C . GLN B 1 43 ? 5.492 -40 -31.781 1 94.94 43 GLN B C 1
ATOM 5699 O O . GLN B 1 43 ? 5.672 -38.938 -31.188 1 94.94 43 GLN B O 1
ATOM 5704 N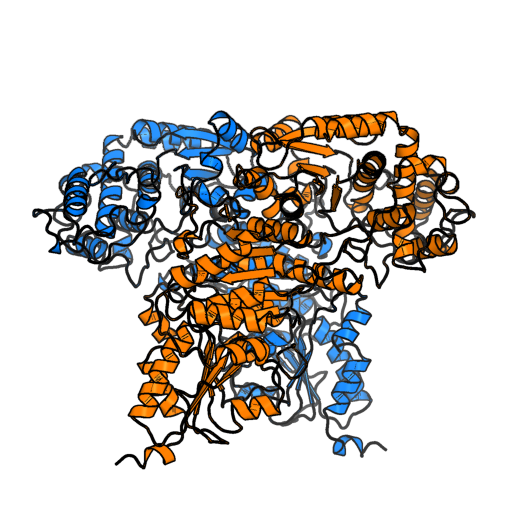 N . PRO B 1 44 ? 5.09 -40.094 -33.031 1 95.69 44 PRO B N 1
ATOM 5705 C CA . PRO B 1 44 ? 4.633 -38.844 -33.625 1 95.69 44 PRO B CA 1
ATOM 5706 C C . PRO B 1 44 ? 3.518 -38.188 -32.812 1 95.69 44 PRO B C 1
ATOM 5708 O O . PRO B 1 44 ? 2.629 -38.844 -32.312 1 95.69 44 PRO B O 1
ATOM 5711 N N . LEU B 1 45 ? 3.678 -36.875 -32.719 1 97.75 45 LEU B N 1
ATOM 5712 C CA . LEU B 1 45 ? 2.717 -36.125 -31.922 1 97.75 45 LEU B CA 1
ATOM 5713 C C . LEU B 1 45 ? 1.306 -36.281 -32.469 1 97.75 45 LEU B C 1
ATOM 5715 O O . LEU B 1 45 ? 1.102 -36.219 -33.688 1 97.75 45 LEU B O 1
ATOM 5719 N N . ARG B 1 46 ? 0.311 -36.562 -31.656 1 97.56 46 ARG B N 1
ATOM 5720 C CA . ARG B 1 46 ? -1.114 -36.625 -31.969 1 97.56 46 ARG B CA 1
ATOM 5721 C C . ARG B 1 46 ? -1.902 -35.656 -31.109 1 97.56 46 ARG B C 1
ATOM 5723 O O . ARG B 1 46 ? -1.48 -35.312 -29.984 1 97.56 46 ARG B O 1
ATOM 5730 N N . PRO B 1 47 ? -3.059 -35.125 -31.641 1 97.25 47 PRO B N 1
ATOM 5731 C CA . PRO B 1 47 ? -3.875 -34.219 -30.844 1 97.25 47 PRO B CA 1
ATOM 5732 C C . PRO B 1 47 ? -4.223 -34.812 -29.469 1 97.25 47 PRO B C 1
ATOM 5734 O O . PRO B 1 47 ? -4.336 -34.062 -28.484 1 97.25 47 PRO B O 1
ATOM 5737 N N . ALA B 1 48 ? -4.277 -36.125 -29.375 1 97.12 48 ALA B N 1
ATOM 5738 C CA . ALA B 1 48 ? -4.633 -36.781 -28.125 1 97.12 48 ALA B CA 1
ATOM 5739 C C . ALA B 1 48 ? -3.523 -36.625 -27.078 1 97.12 48 ALA B C 1
ATOM 5741 O O . ALA B 1 48 ? -3.744 -36.844 -25.891 1 97.12 48 ALA B O 1
ATOM 5742 N N . HIS B 1 49 ? -2.316 -36.312 -27.547 1 98.38 49 HIS B N 1
ATOM 5743 C CA . HIS B 1 49 ? -1.184 -36.094 -26.641 1 98.38 49 HIS B CA 1
ATOM 5744 C C . HIS B 1 49 ? -1.199 -34.719 -26.047 1 98.38 49 HIS B C 1
ATOM 5746 O O . HIS B 1 49 ? -0.34 -34.375 -25.219 1 98.38 49 HIS B O 1
ATOM 5752 N N . LEU B 1 50 ? -2.143 -33.875 -26.453 1 98.44 50 LEU B N 1
ATOM 5753 C CA . LEU B 1 50 ? -2.146 -32.469 -26.047 1 98.44 50 LEU B CA 1
ATOM 5754 C C . LEU B 1 50 ? -3.191 -32.219 -24.969 1 98.44 50 LEU B C 1
ATOM 5756 O O . LEU B 1 50 ? -4.234 -32.875 -24.938 1 98.44 50 LEU B O 1
ATOM 5760 N N . LYS B 1 51 ? -2.834 -31.328 -24.094 1 97.5 51 LYS B N 1
ATOM 5761 C CA . LYS B 1 51 ? -3.818 -30.859 -23.125 1 97.5 51 LYS B CA 1
ATOM 5762 C C . LYS B 1 51 ? -4.969 -30.141 -23.828 1 97.5 51 LYS B C 1
ATOM 5764 O O . LYS B 1 51 ? -4.754 -29.406 -24.797 1 97.5 51 LYS B O 1
ATOM 5769 N N . LYS B 1 52 ? -6.129 -30.266 -23.297 1 94.75 52 LYS B N 1
ATOM 5770 C CA . LYS B 1 52 ? -7.305 -29.609 -23.844 1 94.75 52 LYS B CA 1
ATOM 5771 C C . LYS B 1 52 ? -7.242 -28.094 -23.625 1 94.75 52 LYS B C 1
ATOM 5773 O O . LYS B 1 52 ? -7.734 -27.328 -24.438 1 94.75 52 LYS B O 1
ATOM 5778 N N . LYS B 1 53 ? -6.707 -27.719 -22.531 1 92.88 53 LYS B N 1
ATOM 5779 C CA . LYS B 1 53 ? -6.547 -26.328 -22.172 1 92.88 53 LYS B CA 1
ATOM 5780 C C . LYS B 1 53 ? -5.113 -26.031 -21.734 1 92.88 53 LYS B C 1
ATOM 5782 O O . LYS B 1 53 ? -4.82 -26 -20.531 1 92.88 53 LYS B O 1
ATOM 5787 N N . PRO B 1 54 ? -4.23 -25.703 -22.734 1 95.12 54 PRO B N 1
ATOM 5788 C CA . PRO B 1 54 ? -2.869 -25.344 -22.344 1 95.12 54 PRO B CA 1
ATOM 5789 C C . PRO B 1 54 ? -2.834 -24.188 -21.344 1 95.12 54 PRO B C 1
ATOM 5791 O O . PRO B 1 54 ? -3.656 -23.266 -21.422 1 95.12 54 PRO B O 1
ATOM 5794 N N . ALA B 1 55 ? -1.991 -24.219 -20.375 1 92.31 55 ALA B N 1
ATOM 5795 C CA . ALA B 1 55 ? -1.883 -23.203 -19.328 1 92.31 55 ALA B CA 1
ATOM 5796 C C . ALA B 1 55 ? -0.423 -22.906 -19.016 1 92.31 55 ALA B C 1
ATOM 5798 O O . ALA B 1 55 ? 0.451 -23.75 -19.188 1 92.31 55 ALA B O 1
ATOM 5799 N N . GLY B 1 56 ? -0.268 -21.734 -18.484 1 93.38 56 GLY B N 1
ATOM 5800 C CA . GLY B 1 56 ? 1.066 -21.328 -18.078 1 93.38 56 GLY B CA 1
ATOM 5801 C C . GLY B 1 56 ? 1.568 -20.109 -18.828 1 93.38 56 GLY B C 1
ATOM 5802 O O . GLY B 1 56 ? 0.856 -19.547 -19.672 1 93.38 56 GLY B O 1
ATOM 5803 N N . HIS B 1 57 ? 2.822 -19.703 -18.484 1 95 57 HIS B N 1
ATOM 5804 C CA . HIS B 1 57 ? 3.434 -18.5 -19.047 1 95 57 HIS B CA 1
ATOM 5805 C C . HIS B 1 57 ? 4.738 -18.844 -19.766 1 95 57 HIS B C 1
ATOM 5807 O O . HIS B 1 57 ? 5.789 -18.953 -19.141 1 95 57 HIS B O 1
ATOM 5813 N N . TRP B 1 58 ? 4.645 -18.906 -21.078 1 96.62 58 TRP B N 1
ATOM 5814 C CA . TRP B 1 58 ? 5.836 -19.172 -21.875 1 96.62 58 TRP B CA 1
ATOM 5815 C C . TRP B 1 58 ? 6.762 -17.969 -21.906 1 96.62 58 TRP B C 1
ATOM 5817 O O . TRP B 1 58 ? 7.988 -18.109 -21.891 1 96.62 58 TRP B O 1
ATOM 5827 N N . GLY B 1 59 ? 6.203 -16.812 -21.875 1 95.31 59 GLY B N 1
ATOM 5828 C CA . GLY B 1 59 ? 6.898 -15.555 -22.141 1 95.31 59 GLY B CA 1
ATOM 5829 C C . GLY B 1 59 ? 8.125 -15.367 -21.266 1 95.31 59 GLY B C 1
ATOM 5830 O O . GLY B 1 59 ? 9.164 -14.891 -21.734 1 95.31 59 GLY B O 1
ATOM 5831 N N . VAL B 1 60 ? 8.055 -15.719 -20.062 1 95 60 VAL B N 1
ATOM 5832 C CA . VAL B 1 60 ? 9.109 -15.445 -19.094 1 95 60 VAL B CA 1
ATOM 5833 C C . VAL B 1 60 ? 10.094 -16.609 -19.062 1 95 60 VAL B C 1
ATOM 5835 O O . VAL B 1 60 ? 11.227 -16.453 -18.594 1 95 60 VAL B O 1
ATOM 5838 N N . CYS B 1 61 ? 9.852 -17.781 -19.625 1 97 61 CYS B N 1
ATOM 5839 C CA . CYS B 1 61 ? 10.609 -19.016 -19.438 1 97 61 CYS B CA 1
ATOM 5840 C C . CYS B 1 61 ? 11.961 -18.922 -20.141 1 97 61 CYS B C 1
ATOM 5842 O O . CYS B 1 61 ? 13 -19.141 -19.516 1 97 61 CYS B O 1
ATOM 5844 N N . PRO B 1 62 ? 11.977 -18.516 -21.406 1 97.38 62 PRO B N 1
ATOM 5845 C CA . PRO B 1 62 ? 13.258 -18.609 -22.109 1 97.38 62 PRO B CA 1
ATOM 5846 C C . PRO B 1 62 ? 14.344 -17.734 -21.469 1 97.38 62 PRO B C 1
ATOM 5848 O O . PRO B 1 62 ? 15.461 -18.219 -21.234 1 97.38 62 PRO B O 1
ATOM 5851 N N . PRO B 1 63 ? 14.062 -16.469 -21.156 1 96.94 63 PRO B N 1
ATOM 5852 C CA . PRO B 1 63 ? 15.133 -15.695 -20.516 1 96.94 63 PRO B CA 1
ATOM 5853 C C . PRO B 1 63 ? 15.539 -16.266 -19.156 1 96.94 63 PRO B C 1
ATOM 5855 O O . PRO B 1 63 ? 16.734 -16.281 -18.828 1 96.94 63 PRO B O 1
ATOM 5858 N N . VAL B 1 64 ? 14.641 -16.688 -18.375 1 97.56 64 VAL B N 1
ATOM 5859 C CA . VAL B 1 64 ? 14.938 -17.266 -17.078 1 97.56 64 VAL B CA 1
ATOM 5860 C C . VAL B 1 64 ? 15.797 -18.516 -17.25 1 97.56 64 VAL B C 1
ATOM 5862 O O . VAL B 1 64 ? 16.781 -18.719 -16.531 1 97.56 64 VAL B O 1
ATOM 5865 N N . ASN B 1 65 ? 15.461 -19.391 -18.25 1 98.06 65 ASN B N 1
ATOM 5866 C CA . ASN B 1 65 ? 16.188 -20.625 -18.5 1 98.06 65 ASN B CA 1
ATOM 5867 C C . ASN B 1 65 ? 17.641 -20.359 -18.891 1 98.06 65 ASN B C 1
ATOM 5869 O O . ASN B 1 65 ? 18.531 -21.109 -18.484 1 98.06 65 ASN B O 1
ATOM 5873 N N . ARG B 1 66 ? 17.859 -19.312 -19.656 1 98.06 66 ARG B N 1
ATOM 5874 C CA . ARG B 1 66 ? 19.219 -18.953 -20.047 1 98.06 66 ARG B CA 1
ATOM 5875 C C . ARG B 1 66 ? 20.062 -18.594 -18.828 1 98.06 66 ARG B C 1
ATOM 5877 O O . ARG B 1 66 ? 21.219 -19.016 -18.719 1 98.06 66 ARG B O 1
ATOM 5884 N N . ILE B 1 67 ? 19.5 -17.844 -17.922 1 97.94 67 ILE B N 1
ATOM 5885 C CA . ILE B 1 67 ? 20.234 -17.406 -16.75 1 97.94 67 ILE B CA 1
ATOM 5886 C C . ILE B 1 67 ? 20.484 -18.594 -15.82 1 97.94 67 ILE B C 1
ATOM 5888 O O . ILE B 1 67 ? 21.578 -18.766 -15.289 1 97.94 67 ILE B O 1
ATOM 5892 N N . LEU B 1 68 ? 19.453 -19.453 -15.602 1 97.19 68 LEU B N 1
ATOM 5893 C CA . LEU B 1 68 ? 19.609 -20.625 -14.758 1 97.19 68 LEU B CA 1
ATOM 5894 C C . LEU B 1 68 ? 20.703 -21.547 -15.305 1 97.19 68 LEU B C 1
ATOM 5896 O O . LEU B 1 68 ? 21.531 -22.047 -14.547 1 97.19 68 LEU B O 1
ATOM 5900 N N . ALA B 1 69 ? 20.688 -21.766 -16.609 1 97.81 69 ALA B N 1
ATOM 5901 C CA . ALA B 1 69 ? 21.703 -22.625 -17.234 1 97.81 69 ALA B CA 1
ATOM 5902 C C . ALA B 1 69 ? 23.094 -22.031 -17.078 1 97.81 69 ALA B C 1
ATOM 5904 O O . ALA B 1 69 ? 24.062 -22.766 -16.812 1 97.81 69 ALA B O 1
ATOM 5905 N N . ALA B 1 70 ? 23.188 -20.703 -17.203 1 97.5 70 ALA B N 1
ATOM 5906 C CA . ALA B 1 70 ? 24.484 -20.031 -17.094 1 97.5 70 ALA B CA 1
ATOM 5907 C C . ALA B 1 70 ? 25 -20.062 -15.664 1 97.5 70 ALA B C 1
ATOM 5909 O O . ALA B 1 70 ? 26.203 -20.047 -15.43 1 97.5 70 ALA B O 1
ATOM 5910 N N . LEU B 1 71 ? 24.141 -20.109 -14.656 1 97 71 LEU B N 1
ATOM 5911 C CA . LEU B 1 71 ? 24.516 -20.062 -13.25 1 97 71 LEU B CA 1
ATOM 5912 C C . LEU B 1 71 ? 24.922 -21.453 -12.758 1 97 71 LEU B C 1
ATOM 5914 O O . LEU B 1 71 ? 25.625 -21.578 -11.742 1 97 71 LEU B O 1
ATOM 5918 N N . GLY B 1 72 ? 24.5 -22.516 -13.422 1 96.25 72 GLY B N 1
ATOM 5919 C CA . GLY B 1 72 ? 24.766 -23.891 -13.008 1 96.25 72 GLY B CA 1
ATOM 5920 C C . GLY B 1 72 ? 26.234 -24.156 -12.734 1 96.25 72 GLY B C 1
ATOM 5921 O O . GLY B 1 72 ? 26.594 -24.594 -11.641 1 96.25 72 GLY B O 1
ATOM 5922 N N . PRO B 1 73 ? 27.047 -23.875 -13.773 1 96.19 73 PRO B N 1
ATOM 5923 C CA . PRO B 1 73 ? 28.484 -24.094 -13.586 1 96.19 73 PRO B CA 1
ATOM 5924 C C . PRO B 1 73 ? 29.047 -23.312 -12.391 1 96.19 73 PRO B C 1
ATOM 5926 O O . PRO B 1 73 ? 29.953 -23.797 -11.703 1 96.19 73 PRO B O 1
ATOM 5929 N N . LEU B 1 74 ? 28.531 -22.078 -12.133 1 95.56 74 LEU B N 1
ATOM 5930 C CA . LEU B 1 74 ? 28.969 -21.281 -10.992 1 95.56 74 LEU B CA 1
ATOM 5931 C C . LEU B 1 74 ? 28.578 -21.953 -9.68 1 95.56 74 LEU B C 1
ATOM 5933 O O . LEU B 1 74 ? 29.375 -22 -8.742 1 95.56 74 LEU B O 1
ATOM 5937 N N . GLN B 1 75 ? 27.375 -22.422 -9.617 1 94.12 75 GLN B N 1
ATOM 5938 C CA . GLN B 1 75 ? 26.891 -23.094 -8.414 1 94.12 75 GLN B CA 1
ATOM 5939 C C . GLN B 1 75 ? 27.688 -24.375 -8.148 1 94.12 75 GLN B C 1
ATOM 5941 O O . GLN B 1 75 ? 27.906 -24.734 -6.992 1 94.12 75 GLN B O 1
ATOM 5946 N N . ARG B 1 76 ? 28.078 -25.031 -9.164 1 91.75 76 ARG B N 1
ATOM 5947 C CA . ARG B 1 76 ? 28.875 -26.25 -9.047 1 91.75 76 ARG B CA 1
ATOM 5948 C C . ARG B 1 76 ? 30.266 -25.938 -8.523 1 91.75 76 ARG B C 1
ATOM 5950 O O . ARG B 1 76 ? 30.875 -26.766 -7.832 1 91.75 76 ARG B O 1
ATOM 5957 N N . ALA B 1 77 ? 30.75 -24.797 -8.883 1 92.56 77 ALA B N 1
ATOM 5958 C CA . ALA B 1 77 ? 32.125 -24.453 -8.562 1 92.56 77 ALA B CA 1
ATOM 5959 C C . ALA B 1 77 ? 32.219 -23.688 -7.242 1 92.56 77 ALA B C 1
ATOM 5961 O O . ALA B 1 77 ? 33.312 -23.266 -6.836 1 92.56 77 ALA B O 1
ATOM 5962 N N . LEU B 1 78 ? 31.156 -23.531 -6.547 1 93.12 78 LEU B N 1
ATOM 5963 C CA . LEU B 1 78 ? 31.141 -22.75 -5.316 1 93.12 78 LEU B CA 1
ATOM 5964 C C . LEU B 1 78 ? 32.094 -23.328 -4.285 1 93.12 78 LEU B C 1
ATOM 5966 O O . LEU B 1 78 ? 32.062 -24.531 -4.008 1 93.12 78 LEU B O 1
ATOM 5970 N N . PRO B 1 79 ? 32.969 -22.531 -3.77 1 91.25 79 PRO B N 1
ATOM 5971 C CA . PRO B 1 79 ? 33.781 -23.031 -2.68 1 91.25 79 PRO B CA 1
ATOM 5972 C C . PRO B 1 79 ? 33 -23.297 -1.4 1 91.25 79 PRO B C 1
ATOM 5974 O O . PRO B 1 79 ? 31.891 -22.797 -1.246 1 91.25 79 PRO B O 1
ATOM 5977 N N . ALA B 1 80 ? 33.594 -24.016 -0.507 1 90.12 80 ALA B N 1
ATOM 5978 C CA . ALA B 1 80 ? 32.969 -24.281 0.784 1 90.12 80 ALA B CA 1
ATOM 5979 C C . ALA B 1 80 ? 32.688 -23 1.548 1 90.12 80 ALA B C 1
ATOM 5981 O O . ALA B 1 80 ? 33.531 -22.094 1.579 1 90.12 80 ALA B O 1
ATOM 5982 N N . GLY B 1 81 ? 31.5 -22.859 2.004 1 90.44 81 GLY B N 1
ATOM 5983 C CA . GLY B 1 81 ? 31.141 -21.703 2.809 1 90.44 81 GLY B CA 1
ATOM 5984 C C . GLY B 1 81 ? 30.469 -20.609 2.008 1 90.44 81 GLY B C 1
ATOM 5985 O O . GLY B 1 81 ? 29.828 -19.719 2.574 1 90.44 81 GLY B O 1
ATOM 5986 N N . ALA B 1 82 ? 30.641 -20.641 0.683 1 93.44 82 ALA B N 1
ATOM 5987 C CA . ALA B 1 82 ? 29.984 -19.656 -0.167 1 93.44 82 ALA B CA 1
ATOM 5988 C C . ALA B 1 82 ? 28.547 -20.078 -0.483 1 93.44 82 ALA B C 1
ATOM 5990 O O . ALA B 1 82 ? 28.219 -21.266 -0.411 1 93.44 82 ALA B O 1
ATOM 5991 N N . ASP B 1 83 ? 27.75 -19.062 -0.708 1 93.38 83 ASP B N 1
ATOM 5992 C CA . ASP B 1 83 ? 26.328 -19.297 -0.984 1 93.38 83 ASP B CA 1
ATOM 5993 C C . ASP B 1 83 ? 25.859 -18.453 -2.17 1 93.38 83 ASP B C 1
ATOM 5995 O O . ASP B 1 83 ? 26.156 -17.266 -2.26 1 93.38 83 ASP B O 1
ATOM 5999 N N . LEU B 1 84 ? 25.25 -19.109 -3.145 1 95.06 84 LEU B N 1
ATOM 6000 C CA . LEU B 1 84 ? 24.625 -18.438 -4.285 1 95.06 84 LEU B CA 1
ATOM 6001 C C . LEU B 1 84 ? 23.141 -18.75 -4.355 1 95.06 84 LEU B C 1
ATOM 6003 O O . LEU B 1 84 ? 22.75 -19.906 -4.453 1 95.06 84 LEU B O 1
ATOM 6007 N N . ARG B 1 85 ? 22.328 -17.688 -4.289 1 93.31 85 ARG B N 1
ATOM 6008 C CA . ARG B 1 85 ? 20.875 -17.812 -4.324 1 93.31 85 ARG B CA 1
ATOM 6009 C C . ARG B 1 85 ? 20.297 -17.078 -5.531 1 93.31 85 ARG B C 1
ATOM 6011 O O . ARG B 1 85 ? 20.844 -16.062 -5.973 1 93.31 85 ARG B O 1
ATOM 6018 N N . VAL B 1 86 ? 19.25 -17.672 -5.996 1 95.88 86 VAL B N 1
ATOM 6019 C CA . VAL B 1 86 ? 18.531 -17.016 -7.086 1 95.88 86 VAL B CA 1
ATOM 6020 C C . VAL B 1 86 ? 17.156 -16.562 -6.59 1 95.88 86 VAL B C 1
ATOM 6022 O O . VAL B 1 86 ? 16.406 -17.344 -6.012 1 95.88 86 VAL B O 1
ATOM 6025 N N . VAL B 1 87 ? 16.812 -15.312 -6.734 1 96.69 87 VAL B N 1
ATOM 6026 C CA . VAL B 1 87 ? 15.531 -14.727 -6.383 1 96.69 87 VAL B CA 1
ATOM 6027 C C . VAL B 1 87 ? 14.75 -14.398 -7.652 1 96.69 87 VAL B C 1
ATOM 6029 O O . VAL B 1 87 ? 15.203 -13.609 -8.484 1 96.69 87 VAL B O 1
ATOM 6032 N N . HIS B 1 88 ? 13.625 -15.016 -7.789 1 96.56 88 HIS B N 1
ATOM 6033 C CA . HIS B 1 88 ? 12.797 -14.789 -8.969 1 96.56 88 HIS B CA 1
ATOM 6034 C C . HIS B 1 88 ? 11.789 -13.672 -8.734 1 96.56 88 HIS B C 1
ATOM 6036 O O . HIS B 1 88 ? 10.828 -13.844 -7.977 1 96.56 88 HIS B O 1
ATOM 6042 N N . GLY B 1 89 ? 11.938 -12.555 -9.414 1 94.75 89 GLY B N 1
ATOM 6043 C CA . GLY B 1 89 ? 10.969 -11.484 -9.312 1 94.75 89 GLY B CA 1
ATOM 6044 C C . GLY B 1 89 ? 9.602 -11.859 -9.875 1 94.75 89 GLY B C 1
ATOM 6045 O O . GLY B 1 89 ? 8.578 -11.617 -9.234 1 94.75 89 GLY B O 1
ATOM 6046 N N . GLY B 1 90 ? 9.555 -12.414 -11.078 1 90.25 90 GLY B N 1
ATOM 6047 C CA . GLY B 1 90 ? 8.32 -12.875 -11.68 1 90.25 90 GLY B CA 1
ATOM 6048 C C . GLY B 1 90 ? 7.969 -14.305 -11.312 1 90.25 90 GLY B C 1
ATOM 6049 O O . GLY B 1 90 ? 8.625 -15.242 -11.773 1 90.25 90 GLY B O 1
ATOM 6050 N N . GLY B 1 91 ? 6.934 -14.422 -10.57 1 90.69 91 GLY B N 1
ATOM 6051 C CA . GLY B 1 91 ? 6.543 -15.727 -10.062 1 90.69 91 GLY B CA 1
ATOM 6052 C C . GLY B 1 91 ? 5.957 -16.625 -11.133 1 90.69 91 GLY B C 1
ATOM 6053 O O . GLY B 1 91 ? 5.855 -17.844 -10.938 1 90.69 91 GLY B O 1
ATOM 6054 N N . HIS B 1 92 ? 5.715 -16.141 -12.344 1 91.5 92 HIS B N 1
ATOM 6055 C CA . HIS B 1 92 ? 5.039 -16.922 -13.375 1 91.5 92 HIS B CA 1
ATOM 6056 C C . HIS B 1 92 ? 6.023 -17.812 -14.117 1 91.5 92 HIS B C 1
ATOM 6058 O O . HIS B 1 92 ? 5.629 -18.578 -15 1 91.5 92 HIS B O 1
ATOM 6064 N N . ALA B 1 93 ? 7.234 -17.859 -13.625 1 94.38 93 ALA B N 1
ATOM 6065 C CA . ALA B 1 93 ? 8.25 -18.719 -14.219 1 94.38 93 ALA B CA 1
ATOM 6066 C C . ALA B 1 93 ? 8.266 -20.094 -13.539 1 94.38 93 ALA B C 1
ATOM 6068 O O . ALA B 1 93 ? 9.305 -20.75 -13.477 1 94.38 93 ALA B O 1
ATOM 6069 N N . ALA B 1 94 ? 7.145 -20.5 -13.094 1 95.5 94 ALA B N 1
ATOM 6070 C CA . ALA B 1 94 ? 7.062 -21.781 -12.391 1 95.5 94 ALA B CA 1
ATOM 6071 C C . ALA B 1 94 ? 7.453 -22.938 -13.297 1 95.5 94 ALA B C 1
ATOM 6073 O O . ALA B 1 94 ? 8.102 -23.891 -12.859 1 95.5 94 ALA B O 1
ATOM 6074 N N . PRO B 1 95 ? 7.082 -22.938 -14.602 1 97 95 PRO B N 1
ATOM 6075 C CA . PRO B 1 95 ? 7.535 -24.031 -15.469 1 97 95 PRO B CA 1
ATOM 6076 C C . PRO B 1 95 ? 9.055 -24.156 -15.492 1 97 95 PRO B C 1
ATOM 6078 O O . PRO B 1 95 ? 9.586 -25.281 -15.484 1 97 95 PRO B O 1
ATOM 6081 N N . SER B 1 96 ? 9.719 -23.016 -15.492 1 97.75 96 SER B N 1
ATOM 6082 C CA . SER B 1 96 ? 11.172 -23.031 -15.484 1 97.75 96 SER B CA 1
ATOM 6083 C C . SER B 1 96 ? 11.719 -23.578 -14.164 1 97.75 96 SER B C 1
ATOM 6085 O O . SER B 1 96 ? 12.641 -24.406 -14.164 1 97.75 96 SER B O 1
ATOM 6087 N N . ALA B 1 97 ? 11.141 -23.109 -13.094 1 96.81 97 ALA B N 1
ATOM 6088 C CA . ALA B 1 97 ? 11.578 -23.547 -11.766 1 96.81 97 ALA B CA 1
ATOM 6089 C C . ALA B 1 97 ? 11.352 -25.047 -11.57 1 96.81 97 ALA B C 1
ATOM 6091 O O . ALA B 1 97 ? 12.203 -25.734 -11.008 1 96.81 97 ALA B O 1
ATOM 6092 N N . LEU B 1 98 ? 10.219 -25.547 -12.031 1 97.19 98 LEU B N 1
ATOM 6093 C CA . LEU B 1 98 ? 9.883 -26.953 -11.93 1 97.19 98 LEU B CA 1
ATOM 6094 C C . LEU B 1 98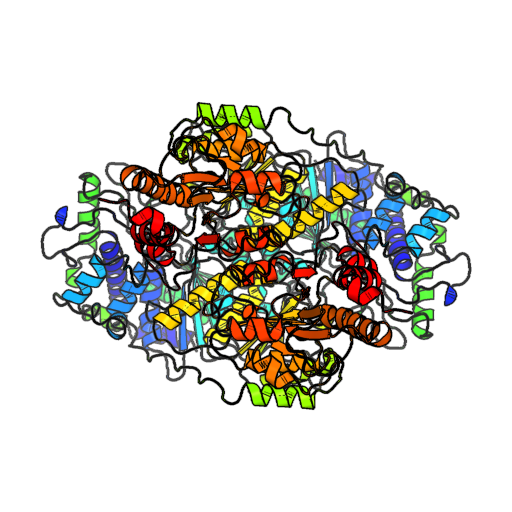 ? 10.82 -27.797 -12.797 1 97.19 98 LEU B C 1
ATOM 6096 O O . LEU B 1 98 ? 11.32 -28.828 -12.352 1 97.19 98 LEU B O 1
ATOM 6100 N N . ALA B 1 99 ? 11.031 -27.344 -13.992 1 98.12 99 ALA B N 1
ATOM 6101 C CA . ALA B 1 99 ? 11.945 -28.031 -14.891 1 98.12 99 ALA B CA 1
ATOM 6102 C C . ALA B 1 99 ? 13.344 -28.125 -14.289 1 98.12 99 ALA B C 1
ATOM 6104 O O . ALA B 1 99 ? 13.969 -29.188 -14.305 1 98.12 99 ALA B O 1
ATOM 6105 N N . HIS B 1 100 ? 13.797 -26.984 -13.773 1 97.31 100 HIS B N 1
ATOM 6106 C CA . HIS B 1 100 ? 15.133 -26.922 -13.188 1 97.31 100 HIS B CA 1
ATOM 6107 C C . HIS B 1 100 ? 15.234 -27.844 -11.969 1 97.31 100 HIS B C 1
ATOM 6109 O O . HIS B 1 100 ? 16.219 -28.562 -11.812 1 97.31 100 HIS B O 1
ATOM 6115 N N . ALA B 1 101 ? 14.234 -27.812 -11.125 1 96 101 ALA B N 1
ATOM 6116 C CA . ALA B 1 101 ? 14.219 -28.672 -9.93 1 96 101 ALA B CA 1
ATOM 6117 C C . ALA B 1 101 ? 14.156 -30.141 -10.312 1 96 101 ALA B C 1
ATOM 6119 O O . ALA B 1 101 ? 14.734 -30.984 -9.625 1 96 101 ALA B O 1
ATOM 6120 N N . TYR B 1 102 ? 13.461 -30.484 -11.398 1 96.94 102 TYR B N 1
ATOM 6121 C CA . TYR B 1 102 ? 13.414 -31.859 -11.883 1 96.94 102 TYR B CA 1
ATOM 6122 C C . TYR B 1 102 ? 14.781 -32.312 -12.367 1 96.94 102 TYR B C 1
ATOM 6124 O O . TYR B 1 102 ? 15.266 -33.375 -11.961 1 96.94 102 TYR B O 1
ATOM 6132 N N . LEU B 1 103 ? 15.391 -31.5 -13.156 1 97.31 103 LEU B N 1
ATOM 6133 C CA . LEU B 1 103 ? 16.656 -31.875 -13.773 1 97.31 103 LEU B CA 1
ATOM 6134 C C . LEU B 1 103 ? 17.75 -32.031 -12.719 1 97.31 103 LEU B C 1
ATOM 6136 O O . LEU B 1 103 ? 18.656 -32.844 -12.859 1 97.31 103 LEU B O 1
ATOM 6140 N N . THR B 1 104 ? 17.625 -31.25 -11.633 1 95 104 THR B N 1
ATOM 6141 C CA . THR B 1 104 ? 18.641 -31.312 -10.578 1 95 104 THR B CA 1
ATOM 6142 C C . THR B 1 104 ? 18.328 -32.438 -9.602 1 95 104 THR B C 1
ATOM 6144 O O . THR B 1 104 ? 19.156 -32.781 -8.758 1 95 104 THR B O 1
ATOM 6147 N N . GLY B 1 105 ? 17.109 -33.031 -9.672 1 93.69 105 GLY B N 1
ATOM 6148 C CA . GLY B 1 105 ? 16.703 -34.094 -8.789 1 93.69 105 GLY B CA 1
ATOM 6149 C C . GLY B 1 105 ? 16.047 -33.625 -7.508 1 93.69 105 GLY B C 1
ATOM 6150 O O . GLY B 1 105 ? 15.461 -34.406 -6.766 1 93.69 105 GLY B O 1
ATOM 6151 N N . ARG B 1 106 ? 16.031 -32.375 -7.312 1 92.25 106 ARG B N 1
ATOM 6152 C CA . ARG B 1 106 ? 15.516 -31.797 -6.074 1 92.25 106 ARG B CA 1
ATOM 6153 C C . ARG B 1 106 ? 14.008 -31.984 -5.965 1 92.25 106 ARG B C 1
ATOM 6155 O O . ARG B 1 106 ? 13.469 -32.125 -4.863 1 92.25 106 ARG B O 1
ATOM 6162 N N . LEU B 1 107 ? 13.328 -31.938 -7.062 1 94.69 107 LEU B N 1
ATOM 6163 C CA . LEU B 1 107 ? 11.875 -32.062 -7.059 1 94.69 107 LEU B CA 1
ATOM 6164 C C . LEU B 1 107 ? 11.445 -33.406 -6.496 1 94.69 107 LEU B C 1
ATOM 6166 O O . LEU B 1 107 ? 10.508 -33.5 -5.699 1 94.69 107 LEU B O 1
ATOM 6170 N N . GLY B 1 108 ? 12.172 -34.469 -6.918 1 93.5 108 GLY B N 1
ATOM 6171 C CA . GLY B 1 108 ? 11.883 -35.812 -6.453 1 93.5 108 GLY B CA 1
ATOM 6172 C C . GLY B 1 108 ? 12.188 -36.031 -4.977 1 93.5 108 GLY B C 1
ATOM 6173 O O . GLY B 1 108 ? 11.578 -36.875 -4.324 1 93.5 108 GLY B O 1
ATOM 6174 N N . ASP B 1 109 ? 13.102 -35.188 -4.434 1 90.62 109 ASP B N 1
ATOM 6175 C CA . ASP B 1 109 ? 13.43 -35.25 -3.012 1 90.62 109 ASP B CA 1
ATOM 6176 C C . ASP B 1 109 ? 12.25 -34.812 -2.152 1 90.62 109 ASP B C 1
ATOM 6178 O O . ASP B 1 109 ? 12.078 -35.312 -1.03 1 90.62 109 ASP B O 1
ATOM 6182 N N . VAL B 1 110 ? 11.43 -34 -2.695 1 91.75 110 VAL B N 1
ATOM 6183 C CA . VAL B 1 110 ? 10.305 -33.438 -1.94 1 91.75 110 VAL B CA 1
ATOM 6184 C C . VAL B 1 110 ? 9.016 -34.156 -2.344 1 91.75 110 VAL B C 1
ATOM 6186 O O . VAL B 1 110 ? 8.148 -34.406 -1.502 1 91.75 110 VAL B O 1
ATOM 6189 N N . TYR B 1 111 ? 8.961 -34.438 -3.668 1 95.25 111 TYR B N 1
ATOM 6190 C CA . TYR B 1 111 ? 7.777 -35.094 -4.215 1 95.25 111 TYR B CA 1
ATOM 6191 C C . TYR B 1 111 ? 8.148 -36.406 -4.859 1 95.25 111 TYR B C 1
ATOM 6193 O O . TYR B 1 111 ? 8.492 -36.469 -6.039 1 95.25 111 TYR B O 1
ATOM 6201 N N . PRO B 1 112 ? 7.902 -37.5 -4.246 1 95.38 112 PRO B N 1
ATOM 6202 C CA . PRO B 1 112 ? 8.336 -38.812 -4.742 1 95.38 112 PRO B CA 1
ATOM 6203 C C . PRO B 1 112 ? 7.758 -39.125 -6.117 1 95.38 112 PRO B C 1
ATOM 6205 O O . PRO B 1 112 ? 8.375 -39.875 -6.887 1 95.38 112 PRO B O 1
ATOM 6208 N N . TRP B 1 113 ? 6.629 -38.594 -6.395 1 95.75 113 TRP B N 1
ATOM 6209 C CA . TRP B 1 113 ? 5.98 -38.906 -7.668 1 95.75 113 TRP B CA 1
ATOM 6210 C C . TRP B 1 113 ? 6.59 -38.062 -8.797 1 95.75 113 TRP B C 1
ATOM 6212 O O . TRP B 1 113 ? 6.203 -38.219 -9.953 1 95.75 113 TRP B O 1
ATOM 6222 N N . LEU B 1 114 ? 7.578 -37.219 -8.484 1 97.44 114 LEU B N 1
ATOM 6223 C CA . LEU B 1 114 ? 8.258 -36.375 -9.469 1 97.44 114 LEU B CA 1
ATOM 6224 C C . LEU B 1 114 ? 9.758 -36.656 -9.492 1 97.44 114 LEU B C 1
ATOM 6226 O O . LEU B 1 114 ? 10.57 -35.781 -9.734 1 97.44 114 LEU B O 1
ATOM 6230 N N . THR B 1 115 ? 10.195 -37.875 -9.203 1 96.81 115 THR B N 1
ATOM 6231 C CA . THR B 1 115 ? 11.586 -38.312 -9.289 1 96.81 115 THR B CA 1
ATOM 6232 C C . THR B 1 115 ? 12.031 -38.406 -10.75 1 96.81 115 THR B C 1
ATOM 6234 O O . THR B 1 115 ? 11.195 -38.5 -11.648 1 96.81 115 THR B O 1
ATOM 6237 N N . ARG B 1 116 ? 13.375 -38.406 -10.992 1 96.69 116 ARG B N 1
ATOM 6238 C CA . ARG B 1 116 ? 13.93 -38.469 -12.344 1 96.69 116 ARG B CA 1
ATOM 6239 C C . ARG B 1 116 ? 13.789 -39.875 -12.93 1 96.69 116 ARG B C 1
ATOM 6241 O O . ARG B 1 116 ? 14.773 -40.594 -13.039 1 96.69 116 ARG B O 1
ATOM 6248 N N . THR B 1 117 ? 12.57 -40.188 -13.312 1 97.38 117 THR B N 1
ATOM 6249 C CA . THR B 1 117 ? 12.164 -41.406 -13.984 1 97.38 117 THR B CA 1
ATOM 6250 C C . THR B 1 117 ? 11.195 -41.125 -15.125 1 97.38 117 THR B C 1
ATOM 6252 O O . THR B 1 117 ? 10.75 -39.969 -15.281 1 97.38 117 THR B O 1
ATOM 6255 N N . ALA B 1 118 ? 10.945 -42.156 -15.922 1 97.44 118 ALA B N 1
ATOM 6256 C CA . ALA B 1 118 ? 9.961 -41.969 -16.984 1 97.44 118 ALA B CA 1
ATOM 6257 C C . ALA B 1 118 ? 8.602 -41.562 -16.422 1 97.44 118 ALA B C 1
ATOM 6259 O O . ALA B 1 118 ? 7.918 -40.719 -16.984 1 97.44 118 ALA B O 1
ATOM 6260 N N . LYS B 1 119 ? 8.266 -42.156 -15.297 1 97.81 119 LYS B N 1
ATOM 6261 C CA . LYS B 1 119 ? 6.996 -41.844 -14.648 1 97.81 119 LYS B CA 1
ATOM 6262 C C . LYS B 1 119 ? 7.008 -40.406 -14.078 1 97.81 119 LYS B C 1
ATOM 6264 O O . LYS B 1 119 ? 6.012 -39.688 -14.172 1 97.81 119 LYS B O 1
ATOM 6269 N N . GLY B 1 120 ? 8.094 -40.062 -13.445 1 98.12 120 GLY B N 1
ATOM 6270 C CA . GLY B 1 120 ? 8.219 -38.75 -12.891 1 98.12 120 GLY B CA 1
ATOM 6271 C C . GLY B 1 120 ? 8.18 -37.656 -13.953 1 98.12 120 GLY B C 1
ATOM 6272 O O . GLY B 1 120 ? 7.582 -36.594 -13.742 1 98.12 120 GLY B O 1
ATOM 6273 N N . LEU B 1 121 ? 8.859 -37.906 -15.062 1 98.44 121 LEU B N 1
ATOM 6274 C CA . LEU B 1 121 ? 8.836 -36.969 -16.172 1 98.44 121 LEU B CA 1
ATOM 6275 C C . LEU B 1 121 ? 7.418 -36.812 -16.719 1 98.44 121 LEU B C 1
ATOM 6277 O O . LEU B 1 121 ? 6.984 -35.688 -16.984 1 98.44 121 LEU B O 1
ATOM 6281 N N . HIS B 1 122 ? 6.77 -37.938 -16.906 1 98.31 122 HIS B N 1
ATOM 6282 C CA . HIS B 1 122 ? 5.379 -37.938 -17.359 1 98.31 122 HIS B CA 1
ATOM 6283 C C . HIS B 1 122 ? 4.508 -37.125 -16.406 1 98.31 122 HIS B C 1
ATOM 6285 O O . HIS B 1 122 ? 3.691 -36.312 -16.828 1 98.31 122 HIS B O 1
ATOM 6291 N N . ALA B 1 123 ? 4.727 -37.281 -15.086 1 98.12 123 ALA B N 1
ATOM 6292 C CA . ALA B 1 123 ? 3.957 -36.594 -14.07 1 98.12 123 ALA B CA 1
ATOM 6293 C C . ALA B 1 123 ? 4.266 -35.094 -14.078 1 98.12 123 ALA B C 1
ATOM 6295 O O . ALA B 1 123 ? 3.365 -34.25 -13.906 1 98.12 123 ALA B O 1
ATOM 6296 N N . LEU B 1 124 ? 5.535 -34.75 -14.203 1 98.12 124 LEU B N 1
ATOM 6297 C CA . LEU B 1 124 ? 5.926 -33.344 -14.258 1 98.12 124 LEU B CA 1
ATOM 6298 C C . LEU B 1 124 ? 5.184 -32.625 -15.383 1 98.12 124 LEU B C 1
ATOM 6300 O O . LEU B 1 124 ? 4.648 -31.516 -15.172 1 98.12 124 LEU B O 1
ATOM 6304 N N . ILE B 1 125 ? 5.156 -33.25 -16.531 1 98.12 125 ILE B N 1
ATOM 6305 C CA . ILE B 1 125 ? 4.664 -32.594 -17.75 1 98.12 125 ILE B CA 1
ATOM 6306 C C . ILE B 1 125 ? 3.139 -32.594 -17.766 1 98.12 125 ILE B C 1
ATOM 6308 O O . ILE B 1 125 ? 2.512 -31.562 -17.969 1 98.12 125 ILE B O 1
ATOM 6312 N N . THR B 1 126 ? 2.51 -33.719 -17.5 1 96.81 126 THR B N 1
ATOM 6313 C CA . THR B 1 126 ? 1.064 -33.875 -17.641 1 96.81 126 THR B CA 1
ATOM 6314 C C . THR B 1 126 ? 0.34 -33.188 -16.469 1 96.81 126 THR B C 1
ATOM 6316 O O . THR B 1 126 ? -0.806 -32.781 -16.609 1 96.81 126 THR B O 1
ATOM 6319 N N . GLY B 1 127 ? 1.029 -33.062 -15.383 1 95.25 127 GLY B N 1
ATOM 6320 C CA . GLY B 1 127 ? 0.388 -32.562 -14.172 1 95.25 127 GLY B CA 1
ATOM 6321 C C . GLY B 1 127 ? 0.361 -31.062 -14.094 1 95.25 127 GLY B C 1
ATOM 6322 O O . GLY B 1 127 ? -0.382 -30.484 -13.289 1 95.25 127 GLY B O 1
ATOM 6323 N N . PHE B 1 128 ? 1.09 -30.375 -14.906 1 95.56 128 PHE B N 1
ATOM 6324 C CA . PHE B 1 128 ? 1.173 -28.922 -14.82 1 95.56 128 PHE B CA 1
ATOM 6325 C C . PHE B 1 128 ? -0.116 -28.281 -15.312 1 95.56 128 PHE B C 1
ATOM 6327 O O . PHE B 1 128 ? -0.618 -28.625 -16.391 1 95.56 128 PHE B O 1
ATOM 6334 N N . PRO B 1 129 ? -0.728 -27.312 -14.695 1 92.88 129 PRO B N 1
ATOM 6335 C CA . PRO B 1 129 ? -0.341 -26.922 -13.344 1 92.88 129 PRO B CA 1
ATOM 6336 C C . PRO B 1 129 ? -0.764 -27.922 -12.281 1 92.88 129 PRO B C 1
ATOM 6338 O O . PRO B 1 129 ? -1.902 -28.406 -12.297 1 92.88 129 PRO B O 1
ATOM 6341 N N . HIS B 1 130 ? 0.157 -28.203 -11.383 1 89.88 130 HIS B N 1
ATOM 6342 C CA . HIS B 1 130 ? -0.125 -29.125 -10.297 1 89.88 130 HIS B CA 1
ATOM 6343 C C . HIS B 1 130 ? -1.035 -28.5 -9.25 1 89.88 130 HIS B C 1
ATOM 6345 O O . HIS B 1 130 ? -0.732 -27.422 -8.727 1 89.88 130 HIS B O 1
ATOM 6351 N N . PRO B 1 131 ? -2.098 -29.156 -8.953 1 85.69 131 PRO B N 1
ATOM 6352 C CA . PRO B 1 131 ? -3.006 -28.594 -7.949 1 85.69 131 PRO B CA 1
ATOM 6353 C C . PRO B 1 131 ? -2.316 -28.328 -6.613 1 85.69 131 PRO B C 1
ATOM 6355 O O . PRO B 1 131 ? -2.66 -27.359 -5.926 1 85.69 131 PRO B O 1
ATOM 6358 N N . GLU B 1 132 ? -1.337 -29.078 -6.254 1 85.88 132 GLU B N 1
ATOM 6359 C CA . GLU B 1 132 ? -0.702 -28.969 -4.945 1 85.88 132 GLU B CA 1
ATOM 6360 C C . GLU B 1 132 ? 0.468 -27.984 -4.988 1 85.88 132 GLU B C 1
ATOM 6362 O O . GLU B 1 132 ? 0.889 -27.469 -3.953 1 85.88 132 GLU B O 1
ATOM 6367 N N . ILE B 1 133 ? 1.075 -27.828 -6.176 1 93 133 ILE B N 1
ATOM 6368 C CA . ILE B 1 133 ? 2.258 -26.984 -6.293 1 93 133 ILE B CA 1
ATOM 6369 C C . ILE B 1 133 ? 1.868 -25.625 -6.883 1 93 133 ILE B C 1
ATOM 6371 O O . ILE B 1 133 ? 2.432 -24.594 -6.508 1 93 133 ILE B O 1
ATOM 6375 N N . GLY B 1 134 ? 0.871 -25.688 -7.676 1 92.44 134 GLY B N 1
ATOM 6376 C CA . GLY B 1 134 ? 0.417 -24.469 -8.336 1 92.44 134 GLY B CA 1
ATOM 6377 C C . GLY B 1 134 ? 1.173 -24.172 -9.617 1 92.44 134 GLY B C 1
ATOM 6378 O O . GLY B 1 134 ? 1.809 -25.062 -10.188 1 92.44 134 GLY B O 1
ATOM 6379 N N . SER B 1 135 ? 0.997 -22.906 -10.148 1 93.44 135 SER B N 1
ATOM 6380 C CA . SER B 1 135 ? 1.591 -22.5 -11.422 1 93.44 135 SER B CA 1
ATOM 6381 C C . SER B 1 135 ? 2.52 -21.312 -11.234 1 93.44 135 SER B C 1
ATOM 6383 O O . SER B 1 135 ? 2.904 -20.656 -12.211 1 93.44 135 SER B O 1
ATOM 6385 N N . GLU B 1 136 ? 2.838 -21 -9.992 1 94.62 136 GLU B N 1
ATOM 6386 C CA . GLU B 1 136 ? 3.75 -19.891 -9.68 1 94.62 136 GLU B CA 1
ATOM 6387 C C . GLU B 1 136 ? 4.93 -20.375 -8.836 1 94.62 136 GLU B C 1
ATOM 6389 O O . GLU B 1 136 ? 4.863 -21.453 -8.227 1 94.62 136 GLU B O 1
ATOM 6394 N N . ILE B 1 137 ? 5.965 -19.578 -8.859 1 94.75 137 ILE B N 1
ATOM 6395 C CA . ILE B 1 137 ? 7.129 -19.891 -8.039 1 94.75 137 ILE B CA 1
ATOM 6396 C C . ILE B 1 137 ? 6.812 -19.625 -6.57 1 94.75 137 ILE B C 1
ATOM 6398 O O . ILE B 1 137 ? 6.477 -18.5 -6.195 1 94.75 137 ILE B O 1
ATOM 6402 N N . THR B 1 138 ? 6.82 -20.625 -5.77 1 94.12 138 THR B N 1
ATOM 6403 C CA . THR B 1 138 ? 6.695 -20.594 -4.316 1 94.12 138 THR B CA 1
ATOM 6404 C C . THR B 1 138 ? 7.691 -21.547 -3.66 1 94.12 138 THR B C 1
ATOM 6406 O O . THR B 1 138 ? 8.367 -22.312 -4.348 1 94.12 138 THR B O 1
ATOM 6409 N N . PRO B 1 139 ? 7.766 -21.547 -2.377 1 93.5 139 PRO B N 1
ATOM 6410 C CA . PRO B 1 139 ? 8.664 -22.469 -1.69 1 93.5 139 PRO B CA 1
ATOM 6411 C C . PRO B 1 139 ? 8.219 -23.922 -1.81 1 93.5 139 PRO B C 1
ATOM 6413 O O . PRO B 1 139 ? 8.938 -24.828 -1.391 1 93.5 139 PRO B O 1
ATOM 6416 N N . LEU B 1 140 ? 7.109 -24.125 -2.457 1 95.19 140 LEU B N 1
ATOM 6417 C CA . LEU B 1 140 ? 6.691 -25.5 -2.756 1 95.19 140 LEU B CA 1
ATOM 6418 C C . LEU B 1 140 ? 7.586 -26.125 -3.824 1 95.19 140 LEU B C 1
ATOM 6420 O O . LEU B 1 140 ? 7.625 -27.344 -3.973 1 95.19 140 LEU B O 1
ATOM 6424 N N . ILE B 1 141 ? 8.242 -25.281 -4.617 1 95.31 141 ILE B N 1
ATOM 6425 C CA . ILE B 1 141 ? 9.289 -25.734 -5.523 1 95.31 141 ILE B CA 1
ATOM 6426 C C . ILE B 1 141 ? 10.641 -25.656 -4.82 1 95.31 141 ILE B C 1
ATOM 6428 O O . ILE B 1 141 ? 11.117 -24.578 -4.484 1 95.31 141 ILE B O 1
ATOM 6432 N N . PRO B 1 142 ? 11.234 -26.797 -4.609 1 91.94 142 PRO B N 1
ATOM 6433 C CA . PRO B 1 142 ? 12.477 -26.812 -3.826 1 91.94 142 PRO B CA 1
ATOM 6434 C C . PRO B 1 142 ? 13.547 -25.891 -4.398 1 91.94 142 PRO B C 1
ATOM 6436 O O . PRO B 1 142 ? 13.758 -25.859 -5.617 1 91.94 142 PRO B O 1
ATOM 6439 N N . GLY B 1 143 ? 14.133 -25.062 -3.492 1 87.81 143 GLY B N 1
ATOM 6440 C CA . GLY B 1 143 ? 15.211 -24.172 -3.885 1 87.81 143 GLY B CA 1
ATOM 6441 C C . GLY B 1 143 ? 14.773 -22.734 -4.004 1 87.81 143 GLY B C 1
ATOM 6442 O O . GLY B 1 143 ? 15.609 -21.828 -4.094 1 87.81 143 GLY B O 1
ATOM 6443 N N . HIS B 1 144 ? 13.484 -22.516 -3.969 1 90.25 144 HIS B N 1
ATOM 6444 C CA . HIS B 1 144 ? 12.977 -21.156 -4.105 1 90.25 144 HIS B CA 1
ATOM 6445 C C . HIS B 1 144 ? 12.508 -20.609 -2.766 1 90.25 144 HIS B C 1
ATOM 6447 O O . HIS B 1 144 ? 11.672 -21.219 -2.098 1 90.25 144 HIS B O 1
ATOM 6453 N N . LEU B 1 145 ? 13.055 -19.453 -2.398 1 85.56 145 LEU B N 1
ATOM 6454 C CA . LEU B 1 145 ? 12.75 -18.938 -1.07 1 85.56 145 LEU B CA 1
ATOM 6455 C C . LEU B 1 145 ? 12.133 -17.547 -1.16 1 85.56 145 LEU B C 1
ATOM 6457 O O . LEU B 1 145 ? 12.281 -16.734 -0.24 1 85.56 145 LEU B O 1
ATOM 6461 N N . TYR B 1 146 ? 11.562 -17.266 -2.312 1 93 146 TYR B N 1
ATOM 6462 C CA . TYR B 1 146 ? 10.812 -16.031 -2.533 1 93 146 TYR B CA 1
ATOM 6463 C C . TYR B 1 146 ? 9.594 -16.281 -3.42 1 93 146 TYR B C 1
ATOM 6465 O O . TYR B 1 146 ? 9.672 -17.047 -4.387 1 93 146 TYR B O 1
ATOM 6473 N N . THR B 1 147 ? 8.477 -15.781 -3.006 1 92.38 147 THR B N 1
ATOM 6474 C CA . THR B 1 147 ? 7.258 -15.812 -3.801 1 92.38 147 THR B CA 1
ATOM 6475 C C . THR B 1 147 ? 7.07 -14.5 -4.559 1 92.38 147 THR B C 1
ATOM 6477 O O . THR B 1 147 ? 6.875 -13.445 -3.951 1 92.38 147 THR B O 1
ATOM 6480 N N . GLY B 1 148 ? 7.152 -14.578 -5.836 1 88.81 148 GLY B N 1
ATOM 6481 C CA . GLY B 1 148 ? 7.086 -13.383 -6.66 1 88.81 148 GLY B CA 1
ATOM 6482 C C . GLY B 1 148 ? 5.691 -13.094 -7.18 1 88.81 148 GLY B C 1
ATOM 6483 O O . GLY B 1 148 ? 5.523 -12.719 -8.344 1 88.81 148 GLY B O 1
ATOM 6484 N N . GLY B 1 149 ? 4.629 -13.336 -6.363 1 89.69 149 GLY B N 1
ATOM 6485 C CA . GLY B 1 149 ? 3.27 -13.039 -6.777 1 89.69 149 GLY B CA 1
ATOM 6486 C C . GLY B 1 149 ? 3.033 -11.562 -7.031 1 89.69 149 GLY B C 1
ATOM 6487 O O . GLY B 1 149 ? 2.613 -11.172 -8.125 1 89.69 149 GLY B O 1
ATOM 6488 N N . GLN B 1 150 ? 3.271 -10.797 -6.035 1 93.56 150 GLN B N 1
ATOM 6489 C CA . GLN B 1 150 ? 3.297 -9.352 -6.234 1 93.56 150 GLN B CA 1
ATOM 6490 C C . GLN B 1 150 ? 4.633 -8.898 -6.82 1 93.56 150 GLN B C 1
ATOM 6492 O O . GLN B 1 150 ? 5.688 -9.133 -6.227 1 93.56 150 GLN B O 1
ATOM 6497 N N . LEU B 1 151 ? 4.613 -8.367 -7.926 1 94.94 151 LEU B N 1
ATOM 6498 C CA . LEU B 1 151 ? 5.84 -7.898 -8.562 1 94.94 151 LEU B CA 1
ATOM 6499 C C . LEU B 1 151 ? 6.348 -6.629 -7.887 1 94.94 151 LEU B C 1
ATOM 6501 O O . LEU B 1 151 ? 5.559 -5.844 -7.355 1 94.94 151 LEU B O 1
ATOM 6505 N N . GLY B 1 152 ? 7.715 -6.492 -7.812 1 96.12 152 GLY B N 1
ATOM 6506 C CA . GLY B 1 152 ? 8.273 -5.234 -7.34 1 96.12 152 GLY B CA 1
ATOM 6507 C C . GLY B 1 152 ? 9.352 -5.418 -6.289 1 96.12 152 GLY B C 1
ATOM 6508 O O . GLY B 1 152 ? 10.484 -4.953 -6.469 1 96.12 152 GLY B O 1
ATOM 6509 N N . PRO B 1 153 ? 9.109 -6.172 -5.258 1 96.56 153 PRO B N 1
ATOM 6510 C CA . PRO B 1 153 ? 10.008 -6.148 -4.102 1 96.56 153 PRO B CA 1
ATOM 6511 C C . PRO B 1 153 ? 11.219 -7.066 -4.273 1 96.56 153 PRO B C 1
ATOM 6513 O O . PRO B 1 153 ? 12.102 -7.098 -3.414 1 96.56 153 PRO B O 1
ATOM 6516 N N . ALA B 1 154 ? 11.398 -7.824 -5.344 1 98 154 ALA B N 1
ATOM 6517 C CA . ALA B 1 154 ? 12.398 -8.883 -5.473 1 98 154 ALA B CA 1
ATOM 6518 C C . ALA B 1 154 ? 13.805 -8.336 -5.258 1 98 154 ALA B C 1
ATOM 6520 O O . ALA B 1 154 ? 14.617 -8.961 -4.57 1 98 154 ALA B O 1
ATOM 6521 N N . LEU B 1 155 ? 14.125 -7.18 -5.855 1 98.44 155 LEU B N 1
ATOM 6522 C CA . LEU B 1 155 ? 15.461 -6.613 -5.711 1 98.44 155 LEU B CA 1
ATOM 6523 C C . LEU B 1 155 ? 15.75 -6.27 -4.254 1 98.44 155 LEU B C 1
ATOM 6525 O O . LEU B 1 155 ? 16.812 -6.59 -3.736 1 98.44 155 LEU B O 1
ATOM 6529 N N . ALA B 1 156 ? 14.828 -5.633 -3.598 1 98.5 156 ALA B N 1
ATOM 6530 C CA . ALA B 1 156 ? 15 -5.258 -2.197 1 98.5 156 ALA B CA 1
ATOM 6531 C C . ALA B 1 156 ? 15.102 -6.492 -1.306 1 98.5 156 ALA B C 1
ATOM 6533 O O . ALA B 1 156 ? 15.867 -6.504 -0.339 1 98.5 156 ALA B O 1
ATOM 6534 N N . VAL B 1 157 ? 14.289 -7.527 -1.582 1 98.44 157 VAL B N 1
ATOM 6535 C CA . VAL B 1 157 ? 14.367 -8.766 -0.818 1 98.44 157 VAL B CA 1
ATOM 6536 C C . VAL B 1 157 ? 15.742 -9.398 -0.99 1 98.44 157 VAL B C 1
ATOM 6538 O O . VAL B 1 157 ? 16.344 -9.852 -0.017 1 98.44 157 VAL B O 1
ATOM 6541 N N . ALA B 1 158 ? 16.25 -9.43 -2.232 1 98.44 158 ALA B N 1
ATOM 6542 C CA . ALA B 1 158 ? 17.594 -9.945 -2.479 1 98.44 158 ALA B CA 1
ATOM 6543 C C . ALA B 1 158 ? 18.625 -9.164 -1.677 1 98.44 158 ALA B C 1
ATOM 6545 O O . ALA B 1 158 ? 19.562 -9.758 -1.117 1 98.44 158 ALA B O 1
ATOM 6546 N N . GLN B 1 159 ? 18.516 -7.859 -1.644 1 98.62 159 GLN B N 1
ATOM 6547 C CA . GLN B 1 159 ? 19.406 -7.031 -0.839 1 98.62 159 GLN B CA 1
ATOM 6548 C C . GLN B 1 159 ? 19.344 -7.43 0.632 1 98.62 159 GLN B C 1
ATOM 6550 O O . GLN B 1 159 ? 20.375 -7.516 1.297 1 98.62 159 GLN B O 1
ATOM 6555 N N . GLY B 1 160 ? 18.125 -7.711 1.132 1 98.31 160 GLY B N 1
ATOM 6556 C CA . GLY B 1 160 ? 17.969 -8.141 2.512 1 98.31 160 GLY B CA 1
ATOM 6557 C C . GLY B 1 160 ? 18.688 -9.445 2.818 1 98.31 160 GLY B C 1
ATOM 6558 O O . GLY B 1 160 ? 19.234 -9.617 3.91 1 98.31 160 GLY B O 1
ATOM 6559 N N . THR B 1 161 ? 18.766 -10.359 1.872 1 97.69 161 THR B N 1
ATOM 6560 C CA . THR B 1 161 ? 19.328 -11.688 2.09 1 97.69 161 THR B CA 1
ATOM 6561 C C . THR B 1 161 ? 20.844 -11.617 2.246 1 97.69 161 THR B C 1
ATOM 6563 O O . THR B 1 161 ? 21.453 -12.531 2.801 1 97.69 161 THR B O 1
ATOM 6566 N N . VAL B 1 162 ? 21.5 -10.562 1.714 1 97.94 162 VAL B N 1
ATOM 6567 C CA . VAL B 1 162 ? 22.969 -10.555 1.688 1 97.94 162 VAL B CA 1
ATOM 6568 C C . VAL B 1 162 ? 23.5 -9.656 2.807 1 97.94 162 VAL B C 1
ATOM 6570 O O . VAL B 1 162 ? 24.703 -9.547 2.996 1 97.94 162 VAL B O 1
ATOM 6573 N N . LEU B 1 163 ? 22.562 -8.945 3.58 1 98.06 163 LEU B N 1
ATOM 6574 C CA . LEU B 1 163 ? 23.016 -8.141 4.703 1 98.06 163 LEU B CA 1
ATOM 6575 C C . LEU B 1 163 ? 23.766 -8.992 5.715 1 98.06 163 LEU B C 1
ATOM 6577 O O . LEU B 1 163 ? 23.328 -10.094 6.059 1 98.06 163 LEU B O 1
ATOM 6581 N N . ASP B 1 164 ? 24.984 -8.539 6.156 1 97.38 164 ASP B N 1
ATOM 6582 C CA . ASP B 1 164 ? 25.844 -9.188 7.137 1 97.38 164 ASP B CA 1
ATOM 6583 C C . ASP B 1 164 ? 26.266 -10.578 6.66 1 97.38 164 ASP B C 1
ATOM 6585 O O . ASP B 1 164 ? 26.484 -11.477 7.473 1 97.38 164 ASP B O 1
ATOM 6589 N N . ALA B 1 165 ? 26.266 -10.789 5.383 1 97.25 165 ALA B N 1
ATOM 6590 C CA . ALA B 1 165 ? 26.594 -12.094 4.82 1 97.25 165 ALA B CA 1
ATOM 6591 C C . ALA B 1 165 ? 27.594 -11.961 3.67 1 97.25 165 ALA B C 1
ATOM 6593 O O . ALA B 1 165 ? 27.266 -12.242 2.516 1 97.25 165 ALA B O 1
ATOM 6594 N N . PRO B 1 166 ? 28.844 -11.672 4.012 1 96.69 166 PRO B N 1
ATOM 6595 C CA . PRO B 1 166 ? 29.844 -11.422 2.971 1 96.69 166 PRO B CA 1
ATOM 6596 C C . PRO B 1 166 ? 30.078 -12.633 2.078 1 96.69 166 PRO B C 1
ATOM 6598 O O . PRO B 1 166 ? 30.594 -12.492 0.965 1 96.69 166 PRO B O 1
ATOM 6601 N N . HIS B 1 167 ? 29.641 -13.812 2.496 1 96 167 HIS B N 1
ATOM 6602 C CA . HIS B 1 167 ? 29.859 -15.055 1.77 1 96 167 HIS B CA 1
ATOM 6603 C C . HIS B 1 167 ? 28.766 -15.297 0.739 1 96 167 HIS B C 1
ATOM 6605 O O . HIS B 1 167 ? 28.844 -16.25 -0.044 1 96 167 HIS B O 1
ATOM 6611 N N . ARG B 1 168 ? 27.75 -14.445 0.632 1 96.94 168 ARG B N 1
ATOM 6612 C CA . ARG B 1 168 ? 26.562 -14.758 -0.155 1 96.94 168 ARG B CA 1
ATOM 6613 C C . ARG B 1 168 ? 26.484 -13.883 -1.397 1 96.94 168 ARG B C 1
ATOM 6615 O O . ARG B 1 168 ? 26.781 -12.688 -1.338 1 96.94 168 ARG B O 1
ATOM 6622 N N . LEU B 1 169 ? 26.172 -14.477 -2.514 1 97.69 169 LEU B N 1
ATOM 6623 C CA . LEU B 1 169 ? 25.734 -13.82 -3.738 1 97.69 169 LEU B CA 1
ATOM 6624 C C . LEU B 1 169 ? 24.266 -14.102 -4.02 1 97.69 169 LEU B C 1
ATOM 6626 O O . LEU B 1 169 ? 23.859 -15.266 -4.094 1 97.69 169 LEU B O 1
ATOM 6630 N N . SER B 1 170 ? 23.484 -13.102 -4.102 1 97.75 170 SER B N 1
ATOM 6631 C CA . SER B 1 170 ? 22.094 -13.25 -4.527 1 97.75 170 SER B CA 1
ATOM 6632 C C . SER B 1 170 ? 21.891 -12.719 -5.941 1 97.75 170 SER B C 1
ATOM 6634 O O . SER B 1 170 ? 22.062 -11.531 -6.199 1 97.75 170 SER B O 1
ATOM 6636 N N . VAL B 1 171 ? 21.547 -13.586 -6.855 1 98.06 171 VAL B N 1
ATOM 6637 C CA . VAL B 1 171 ? 21.172 -13.203 -8.211 1 98.06 171 VAL B CA 1
ATOM 6638 C C . VAL B 1 171 ? 19.656 -13.039 -8.305 1 98.06 171 VAL B C 1
ATOM 6640 O O . VAL B 1 171 ? 18.906 -13.984 -8.062 1 98.06 171 VAL B O 1
ATOM 6643 N N . VAL B 1 172 ? 19.234 -11.875 -8.633 1 98.19 172 VAL B N 1
ATOM 6644 C CA . VAL B 1 172 ? 17.797 -11.602 -8.672 1 98.19 172 VAL B CA 1
ATOM 6645 C C . VAL B 1 172 ? 17.359 -11.336 -10.117 1 98.19 172 VAL B C 1
ATOM 6647 O O . VAL B 1 172 ? 17.984 -10.547 -10.82 1 98.19 172 VAL B O 1
ATOM 6650 N N . LEU B 1 173 ? 16.375 -12.039 -10.578 1 98 173 LEU B N 1
ATOM 6651 C CA . LEU B 1 173 ? 15.797 -11.891 -11.914 1 98 173 LEU B CA 1
ATOM 6652 C C . LEU B 1 173 ? 14.594 -10.961 -11.883 1 98 173 LEU B C 1
ATOM 6654 O O . LEU B 1 173 ? 13.594 -11.258 -11.227 1 98 173 LEU B O 1
ATOM 6658 N N . ILE B 1 174 ? 14.672 -9.875 -12.602 1 97.38 174 ILE B N 1
ATOM 6659 C CA . ILE B 1 174 ? 13.648 -8.836 -12.57 1 97.38 174 ILE B CA 1
ATOM 6660 C C . ILE B 1 174 ? 13.141 -8.57 -13.984 1 97.38 174 ILE B C 1
ATOM 6662 O O . ILE B 1 174 ? 13.922 -8.242 -14.883 1 97.38 174 ILE B O 1
ATOM 6666 N N . GLY B 1 175 ? 11.812 -8.695 -14.18 1 96.38 175 GLY B N 1
ATOM 6667 C CA . GLY B 1 175 ? 11.258 -8.328 -15.477 1 96.38 175 GLY B CA 1
ATOM 6668 C C . GLY B 1 175 ? 11.281 -6.836 -15.727 1 96.38 175 GLY B C 1
ATOM 6669 O O . GLY B 1 175 ? 11.18 -6.039 -14.797 1 96.38 175 GLY B O 1
ATOM 6670 N N . ASP B 1 176 ? 11.352 -6.461 -17.047 1 95.62 176 ASP B N 1
ATOM 6671 C CA . ASP B 1 176 ? 11.352 -5.039 -17.391 1 95.62 176 ASP B CA 1
ATOM 6672 C C . ASP B 1 176 ? 10.031 -4.387 -16.984 1 95.62 176 ASP B C 1
ATOM 6674 O O . ASP B 1 176 ? 10 -3.217 -16.594 1 95.62 176 ASP B O 1
ATOM 6678 N N . GLY B 1 177 ? 8.898 -5.133 -17.047 1 95.06 177 GLY B N 1
ATOM 6679 C CA . GLY B 1 177 ? 7.648 -4.609 -16.516 1 95.06 177 GLY B CA 1
ATOM 6680 C C . GLY B 1 177 ? 7.691 -4.379 -15.016 1 95.06 177 GLY B C 1
ATOM 6681 O O . GLY B 1 177 ? 7.148 -3.391 -14.516 1 95.06 177 GLY B O 1
ATOM 6682 N N . GLU B 1 178 ? 8.312 -5.305 -14.266 1 95.5 178 GLU B N 1
ATOM 6683 C CA . GLU B 1 178 ? 8.445 -5.195 -12.82 1 95.5 178 GLU B CA 1
ATOM 6684 C C . GLU B 1 178 ? 9.219 -3.943 -12.422 1 95.5 178 GLU B C 1
ATOM 6686 O O . GLU B 1 178 ? 9 -3.383 -11.352 1 95.5 178 GLU B O 1
ATOM 6691 N N . CYS B 1 179 ? 10.078 -3.441 -13.289 1 97.31 179 CYS B N 1
ATOM 6692 C CA . CYS B 1 179 ? 10.891 -2.258 -13.016 1 97.31 179 CYS B CA 1
ATOM 6693 C C . CYS B 1 179 ? 10.023 -1.008 -12.945 1 97.31 179 CYS B C 1
ATOM 6695 O O . CYS B 1 179 ? 10.461 0.03 -12.445 1 97.31 179 CYS B O 1
ATOM 6697 N N . GLU B 1 180 ? 8.75 -1.101 -13.406 1 97.31 180 GLU B N 1
ATOM 6698 C CA . GLU B 1 180 ? 7.828 0.033 -13.375 1 97.31 180 GLU B CA 1
ATOM 6699 C C . GLU B 1 180 ? 7.234 0.223 -11.984 1 97.31 180 GLU B C 1
ATOM 6701 O O . GLU B 1 180 ? 6.68 1.28 -11.68 1 97.31 180 GLU B O 1
ATOM 6706 N N . THR B 1 181 ? 7.332 -0.801 -11.07 1 97.62 181 THR B N 1
ATOM 6707 C CA . THR B 1 181 ? 6.754 -0.75 -9.734 1 97.62 181 THR B CA 1
ATOM 6708 C C . THR B 1 181 ? 7.535 0.21 -8.844 1 97.62 181 THR B C 1
ATOM 6710 O O . THR B 1 181 ? 8.719 0.462 -9.078 1 97.62 181 THR B O 1
ATOM 6713 N N . GLY B 1 182 ? 6.898 0.746 -7.875 1 97.81 182 GLY B N 1
ATOM 6714 C CA . GLY B 1 182 ? 7.543 1.65 -6.938 1 97.81 182 GLY B CA 1
ATOM 6715 C C . GLY B 1 182 ? 8.664 0.995 -6.152 1 97.81 182 GLY B C 1
ATOM 6716 O O . GLY B 1 182 ? 9.734 1.584 -5.977 1 97.81 182 GLY B O 1
ATOM 6717 N N . ALA B 1 183 ? 8.461 -0.204 -5.695 1 97.44 183 ALA B N 1
ATOM 6718 C CA . ALA B 1 183 ? 9.445 -0.913 -4.883 1 97.44 183 ALA B CA 1
ATOM 6719 C C . ALA B 1 183 ? 10.742 -1.13 -5.66 1 97.44 183 ALA B C 1
ATOM 6721 O O . ALA B 1 183 ? 11.828 -0.881 -5.141 1 97.44 183 ALA B O 1
ATOM 6722 N N . THR B 1 184 ? 10.617 -1.596 -6.945 1 98.19 184 THR B N 1
ATOM 6723 C CA . THR B 1 184 ? 11.828 -1.817 -7.73 1 98.19 184 THR B CA 1
ATOM 6724 C C . THR B 1 184 ? 12.508 -0.492 -8.047 1 98.19 184 THR B C 1
ATOM 6726 O O . THR B 1 184 ? 13.727 -0.366 -7.902 1 98.19 184 THR B O 1
ATOM 6729 N N . ALA B 1 185 ? 11.711 0.509 -8.438 1 98.25 185 ALA B N 1
ATOM 6730 C CA . ALA B 1 185 ? 12.266 1.812 -8.805 1 98.25 185 ALA B CA 1
ATOM 6731 C C . ALA B 1 185 ? 13.078 2.4 -7.66 1 98.25 185 ALA B C 1
ATOM 6733 O O . ALA B 1 185 ? 14.133 3 -7.891 1 98.25 185 ALA B O 1
ATOM 6734 N N . ALA B 1 186 ? 12.641 2.229 -6.449 1 97.94 186 ALA B N 1
ATOM 6735 C CA . ALA B 1 186 ? 13.305 2.818 -5.289 1 97.94 186 ALA B CA 1
ATOM 6736 C C . ALA B 1 186 ? 14.477 1.96 -4.832 1 97.94 186 ALA B C 1
ATOM 6738 O O . ALA B 1 186 ? 15.391 2.453 -4.168 1 97.94 186 ALA B O 1
ATOM 6739 N N . SER B 1 187 ? 14.469 0.69 -5.188 1 98 187 SER B N 1
ATOM 6740 C CA . SER B 1 187 ? 15.453 -0.256 -4.672 1 98 187 SER B CA 1
ATOM 6741 C C . SER B 1 187 ? 16.844 0.022 -5.25 1 98 187 SER B C 1
ATOM 6743 O O . SER B 1 187 ? 17.844 -0.225 -4.59 1 98 187 SER B O 1
ATOM 6745 N N . TRP B 1 188 ? 16.875 0.545 -6.5 1 97.62 188 TRP B N 1
ATOM 6746 C CA . TRP B 1 188 ? 18.156 0.754 -7.172 1 97.62 188 TRP B CA 1
ATOM 6747 C C . TRP B 1 188 ? 19.047 1.699 -6.371 1 97.62 188 TRP B C 1
ATOM 6749 O O . TRP B 1 188 ? 20.141 1.323 -5.949 1 97.62 188 TRP B O 1
ATOM 6759 N N . LEU B 1 189 ? 18.531 2.883 -6.047 1 96.12 189 LEU B N 1
ATOM 6760 C CA . LEU B 1 189 ? 19.297 3.879 -5.309 1 96.12 189 LEU B CA 1
ATOM 6761 C C . LEU B 1 189 ? 19.203 3.633 -3.809 1 96.12 189 LEU B C 1
ATOM 6763 O O . LEU B 1 189 ? 20.109 3.988 -3.059 1 96.12 189 LEU B O 1
ATOM 6767 N N . GLY B 1 190 ? 18.125 2.971 -3.377 1 95.44 190 GLY B N 1
ATOM 6768 C CA . GLY B 1 190 ? 17.828 2.781 -1.964 1 95.44 190 GLY B CA 1
ATOM 6769 C C . GLY B 1 190 ? 18.922 2.014 -1.23 1 95.44 190 GLY B C 1
ATOM 6770 O O . GLY B 1 190 ? 19.109 2.197 -0.027 1 95.44 190 GLY B O 1
ATOM 6771 N N . SER B 1 191 ? 19.672 1.232 -1.927 1 93.62 191 SER B N 1
ATOM 6772 C CA . SER B 1 191 ? 20.703 0.401 -1.312 1 93.62 191 SER B CA 1
ATOM 6773 C C . SER B 1 191 ? 21.812 1.253 -0.723 1 93.62 191 SER B C 1
ATOM 6775 O O . SER B 1 191 ? 22.578 0.784 0.124 1 93.62 191 SER B O 1
ATOM 6777 N N . ARG B 1 192 ? 21.953 2.502 -1.127 1 95 192 ARG B N 1
ATOM 6778 C CA . ARG B 1 192 ? 22.953 3.414 -0.58 1 95 192 ARG B CA 1
ATOM 6779 C C . ARG B 1 192 ? 22.719 3.662 0.906 1 95 192 ARG B C 1
ATOM 6781 O O . ARG B 1 192 ? 23.641 4.047 1.633 1 95 192 ARG B O 1
ATOM 6788 N N . ALA B 1 193 ? 21.469 3.488 1.376 1 95.62 193 ALA B N 1
ATOM 6789 C CA . ALA B 1 193 ? 21.156 3.637 2.795 1 95.62 193 ALA B CA 1
ATOM 6790 C C . ALA B 1 193 ? 21.891 2.594 3.631 1 95.62 193 ALA B C 1
ATOM 6792 O O . ALA B 1 193 ? 22.016 2.744 4.848 1 95.62 193 ALA B O 1
ATOM 6793 N N . LEU B 1 194 ? 22.375 1.542 2.975 1 96.56 194 LEU B N 1
ATOM 6794 C CA . LEU B 1 194 ? 23.016 0.425 3.662 1 96.56 194 LEU B CA 1
ATOM 6795 C C . LEU B 1 194 ? 24.516 0.651 3.781 1 96.56 194 LEU B C 1
ATOM 6797 O O . LEU B 1 194 ? 25.219 -0.153 4.395 1 96.56 194 LEU B O 1
ATOM 6801 N N . ARG B 1 195 ? 25.094 1.755 3.27 1 94.31 195 ARG B N 1
ATOM 6802 C CA . ARG B 1 195 ? 26.516 2.045 3.324 1 94.31 195 ARG B CA 1
ATOM 6803 C C . ARG B 1 195 ? 27 2.158 4.77 1 94.31 195 ARG B C 1
ATOM 6805 O O . ARG B 1 195 ? 26.391 2.861 5.578 1 94.31 195 ARG B O 1
ATOM 6812 N N . GLY B 1 196 ? 28.016 1.394 5.078 1 91.88 196 GLY B N 1
ATOM 6813 C CA . GLY B 1 196 ? 28.641 1.501 6.383 1 91.88 196 GLY B CA 1
ATOM 6814 C C . GLY B 1 196 ? 27.891 0.758 7.469 1 91.88 196 GLY B C 1
ATOM 6815 O O . GLY B 1 196 ? 28.188 0.909 8.656 1 91.88 196 GLY B O 1
ATOM 6816 N N . THR B 1 197 ? 26.938 -0.082 7.051 1 94.62 197 THR B N 1
ATOM 6817 C CA . THR B 1 197 ? 26.109 -0.707 8.07 1 94.62 197 THR B CA 1
ATOM 6818 C C . THR B 1 197 ? 26.594 -2.121 8.375 1 94.62 197 THR B C 1
ATOM 6820 O O . THR B 1 197 ? 25.984 -2.828 9.188 1 94.62 197 THR B O 1
ATOM 6823 N N . GLY B 1 198 ? 27.609 -2.561 7.754 1 94.56 198 GLY B N 1
ATOM 6824 C CA . GLY B 1 198 ? 28.125 -3.891 8.023 1 94.56 198 GLY B CA 1
ATOM 6825 C C . GLY B 1 198 ? 28.891 -4.484 6.852 1 94.56 198 GLY B C 1
ATOM 6826 O O . GLY B 1 198 ? 29.188 -3.785 5.883 1 94.56 198 GLY B O 1
ATOM 6827 N N . ARG B 1 199 ? 29.406 -5.805 7.047 1 96.19 199 ARG B N 1
ATOM 6828 C CA . ARG B 1 199 ? 30.031 -6.57 5.969 1 96.19 199 ARG B CA 1
ATOM 6829 C C . ARG B 1 199 ? 28.984 -7.402 5.223 1 96.19 199 ARG B C 1
ATOM 6831 O O . ARG B 1 199 ? 28.578 -8.469 5.691 1 96.19 199 ARG B O 1
ATOM 6838 N N . HIS B 1 200 ? 28.547 -6.891 4.07 1 98 200 HIS B N 1
ATOM 6839 C CA . HIS B 1 200 ? 27.438 -7.496 3.334 1 98 200 HIS B CA 1
ATOM 6840 C C . HIS B 1 200 ? 27.953 -8.328 2.164 1 98 200 HIS B C 1
ATOM 6842 O O . HIS B 1 200 ? 29.125 -8.266 1.82 1 98 200 HIS B O 1
ATOM 6848 N N . GLY B 1 201 ? 27.031 -9.141 1.704 1 98.19 201 GLY B N 1
ATOM 6849 C CA . GLY B 1 201 ? 27.297 -9.883 0.485 1 98.19 201 GLY B CA 1
ATOM 6850 C C . GLY B 1 201 ? 27.047 -9.078 -0.775 1 98.19 201 GLY B C 1
ATOM 6851 O O . GLY B 1 201 ? 27.172 -7.852 -0.771 1 98.19 201 GLY B O 1
ATOM 6852 N N . THR B 1 202 ? 26.859 -9.812 -1.882 1 97.81 202 THR B N 1
ATOM 6853 C CA . THR B 1 202 ? 26.734 -9.188 -3.193 1 97.81 202 THR B CA 1
ATOM 6854 C C . THR B 1 202 ? 25.375 -9.5 -3.816 1 97.81 202 THR B C 1
ATOM 6856 O O . THR B 1 202 ? 24.844 -10.594 -3.635 1 97.81 202 THR B O 1
ATOM 6859 N N . VAL B 1 203 ? 24.812 -8.5 -4.441 1 98.25 203 VAL B N 1
ATOM 6860 C CA . VAL B 1 203 ? 23.594 -8.703 -5.238 1 98.25 203 VAL B CA 1
ATOM 6861 C C . VAL B 1 203 ? 23.906 -8.453 -6.711 1 98.25 203 VAL B C 1
ATOM 6863 O O . VAL B 1 203 ? 24.516 -7.441 -7.062 1 98.25 203 VAL B O 1
ATOM 6866 N N . LEU B 1 204 ? 23.547 -9.352 -7.551 1 98.44 204 LEU B N 1
ATOM 6867 C CA . LEU B 1 204 ? 23.578 -9.133 -8.992 1 98.44 204 LEU B CA 1
ATOM 6868 C C . LEU B 1 204 ? 22.172 -9.102 -9.578 1 98.44 204 LEU B C 1
ATOM 6870 O O . LEU B 1 204 ? 21.562 -10.148 -9.812 1 98.44 204 LEU B O 1
ATOM 6874 N N . PRO B 1 205 ? 21.688 -7.945 -9.844 1 98.5 205 PRO B N 1
ATOM 6875 C CA . PRO B 1 205 ? 20.422 -7.875 -10.57 1 98.5 205 PRO B CA 1
ATOM 6876 C C . PRO B 1 205 ? 20.562 -8.266 -12.039 1 98.5 205 PRO B C 1
ATOM 6878 O O . PRO B 1 205 ? 21.516 -7.848 -12.703 1 98.5 205 PRO B O 1
ATOM 6881 N N . VAL B 1 206 ? 19.719 -9.078 -12.461 1 98.75 206 VAL B N 1
ATOM 6882 C CA . VAL B 1 206 ? 19.531 -9.406 -13.867 1 98.75 206 VAL B CA 1
ATOM 6883 C C . VAL B 1 206 ? 18.188 -8.891 -14.359 1 98.75 206 VAL B C 1
ATOM 6885 O O . VAL B 1 206 ? 17.141 -9.398 -13.953 1 98.75 206 VAL B O 1
ATOM 6888 N N . VAL B 1 207 ? 18.219 -7.895 -15.211 1 98.5 207 VAL B N 1
ATOM 6889 C CA . VAL B 1 207 ? 16.984 -7.355 -15.773 1 98.5 207 VAL B CA 1
ATOM 6890 C C . VAL B 1 207 ? 16.641 -8.102 -17.062 1 98.5 207 VAL B C 1
ATOM 6892 O O . VAL B 1 207 ? 17.406 -8.086 -18.016 1 98.5 207 VAL B O 1
ATOM 6895 N N . LEU B 1 208 ? 15.547 -8.789 -17 1 97.75 208 LEU B N 1
ATOM 6896 C CA . LEU B 1 208 ? 15.023 -9.445 -18.188 1 97.75 208 LEU B CA 1
ATOM 6897 C C . LEU B 1 208 ? 14.281 -8.453 -19.078 1 97.75 208 LEU B C 1
ATOM 6899 O O . LEU B 1 208 ? 13.055 -8.352 -19.016 1 97.75 208 LEU B O 1
ATOM 6903 N N . LEU B 1 209 ? 15.016 -7.762 -19.938 1 97.25 209 LEU B N 1
ATOM 6904 C CA . LEU B 1 209 ? 14.461 -6.754 -20.828 1 97.25 209 LEU B CA 1
ATOM 6905 C C . LEU B 1 209 ? 13.883 -7.402 -22.094 1 97.25 209 LEU B C 1
ATOM 6907 O O . LEU B 1 209 ? 14.43 -7.246 -23.172 1 97.25 209 LEU B O 1
ATOM 6911 N N . ASN B 1 210 ? 12.727 -7.977 -21.891 1 91.75 210 ASN B N 1
ATOM 6912 C CA . ASN B 1 210 ? 12.156 -8.781 -22.953 1 91.75 210 ASN B CA 1
ATOM 6913 C C . ASN B 1 210 ? 11.18 -7.969 -23.797 1 91.75 210 ASN B C 1
ATOM 6915 O O . ASN B 1 210 ? 10.633 -8.477 -24.781 1 91.75 210 ASN B O 1
ATOM 6919 N N . GLY B 1 211 ? 10.914 -6.75 -23.391 1 89.94 211 GLY B N 1
ATOM 6920 C CA . GLY B 1 211 ? 10.297 -5.785 -24.297 1 89.94 211 GLY B CA 1
ATOM 6921 C C . GLY B 1 211 ? 8.82 -5.566 -24.016 1 89.94 211 GLY B C 1
ATOM 6922 O O . GLY B 1 211 ? 8.25 -4.559 -24.438 1 89.94 211 GLY B O 1
ATOM 6923 N N . GLN B 1 212 ? 8.164 -6.566 -23.344 1 84.5 212 GLN B N 1
ATOM 6924 C CA . GLN B 1 212 ? 6.715 -6.477 -23.25 1 84.5 212 GLN B CA 1
ATOM 6925 C C . GLN B 1 212 ? 6.23 -6.848 -21.844 1 84.5 212 GLN B C 1
ATOM 6927 O O . GLN B 1 212 ? 6.781 -7.754 -21.219 1 84.5 212 GLN B O 1
ATOM 6932 N N . ARG B 1 213 ? 5.23 -6.082 -21.422 1 84.44 213 ARG B N 1
ATOM 6933 C CA . ARG B 1 213 ? 4.352 -6.551 -20.359 1 84.44 213 ARG B CA 1
ATOM 6934 C C . ARG B 1 213 ? 3.129 -7.262 -20.922 1 84.44 213 ARG B C 1
ATOM 6936 O O . ARG B 1 213 ? 3.123 -7.656 -22.094 1 84.44 213 ARG B O 1
ATOM 6943 N N . MET B 1 214 ? 2.137 -7.484 -20.141 1 78.12 214 MET B N 1
ATOM 6944 C CA . MET B 1 214 ? 0.926 -8.148 -20.609 1 78.12 214 MET B CA 1
ATOM 6945 C C . MET B 1 214 ? 0.124 -7.223 -21.531 1 78.12 214 MET B C 1
ATOM 6947 O O . MET B 1 214 ? -0.313 -7.633 -22.609 1 78.12 214 MET B O 1
ATOM 6951 N N . GLY B 1 215 ? 0.058 -6.012 -21.141 1 74.69 215 GLY B N 1
ATOM 6952 C CA . GLY B 1 215 ? -0.832 -5.102 -21.844 1 74.69 215 GLY B CA 1
ATOM 6953 C C . GLY B 1 215 ? -0.131 -4.305 -22.922 1 74.69 215 GLY B C 1
ATOM 6954 O O . GLY B 1 215 ? -0.779 -3.59 -23.703 1 74.69 215 GLY B O 1
ATOM 6955 N N . GLY B 1 216 ? 1.176 -4.406 -23.016 1 82.12 216 GLY B N 1
ATOM 6956 C CA . GLY B 1 216 ? 1.908 -3.604 -23.984 1 82.12 216 GLY B CA 1
ATOM 6957 C C . GLY B 1 216 ? 3.393 -3.518 -23.688 1 82.12 216 GLY B C 1
ATOM 6958 O O . GLY B 1 216 ? 3.912 -4.281 -22.875 1 82.12 216 GLY B O 1
ATOM 6959 N N . PRO B 1 217 ? 4.055 -2.684 -24.453 1 90.19 217 PRO B N 1
ATOM 6960 C CA . PRO B 1 217 ? 5.492 -2.52 -24.219 1 90.19 217 PRO B CA 1
ATOM 6961 C C . PRO B 1 217 ? 5.809 -1.939 -22.844 1 90.19 217 PRO B C 1
ATOM 6963 O O . PRO B 1 217 ? 5.066 -1.09 -22.344 1 90.19 217 PRO B O 1
ATOM 6966 N N . SER B 1 218 ? 6.895 -2.387 -22.219 1 93.81 218 SER B N 1
ATOM 6967 C CA . SER B 1 218 ? 7.348 -1.808 -20.953 1 93.81 218 SER B CA 1
ATOM 6968 C C . SER B 1 218 ? 7.98 -0.436 -21.172 1 93.81 218 SER B C 1
ATOM 6970 O O . SER B 1 218 ? 8.352 -0.091 -22.297 1 93.81 218 SER B O 1
ATOM 6972 N N . LEU B 1 219 ? 8.117 0.334 -20.156 1 95.56 219 LEU B N 1
ATOM 6973 C CA . LEU B 1 219 ? 8.75 1.643 -20.25 1 95.56 219 LEU B CA 1
ATOM 6974 C C . LEU B 1 219 ? 10.211 1.508 -20.672 1 95.56 219 LEU B C 1
ATOM 6976 O O . LEU B 1 219 ? 10.68 2.26 -21.531 1 95.56 219 LEU B O 1
ATOM 6980 N N . LEU B 1 220 ? 10.938 0.539 -20.109 1 96.75 220 LEU B N 1
ATOM 6981 C CA . LEU B 1 220 ? 12.352 0.374 -20.406 1 96.75 220 LEU B CA 1
ATOM 6982 C C . LEU B 1 220 ? 12.555 -0.071 -21.859 1 96.75 220 LEU B C 1
ATOM 6984 O O . LEU B 1 220 ? 13.555 0.275 -22.484 1 96.75 220 LEU B O 1
ATOM 6988 N N . ALA B 1 221 ? 11.625 -0.841 -22.344 1 92.88 221 ALA B N 1
ATOM 6989 C CA . ALA B 1 221 ? 11.719 -1.312 -23.719 1 92.88 221 ALA B CA 1
ATOM 6990 C C . ALA B 1 221 ? 11.68 -0.145 -24.703 1 92.88 221 ALA B C 1
ATOM 6992 O O . ALA B 1 221 ? 12.172 -0.256 -25.828 1 92.88 221 ALA B O 1
ATOM 6993 N N . GLY B 1 222 ? 11.094 0.966 -24.281 1 92.06 222 GLY B N 1
ATOM 6994 C CA . GLY B 1 222 ? 10.992 2.133 -25.141 1 92.06 222 GLY B CA 1
ATOM 6995 C C . GLY B 1 222 ? 12.234 3.01 -25.109 1 92.06 222 GLY B C 1
ATOM 6996 O O . GLY B 1 222 ? 12.336 3.975 -25.875 1 92.06 222 GLY B O 1
ATOM 6997 N N . LEU B 1 223 ? 13.172 2.66 -24.328 1 95.31 223 LEU B N 1
ATOM 6998 C CA . LEU B 1 223 ? 14.383 3.457 -24.203 1 95.31 223 LEU B CA 1
ATOM 6999 C C . LEU B 1 223 ? 15.438 3.008 -25.203 1 95.31 223 LEU B C 1
ATOM 7001 O O . LEU B 1 223 ? 15.555 1.813 -25.5 1 95.31 223 LEU B O 1
ATOM 7005 N N . THR B 1 224 ? 16.156 3.975 -25.766 1 95.62 224 THR B N 1
ATOM 7006 C CA . THR B 1 224 ? 17.344 3.635 -26.547 1 95.62 224 THR B CA 1
ATOM 7007 C C . THR B 1 224 ? 18.438 3.047 -25.656 1 95.62 224 THR B C 1
ATOM 7009 O O . THR B 1 224 ? 18.359 3.127 -24.438 1 95.62 224 THR B O 1
ATOM 7012 N N . ARG B 1 225 ? 19.453 2.432 -26.234 1 96.75 225 ARG B N 1
ATOM 7013 C CA . ARG B 1 225 ? 20.578 1.871 -25.484 1 96.75 225 ARG B CA 1
ATOM 7014 C C . ARG B 1 225 ? 21.25 2.939 -24.641 1 96.75 225 ARG B C 1
ATOM 7016 O O . ARG B 1 225 ? 21.641 2.68 -23.484 1 96.75 225 ARG B O 1
ATOM 7023 N N . ASP B 1 226 ? 21.391 4.113 -25.188 1 96.75 226 ASP B N 1
ATOM 7024 C CA . ASP B 1 226 ? 22.016 5.215 -24.469 1 96.75 226 ASP B CA 1
ATOM 7025 C C . ASP B 1 226 ? 21.156 5.637 -23.266 1 96.75 226 ASP B C 1
ATOM 7027 O O . ASP B 1 226 ? 21.688 5.883 -22.188 1 96.75 226 ASP B O 1
ATOM 7031 N N . GLU B 1 227 ? 19.859 5.746 -23.484 1 96.38 227 GLU B N 1
ATOM 7032 C CA . GLU B 1 227 ? 18.938 6.102 -22.406 1 96.38 227 GLU B CA 1
ATOM 7033 C C . GLU B 1 227 ? 18.938 5.035 -21.312 1 96.38 227 GLU B C 1
ATOM 7035 O O . GLU B 1 227 ? 18.891 5.355 -20.125 1 96.38 227 GLU B O 1
ATOM 7040 N N . LEU B 1 228 ? 18.953 3.791 -21.766 1 97.69 228 LEU B N 1
ATOM 7041 C CA . LEU B 1 228 ? 18.984 2.68 -20.812 1 97.69 228 LEU B CA 1
ATOM 7042 C C . LEU B 1 228 ? 20.266 2.713 -19.984 1 97.69 228 LEU B C 1
ATOM 7044 O O . LEU B 1 228 ? 20.219 2.486 -18.766 1 97.69 228 LEU B O 1
ATOM 7048 N N . THR B 1 229 ? 21.375 2.98 -20.641 1 98.19 229 THR B N 1
ATOM 7049 C CA . THR B 1 229 ? 22.656 3.094 -19.938 1 98.19 229 THR B CA 1
ATOM 7050 C C . THR B 1 229 ? 22.625 4.254 -18.953 1 98.19 229 THR B C 1
ATOM 7052 O O . THR B 1 229 ? 23.078 4.117 -17.812 1 98.19 229 THR B O 1
ATOM 7055 N N . ALA B 1 230 ? 22.047 5.375 -19.406 1 97.62 230 ALA B N 1
ATOM 7056 C CA . ALA B 1 230 ? 21.906 6.523 -18.5 1 97.62 230 ALA B CA 1
ATOM 7057 C C . ALA B 1 230 ? 21.016 6.195 -17.328 1 97.62 230 ALA B C 1
ATOM 7059 O O . ALA B 1 230 ? 21.266 6.625 -16.203 1 97.62 230 ALA B O 1
ATOM 7060 N N . TYR B 1 231 ? 19.922 5.469 -17.609 1 97.56 231 TYR B N 1
ATOM 7061 C CA . TYR B 1 231 ? 18.984 5.062 -16.562 1 97.56 231 TYR B CA 1
ATOM 7062 C C . TYR B 1 231 ? 19.688 4.301 -15.453 1 97.56 231 TYR B C 1
ATOM 7064 O O . TYR B 1 231 ? 19.625 4.688 -14.289 1 97.56 231 TYR B O 1
ATOM 7072 N N . PHE B 1 232 ? 20.406 3.24 -15.773 1 98.31 232 PHE B N 1
ATOM 7073 C CA . PHE B 1 232 ? 21.062 2.412 -14.766 1 98.31 232 PHE B CA 1
ATOM 7074 C C . PHE B 1 232 ? 22.219 3.162 -14.125 1 98.31 232 PHE B C 1
ATOM 7076 O O . PHE B 1 232 ? 22.422 3.088 -12.906 1 98.31 232 PHE B O 1
ATOM 7083 N N . THR B 1 233 ? 23 3.93 -14.914 1 97.62 233 THR B N 1
ATOM 7084 C CA . THR B 1 233 ? 24.125 4.695 -14.383 1 97.62 233 THR B CA 1
ATOM 7085 C C . THR B 1 233 ? 23.641 5.715 -13.359 1 97.62 233 THR B C 1
ATOM 7087 O O . THR B 1 233 ? 24.25 5.863 -12.289 1 97.62 233 THR B O 1
ATOM 7090 N N . GLY B 1 234 ? 22.578 6.414 -13.758 1 97.5 234 GLY B N 1
ATOM 7091 C CA . GLY B 1 234 ? 22.016 7.41 -12.859 1 97.5 234 GLY B CA 1
ATOM 7092 C C . GLY B 1 234 ? 21.516 6.82 -11.547 1 97.5 234 GLY B C 1
ATOM 7093 O O . GLY B 1 234 ? 21.438 7.523 -10.539 1 97.5 234 GLY B O 1
ATOM 7094 N N . LEU B 1 235 ? 21.25 5.551 -11.57 1 97.38 235 LEU B N 1
ATOM 7095 C CA . LEU B 1 235 ? 20.75 4.867 -10.391 1 97.38 235 LEU B CA 1
ATOM 7096 C C . LEU B 1 235 ? 21.859 4.137 -9.656 1 97.38 235 LEU B C 1
ATOM 7098 O O . LEU B 1 235 ? 21.609 3.361 -8.734 1 97.38 235 LEU B O 1
ATOM 7102 N N . GLY B 1 236 ? 23.078 4.348 -10.078 1 95.5 236 GLY B N 1
ATOM 7103 C CA . GLY B 1 236 ? 24.25 3.848 -9.367 1 95.5 236 GLY B CA 1
ATOM 7104 C C . GLY B 1 236 ? 24.688 2.473 -9.836 1 95.5 236 GLY B C 1
ATOM 7105 O O . GLY B 1 236 ? 25.328 1.729 -9.086 1 95.5 236 GLY B O 1
ATOM 7106 N N . HIS B 1 237 ? 24.328 2.086 -11.07 1 97.25 237 HIS B N 1
ATOM 7107 C CA . HIS B 1 237 ? 24.672 0.763 -11.578 1 97.25 237 HIS B CA 1
ATOM 7108 C C . HIS B 1 237 ? 25.391 0.855 -12.922 1 97.25 237 HIS B C 1
ATOM 7110 O O . HIS B 1 237 ? 25.188 1.814 -13.672 1 97.25 237 HIS B O 1
ATOM 7116 N N . GLN B 1 238 ? 26.234 -0.042 -13.195 1 97.25 238 GLN B N 1
ATOM 7117 C CA . GLN B 1 238 ? 26.891 -0.212 -14.484 1 97.25 238 GLN B CA 1
ATOM 7118 C C . GLN B 1 238 ? 26.312 -1.401 -15.242 1 97.25 238 GLN B C 1
ATOM 7120 O O . GLN B 1 238 ? 26.516 -2.553 -14.859 1 97.25 238 GLN B O 1
ATOM 7125 N N . PRO B 1 239 ? 25.641 -1.136 -16.344 1 98.25 239 PRO B N 1
ATOM 7126 C CA . PRO B 1 239 ? 24.984 -2.238 -17.062 1 98.25 239 PRO B CA 1
ATOM 7127 C C . PRO B 1 239 ? 25.938 -3.014 -17.969 1 98.25 239 PRO B C 1
ATOM 7129 O O . PRO B 1 239 ? 26.828 -2.422 -18.578 1 98.25 239 PRO B O 1
ATOM 7132 N N . VAL B 1 240 ? 25.844 -4.27 -17.953 1 98.5 240 VAL B N 1
ATOM 7133 C CA . VAL B 1 240 ? 26.422 -5.191 -18.938 1 98.5 240 VAL B CA 1
ATOM 7134 C C . VAL B 1 240 ? 25.297 -5.812 -19.781 1 98.5 240 VAL B C 1
ATOM 7136 O O . VAL B 1 240 ? 24.344 -6.375 -19.234 1 98.5 240 VAL B O 1
ATOM 7139 N N . TYR B 1 241 ? 25.438 -5.719 -21.141 1 98.12 241 TYR B N 1
ATOM 7140 C CA . TYR B 1 241 ? 24.344 -6.121 -22.016 1 98.12 241 TYR B CA 1
ATOM 7141 C C . TYR B 1 241 ? 24.656 -7.441 -22.703 1 98.12 241 TYR B C 1
ATOM 7143 O O . TYR B 1 241 ? 25.812 -7.719 -23.031 1 98.12 241 TYR B O 1
ATOM 7151 N N . THR B 1 242 ? 23.672 -8.297 -22.875 1 98.38 242 THR B N 1
ATOM 7152 C CA . THR B 1 242 ? 23.719 -9.484 -23.719 1 98.38 242 THR B CA 1
ATOM 7153 C C . THR B 1 242 ? 22.328 -9.828 -24.25 1 98.38 242 THR B C 1
ATOM 7155 O O . THR B 1 242 ? 21.328 -9.531 -23.609 1 98.38 242 THR B O 1
ATOM 7158 N N . ASP B 1 243 ? 22.234 -10.391 -25.422 1 97.06 243 ASP B N 1
ATOM 7159 C CA . ASP B 1 243 ? 20.938 -10.805 -25.953 1 97.06 243 ASP B CA 1
ATOM 7160 C C . ASP B 1 243 ? 20.641 -12.258 -25.625 1 97.06 243 ASP B C 1
ATOM 7162 O O . ASP B 1 243 ? 19.531 -12.75 -25.859 1 97.06 243 ASP B O 1
ATOM 7166 N N . GLY B 1 244 ? 21.688 -12.984 -25.078 1 96.75 244 GLY B N 1
ATOM 7167 C CA . GLY B 1 244 ? 21.484 -14.297 -24.484 1 96.75 244 GLY B CA 1
ATOM 7168 C C . GLY B 1 244 ? 21.312 -15.391 -25.516 1 96.75 244 GLY B C 1
ATOM 7169 O O . GLY B 1 244 ? 21.031 -16.547 -25.172 1 96.75 244 GLY B O 1
ATOM 7170 N N . THR B 1 245 ? 21.453 -15.125 -26.828 1 95.88 245 THR B N 1
ATOM 7171 C CA . THR B 1 245 ? 21.219 -16.109 -27.875 1 95.88 245 THR B CA 1
ATOM 7172 C C . THR B 1 245 ? 22.422 -17.031 -28.031 1 95.88 245 THR B C 1
ATOM 7174 O O . THR B 1 245 ? 22.281 -18.203 -28.422 1 95.88 245 THR B O 1
ATOM 7177 N N . ASP B 1 246 ? 23.594 -16.484 -27.75 1 96.38 246 ASP B N 1
ATOM 7178 C CA . ASP B 1 246 ? 24.828 -17.266 -27.734 1 96.38 246 ASP B CA 1
ATOM 7179 C C . ASP B 1 246 ? 25.297 -17.547 -26.312 1 96.38 246 ASP B C 1
ATOM 7181 O O . ASP B 1 246 ? 25.656 -16.625 -25.578 1 96.38 246 ASP B O 1
ATOM 7185 N N . PRO B 1 247 ? 25.312 -18.844 -25.953 1 95.69 247 PRO B N 1
ATOM 7186 C CA . PRO B 1 247 ? 25.703 -19.188 -24.594 1 95.69 247 PRO B CA 1
ATOM 7187 C C . PRO B 1 247 ? 27.094 -18.656 -24.219 1 95.69 247 PRO B C 1
ATOM 7189 O O . PRO B 1 247 ? 27.312 -18.25 -23.078 1 95.69 247 PRO B O 1
ATOM 7192 N N . ALA B 1 248 ? 28 -18.672 -25.141 1 95.94 248 ALA B N 1
ATOM 7193 C CA . ALA B 1 248 ? 29.344 -18.172 -24.875 1 95.94 248 ALA B CA 1
ATOM 7194 C C . ALA B 1 248 ? 29.312 -16.688 -24.547 1 95.94 248 ALA B C 1
ATOM 7196 O O . ALA B 1 248 ? 29.984 -16.25 -23.594 1 95.94 248 ALA B O 1
ATOM 7197 N N . HIS B 1 249 ? 28.594 -15.984 -25.312 1 97.38 249 HIS B N 1
ATOM 7198 C CA . HIS B 1 249 ? 28.484 -14.547 -25.078 1 97.38 249 HIS B CA 1
ATOM 7199 C C . HIS B 1 249 ? 27.797 -14.258 -23.75 1 97.38 249 HIS B C 1
ATOM 7201 O O . HIS B 1 249 ? 28.172 -13.336 -23.031 1 97.38 249 HIS B O 1
ATOM 7207 N N . LEU B 1 250 ? 26.719 -14.945 -23.469 1 97.81 250 LEU B N 1
ATOM 7208 C CA . LEU B 1 250 ? 26.016 -14.781 -22.219 1 97.81 250 LEU B CA 1
ATOM 7209 C C . LEU B 1 250 ? 26.938 -15.055 -21.031 1 97.81 250 LEU B C 1
ATOM 7211 O O . LEU B 1 250 ? 26.938 -14.289 -20.062 1 97.81 250 LEU B O 1
ATOM 7215 N N . ARG B 1 251 ? 27.672 -16.141 -21.078 1 97.12 251 ARG B N 1
ATOM 7216 C CA . ARG B 1 251 ? 28.578 -16.5 -19.984 1 97.12 251 ARG B CA 1
ATOM 7217 C C . ARG B 1 251 ? 29.688 -15.469 -19.812 1 97.12 251 ARG B C 1
ATOM 7219 O O . ARG B 1 251 ? 30.078 -15.156 -18.688 1 97.12 251 ARG B O 1
ATOM 7226 N N . THR B 1 252 ? 30.156 -14.93 -20.938 1 97.06 252 THR B N 1
ATOM 7227 C CA . THR B 1 252 ? 31.141 -13.859 -20.875 1 97.06 252 THR B CA 1
ATOM 7228 C C . THR B 1 252 ? 30.547 -12.617 -20.219 1 97.06 252 THR B C 1
ATOM 7230 O O . THR B 1 252 ? 31.188 -12 -19.359 1 97.06 252 THR B O 1
ATOM 7233 N N . ALA B 1 253 ? 29.344 -12.234 -20.609 1 98.06 253 ALA B N 1
ATOM 7234 C CA . ALA B 1 253 ? 28.656 -11.086 -20.016 1 98.06 253 ALA B CA 1
ATOM 7235 C C . ALA B 1 253 ? 28.438 -11.297 -18.516 1 98.06 253 ALA B C 1
ATOM 7237 O O . ALA B 1 253 ? 28.578 -10.359 -17.719 1 98.06 253 ALA B O 1
ATOM 7238 N N . LEU B 1 254 ? 28.031 -12.492 -18.141 1 97.75 254 LEU B N 1
ATOM 7239 C CA . LEU B 1 254 ? 27.844 -12.82 -16.734 1 97.75 254 LEU B CA 1
ATOM 7240 C C . LEU B 1 254 ? 29.141 -12.672 -15.961 1 97.75 254 LEU B C 1
ATOM 7242 O O . LEU B 1 254 ? 29.141 -12.117 -14.859 1 97.75 254 LEU B O 1
ATOM 7246 N N . THR B 1 255 ? 30.25 -13.203 -16.5 1 96.94 255 THR B N 1
ATOM 7247 C CA . THR B 1 255 ? 31.562 -13.07 -15.875 1 96.94 255 THR B CA 1
ATOM 7248 C C . THR B 1 255 ? 31.938 -11.602 -15.719 1 96.94 255 THR B C 1
ATOM 7250 O O . THR B 1 255 ? 32.438 -11.188 -14.672 1 96.94 255 THR B O 1
ATOM 7253 N N . GLN B 1 256 ? 31.672 -10.828 -16.75 1 97.38 256 GLN B N 1
ATOM 7254 C CA . GLN B 1 256 ? 31.953 -9.398 -16.703 1 97.38 256 GLN B CA 1
ATOM 7255 C C . GLN B 1 256 ? 31.125 -8.711 -15.633 1 97.38 256 GLN B C 1
ATOM 7257 O O . GLN B 1 256 ? 31.625 -7.859 -14.898 1 97.38 256 GLN B O 1
ATOM 7262 N N . ALA B 1 257 ? 29.844 -9 -15.578 1 98.06 257 ALA B N 1
ATOM 7263 C CA . ALA B 1 257 ? 28.953 -8.414 -14.578 1 98.06 257 ALA B CA 1
ATOM 7264 C C . ALA B 1 257 ? 29.422 -8.758 -13.164 1 98.06 257 ALA B C 1
ATOM 7266 O O . ALA B 1 257 ? 29.391 -7.91 -12.273 1 98.06 257 ALA B O 1
ATOM 7267 N N . LEU B 1 258 ? 29.828 -10 -12.969 1 97.25 258 LEU B N 1
ATOM 7268 C CA . LEU B 1 258 ? 30.297 -10.43 -11.656 1 97.25 258 LEU B CA 1
ATOM 7269 C C . LEU B 1 258 ? 31.625 -9.766 -11.305 1 97.25 258 LEU B C 1
ATOM 7271 O O . LEU B 1 258 ? 31.891 -9.469 -10.141 1 97.25 258 LEU B O 1
ATOM 7275 N N . ALA B 1 259 ? 32.469 -9.57 -12.305 1 95.12 259 ALA B N 1
ATOM 7276 C CA . ALA B 1 259 ? 33.75 -8.875 -12.094 1 95.12 259 ALA B CA 1
ATOM 7277 C C . ALA B 1 259 ? 33.5 -7.441 -11.625 1 95.12 259 ALA B C 1
ATOM 7279 O O . ALA B 1 259 ? 34.281 -6.906 -10.828 1 95.12 259 ALA B O 1
ATOM 7280 N N . ALA B 1 260 ? 32.406 -6.891 -12.086 1 94.44 260 ALA B N 1
ATOM 7281 C CA . ALA B 1 260 ? 32.094 -5.5 -11.766 1 94.44 260 ALA B CA 1
ATOM 7282 C C . ALA B 1 260 ? 31.25 -5.406 -10.492 1 94.44 260 ALA B C 1
ATOM 7284 O O . ALA B 1 260 ? 30.984 -4.309 -10 1 94.44 260 ALA B O 1
ATOM 7285 N N . SER B 1 261 ? 30.844 -6.48 -10 1 94.94 261 SER B N 1
ATOM 7286 C CA . SER B 1 261 ? 30 -6.488 -8.82 1 94.94 261 SER B CA 1
ATOM 7287 C C . SER B 1 261 ? 30.797 -6.203 -7.555 1 94.94 261 SER B C 1
ATOM 7289 O O . SER B 1 261 ? 32 -6.441 -7.52 1 94.94 261 SER B O 1
ATOM 7291 N N . ARG B 1 262 ? 30.172 -5.672 -6.57 1 94.31 262 ARG B N 1
ATOM 7292 C CA . ARG B 1 262 ? 30.734 -5.355 -5.266 1 94.31 262 ARG B CA 1
ATOM 7293 C C . ARG B 1 262 ? 29.75 -5.664 -4.148 1 94.31 262 ARG B C 1
ATOM 7295 O O . ARG B 1 262 ? 28.547 -5.75 -4.383 1 94.31 262 ARG B O 1
ATOM 7302 N N . PRO B 1 263 ? 30.312 -5.859 -2.947 1 96.25 263 PRO B N 1
ATOM 7303 C CA . PRO B 1 263 ? 29.406 -6.055 -1.82 1 96.25 263 PRO B CA 1
ATOM 7304 C C . PRO B 1 263 ? 28.406 -4.91 -1.663 1 96.25 263 PRO B C 1
ATOM 7306 O O . PRO B 1 263 ? 28.734 -3.754 -1.929 1 96.25 263 PRO B O 1
ATOM 7309 N N . LEU B 1 264 ? 27.234 -5.238 -1.296 1 96.12 264 LEU B N 1
ATOM 7310 C CA . LEU B 1 264 ? 26.203 -4.238 -1.071 1 96.12 264 LEU B CA 1
ATOM 7311 C C . LEU B 1 264 ? 26.672 -3.166 -0.097 1 96.12 264 LEU B C 1
ATOM 7313 O O . LEU B 1 264 ? 27.312 -3.479 0.909 1 96.12 264 LEU B O 1
ATOM 7317 N N . GLY B 1 265 ? 26.359 -1.893 -0.382 1 90.81 265 GLY B N 1
ATOM 7318 C CA . GLY B 1 265 ? 26.734 -0.785 0.479 1 90.81 265 GLY B CA 1
ATOM 7319 C C . GLY B 1 265 ? 28.094 -0.203 0.133 1 90.81 265 GLY B C 1
ATOM 7320 O O . GLY B 1 265 ? 28.516 0.797 0.72 1 90.81 265 GLY B O 1
ATOM 7321 N N . SER B 1 266 ? 28.812 -0.812 -0.713 1 93.19 266 SER B N 1
ATOM 7322 C CA . SER B 1 266 ? 30.109 -0.286 -1.144 1 93.19 266 SER B CA 1
ATOM 7323 C C . SER B 1 266 ? 29.938 0.997 -1.951 1 93.19 266 SER B C 1
ATOM 7325 O O . SER B 1 266 ? 28.891 1.219 -2.564 1 93.19 266 SER B O 1
ATOM 7327 N N . ARG B 1 267 ? 31 1.794 -1.941 1 90.81 267 ARG B N 1
ATOM 7328 C CA . ARG B 1 267 ? 31.031 2.986 -2.783 1 90.81 267 ARG B CA 1
ATOM 7329 C C . ARG B 1 267 ? 31.297 2.623 -4.238 1 90.81 267 ARG B C 1
ATOM 7331 O O . ARG B 1 267 ? 31.906 1.596 -4.527 1 90.81 267 ARG B O 1
ATOM 7338 N N . GLY B 1 268 ? 30.812 3.449 -5.109 1 90 268 GLY B N 1
ATOM 7339 C CA . GLY B 1 268 ? 30.984 3.199 -6.535 1 90 268 GLY B CA 1
ATOM 7340 C C . GLY B 1 268 ? 29.797 2.486 -7.156 1 90 268 GLY B C 1
ATOM 7341 O O . GLY B 1 268 ? 28.859 2.105 -6.457 1 90 268 GLY B O 1
ATOM 7342 N N . PRO B 1 269 ? 29.844 2.232 -8.461 1 94.06 269 PRO B N 1
ATOM 7343 C CA . PRO B 1 269 ? 28.688 1.643 -9.156 1 94.06 269 PRO B CA 1
ATOM 7344 C C . PRO B 1 269 ? 28.578 0.138 -8.922 1 94.06 269 PRO B C 1
ATOM 7346 O O . PRO B 1 269 ? 29.578 -0.566 -8.875 1 94.06 269 PRO B O 1
ATOM 7349 N N . HIS B 1 270 ? 27.422 -0.323 -8.734 1 95.56 270 HIS B N 1
ATOM 7350 C CA . HIS B 1 270 ? 27.109 -1.748 -8.703 1 95.56 270 HIS B CA 1
ATOM 7351 C C . HIS B 1 270 ? 26.828 -2.279 -10.102 1 95.56 270 HIS B C 1
ATOM 7353 O O . HIS B 1 270 ? 26.578 -1.503 -11.023 1 95.56 270 HIS B O 1
ATOM 7359 N N . SER B 1 271 ? 26.891 -3.545 -10.203 1 96.88 271 SER B N 1
ATOM 7360 C CA . SER B 1 271 ? 26.703 -4.176 -11.5 1 96.88 271 SER B CA 1
ATOM 7361 C C . SER B 1 271 ? 25.234 -4.539 -11.727 1 96.88 271 SER B C 1
ATOM 7363 O O . SER B 1 271 ? 24.5 -4.801 -10.766 1 96.88 271 SER B O 1
ATOM 7365 N N . VAL B 1 272 ? 24.781 -4.508 -12.977 1 98.5 272 VAL B N 1
ATOM 7366 C CA . VAL B 1 272 ? 23.5 -5.043 -13.406 1 98.5 272 VAL B CA 1
ATOM 7367 C C . VAL B 1 272 ? 23.641 -5.715 -14.766 1 98.5 272 VAL B C 1
ATOM 7369 O O . VAL B 1 272 ? 24.312 -5.188 -15.656 1 98.5 272 VAL B O 1
ATOM 7372 N N . LEU B 1 273 ? 23.25 -6.926 -14.867 1 98.75 273 LEU B N 1
ATOM 7373 C CA . LEU B 1 273 ? 23.203 -7.629 -16.141 1 98.75 273 LEU B CA 1
ATOM 7374 C C . LEU B 1 273 ? 21.859 -7.406 -16.844 1 98.75 273 LEU B C 1
ATOM 7376 O O . LEU B 1 273 ? 20.812 -7.664 -16.266 1 98.75 273 LEU B O 1
ATOM 7380 N N . VAL B 1 274 ? 21.859 -6.895 -18.094 1 98.62 274 VAL B N 1
ATOM 7381 C CA . VAL B 1 274 ? 20.641 -6.629 -18.875 1 98.62 274 VAL B CA 1
ATOM 7382 C C . VAL B 1 274 ? 20.531 -7.629 -20.016 1 98.62 274 VAL B C 1
ATOM 7384 O O . VAL B 1 274 ? 21.312 -7.582 -20.969 1 98.62 274 VAL B O 1
ATOM 7387 N N . LEU B 1 275 ? 19.609 -8.523 -19.875 1 98.44 275 LEU B N 1
ATOM 7388 C CA . LEU B 1 275 ? 19.344 -9.539 -20.891 1 98.44 275 LEU B CA 1
ATOM 7389 C C . LEU B 1 275 ? 18.234 -9.086 -21.828 1 98.44 275 LEU B C 1
ATOM 7391 O O . LEU B 1 275 ? 17.062 -9 -21.438 1 98.44 275 LEU B O 1
ATOM 7395 N N . THR B 1 276 ? 18.531 -8.828 -23.109 1 97.44 276 THR B N 1
ATOM 7396 C CA . THR B 1 276 ? 17.578 -8.25 -24.047 1 97.44 276 THR B CA 1
ATOM 7397 C C . THR B 1 276 ? 16.938 -9.328 -24.922 1 97.44 276 THR B C 1
ATOM 7399 O O . THR B 1 276 ? 16.562 -9.07 -26.062 1 97.44 276 THR B O 1
ATOM 7402 N N . LEU B 1 277 ? 16.859 -10.547 -24.406 1 96.56 277 LEU B N 1
ATOM 7403 C CA . LEU B 1 277 ? 16.172 -11.625 -25.109 1 96.56 277 LEU B CA 1
ATOM 7404 C C . LEU B 1 277 ? 14.672 -11.359 -25.203 1 96.56 277 LEU B C 1
ATOM 7406 O O . LEU B 1 277 ? 14.008 -11.172 -24.188 1 96.56 277 LEU B O 1
ATOM 7410 N N . PRO B 1 278 ? 14.086 -11.383 -26.438 1 94.44 278 PRO B N 1
ATOM 7411 C CA . PRO B 1 278 ? 12.656 -11.07 -26.562 1 94.44 278 PRO B CA 1
ATOM 7412 C C . PRO B 1 278 ? 11.766 -12.039 -25.797 1 94.44 278 PRO B C 1
ATOM 7414 O O . PRO B 1 278 ? 12.094 -13.227 -25.688 1 94.44 278 PRO B O 1
ATOM 7417 N N . LYS B 1 279 ? 10.641 -11.555 -25.391 1 94.38 279 LYS B N 1
ATOM 7418 C CA . LYS B 1 279 ? 9.648 -12.359 -24.672 1 94.38 279 LYS B CA 1
ATOM 7419 C C . LYS B 1 279 ? 9.211 -13.555 -25.516 1 94.38 279 LYS B C 1
ATOM 7421 O O . LYS B 1 279 ? 8.875 -13.398 -26.703 1 94.38 279 LYS B O 1
ATOM 7426 N N . GLY B 1 280 ? 9.266 -14.672 -24.859 1 95.38 280 GLY B N 1
ATOM 7427 C CA . GLY B 1 280 ? 8.797 -15.883 -25.516 1 95.38 280 GLY B CA 1
ATOM 7428 C C . GLY B 1 280 ? 9.719 -16.359 -26.625 1 95.38 280 GLY B C 1
ATOM 7429 O O . GLY B 1 280 ? 9.281 -17.031 -27.547 1 95.38 280 GLY B O 1
ATOM 7430 N N . HIS B 1 281 ? 10.914 -15.992 -26.547 1 95.81 281 HIS B N 1
ATOM 7431 C CA . HIS B 1 281 ? 11.898 -16.422 -27.531 1 95.81 281 HIS B CA 1
ATOM 7432 C C . HIS B 1 281 ? 11.758 -17.906 -27.844 1 95.81 281 HIS B C 1
ATOM 7434 O O . HIS B 1 281 ? 11.578 -18.719 -26.938 1 95.81 281 HIS B O 1
ATOM 7440 N N . GLY B 1 282 ? 11.875 -18.281 -29.125 1 95.69 282 GLY B N 1
ATOM 7441 C CA . GLY B 1 282 ? 11.758 -19.656 -29.578 1 95.69 282 GLY B CA 1
ATOM 7442 C C . GLY B 1 282 ? 10.391 -19.969 -30.156 1 95.69 282 GLY B C 1
ATOM 7443 O O . GLY B 1 282 ? 10.234 -20.969 -30.875 1 95.69 282 GLY B O 1
ATOM 7444 N N . ALA B 1 283 ? 9.352 -19.156 -29.797 1 97.25 283 ALA B N 1
ATOM 7445 C CA . ALA B 1 283 ? 8.016 -19.359 -30.359 1 97.25 283 ALA B CA 1
ATOM 7446 C C . ALA B 1 283 ? 8.016 -19.125 -31.859 1 97.25 283 ALA B C 1
ATOM 7448 O O . ALA B 1 283 ? 8.836 -18.375 -32.375 1 97.25 283 ALA B O 1
ATOM 7449 N N . PRO B 1 284 ? 7.078 -19.797 -32.562 1 96.75 284 PRO B N 1
ATOM 7450 C CA . PRO B 1 284 ? 7.008 -19.578 -34 1 96.75 284 PRO B CA 1
ATOM 7451 C C . PRO B 1 284 ? 6.742 -18.109 -34.344 1 96.75 284 PRO B C 1
ATOM 7453 O O . PRO B 1 284 ? 5.965 -17.438 -33.656 1 96.75 284 PRO B O 1
ATOM 7456 N N . ALA B 1 285 ? 7.402 -17.656 -35.406 1 95.56 285 ALA B N 1
ATOM 7457 C CA . ALA B 1 285 ? 7.227 -16.281 -35.844 1 95.56 285 ALA B CA 1
ATOM 7458 C C . ALA B 1 285 ? 5.785 -16.016 -36.281 1 95.56 285 ALA B C 1
ATOM 7460 O O . ALA B 1 285 ? 5.195 -15 -35.906 1 95.56 285 ALA B O 1
ATOM 7461 N N . THR B 1 286 ? 5.305 -16.953 -37.094 1 95.62 286 THR B N 1
ATOM 7462 C CA . THR B 1 286 ? 3.943 -16.844 -37.594 1 95.62 286 THR B CA 1
ATOM 7463 C C . THR B 1 286 ? 3.268 -18.219 -37.594 1 95.62 286 THR B C 1
ATOM 7465 O O . THR B 1 286 ? 3.939 -19.25 -37.688 1 95.62 286 THR B O 1
ATOM 7468 N N . VAL B 1 287 ? 2.014 -18.25 -37.438 1 96.12 287 VAL B N 1
ATOM 7469 C CA . VAL B 1 287 ? 1.161 -19.422 -37.625 1 96.12 287 VAL B CA 1
ATOM 7470 C C . VAL B 1 287 ? 0.01 -19.078 -38.562 1 96.12 287 VAL B C 1
ATOM 7472 O O . VAL B 1 287 ? -0.801 -18.188 -38.281 1 96.12 287 VAL B O 1
ATOM 7475 N N . ALA B 1 288 ? -0.052 -19.734 -39.656 1 92.12 288 ALA B N 1
ATOM 7476 C CA . ALA B 1 288 ? -1.053 -19.453 -40.688 1 92.12 288 ALA B CA 1
ATOM 7477 C C . ALA B 1 288 ? -1.079 -17.984 -41.031 1 92.12 288 ALA B C 1
ATOM 7479 O O . ALA B 1 288 ? -2.148 -17.375 -41.094 1 92.12 288 ALA B O 1
ATOM 7480 N N . GLY B 1 289 ? -0.012 -17.375 -41.062 1 90.25 289 GLY B N 1
ATOM 7481 C CA . GLY B 1 289 ? 0.133 -16 -41.5 1 90.25 289 GLY B CA 1
ATOM 7482 C C . GLY B 1 289 ? -0.061 -14.992 -40.375 1 90.25 289 GLY B C 1
ATOM 7483 O O . GLY B 1 289 ? 0.176 -13.797 -40.562 1 90.25 289 GLY B O 1
ATOM 7484 N N . ARG B 1 290 ? -0.474 -15.312 -39.25 1 88.69 290 ARG B N 1
ATOM 7485 C CA . ARG B 1 290 ? -0.669 -14.414 -38.094 1 88.69 290 ARG B CA 1
ATOM 7486 C C . ARG B 1 290 ? 0.583 -14.352 -37.25 1 88.69 290 ARG B C 1
ATOM 7488 O O . ARG B 1 290 ? 1.115 -15.383 -36.844 1 88.69 290 ARG B O 1
ATOM 7495 N N . PRO B 1 291 ? 1.1 -13.227 -37 1 93.31 291 PRO B N 1
ATOM 7496 C CA . PRO B 1 291 ? 2.289 -13.094 -36.156 1 93.31 291 PRO B CA 1
ATOM 7497 C C . PRO B 1 291 ? 2.078 -13.656 -34.75 1 93.31 291 PRO B C 1
ATOM 7499 O O . PRO B 1 291 ? 1.006 -13.484 -34.156 1 93.31 291 PRO B O 1
ATOM 7502 N N . VAL B 1 292 ? 3.104 -14.359 -34.156 1 94.69 292 VAL B N 1
ATOM 7503 C CA . VAL B 1 292 ? 3.066 -14.898 -32.812 1 94.69 292 VAL B CA 1
ATOM 7504 C C . VAL B 1 292 ? 4.227 -14.336 -31.984 1 94.69 292 VAL B C 1
ATOM 7506 O O . VAL B 1 292 ? 4.016 -13.547 -31.062 1 94.69 292 VAL B O 1
ATOM 7509 N N . ALA B 1 293 ? 5.461 -14.648 -32.438 1 92.75 293 ALA B N 1
ATOM 7510 C CA . ALA B 1 293 ? 6.633 -14.086 -31.781 1 92.75 293 ALA B CA 1
ATOM 7511 C C . ALA B 1 293 ? 6.605 -12.555 -31.828 1 92.75 293 ALA B C 1
ATOM 7513 O O . ALA B 1 293 ? 6.227 -11.969 -32.844 1 92.75 293 ALA B O 1
ATOM 7514 N N . GLY B 1 294 ? 6.887 -11.969 -30.703 1 86.62 294 GLY B N 1
ATOM 7515 C CA . GLY B 1 294 ? 6.945 -10.516 -30.672 1 86.62 294 GLY B CA 1
ATOM 7516 C C . GLY B 1 294 ? 5.617 -9.875 -30.312 1 86.62 294 GLY B C 1
ATOM 7517 O O . GLY B 1 294 ? 5.531 -8.648 -30.172 1 86.62 294 GLY B O 1
ATOM 7518 N N . THR B 1 295 ? 4.637 -10.68 -30.203 1 86 295 THR B N 1
ATOM 7519 C CA . THR B 1 295 ? 3.328 -10.156 -29.828 1 86 295 THR B CA 1
ATOM 7520 C C . THR B 1 295 ? 2.977 -10.531 -28.391 1 86 295 THR B C 1
ATOM 7522 O O . THR B 1 295 ? 3.684 -11.32 -27.766 1 86 295 THR B O 1
ATOM 7525 N N . ARG B 1 296 ? 1.904 -10 -28 1 82.06 296 ARG B N 1
ATOM 7526 C CA . ARG B 1 296 ? 1.439 -10.266 -26.641 1 82.06 296 ARG B CA 1
ATOM 7527 C C . ARG B 1 296 ? 1.025 -11.719 -26.469 1 82.06 296 ARG B C 1
ATOM 7529 O O . ARG B 1 296 ? 0.915 -12.219 -25.344 1 82.06 296 ARG B O 1
ATOM 7536 N N . ALA B 1 297 ? 0.9 -12.43 -27.578 1 87.06 297 ALA B N 1
ATOM 7537 C CA . ALA B 1 297 ? 0.431 -13.812 -27.547 1 87.06 297 ALA B CA 1
ATOM 7538 C C . ALA B 1 297 ? 1.426 -14.711 -26.828 1 87.06 297 ALA B C 1
ATOM 7540 O O . ALA B 1 297 ? 1.048 -15.75 -26.281 1 87.06 297 ALA B O 1
ATOM 7541 N N . VAL B 1 298 ? 2.641 -14.297 -26.766 1 92.81 298 VAL B N 1
ATOM 7542 C CA . VAL B 1 298 ? 3.67 -15.18 -26.234 1 92.81 298 VAL B CA 1
ATOM 7543 C C . VAL B 1 298 ? 3.701 -15.078 -24.719 1 92.81 298 VAL B C 1
ATOM 7545 O O . VAL B 1 298 ? 4.383 -15.859 -24.047 1 92.81 298 VAL B O 1
ATOM 7548 N N . HIS B 1 299 ? 2.992 -14.125 -24.188 1 91.88 299 HIS B N 1
ATOM 7549 C CA . HIS B 1 299 ? 3.059 -13.875 -22.75 1 91.88 299 HIS B CA 1
ATOM 7550 C C . HIS B 1 299 ? 2.613 -15.094 -21.953 1 91.88 299 HIS B C 1
ATOM 7552 O O . HIS B 1 299 ? 3.197 -15.414 -20.922 1 91.88 299 HIS B O 1
ATOM 7558 N N . LYS B 1 300 ? 1.555 -15.773 -22.406 1 92.81 300 LYS B N 1
ATOM 7559 C CA . LYS B 1 300 ? 1.033 -16.969 -21.75 1 92.81 300 LYS B CA 1
ATOM 7560 C C . LYS B 1 300 ? 1.215 -18.203 -22.625 1 92.81 300 LYS B C 1
ATOM 7562 O O . LYS B 1 300 ? 2.314 -18.75 -22.719 1 92.81 300 LYS B O 1
ATOM 7567 N N . THR B 1 301 ? 0.169 -18.625 -23.281 1 94.75 301 THR B N 1
ATOM 7568 C CA . THR B 1 301 ? 0.207 -19.766 -24.188 1 94.75 301 THR B CA 1
ATOM 7569 C C . THR B 1 301 ? 0.14 -19.297 -25.641 1 94.75 301 THR B C 1
ATOM 7571 O O . THR B 1 301 ? -0.949 -19.094 -26.188 1 94.75 301 THR B O 1
ATOM 7574 N N . PRO B 1 302 ? 1.281 -19.219 -26.297 1 95.31 302 PRO B N 1
ATOM 7575 C CA . PRO B 1 302 ? 1.343 -18.641 -27.641 1 95.31 302 PRO B CA 1
ATOM 7576 C C . PRO B 1 302 ? 0.372 -19.312 -28.625 1 95.31 302 PRO B C 1
ATOM 7578 O O . PRO B 1 302 ? -0.096 -18.672 -29.562 1 95.31 302 PRO B O 1
ATOM 7581 N N . LEU B 1 303 ? 0.157 -20.562 -28.5 1 97.06 303 LEU B N 1
ATOM 7582 C CA . LEU B 1 303 ? -0.787 -21.344 -29.312 1 97.06 303 LEU B CA 1
ATOM 7583 C C . LEU B 1 303 ? -1.949 -21.828 -28.453 1 97.06 303 LEU B C 1
ATOM 7585 O O . LEU B 1 303 ? -1.896 -22.938 -27.891 1 97.06 303 LEU B O 1
ATOM 7589 N N . PRO B 1 304 ? -3.035 -21.062 -28.484 1 93.88 304 PRO B N 1
ATOM 7590 C CA . PRO B 1 304 ? -4.074 -21.297 -27.469 1 93.88 304 PRO B CA 1
ATOM 7591 C C . PRO B 1 304 ? -4.91 -22.531 -27.75 1 93.88 304 PRO B C 1
ATOM 7593 O O . PRO B 1 304 ? -5.52 -23.094 -26.828 1 93.88 304 PRO B O 1
ATOM 7596 N N . ASP B 1 305 ? -4.934 -23.047 -29.062 1 95.5 305 ASP B N 1
ATOM 7597 C CA . ASP B 1 305 ? -5.836 -24.156 -29.359 1 95.5 305 ASP B CA 1
ATOM 7598 C C . ASP B 1 305 ? -5.25 -25.078 -30.422 1 95.5 305 ASP B C 1
ATOM 7600 O O . ASP B 1 305 ? -5.871 -25.297 -31.469 1 95.5 305 ASP B O 1
ATOM 7604 N N . PRO B 1 306 ? -4.203 -25.75 -30.047 1 97.25 306 PRO B N 1
ATOM 7605 C CA . PRO B 1 306 ? -3.58 -26.609 -31.031 1 97.25 306 PRO B CA 1
ATOM 7606 C C . PRO B 1 306 ? -4.324 -27.938 -31.219 1 97.25 306 PRO B C 1
ATOM 7608 O O . PRO B 1 306 ? -4.102 -28.641 -32.219 1 97.25 306 PRO B O 1
ATOM 7611 N N . VAL B 1 307 ? -5.227 -28.25 -30.328 1 96.81 307 VAL B N 1
ATOM 7612 C CA . VAL B 1 307 ? -5.988 -29.484 -30.453 1 96.81 307 VAL B CA 1
ATOM 7613 C C . VAL B 1 307 ? -6.973 -29.375 -31.609 1 96.81 307 VAL B C 1
ATOM 7615 O O . VAL B 1 307 ? -7.137 -30.312 -32.406 1 96.81 307 VAL B O 1
ATOM 7618 N N . ARG B 1 308 ? -7.699 -28.25 -31.859 1 93.75 308 ARG B N 1
ATOM 7619 C CA . ARG B 1 308 ? -8.758 -28.078 -32.844 1 93.75 308 ARG B CA 1
ATOM 7620 C C . ARG B 1 308 ? -8.242 -27.359 -34.094 1 93.75 308 ARG B C 1
ATOM 7622 O O . ARG B 1 308 ? -8.852 -27.453 -35.156 1 93.75 308 ARG B O 1
ATOM 7629 N N . ASP B 1 309 ? -7.145 -26.641 -33.875 1 96.5 309 ASP B N 1
ATOM 7630 C CA . ASP B 1 309 ? -6.602 -25.859 -34.969 1 96.5 309 ASP B CA 1
ATOM 7631 C C . ASP B 1 309 ? -5.418 -26.578 -35.625 1 96.5 309 ASP B C 1
ATOM 7633 O O . ASP B 1 309 ? -4.316 -26.578 -35.062 1 96.5 309 ASP B O 1
ATOM 7637 N N . ARG B 1 310 ? -5.574 -26.953 -36.844 1 96.69 310 ARG B N 1
ATOM 7638 C CA . ARG B 1 310 ? -4.582 -27.766 -37.531 1 96.69 310 ARG B CA 1
ATOM 7639 C C . ARG B 1 310 ? -3.289 -27 -37.75 1 96.69 310 ARG B C 1
ATOM 7641 O O . ARG B 1 310 ? -2.197 -27.562 -37.688 1 96.69 310 ARG B O 1
ATOM 7648 N N . GLU B 1 311 ? -3.381 -25.75 -38.062 1 97.19 311 GLU B N 1
ATOM 7649 C CA . GLU B 1 311 ? -2.191 -24.922 -38.281 1 97.19 311 GLU B CA 1
ATOM 7650 C C . GLU B 1 311 ? -1.395 -24.766 -37 1 97.19 311 GLU B C 1
ATOM 7652 O O . GLU B 1 311 ? -0.165 -24.844 -37 1 97.19 311 GLU B O 1
ATOM 7657 N N . GLN B 1 312 ? -2.096 -24.484 -35.906 1 97.44 312 GLN B N 1
ATOM 7658 C CA . GLN B 1 312 ? -1.431 -24.406 -34.625 1 97.44 312 GLN B CA 1
ATOM 7659 C C . GLN B 1 312 ? -0.804 -25.75 -34.219 1 97.44 312 GLN B C 1
ATOM 7661 O O . GLN B 1 312 ? 0.294 -25.781 -33.688 1 97.44 312 GLN B O 1
ATOM 7666 N N . PHE B 1 313 ? -1.523 -26.859 -34.531 1 98.06 313 PHE B N 1
ATOM 7667 C CA . PHE B 1 313 ? -1.001 -28.188 -34.25 1 98.06 313 PHE B CA 1
ATOM 7668 C C . PHE B 1 313 ? 0.318 -28.422 -34.969 1 98.06 313 PHE B C 1
ATOM 7670 O O . PHE B 1 313 ? 1.288 -28.891 -34.375 1 98.06 313 PHE B O 1
ATOM 7677 N N . THR B 1 314 ? 0.319 -28.125 -36.219 1 97.69 314 THR B N 1
ATOM 7678 C CA . THR B 1 314 ? 1.512 -28.328 -37.031 1 97.69 314 THR B CA 1
ATOM 7679 C C . THR B 1 314 ? 2.67 -27.484 -36.5 1 97.69 314 THR B C 1
ATOM 7681 O O . THR B 1 314 ? 3.797 -27.969 -36.406 1 97.69 314 THR B O 1
ATOM 7684 N N . ALA B 1 315 ? 2.389 -26.234 -36.219 1 97.94 315 ALA B N 1
ATOM 7685 C CA . ALA B 1 315 ? 3.408 -25.344 -35.688 1 97.94 315 ALA B CA 1
ATOM 7686 C C . ALA B 1 315 ? 3.949 -25.859 -34.344 1 97.94 315 ALA B C 1
ATOM 7688 O O . ALA B 1 315 ? 5.156 -25.812 -34.094 1 97.94 315 ALA B O 1
ATOM 7689 N N . LEU B 1 316 ? 3.061 -26.297 -33.469 1 98.31 316 LEU B N 1
ATOM 7690 C CA . LEU B 1 316 ? 3.473 -26.812 -32.156 1 98.31 316 LEU B CA 1
ATOM 7691 C C . LEU B 1 316 ? 4.324 -28.078 -32.312 1 98.31 316 LEU B C 1
ATOM 7693 O O . LEU B 1 316 ? 5.32 -28.25 -31.625 1 98.31 316 LEU B O 1
ATOM 7697 N N . SER B 1 317 ? 3.873 -28.984 -33.188 1 98 317 SER B N 1
ATOM 7698 C CA . SER B 1 317 ? 4.613 -30.219 -33.469 1 98 317 SER B CA 1
ATOM 7699 C C . SER B 1 317 ? 6.047 -29.922 -33.875 1 98 317 SER B C 1
ATOM 7701 O O . SER B 1 317 ? 6.992 -30.516 -33.375 1 98 317 SER B O 1
ATOM 7703 N N . ALA B 1 318 ? 6.176 -29 -34.781 1 97.62 318 ALA B N 1
ATOM 7704 C CA . ALA B 1 318 ? 7.5 -28.609 -35.25 1 97.62 318 ALA B CA 1
ATOM 7705 C C . ALA B 1 318 ? 8.312 -27.969 -34.156 1 97.62 318 ALA B C 1
ATOM 7707 O O . ALA B 1 318 ? 9.523 -28.188 -34.031 1 97.62 318 ALA B O 1
ATOM 7708 N N . TRP B 1 319 ? 7.66 -27.109 -33.375 1 98.31 319 TRP B N 1
ATOM 7709 C CA . TRP B 1 319 ? 8.297 -26.391 -32.281 1 98.31 319 TRP B CA 1
ATOM 7710 C C . TRP B 1 319 ? 8.844 -27.375 -31.25 1 98.31 319 TRP B C 1
ATOM 7712 O O . TRP B 1 319 ? 10.023 -27.312 -30.891 1 98.31 319 TRP B O 1
ATOM 7722 N N . LEU B 1 320 ? 8.102 -28.328 -30.797 1 98.44 320 LEU B N 1
ATOM 7723 C CA . LEU B 1 320 ? 8.516 -29.344 -29.844 1 98.44 320 LEU B CA 1
ATOM 7724 C C . LEU B 1 320 ? 9.648 -30.203 -30.406 1 98.44 320 LEU B C 1
ATOM 7726 O O . LEU B 1 320 ? 10.641 -30.438 -29.719 1 98.44 320 LEU B O 1
ATOM 7730 N N . ALA B 1 321 ? 9.523 -30.594 -31.609 1 97.75 321 ALA B N 1
ATOM 7731 C CA . ALA B 1 321 ? 10.492 -31.469 -32.25 1 97.75 321 ALA B CA 1
ATOM 7732 C C . ALA B 1 321 ? 11.828 -30.766 -32.438 1 97.75 321 ALA B C 1
ATOM 7734 O O . ALA B 1 321 ? 12.891 -31.391 -32.438 1 97.75 321 ALA B O 1
ATOM 7735 N N . SER B 1 322 ? 11.758 -29.469 -32.562 1 97.56 322 SER B N 1
ATOM 7736 C CA . SER B 1 322 ? 12.961 -28.688 -32.844 1 97.56 322 SER B CA 1
ATOM 7737 C C . SER B 1 322 ? 13.977 -28.812 -31.719 1 97.56 322 SER B C 1
ATOM 7739 O O . SER B 1 322 ? 15.172 -28.594 -31.922 1 97.56 322 SER B O 1
ATOM 7741 N N . TYR B 1 323 ? 13.57 -29.172 -30.547 1 97.94 323 TYR B N 1
ATOM 7742 C CA . TYR B 1 323 ? 14.477 -29.297 -29.406 1 97.94 323 TYR B CA 1
ATOM 7743 C C . TYR B 1 323 ? 15.133 -30.672 -29.375 1 97.94 323 TYR B C 1
ATOM 7745 O O . TYR B 1 323 ? 16.094 -30.891 -28.625 1 97.94 323 TYR B O 1
ATOM 7753 N N . GLN B 1 324 ? 14.625 -31.625 -30.125 1 97.19 324 GLN B N 1
ATOM 7754 C CA . GLN B 1 324 ? 15.141 -33 -30.141 1 97.19 324 GLN B CA 1
ATOM 7755 C C . GLN B 1 324 ? 15.195 -33.562 -28.734 1 97.19 324 GLN B C 1
ATOM 7757 O O . GLN B 1 324 ? 16.266 -33.969 -28.25 1 97.19 324 GLN B O 1
ATOM 7762 N N . PRO B 1 325 ? 14.055 -33.75 -28.094 1 97.62 325 PRO B N 1
ATOM 7763 C CA . PRO B 1 325 ? 14 -34.062 -26.656 1 97.62 325 PRO B CA 1
ATOM 7764 C C . PRO B 1 325 ? 14.719 -35.375 -26.344 1 97.62 325 PRO B C 1
ATOM 7766 O O . PRO B 1 325 ? 15.242 -35.531 -25.234 1 97.62 325 PRO B O 1
ATOM 7769 N N . GLN B 1 326 ? 14.883 -36.281 -27.266 1 95.56 326 GLN B N 1
ATOM 7770 C CA . GLN B 1 326 ? 15.523 -37.594 -27.031 1 95.56 326 GLN B CA 1
ATOM 7771 C C . GLN B 1 326 ? 17.031 -37.406 -26.828 1 95.56 326 GLN B C 1
ATOM 7773 O O . GLN B 1 326 ? 17.688 -38.312 -26.281 1 95.56 326 GLN B O 1
ATOM 7778 N N . GLN B 1 327 ? 17.531 -36.281 -27.234 1 96.81 327 GLN B N 1
ATOM 7779 C CA . GLN B 1 327 ? 18.938 -36 -27.016 1 96.81 327 GLN B CA 1
ATOM 7780 C C . GLN B 1 327 ? 19.156 -35.281 -25.672 1 96.81 327 GLN B C 1
ATOM 7782 O O . GLN B 1 327 ? 20.266 -35.25 -25.156 1 96.81 327 GLN B O 1
ATOM 7787 N N . LEU B 1 328 ? 18.125 -34.75 -25.141 1 98 328 LEU B N 1
ATOM 7788 C CA . LEU B 1 328 ? 18.219 -33.906 -23.938 1 98 328 LEU B CA 1
ATOM 7789 C C . LEU B 1 328 ? 17.969 -34.75 -22.688 1 98 328 LEU B C 1
ATOM 7791 O O . LEU B 1 328 ? 18.594 -34.531 -21.641 1 98 328 LEU B O 1
ATOM 7795 N N . LEU B 1 329 ? 17.062 -35.719 -22.812 1 98.12 329 LEU B N 1
ATOM 7796 C CA . LEU B 1 329 ? 16.719 -36.625 -21.719 1 98.12 329 LEU B CA 1
ATOM 7797 C C . LEU B 1 329 ? 16.797 -38.094 -22.156 1 98.12 329 LEU B C 1
ATOM 7799 O O . LEU B 1 329 ? 16.469 -38.406 -23.312 1 98.12 329 LEU B O 1
ATOM 7803 N N . THR B 1 330 ? 17.156 -38.969 -21.25 1 97.38 330 THR B N 1
ATOM 7804 C CA . THR B 1 330 ? 17.156 -40.406 -21.531 1 97.38 330 THR B CA 1
ATOM 7805 C C . THR B 1 330 ? 15.727 -40.938 -21.5 1 97.38 330 THR B C 1
ATOM 7807 O O . THR B 1 330 ? 14.812 -40.281 -21 1 97.38 330 THR B O 1
ATOM 7810 N N . SER B 1 331 ? 15.547 -42.094 -22.016 1 95.38 331 SER B N 1
ATOM 7811 C CA . SER B 1 331 ? 14.219 -42.719 -22.094 1 95.38 331 SER B CA 1
ATOM 7812 C C . SER B 1 331 ? 13.664 -43 -20.688 1 95.38 331 SER B C 1
ATOM 7814 O O . SER B 1 331 ? 12.453 -43.094 -20.516 1 95.38 331 SER B O 1
ATOM 7816 N N . ASP B 1 332 ? 14.516 -43 -19.703 1 95.81 332 ASP B N 1
ATOM 7817 C CA . ASP B 1 332 ? 14.086 -43.25 -18.328 1 95.81 332 ASP B CA 1
ATOM 7818 C C . ASP B 1 332 ? 13.844 -41.969 -17.578 1 95.81 332 ASP B C 1
ATOM 7820 O O . ASP B 1 332 ? 13.539 -41.969 -16.391 1 95.81 332 ASP B O 1
ATOM 7824 N N . GLY B 1 333 ? 14.023 -40.812 -18.25 1 96.5 333 GLY B N 1
ATOM 7825 C CA . GLY B 1 333 ? 13.617 -39.531 -17.672 1 96.5 333 GLY B CA 1
ATOM 7826 C C . GLY B 1 333 ? 14.766 -38.812 -17.016 1 96.5 333 GLY B C 1
ATOM 7827 O O . GLY B 1 333 ? 14.562 -37.75 -16.391 1 96.5 333 GLY B O 1
ATOM 7828 N N . HIS B 1 334 ? 16.016 -39.25 -17.172 1 97.06 334 HIS B N 1
ATOM 7829 C CA . HIS B 1 334 ? 17.188 -38.594 -16.625 1 97.06 334 HIS B CA 1
ATOM 7830 C C . HIS B 1 334 ? 17.766 -37.594 -17.625 1 97.06 334 HIS B C 1
ATOM 7832 O O . HIS B 1 334 ? 17.641 -37.75 -18.828 1 97.06 334 HIS B O 1
ATOM 7838 N N . PRO B 1 335 ? 18.359 -36.5 -17.062 1 97.19 335 PRO B N 1
ATOM 7839 C CA . PRO B 1 335 ? 19.094 -35.656 -18 1 97.19 335 PRO B CA 1
ATOM 7840 C C . PRO B 1 335 ? 20.203 -36.406 -18.719 1 97.19 335 PRO B C 1
ATOM 7842 O O . PRO B 1 335 ? 20.875 -37.25 -18.125 1 97.19 335 PRO B O 1
ATOM 7845 N N . SER B 1 336 ? 20.359 -36.125 -19.984 1 97.56 336 SER B N 1
ATOM 7846 C CA . SER B 1 336 ? 21.438 -36.719 -20.75 1 97.56 336 SER B CA 1
ATOM 7847 C C . SER B 1 336 ? 22.797 -36.344 -20.188 1 97.56 336 SER B C 1
ATOM 7849 O O . SER B 1 336 ? 22.984 -35.219 -19.703 1 97.56 336 SER B O 1
ATOM 7851 N N . PRO B 1 337 ? 23.812 -37.156 -20.281 1 96.44 337 PRO B N 1
ATOM 7852 C CA . PRO B 1 337 ? 25.109 -36.969 -19.641 1 96.44 337 PRO B CA 1
ATOM 7853 C C . PRO B 1 337 ? 25.797 -35.656 -20.062 1 96.44 337 PRO B C 1
ATOM 7855 O O . PRO B 1 337 ? 26.453 -35.031 -19.25 1 96.44 337 PRO B O 1
ATOM 7858 N N . HIS B 1 338 ? 25.625 -35.25 -21.312 1 95.81 338 HIS B N 1
ATOM 7859 C CA . HIS B 1 338 ? 26.375 -34.125 -21.828 1 95.81 338 HIS B CA 1
ATOM 7860 C C . HIS B 1 338 ? 25.844 -32.812 -21.234 1 95.81 338 HIS B C 1
ATOM 7862 O O . HIS B 1 338 ? 26.5 -31.766 -21.328 1 95.81 338 HIS B O 1
ATOM 7868 N N . LEU B 1 339 ? 24.703 -32.781 -20.594 1 95.69 339 LEU B N 1
ATOM 7869 C CA . LEU B 1 339 ? 24.219 -31.531 -20 1 95.69 339 LEU B CA 1
ATOM 7870 C C . LEU B 1 339 ? 24.484 -31.5 -18.5 1 95.69 339 LEU B C 1
ATOM 7872 O O . LEU B 1 339 ? 24.391 -30.438 -17.859 1 95.69 339 LEU B O 1
ATOM 7876 N N . ILE B 1 340 ? 24.906 -32.625 -17.828 1 95.5 340 ILE B N 1
ATOM 7877 C CA . ILE B 1 340 ? 25.047 -32.781 -16.391 1 95.5 340 ILE B CA 1
ATOM 7878 C C . ILE B 1 340 ? 26.062 -31.797 -15.844 1 95.5 340 ILE B C 1
ATOM 7880 O O . ILE B 1 340 ? 25.859 -31.203 -14.781 1 95.5 340 ILE B O 1
ATOM 7884 N N . PRO B 1 341 ? 27.125 -31.516 -16.609 1 95.44 341 PRO B N 1
ATOM 7885 C CA . PRO B 1 341 ? 28.125 -30.578 -16.078 1 95.44 341 PRO B CA 1
ATOM 7886 C C . PRO B 1 341 ? 27.562 -29.188 -15.859 1 95.44 341 PRO B C 1
ATOM 7888 O O . PRO B 1 341 ? 28.094 -28.422 -15.055 1 95.44 341 PRO B O 1
ATOM 7891 N N . ALA B 1 342 ? 26.484 -28.859 -16.5 1 97 342 ALA B N 1
ATOM 7892 C CA . ALA B 1 342 ? 25.906 -27.516 -16.406 1 97 342 ALA B CA 1
ATOM 7893 C C . ALA B 1 342 ? 24.875 -27.438 -15.289 1 97 342 ALA B C 1
ATOM 7895 O O . ALA B 1 342 ? 24.406 -26.344 -14.945 1 97 342 ALA B O 1
ATOM 7896 N N . LEU B 1 343 ? 24.547 -28.547 -14.688 1 96.12 343 LEU B N 1
ATOM 7897 C CA . LEU B 1 343 ? 23.562 -28.562 -13.602 1 96.12 343 LEU B CA 1
ATOM 7898 C C . LEU B 1 343 ? 24.234 -28.328 -12.258 1 96.12 343 LEU B C 1
ATOM 7900 O O . LEU B 1 343 ? 25.344 -28.812 -12.016 1 96.12 343 LEU B O 1
ATOM 7904 N N . PRO B 1 344 ? 23.609 -27.516 -11.406 1 92.69 344 PRO B N 1
ATOM 7905 C CA . PRO B 1 344 ? 24.141 -27.391 -10.047 1 92.69 344 PRO B CA 1
ATOM 7906 C C . PRO B 1 344 ? 24.062 -28.703 -9.258 1 92.69 344 PRO B C 1
ATOM 7908 O O . PRO B 1 344 ? 23.219 -29.547 -9.555 1 92.69 344 PRO B O 1
ATOM 7911 N N . PRO B 1 345 ? 24.922 -28.797 -8.297 1 85.56 345 PRO B N 1
ATOM 7912 C CA . PRO B 1 345 ? 24.844 -29.984 -7.445 1 85.56 345 PRO B CA 1
ATOM 7913 C C . PRO B 1 345 ? 23.641 -29.953 -6.5 1 85.56 345 PRO B C 1
ATOM 7915 O O . PRO B 1 345 ? 23.047 -28.906 -6.277 1 85.56 345 PRO B O 1
ATOM 7918 N N . PRO B 1 346 ? 23.281 -31.125 -6.055 1 75.5 346 PRO B N 1
ATOM 7919 C CA . PRO B 1 346 ? 22.234 -31.141 -5.047 1 75.5 346 PRO B CA 1
ATOM 7920 C C . PRO B 1 346 ? 22.578 -30.328 -3.803 1 75.5 346 PRO B C 1
ATOM 7922 O O . PRO B 1 346 ? 23.734 -30.312 -3.379 1 75.5 346 PRO B O 1
ATOM 7925 N N . ARG B 1 347 ? 21.672 -29.469 -3.43 1 70.75 347 ARG B N 1
ATOM 7926 C CA . ARG B 1 347 ? 21.891 -28.656 -2.24 1 70.75 347 ARG B CA 1
ATOM 7927 C C . ARG B 1 347 ? 21.266 -29.312 -1.007 1 70.75 347 ARG B C 1
ATOM 7929 O O . ARG B 1 347 ? 20.281 -30.031 -1.115 1 70.75 347 ARG B O 1
ATOM 7936 N N . SER B 1 348 ? 21.969 -28.953 0.027 1 65.12 348 SER B N 1
ATOM 7937 C CA . SER B 1 348 ? 21.438 -29.391 1.314 1 65.12 348 SER B CA 1
ATOM 7938 C C . SER B 1 348 ? 20.219 -28.578 1.707 1 65.12 348 SER B C 1
ATOM 7940 O O . SER B 1 348 ? 20.078 -27.422 1.312 1 65.12 348 SER B O 1
ATOM 7942 N N . ALA B 1 349 ? 19.312 -29.266 2.393 1 65.31 349 ALA B N 1
ATOM 7943 C CA . ALA B 1 349 ? 18.141 -28.594 2.955 1 65.31 349 ALA B CA 1
ATOM 7944 C C . ALA B 1 349 ? 18.562 -27.484 3.916 1 65.31 349 ALA B C 1
ATOM 7946 O O . ALA B 1 349 ? 19.562 -27.609 4.617 1 65.31 349 ALA B O 1
ATOM 7947 N N . PRO B 1 350 ? 17.859 -26.344 3.785 1 70.06 350 PRO B N 1
ATOM 7948 C CA . PRO B 1 350 ? 18.203 -25.281 4.734 1 70.06 350 PRO B CA 1
ATOM 7949 C C . PRO B 1 350 ? 18.094 -25.734 6.188 1 70.06 350 PRO B C 1
ATOM 7951 O O . PRO B 1 350 ? 17.25 -26.562 6.523 1 70.06 350 PRO B O 1
ATOM 7954 N N . THR B 1 351 ? 19.062 -25.234 6.988 1 69.06 351 THR B N 1
ATOM 7955 C CA . THR B 1 351 ? 18.984 -25.5 8.422 1 69.06 351 THR B CA 1
ATOM 7956 C C . THR B 1 351 ? 17.875 -24.688 9.07 1 69.06 351 THR B C 1
ATOM 7958 O O . THR B 1 351 ? 17.656 -23.531 8.711 1 69.06 351 THR B O 1
ATOM 7961 N N . GLY B 1 352 ? 16.969 -25.359 9.711 1 71.88 352 GLY B N 1
ATOM 7962 C CA . GLY B 1 352 ? 15.852 -24.703 10.367 1 71.88 352 GLY B CA 1
ATOM 7963 C C . GLY B 1 352 ? 16.266 -23.891 11.578 1 71.88 352 GLY B C 1
ATOM 7964 O O . GLY B 1 352 ? 17.406 -23.984 12.039 1 71.88 352 GLY B O 1
ATOM 7965 N N . CYS B 1 353 ? 15.516 -22.922 11.859 1 80 353 CYS B N 1
ATOM 7966 C CA . CYS B 1 353 ? 15.648 -22.156 13.094 1 80 353 CYS B CA 1
ATOM 7967 C C . CYS B 1 353 ? 15.008 -22.891 14.266 1 80 353 CYS B C 1
ATOM 7969 O O . CYS B 1 353 ? 13.938 -23.484 14.117 1 80 353 CYS B O 1
ATOM 7971 N N . GLU B 1 354 ? 15.734 -23 15.406 1 78.31 354 GLU B N 1
ATOM 7972 C CA . GLU B 1 354 ? 15.172 -23.609 16.609 1 78.31 354 GLU B CA 1
ATOM 7973 C C . GLU B 1 354 ? 14.344 -22.594 17.391 1 78.31 354 GLU B C 1
ATOM 7975 O O . GLU B 1 354 ? 14.766 -21.453 17.594 1 78.31 354 GLU B O 1
ATOM 7980 N N . PRO B 1 355 ? 13.109 -23 17.703 1 79.25 355 PRO B N 1
ATOM 7981 C CA . PRO B 1 355 ? 12.312 -22.094 18.531 1 79.25 355 PRO B CA 1
ATOM 7982 C C . PRO B 1 355 ? 12.969 -21.797 19.891 1 79.25 355 PRO B C 1
ATOM 7984 O O . PRO B 1 355 ? 13.438 -22.719 20.562 1 79.25 355 PRO B O 1
ATOM 7987 N N . PRO B 1 356 ? 13.031 -20.641 20.141 1 81.94 356 PRO B N 1
ATOM 7988 C CA . PRO B 1 356 ? 13.609 -20.312 21.453 1 81.94 356 PRO B CA 1
ATOM 7989 C C . PRO B 1 356 ? 12.75 -20.781 22.609 1 81.94 356 PRO B C 1
ATOM 7991 O O . PRO B 1 356 ? 11.516 -20.734 22.531 1 81.94 356 PRO B O 1
ATOM 7994 N N . ARG B 1 357 ? 13.367 -21.25 23.672 1 82.88 357 ARG B N 1
ATOM 7995 C CA . ARG B 1 357 ? 12.688 -21.688 24.891 1 82.88 357 ARG B CA 1
ATOM 7996 C C . ARG B 1 357 ? 12.523 -20.516 25.859 1 82.88 357 ARG B C 1
ATOM 7998 O O . ARG B 1 357 ? 13.258 -19.531 25.797 1 82.88 357 ARG B O 1
ATOM 8005 N N . GLY B 1 358 ? 11.445 -20.5 26.625 1 85.56 358 GLY B N 1
ATOM 8006 C CA . GLY B 1 358 ? 11.266 -19.562 27.734 1 85.56 358 GLY B CA 1
ATOM 8007 C C . GLY B 1 358 ? 10.789 -18.188 27.281 1 85.56 358 GLY B C 1
ATOM 8008 O O . GLY B 1 358 ? 11.156 -17.172 27.875 1 85.56 358 GLY B O 1
ATOM 8009 N N . CYS B 1 359 ? 10.086 -18.156 26.219 1 89.5 359 CYS B N 1
ATOM 8010 C CA . CYS B 1 359 ? 9.633 -16.891 25.656 1 89.5 359 CYS B CA 1
ATOM 8011 C C . CYS B 1 359 ? 8.82 -16.094 26.656 1 89.5 359 CYS B C 1
ATOM 8013 O O . CYS B 1 359 ? 9.023 -14.883 26.812 1 89.5 359 CYS B O 1
ATOM 8015 N N . ILE B 1 360 ? 8 -16.75 27.438 1 92.69 360 ILE B N 1
ATOM 8016 C CA . ILE B 1 360 ? 7.121 -16.078 28.391 1 92.69 360 ILE B CA 1
ATOM 8017 C C . ILE B 1 360 ? 7.93 -15.602 29.594 1 92.69 360 ILE B C 1
ATOM 8019 O O . ILE B 1 360 ? 7.832 -14.438 29.984 1 92.69 360 ILE B O 1
ATOM 8023 N N . ALA B 1 361 ? 8.789 -16.469 30.125 1 92.31 361 ALA B N 1
ATOM 8024 C CA . ALA B 1 361 ? 9.617 -16.109 31.266 1 92.31 361 ALA B CA 1
ATOM 8025 C C . ALA B 1 361 ? 10.523 -14.93 30.953 1 92.31 361 ALA B C 1
ATOM 8027 O O . ALA B 1 361 ? 10.664 -14.016 31.766 1 92.31 361 ALA B O 1
ATOM 8028 N N . ALA B 1 362 ? 11.047 -14.969 29.828 1 91.88 362 ALA B N 1
ATOM 8029 C CA . ALA B 1 362 ? 11.93 -13.883 29.406 1 91.88 362 ALA B CA 1
ATOM 8030 C C . ALA B 1 362 ? 11.164 -12.57 29.281 1 91.88 362 ALA B C 1
ATOM 8032 O O . ALA B 1 362 ? 11.68 -11.508 29.656 1 91.88 362 ALA B O 1
ATOM 8033 N N . SER B 1 363 ? 10.023 -12.625 28.75 1 93.75 363 SER B N 1
ATOM 8034 C CA . SER B 1 363 ? 9.188 -11.445 28.578 1 93.75 363 SER B CA 1
ATOM 8035 C C . SER B 1 363 ? 8.805 -10.836 29.922 1 93.75 363 SER B C 1
ATOM 8037 O O . SER B 1 363 ? 8.844 -9.617 30.094 1 93.75 363 SER B O 1
ATOM 8039 N N . THR B 1 364 ? 8.484 -11.703 30.812 1 93.69 364 THR B N 1
ATOM 8040 C CA . THR B 1 364 ? 8.125 -11.25 32.156 1 93.69 364 THR B CA 1
ATOM 8041 C C . THR B 1 364 ? 9.32 -10.617 32.844 1 93.69 364 THR B C 1
ATOM 8043 O O . THR B 1 364 ? 9.195 -9.586 33.5 1 93.69 364 THR B O 1
ATOM 8046 N N . ALA B 1 365 ? 10.438 -11.234 32.719 1 94.12 365 ALA B N 1
ATOM 8047 C CA . ALA B 1 365 ? 11.656 -10.727 33.312 1 94.12 365 ALA B CA 1
ATOM 8048 C C . ALA B 1 365 ? 12.016 -9.344 32.781 1 94.12 365 ALA B C 1
ATOM 8050 O O . ALA B 1 365 ? 12.438 -8.461 33.531 1 94.12 365 ALA B O 1
ATOM 8051 N N . VAL B 1 366 ? 11.828 -9.195 31.5 1 94 366 VAL B N 1
ATOM 8052 C CA . VAL B 1 366 ? 12.141 -7.926 30.859 1 94 366 VAL B CA 1
ATOM 8053 C C . VAL B 1 366 ? 11.211 -6.832 31.375 1 94 366 VAL B C 1
ATOM 8055 O O . VAL B 1 366 ? 11.648 -5.711 31.656 1 94 366 VAL B O 1
ATOM 8058 N N . ALA B 1 367 ? 10 -7.148 31.5 1 93.12 367 ALA B N 1
ATOM 8059 C CA . ALA B 1 367 ? 9.031 -6.176 32.031 1 93.12 367 ALA B CA 1
ATOM 8060 C C . ALA B 1 367 ? 9.375 -5.762 33.438 1 93.12 367 ALA B C 1
ATOM 8062 O O . ALA B 1 367 ? 9.328 -4.574 33.781 1 93.12 367 ALA B O 1
ATOM 8063 N N . THR B 1 368 ? 9.703 -6.77 34.25 1 92.88 368 THR B N 1
ATOM 8064 C CA . THR B 1 368 ? 10.047 -6.512 35.656 1 92.88 368 THR B CA 1
ATOM 8065 C C . THR B 1 368 ? 11.297 -5.641 35.75 1 92.88 368 THR B C 1
ATOM 8067 O O . THR B 1 368 ? 11.352 -4.707 36.531 1 92.88 368 THR B O 1
ATOM 8070 N N . ALA B 1 369 ? 12.188 -5.922 34.938 1 93.56 369 ALA B N 1
ATOM 8071 C CA . ALA B 1 369 ? 13.43 -5.156 34.938 1 93.56 369 ALA B CA 1
ATOM 8072 C C . ALA B 1 369 ? 13.195 -3.732 34.438 1 93.56 369 ALA B C 1
ATOM 8074 O O . ALA B 1 369 ? 13.852 -2.793 34.906 1 93.56 369 ALA B O 1
ATOM 8075 N N . THR B 1 370 ? 12.352 -3.547 33.469 1 92.44 370 THR B N 1
ATOM 8076 C CA . THR B 1 370 ? 12.031 -2.246 32.906 1 92.44 370 THR B CA 1
ATOM 8077 C C . THR B 1 370 ? 11.367 -1.345 33.938 1 92.44 370 THR B C 1
ATOM 8079 O O . THR B 1 370 ? 11.695 -0.163 34.062 1 92.44 370 THR B O 1
ATOM 8082 N N . GLY B 1 371 ? 10.422 -1.873 34.781 1 91.62 371 GLY B N 1
ATOM 8083 C CA . GLY B 1 371 ? 9.703 -1.056 35.75 1 91.62 371 GLY B CA 1
ATOM 8084 C C . GLY B 1 371 ? 8.93 0.077 35.125 1 91.62 371 GLY B C 1
ATOM 8085 O O . GLY B 1 371 ? 8.539 -0.01 33.938 1 91.62 371 GLY B O 1
ATOM 8086 N N . PRO B 1 372 ? 8.586 1.054 35.906 1 92.81 372 PRO B N 1
ATOM 8087 C CA . PRO B 1 372 ? 7.793 2.172 35.375 1 92.81 372 PRO B CA 1
ATOM 8088 C C . PRO B 1 372 ? 8.641 3.23 34.688 1 92.81 372 PRO B C 1
ATOM 8090 O O . PRO B 1 372 ? 8.578 4.41 35.031 1 92.81 372 PRO B O 1
ATOM 8093 N N . ARG B 1 373 ? 9.312 2.885 33.688 1 94.12 373 ARG B N 1
ATOM 8094 C CA . ARG B 1 373 ? 10.148 3.791 32.906 1 94.12 373 ARG B CA 1
ATOM 8095 C C . ARG B 1 373 ? 9.383 4.328 31.688 1 94.12 373 ARG B C 1
ATOM 8097 O O . ARG B 1 373 ? 8.445 3.689 31.203 1 94.12 373 ARG B O 1
ATOM 8104 N N . PRO B 1 374 ? 9.797 5.504 31.266 1 94.44 374 PRO B N 1
ATOM 8105 C CA . PRO B 1 374 ? 9.188 6.02 30.031 1 94.44 374 PRO B CA 1
ATOM 8106 C C . PRO B 1 374 ? 9.508 5.172 28.812 1 94.44 374 PRO B C 1
ATOM 8108 O O . PRO B 1 374 ? 10.445 4.367 28.844 1 94.44 374 PRO B O 1
ATOM 8111 N N . PHE B 1 375 ? 8.734 5.332 27.812 1 94.44 375 PHE B N 1
ATOM 8112 C CA . PHE B 1 375 ? 8.758 4.531 26.594 1 94.44 375 PHE B CA 1
ATOM 8113 C C . PHE B 1 375 ? 10.172 4.445 26.031 1 94.44 375 PHE B C 1
ATOM 8115 O O . PHE B 1 375 ? 10.68 3.348 25.781 1 94.44 375 PHE B O 1
ATOM 8122 N N . PRO B 1 376 ? 10.922 5.59 25.844 1 92.94 376 PRO B N 1
ATOM 8123 C CA . PRO B 1 376 ? 12.258 5.484 25.234 1 92.94 376 PRO B CA 1
ATOM 8124 C C . PRO B 1 376 ? 13.211 4.629 26.062 1 92.94 376 PRO B C 1
ATOM 8126 O O . PRO B 1 376 ? 13.961 3.82 25.516 1 92.94 376 PRO B O 1
ATOM 8129 N N . ALA B 1 377 ? 13.141 4.781 27.344 1 94.12 377 ALA B N 1
ATOM 8130 C CA . ALA B 1 377 ? 14.031 4.051 28.25 1 94.12 377 ALA B CA 1
ATOM 8131 C C . ALA B 1 377 ? 13.633 2.58 28.344 1 94.12 377 ALA B C 1
ATOM 8133 O O . ALA B 1 377 ? 14.469 1.72 28.625 1 94.12 377 ALA B O 1
ATOM 8134 N N . ALA B 1 378 ? 12.383 2.311 28.094 1 95.19 378 ALA B N 1
ATOM 8135 C CA . ALA B 1 378 ? 11.867 0.949 28.219 1 95.19 378 ALA B CA 1
ATOM 8136 C C . ALA B 1 378 ? 12.188 0.131 26.969 1 95.19 378 ALA B C 1
ATOM 8138 O O . ALA B 1 378 ? 12.461 -1.068 27.062 1 95.19 378 ALA B O 1
ATOM 8139 N N . ILE B 1 379 ? 12.188 0.749 25.828 1 95.12 379 ILE B N 1
ATOM 8140 C CA . ILE B 1 379 ? 12.141 0.012 24.562 1 95.12 379 ILE B CA 1
ATOM 8141 C C . ILE B 1 379 ? 13.555 -0.139 24 1 95.12 379 ILE B C 1
ATOM 8143 O O . ILE B 1 379 ? 13.891 -1.174 23.422 1 95.12 379 ILE B O 1
ATOM 8147 N N . ALA B 1 380 ? 14.453 0.84 24.125 1 93.75 380 ALA B N 1
ATOM 8148 C CA 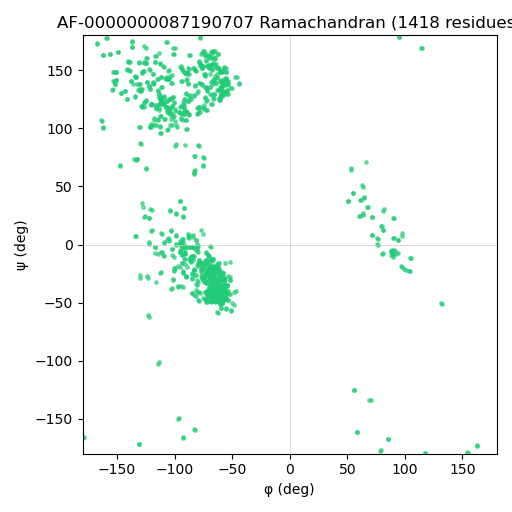. ALA B 1 380 ? 15.797 0.847 23.547 1 93.75 380 ALA B CA 1
ATOM 8149 C C . ALA B 1 380 ? 16.609 -0.349 24.047 1 93.75 380 ALA B C 1
ATOM 8151 O O . ALA B 1 380 ? 17.297 -1.007 23.25 1 93.75 380 ALA B O 1
ATOM 8152 N N . PRO B 1 381 ? 16.531 -0.723 25.359 1 93.75 381 PRO B N 1
ATOM 8153 C CA . PRO B 1 381 ? 17.312 -1.864 25.844 1 93.75 381 PRO B CA 1
ATOM 8154 C C . PRO B 1 381 ? 16.875 -3.186 25.219 1 93.75 381 PRO B C 1
ATOM 8156 O O . PRO B 1 381 ? 17.703 -4.094 25.047 1 93.75 381 PRO B O 1
ATOM 8159 N N . VAL B 1 382 ? 15.602 -3.305 24.859 1 96 382 VAL B N 1
ATOM 8160 C CA . VAL B 1 382 ? 15.117 -4.527 24.219 1 96 382 VAL B CA 1
ATOM 8161 C C . VAL B 1 382 ? 15.836 -4.738 22.891 1 96 382 VAL B C 1
ATOM 8163 O O . VAL B 1 382 ? 16.281 -5.848 22.594 1 96 382 VAL B O 1
ATOM 8166 N N . PHE B 1 383 ? 16.016 -3.684 22.109 1 96.56 383 PHE B N 1
ATOM 8167 C CA . PHE B 1 383 ? 16.656 -3.77 20.797 1 96.56 383 PHE B CA 1
ATOM 8168 C C . PHE B 1 383 ? 18.156 -4.016 20.953 1 96.56 383 PHE B C 1
ATOM 8170 O O . PHE B 1 383 ? 18.719 -4.848 20.234 1 96.56 383 PHE B O 1
ATOM 8177 N N . SER B 1 384 ? 18.766 -3.307 21.875 1 94.44 384 SER B N 1
ATOM 8178 C CA . SER B 1 384 ? 20.188 -3.465 22.094 1 94.44 384 SER B CA 1
ATOM 8179 C C . SER B 1 384 ? 20.531 -4.879 22.562 1 94.44 384 SER B C 1
ATOM 8181 O O . SER B 1 384 ? 21.531 -5.453 22.141 1 94.44 384 SER B O 1
ATOM 8183 N N . ALA B 1 385 ? 19.703 -5.41 23.422 1 93.62 385 ALA B N 1
ATOM 8184 C CA . ALA B 1 385 ? 19.906 -6.773 23.906 1 93.62 385 ALA B CA 1
ATOM 8185 C C . ALA B 1 385 ? 19.812 -7.781 22.766 1 93.62 385 ALA B C 1
ATOM 8187 O O . ALA B 1 385 ? 20.578 -8.742 22.703 1 93.62 385 ALA B O 1
ATOM 8188 N N . ARG B 1 386 ? 18.875 -7.555 21.891 1 93 386 ARG B N 1
ATOM 8189 C CA . ARG B 1 386 ? 18.734 -8.453 20.75 1 93 386 ARG B CA 1
ATOM 8190 C C . ARG B 1 386 ? 19.891 -8.297 19.781 1 93 386 ARG B C 1
ATOM 8192 O O . ARG B 1 386 ? 20.375 -9.289 19.219 1 93 386 ARG B O 1
ATOM 8199 N N . ALA B 1 387 ? 20.344 -7.09 19.547 1 94.44 387 ALA B N 1
ATOM 8200 C CA . ALA B 1 387 ? 21.438 -6.801 18.625 1 94.44 387 ALA B CA 1
ATOM 8201 C C . ALA B 1 387 ? 22.734 -7.453 19.094 1 94.44 387 ALA B C 1
ATOM 8203 O O . ALA B 1 387 ? 23.562 -7.84 18.281 1 94.44 387 ALA B O 1
ATOM 8204 N N . HIS B 1 388 ? 22.906 -7.633 20.359 1 91.31 388 HIS B N 1
ATOM 8205 C CA . HIS B 1 388 ? 24.109 -8.234 20.938 1 91.31 388 HIS B CA 1
ATOM 8206 C C . HIS B 1 388 ? 24.266 -9.688 20.5 1 91.31 388 HIS B C 1
ATOM 8208 O O . HIS B 1 388 ? 25.375 -10.219 20.5 1 91.31 388 HIS B O 1
ATOM 8214 N N . HIS B 1 389 ? 23.172 -10.273 20.125 1 90.25 389 HIS B N 1
ATOM 8215 C CA . HIS B 1 389 ? 23.234 -11.648 19.656 1 90.25 389 HIS B CA 1
ATOM 8216 C C . HIS B 1 389 ? 23.828 -11.727 18.25 1 90.25 389 HIS B C 1
ATOM 8218 O O . HIS B 1 389 ? 24.234 -12.797 17.797 1 90.25 389 HIS B O 1
ATOM 8224 N N . GLY B 1 390 ? 23.828 -10.602 17.484 1 91.12 390 GLY B N 1
ATOM 8225 C CA . GLY B 1 390 ? 24.516 -10.531 16.203 1 91.12 390 GLY B CA 1
ATOM 8226 C C . GLY B 1 390 ? 23.641 -10.945 15.047 1 91.12 390 GLY B C 1
ATOM 8227 O O . GLY B 1 390 ? 24.094 -11.023 13.906 1 91.12 390 GLY B O 1
ATOM 8228 N N . ASP B 1 391 ? 22.375 -11.195 15.281 1 93.31 391 ASP B N 1
ATOM 8229 C CA . ASP B 1 391 ? 21.484 -11.672 14.227 1 93.31 391 ASP B CA 1
ATOM 8230 C C . ASP B 1 391 ? 20.234 -10.812 14.133 1 93.31 391 ASP B C 1
ATOM 8232 O O . ASP B 1 391 ? 19.141 -11.32 13.852 1 93.31 391 ASP B O 1
ATOM 8236 N N . PHE B 1 392 ? 20.359 -9.484 14.438 1 96.81 392 PHE B N 1
ATOM 8237 C CA . PHE B 1 392 ? 19.188 -8.617 14.516 1 96.81 392 PHE B CA 1
ATOM 8238 C C . PHE B 1 392 ? 19.438 -7.32 13.742 1 96.81 392 PHE B C 1
ATOM 8240 O O . PHE B 1 392 ? 20.531 -6.762 13.789 1 96.81 392 PHE B O 1
ATOM 8247 N N . ARG B 1 393 ? 18.438 -6.867 13 1 98.25 393 ARG B N 1
ATOM 8248 C CA . ARG B 1 393 ? 18.438 -5.539 12.391 1 98.25 393 ARG B CA 1
ATOM 8249 C C . ARG B 1 393 ? 17.109 -4.832 12.617 1 98.25 393 ARG B C 1
ATOM 8251 O O . ARG B 1 393 ? 16.062 -5.469 12.641 1 98.25 393 ARG B O 1
ATOM 8258 N N . LEU B 1 394 ? 17.203 -3.555 12.805 1 98.06 394 LEU B N 1
ATOM 8259 C CA . LEU B 1 394 ? 16.047 -2.674 12.906 1 98.06 394 LEU B CA 1
ATOM 8260 C C . LEU B 1 394 ? 15.953 -1.752 11.695 1 98.06 394 LEU B C 1
ATOM 8262 O O . LEU B 1 394 ? 16.938 -1.096 11.336 1 98.06 394 LEU B O 1
ATOM 8266 N N . PHE B 1 395 ? 14.82 -1.756 10.992 1 97.75 395 PHE B N 1
ATOM 8267 C CA . PHE B 1 395 ? 14.57 -0.886 9.852 1 97.75 395 PHE B CA 1
ATOM 8268 C C . PHE B 1 395 ? 13.484 0.131 10.18 1 97.75 395 PHE B C 1
ATOM 8270 O O . PHE B 1 395 ? 12.531 -0.18 10.891 1 97.75 395 PHE B O 1
ATOM 8277 N N . SER B 1 396 ? 13.578 1.327 9.695 1 96.94 396 SER B N 1
ATOM 8278 C CA . SER B 1 396 ? 12.578 2.363 9.922 1 96.94 396 SER B CA 1
ATOM 8279 C C . SER B 1 396 ? 12.531 3.348 8.758 1 96.94 396 SER B C 1
ATOM 8281 O O . SER B 1 396 ? 13.562 3.674 8.172 1 96.94 396 SER B O 1
ATOM 8283 N N . PRO B 1 397 ? 11.336 3.789 8.391 1 95.56 397 PRO B N 1
ATOM 8284 C CA . PRO B 1 397 ? 11.211 4.809 7.348 1 95.56 397 PRO B CA 1
ATOM 8285 C C . PRO B 1 397 ? 11.414 6.227 7.879 1 95.56 397 PRO B C 1
ATOM 8287 O O . PRO B 1 397 ? 10.523 7.07 7.742 1 95.56 397 PRO B O 1
ATOM 8290 N N . ASP B 1 398 ? 12.531 6.555 8.352 1 90.19 398 ASP B N 1
ATOM 8291 C CA . ASP B 1 398 ? 12.961 7.875 8.789 1 90.19 398 ASP B CA 1
ATOM 8292 C C . ASP B 1 398 ? 12.148 8.352 9.992 1 90.19 398 ASP B C 1
ATOM 8294 O O . ASP B 1 398 ? 11.82 9.531 10.094 1 90.19 398 ASP B O 1
ATOM 8298 N N . GLU B 1 399 ? 11.867 7.418 10.906 1 89.12 399 GLU B N 1
ATOM 8299 C CA . GLU B 1 399 ? 10.898 7.789 11.93 1 89.12 399 GLU B CA 1
ATOM 8300 C C . GLU B 1 399 ? 11.391 7.402 13.32 1 89.12 399 GLU B C 1
ATOM 8302 O O . GLU B 1 399 ? 10.656 7.516 14.305 1 89.12 399 GLU B O 1
ATOM 8307 N N . LEU B 1 400 ? 12.633 6.938 13.477 1 91.5 400 LEU B N 1
ATOM 8308 C CA . LEU B 1 400 ? 13.102 6.453 14.766 1 91.5 400 LEU B CA 1
ATOM 8309 C C . LEU B 1 400 ? 13.141 7.582 15.789 1 91.5 400 LEU B C 1
ATOM 8311 O O . LEU B 1 400 ? 12.586 7.453 16.891 1 91.5 400 LEU B O 1
ATOM 8315 N N . SER B 1 401 ? 13.742 8.688 15.352 1 85.56 401 SER B N 1
ATOM 8316 C CA . SER B 1 401 ? 13.844 9.805 16.281 1 85.56 401 SER B CA 1
ATOM 8317 C C . SER B 1 401 ? 12.469 10.367 16.625 1 85.56 401 SER B C 1
ATOM 8319 O O . SER B 1 401 ? 12.203 10.711 17.781 1 85.56 401 SER B O 1
ATOM 8321 N N . SER B 1 402 ? 11.68 10.438 15.641 1 85.94 402 SER B N 1
ATOM 8322 C CA . SER B 1 402 ? 10.328 10.938 15.875 1 85.94 402 SER B CA 1
ATOM 8323 C C . SER B 1 402 ? 9.539 9.984 16.766 1 85.94 402 SER B C 1
ATOM 8325 O O . SER B 1 402 ? 8.625 10.414 17.484 1 85.94 402 SER B O 1
ATOM 8327 N N . ASN B 1 403 ? 9.859 8.75 16.734 1 87 403 ASN B N 1
ATOM 8328 C CA . ASN B 1 403 ? 9.219 7.746 17.578 1 87 403 ASN B CA 1
ATOM 8329 C C . ASN B 1 403 ? 9.906 7.621 18.922 1 87 403 ASN B C 1
ATOM 8331 O O . ASN B 1 403 ? 9.609 6.703 19.703 1 87 403 ASN B O 1
ATOM 8335 N N . ARG B 1 404 ? 10.867 8.492 19.156 1 89 404 ARG B N 1
ATOM 8336 C CA . ARG B 1 404 ? 11.609 8.547 20.406 1 89 404 ARG B CA 1
ATOM 8337 C C . ARG B 1 404 ? 12.406 7.266 20.625 1 89 404 ARG B C 1
ATOM 8339 O O . ARG B 1 404 ? 12.508 6.773 21.75 1 89 404 ARG B O 1
ATOM 8346 N N . ILE B 1 405 ? 12.742 6.652 19.547 1 91.31 405 ILE B N 1
ATOM 8347 C CA . ILE B 1 405 ? 13.641 5.512 19.578 1 91.31 405 ILE B CA 1
ATOM 8348 C C . ILE B 1 405 ? 15.055 5.957 19.203 1 91.31 405 ILE B C 1
ATOM 8350 O O . ILE B 1 405 ? 15.43 5.914 18.031 1 91.31 405 ILE B O 1
ATOM 8354 N N . ASP B 1 406 ? 15.773 6.422 20.156 1 85.31 406 ASP B N 1
ATOM 8355 C CA . ASP B 1 406 ? 17.125 6.918 19.922 1 85.31 406 ASP B CA 1
ATOM 8356 C C . ASP B 1 406 ? 18.172 5.863 20.266 1 85.31 406 ASP B C 1
ATOM 8358 O O . ASP B 1 406 ? 18.359 5.547 21.453 1 85.31 406 ASP B O 1
ATOM 8362 N N . LEU B 1 407 ? 18.625 5.297 19.344 1 89.94 407 LEU B N 1
ATOM 8363 C CA . LEU B 1 407 ? 19.641 4.266 19.484 1 89.94 407 LEU B CA 1
ATOM 8364 C C . LEU B 1 407 ? 21.016 4.801 19.078 1 89.94 407 LEU B C 1
ATOM 8366 O O . LEU B 1 407 ? 21.188 5.316 17.969 1 89.94 407 LEU B O 1
ATOM 8370 N N . HIS B 1 408 ? 21.969 4.863 19.953 1 87.56 408 HIS B N 1
ATOM 8371 C CA . HIS B 1 408 ? 23.297 5.371 19.688 1 87.56 408 HIS B CA 1
ATOM 8372 C C . HIS B 1 408 ? 24.375 4.445 20.25 1 87.56 408 HIS B C 1
ATOM 8374 O O . HIS B 1 408 ? 24.172 3.859 21.328 1 87.56 408 HIS B O 1
ATOM 8380 N N . ASP B 1 409 ? 25.438 4.344 19.562 1 87.06 409 ASP B N 1
ATOM 8381 C CA . ASP B 1 409 ? 26.656 3.715 20.094 1 87.06 409 ASP B CA 1
ATOM 8382 C C . ASP B 1 409 ? 27.391 4.66 21.031 1 87.06 409 ASP B C 1
ATOM 8384 O O . ASP B 1 409 ? 26.969 5.793 21.25 1 87.06 409 ASP B O 1
ATOM 8388 N N . ALA B 1 410 ? 28.469 4.156 21.578 1 80.44 410 ALA B N 1
ATOM 8389 C CA . ALA B 1 410 ? 29.234 4.902 22.562 1 80.44 410 ALA B CA 1
ATOM 8390 C C . ALA B 1 410 ? 29.734 6.223 21.984 1 80.44 410 ALA B C 1
ATOM 8392 O O . ALA B 1 410 ? 29.844 7.223 22.703 1 80.44 410 ALA B O 1
ATOM 8393 N N . ASP B 1 411 ? 29.922 6.289 20.641 1 82.25 411 ASP B N 1
ATOM 8394 C CA . ASP B 1 411 ? 30.469 7.484 20.016 1 82.25 411 ASP B CA 1
ATOM 8395 C C . ASP B 1 411 ? 29.344 8.398 19.5 1 82.25 411 ASP B C 1
ATOM 8397 O O . ASP B 1 411 ? 29.609 9.398 18.844 1 82.25 411 ASP B O 1
ATOM 8401 N N . GLY B 1 412 ? 28.094 7.98 19.766 1 80.31 412 GLY B N 1
ATOM 8402 C CA . GLY B 1 412 ? 26.969 8.812 19.406 1 80.31 412 GLY B CA 1
ATOM 8403 C C . GLY B 1 412 ? 26.406 8.492 18.031 1 80.31 412 GLY B C 1
ATOM 8404 O O . GLY B 1 412 ? 25.344 9 17.656 1 80.31 412 GLY B O 1
ATOM 8405 N N . SER B 1 413 ? 27.078 7.664 17.328 1 83.75 413 SER B N 1
ATOM 8406 C CA . SER B 1 413 ? 26.625 7.32 15.992 1 83.75 413 SER B CA 1
ATOM 8407 C C . SER B 1 413 ? 25.484 6.309 16.031 1 83.75 413 SER B C 1
ATOM 8409 O O . SER B 1 413 ? 25.266 5.656 17.047 1 83.75 413 SER B O 1
ATOM 8411 N N . THR B 1 414 ? 24.734 6.289 14.969 1 88 414 THR B N 1
ATOM 8412 C CA . THR B 1 414 ? 23.703 5.27 14.812 1 88 414 THR B CA 1
ATOM 8413 C C . THR B 1 414 ? 24.328 3.885 14.688 1 88 414 THR B C 1
ATOM 8415 O O . THR B 1 414 ? 25.234 3.684 13.891 1 88 414 THR B O 1
ATOM 8418 N N . PRO B 1 415 ? 23.859 2.932 15.469 1 94.19 415 PRO B N 1
ATOM 8419 C CA . PRO B 1 415 ? 24.422 1.581 15.352 1 94.19 415 PRO B CA 1
ATOM 8420 C C . PRO B 1 415 ? 24.266 1.001 13.945 1 94.19 415 PRO B C 1
ATOM 8422 O O . PRO B 1 415 ? 23.25 1.236 13.281 1 94.19 415 PRO B O 1
ATOM 8425 N N . PRO B 1 416 ? 25.188 0.162 13.516 1 94.12 416 PRO B N 1
ATOM 8426 C CA . PRO B 1 416 ? 25.172 -0.369 12.148 1 94.12 416 PRO B CA 1
ATOM 8427 C C . PRO B 1 416 ? 23.953 -1.267 11.883 1 94.12 416 PRO B C 1
ATOM 8429 O O . PRO B 1 416 ? 23.562 -1.446 10.734 1 94.12 416 PRO B O 1
ATOM 8432 N N . TRP B 1 417 ? 23.391 -1.873 12.984 1 96.81 417 TRP B N 1
ATOM 8433 C CA . TRP B 1 417 ? 22.266 -2.781 12.82 1 96.81 417 TRP B CA 1
ATOM 8434 C C . TRP B 1 417 ? 20.953 -2.006 12.68 1 96.81 417 TRP B C 1
ATOM 8436 O O . TRP B 1 417 ? 19.891 -2.602 12.539 1 96.81 417 TRP B O 1
ATOM 8446 N N . VAL B 1 418 ? 21.047 -0.675 12.641 1 96.31 418 VAL B N 1
ATOM 8447 C CA . VAL B 1 418 ? 19.891 0.205 12.438 1 96.31 418 VAL B CA 1
ATOM 8448 C C . VAL B 1 418 ? 20 0.882 11.07 1 96.31 418 VAL B C 1
ATOM 8450 O O . VAL B 1 418 ? 21.016 1.506 10.758 1 96.31 418 VAL B O 1
ATOM 8453 N N . VAL B 1 419 ? 18.938 0.777 10.25 1 95.94 419 VAL B N 1
ATOM 8454 C CA . VAL B 1 419 ? 18.922 1.4 8.93 1 95.94 419 VAL B CA 1
ATOM 8455 C C . VAL B 1 419 ? 17.641 2.213 8.75 1 95.94 419 VAL B C 1
ATOM 8457 O O . VAL B 1 419 ? 16.547 1.731 9.055 1 95.94 419 VAL B O 1
ATOM 8460 N N . GLU B 1 420 ? 17.781 3.418 8.289 1 94.31 420 GLU B N 1
ATOM 8461 C CA . GLU B 1 420 ? 16.625 4.273 8.008 1 94.31 420 GLU B CA 1
ATOM 8462 C C . GLU B 1 420 ? 16.625 4.723 6.547 1 94.31 420 GLU B C 1
ATOM 8464 O O . GLU B 1 420 ? 17.672 4.996 5.973 1 94.31 420 GLU B O 1
ATOM 8469 N N . VAL B 1 421 ? 15.531 4.688 5.938 1 96.38 421 VAL B N 1
ATOM 8470 C CA . VAL B 1 421 ? 15.227 5.207 4.605 1 96.38 421 VAL B CA 1
ATOM 8471 C C . VAL B 1 421 ? 13.75 5.598 4.531 1 96.38 421 VAL B C 1
ATOM 8473 O O . VAL B 1 421 ? 12.891 4.926 5.105 1 96.38 421 VAL B O 1
ATOM 8476 N N . LEU B 1 422 ? 13.383 6.691 3.938 1 96.38 422 LEU B N 1
ATOM 8477 C CA . LEU B 1 422 ? 11.992 7.129 3.893 1 96.38 422 LEU B CA 1
ATOM 8478 C C . LEU B 1 422 ? 11.195 6.305 2.887 1 96.38 422 LEU B C 1
ATOM 8480 O O . LEU B 1 422 ? 10.727 6.832 1.873 1 96.38 422 LEU B O 1
ATOM 8484 N N . ASN B 1 423 ? 11.016 5.035 3.221 1 97.5 423 ASN B N 1
ATOM 8485 C CA . ASN B 1 423 ? 10.359 4.082 2.326 1 97.5 423 ASN B CA 1
ATOM 8486 C C . ASN B 1 423 ? 9.922 2.826 3.072 1 97.5 423 ASN B C 1
ATOM 8488 O O . ASN B 1 423 ? 10.727 1.935 3.33 1 97.5 423 ASN B O 1
ATOM 8492 N N . GLU B 1 424 ? 8.648 2.654 3.309 1 97.62 424 GLU B N 1
ATOM 8493 C CA . GLU B 1 424 ? 8.094 1.514 4.031 1 97.62 424 GLU B CA 1
ATOM 8494 C C . GLU B 1 424 ? 8.281 0.219 3.244 1 97.62 424 GLU B C 1
ATOM 8496 O O . GLU B 1 424 ? 8.5 -0.842 3.83 1 97.62 424 GLU B O 1
ATOM 8501 N N . GLU B 1 425 ? 8.188 0.28 1.925 1 97.88 425 GLU B N 1
ATOM 8502 C CA . GLU B 1 425 ? 8.297 -0.916 1.095 1 97.88 425 GLU B CA 1
ATOM 8503 C C . GLU B 1 425 ? 9.703 -1.504 1.156 1 97.88 425 GLU B C 1
ATOM 8505 O O . GLU B 1 425 ? 9.875 -2.721 1.263 1 97.88 425 GLU B O 1
ATOM 8510 N N . LEU B 1 426 ? 10.727 -0.628 1.083 1 98.44 426 LEU B N 1
ATOM 8511 C CA . LEU B 1 426 ? 12.109 -1.097 1.176 1 98.44 426 LEU B CA 1
ATOM 8512 C C . LEU B 1 426 ? 12.383 -1.693 2.551 1 98.44 426 LEU B C 1
ATOM 8514 O O . LEU B 1 426 ? 12.992 -2.76 2.656 1 98.44 426 LEU B O 1
ATOM 8518 N N . CYS B 1 427 ? 11.906 -0.979 3.578 1 98.56 427 CYS B N 1
ATOM 8519 C CA . CYS B 1 427 ? 12.109 -1.487 4.93 1 98.56 427 CYS B CA 1
ATOM 8520 C C . CYS B 1 427 ? 11.516 -2.885 5.082 1 98.56 427 CYS B C 1
ATOM 8522 O O . CYS B 1 427 ? 12.164 -3.779 5.629 1 98.56 427 CYS B O 1
ATOM 8524 N N . HIS B 1 428 ? 10.32 -3.078 4.582 1 98.69 428 HIS B N 1
ATOM 8525 C CA . HIS B 1 428 ? 9.68 -4.383 4.684 1 98.69 428 HIS B CA 1
ATOM 8526 C C . HIS B 1 428 ? 10.43 -5.434 3.877 1 98.69 428 HIS B C 1
ATOM 8528 O O . HIS B 1 428 ? 10.641 -6.555 4.352 1 98.69 428 HIS B O 1
ATOM 8534 N N . ALA B 1 429 ? 10.781 -5.109 2.656 1 98.56 429 ALA B N 1
ATOM 8535 C CA . ALA B 1 429 ? 11.438 -6.07 1.777 1 98.56 429 ALA B CA 1
ATOM 8536 C C . ALA B 1 429 ? 12.797 -6.48 2.33 1 98.56 429 ALA B C 1
ATOM 8538 O O . ALA B 1 429 ? 13.172 -7.652 2.271 1 98.56 429 ALA B O 1
ATOM 8539 N N . TRP B 1 430 ? 13.609 -5.496 2.844 1 98.75 430 TRP B N 1
ATOM 8540 C CA . TRP B 1 430 ? 14.883 -5.816 3.48 1 98.75 430 TRP B CA 1
ATOM 8541 C C . TRP B 1 430 ? 14.68 -6.742 4.676 1 98.75 430 TRP B C 1
ATOM 8543 O O . TRP B 1 430 ? 15.414 -7.719 4.844 1 98.75 430 TRP B O 1
ATOM 8553 N N . ALA B 1 431 ? 13.656 -6.434 5.484 1 98.75 431 ALA B N 1
ATOM 8554 C CA . ALA B 1 431 ? 13.359 -7.273 6.637 1 98.75 431 ALA B CA 1
ATOM 8555 C C . ALA B 1 431 ? 12.961 -8.68 6.203 1 98.75 431 ALA B C 1
ATOM 8557 O O . ALA B 1 431 ? 13.352 -9.664 6.832 1 98.75 431 ALA B O 1
ATOM 8558 N N . GLN B 1 432 ? 12.141 -8.758 5.164 1 98.31 432 GLN B N 1
ATOM 8559 C CA . GLN B 1 432 ? 11.75 -10.062 4.648 1 98.31 432 GLN B CA 1
ATOM 8560 C C . GLN B 1 432 ? 12.969 -10.875 4.215 1 98.31 432 GLN B C 1
ATOM 8562 O O . GLN B 1 432 ? 13.102 -12.047 4.582 1 98.31 432 GLN B O 1
ATOM 8567 N N . GLY B 1 433 ? 13.859 -10.258 3.387 1 97.88 433 GLY B N 1
ATOM 8568 C CA . GLY B 1 433 ? 15.062 -10.953 2.967 1 97.88 433 GLY B CA 1
ATOM 8569 C C . GLY B 1 433 ? 15.938 -11.391 4.129 1 97.88 433 GLY B C 1
ATOM 8570 O O . GLY B 1 433 ? 16.469 -12.5 4.129 1 97.88 433 GLY B O 1
ATOM 8571 N N . TYR B 1 434 ? 16.047 -10.508 5.121 1 97.75 434 TYR B N 1
ATOM 8572 C CA . TYR B 1 434 ? 16.875 -10.773 6.285 1 97.75 434 TYR B CA 1
ATOM 8573 C C . TYR B 1 434 ? 16.328 -11.938 7.098 1 97.75 434 TYR B C 1
ATOM 8575 O O . TYR B 1 434 ? 17.078 -12.836 7.484 1 97.75 434 TYR B O 1
ATOM 8583 N N . THR B 1 435 ? 15.023 -11.992 7.324 1 97.06 435 THR B N 1
ATOM 8584 C CA . THR B 1 435 ? 14.43 -13.047 8.125 1 97.06 435 THR B CA 1
ATOM 8585 C C . THR B 1 435 ? 14.43 -14.367 7.371 1 97.06 435 THR B C 1
ATOM 8587 O O . THR B 1 435 ? 14.453 -15.438 7.98 1 97.06 435 THR B O 1
ATOM 8590 N N . GLU B 1 436 ? 14.438 -14.305 6.055 1 95.12 436 GLU B N 1
ATOM 8591 C CA . GLU B 1 436 ? 14.508 -15.523 5.25 1 95.12 436 GLU B CA 1
ATOM 8592 C C . GLU B 1 436 ? 15.812 -16.266 5.496 1 95.12 436 GLU B C 1
ATOM 8594 O O . GLU B 1 436 ? 15.922 -17.453 5.195 1 95.12 436 GLU B O 1
ATOM 8599 N N . THR B 1 437 ? 16.828 -15.609 6.031 1 93.94 437 THR B N 1
ATOM 8600 C CA . THR B 1 437 ? 18.125 -16.219 6.289 1 93.94 437 THR B CA 1
ATOM 8601 C C . THR B 1 437 ? 18.188 -16.766 7.711 1 93.94 437 THR B C 1
ATOM 8603 O O . THR B 1 437 ? 19.25 -17.219 8.156 1 93.94 437 THR B O 1
ATOM 8606 N N . GLY B 1 438 ? 17.125 -16.672 8.469 1 93.88 438 GLY B N 1
ATOM 8607 C CA . GLY B 1 438 ? 17.078 -17.188 9.828 1 93.88 438 GLY B CA 1
ATOM 8608 C C . GLY B 1 438 ? 17.422 -16.156 10.883 1 93.88 438 GLY B C 1
ATOM 8609 O O . GLY B 1 438 ? 17.484 -16.484 12.07 1 93.88 438 GLY B O 1
ATOM 8610 N N . ARG B 1 439 ? 17.625 -14.953 10.453 1 95.38 439 ARG B N 1
ATOM 8611 C CA . ARG B 1 439 ? 17.953 -13.883 11.391 1 95.38 439 ARG B CA 1
ATOM 8612 C C . ARG B 1 439 ? 16.734 -13.023 11.688 1 95.38 439 ARG B C 1
ATOM 8614 O O . ARG B 1 439 ? 15.695 -13.164 11.047 1 95.38 439 ARG B O 1
ATOM 8621 N N . ARG B 1 440 ? 16.797 -12.156 12.664 1 97 440 ARG B N 1
ATOM 8622 C CA . ARG B 1 440 ? 15.625 -11.453 13.172 1 97 440 ARG B CA 1
ATOM 8623 C C . ARG B 1 440 ? 15.633 -9.984 12.75 1 97 440 ARG B C 1
ATOM 8625 O O . ARG B 1 440 ? 16.703 -9.375 12.641 1 97 440 ARG B O 1
ATOM 8632 N N . ALA B 1 441 ? 14.492 -9.461 12.453 1 98.31 441 ALA B N 1
ATOM 8633 C CA . ALA B 1 441 ? 14.344 -8.062 12.062 1 98.31 441 ALA B CA 1
ATOM 8634 C C . ALA B 1 441 ? 13.07 -7.461 12.664 1 98.31 441 ALA B C 1
ATOM 8636 O O . ALA B 1 441 ? 12.133 -8.18 12.992 1 98.31 441 ALA B O 1
ATOM 8637 N N . LEU B 1 442 ? 13.086 -6.23 12.906 1 98.44 442 LEU B N 1
ATOM 8638 C CA . LEU B 1 442 ? 11.938 -5.449 13.352 1 98.44 442 LEU B CA 1
ATOM 8639 C C . LEU B 1 442 ? 11.781 -4.184 12.508 1 98.44 442 LEU B C 1
ATOM 8641 O O . LEU B 1 442 ? 12.781 -3.551 12.148 1 98.44 442 LEU B O 1
ATOM 8645 N N . ILE B 1 443 ? 10.578 -3.818 12.133 1 98.38 443 ILE B N 1
ATOM 8646 C CA . ILE B 1 443 ? 10.273 -2.559 11.469 1 98.38 443 ILE B CA 1
ATOM 8647 C C . ILE B 1 443 ? 9.547 -1.625 12.43 1 98.38 443 ILE B C 1
ATOM 8649 O O . ILE B 1 443 ? 8.484 -1.971 12.961 1 98.38 443 ILE B O 1
ATOM 8653 N N . ALA B 1 444 ? 10.062 -0.518 12.742 1 97.06 444 ALA B N 1
ATOM 8654 C CA . ALA B 1 444 ? 9.43 0.526 13.539 1 97.06 444 ALA B CA 1
ATOM 8655 C C . ALA B 1 444 ? 8.914 1.657 12.656 1 97.06 444 ALA B C 1
ATOM 8657 O O . ALA B 1 444 ? 9.688 2.279 11.922 1 97.06 444 ALA B O 1
ATOM 8658 N N . THR B 1 445 ? 7.637 1.916 12.656 1 95.81 445 THR B N 1
ATOM 8659 C CA . THR B 1 445 ? 7.051 2.916 11.766 1 95.81 445 THR B CA 1
ATOM 8660 C C . THR B 1 445 ? 5.828 3.561 12.414 1 95.81 445 THR B C 1
ATOM 8662 O O . THR B 1 445 ? 5.348 3.09 13.445 1 95.81 445 THR B O 1
ATOM 8665 N N . TYR B 1 446 ? 5.363 4.738 11.812 1 94.56 446 TYR B N 1
ATOM 8666 C CA . TYR B 1 446 ? 4.086 5.34 12.18 1 94.56 446 TYR B CA 1
ATOM 8667 C C . TYR B 1 446 ? 2.926 4.422 11.82 1 94.56 446 TYR B C 1
ATOM 8669 O O . TYR B 1 446 ? 2.922 3.805 10.75 1 94.56 446 TYR B O 1
ATOM 8677 N N . GLU B 1 447 ? 2.008 4.379 12.727 1 93.81 447 GLU B N 1
ATOM 8678 C CA . GLU B 1 447 ? 0.787 3.627 12.453 1 93.81 447 GLU B CA 1
ATOM 8679 C C . GLU B 1 447 ? 0.126 4.098 11.164 1 93.81 447 GLU B C 1
ATOM 8681 O O . GLU B 1 447 ? -0.381 3.283 10.391 1 93.81 447 GLU B O 1
ATOM 8686 N N . ALA B 1 448 ? 0.205 5.355 10.875 1 95.06 448 ALA B N 1
ATOM 8687 C CA . ALA B 1 448 ? -0.517 5.984 9.773 1 95.06 448 ALA B CA 1
ATOM 8688 C C . ALA B 1 448 ? 0.042 5.539 8.43 1 95.06 448 ALA B C 1
ATOM 8690 O O . ALA B 1 448 ? -0.663 5.566 7.414 1 95.06 448 ALA B O 1
ATOM 8691 N N . PHE B 1 449 ? 1.291 5.109 8.344 1 95.88 449 PHE B N 1
ATOM 8692 C CA . PHE B 1 449 ? 1.913 4.832 7.055 1 95.88 449 PHE B CA 1
ATOM 8693 C C . PHE B 1 449 ? 2.275 3.355 6.934 1 95.88 449 PHE B C 1
ATOM 8695 O O . PHE B 1 449 ? 2.676 2.895 5.863 1 95.88 449 PHE B O 1
ATOM 8702 N N . ALA B 1 450 ? 2.012 2.602 8.023 1 97.31 450 ALA B N 1
ATOM 8703 C CA . ALA B 1 450 ? 2.248 1.161 8.008 1 97.31 450 ALA B CA 1
ATOM 8704 C C . ALA B 1 450 ? 1.46 0.488 6.887 1 97.31 450 ALA B C 1
ATOM 8706 O O . ALA B 1 450 ? 1.936 -0.47 6.273 1 97.31 450 ALA B O 1
ATOM 8707 N N . PRO B 1 451 ? 0.247 1.04 6.5 1 97.81 451 PRO B N 1
ATOM 8708 C CA . PRO B 1 451 ? -0.557 0.379 5.469 1 97.81 451 PRO B CA 1
ATOM 8709 C C . PRO B 1 451 ? 0.108 0.409 4.094 1 97.81 451 PRO B C 1
ATOM 8711 O O . PRO B 1 451 ? -0.334 -0.286 3.176 1 97.81 451 PRO B O 1
ATOM 8714 N N . ILE B 1 452 ? 1.158 1.193 3.881 1 98 452 ILE B N 1
ATOM 8715 C CA . ILE B 1 452 ? 1.914 1.18 2.633 1 98 452 ILE B CA 1
ATOM 8716 C C . ILE B 1 452 ? 2.447 -0.226 2.369 1 98 452 ILE B C 1
ATOM 8718 O O . ILE B 1 452 ? 2.58 -0.639 1.214 1 98 452 ILE B O 1
ATOM 8722 N N . ALA B 1 453 ? 2.617 -1.031 3.449 1 97.69 453 ALA B N 1
ATOM 8723 C CA . ALA B 1 453 ? 3.207 -2.361 3.32 1 97.69 453 ALA B CA 1
ATOM 8724 C C . ALA B 1 453 ? 2.133 -3.445 3.377 1 97.69 453 ALA B C 1
ATOM 8726 O O . ALA B 1 453 ? 2.447 -4.637 3.459 1 97.69 453 ALA B O 1
ATOM 8727 N N . THR B 1 454 ? 0.833 -3.137 3.293 1 98.06 454 THR B N 1
ATOM 8728 C CA . THR B 1 454 ? -0.247 -4.094 3.512 1 98.06 454 THR B CA 1
ATOM 8729 C C . THR B 1 454 ? -0.139 -5.262 2.539 1 98.06 454 THR B C 1
ATOM 8731 O O . THR B 1 454 ? -0.183 -6.426 2.949 1 98.06 454 THR B O 1
ATOM 8734 N N . SER B 1 455 ? 0.002 -4.945 1.266 1 97.56 455 SER B N 1
ATOM 8735 C CA . SER B 1 455 ? 0.05 -6 0.258 1 97.56 455 SER B CA 1
ATOM 8736 C C . SER B 1 455 ? 1.307 -6.852 0.408 1 97.56 455 SER B C 1
ATOM 8738 O O . SER B 1 455 ? 1.271 -8.062 0.187 1 97.56 455 SER B O 1
ATOM 8740 N N . LEU B 1 456 ? 2.434 -6.27 0.793 1 98 456 LEU B N 1
ATOM 8741 C CA . LEU B 1 456 ? 3.691 -6.988 0.968 1 98 456 LEU B CA 1
ATOM 8742 C C . LEU B 1 456 ? 3.609 -7.953 2.146 1 98 456 LEU B C 1
ATOM 8744 O O . LEU B 1 456 ? 4.098 -9.086 2.064 1 98 456 LEU B O 1
ATOM 8748 N N . ILE B 1 457 ? 3 -7.508 3.24 1 98.31 457 ILE B N 1
ATOM 8749 C CA . ILE B 1 457 ? 2.838 -8.367 4.406 1 98.31 457 ILE B CA 1
ATOM 8750 C C . ILE B 1 457 ? 1.967 -9.57 4.047 1 98.31 457 ILE B C 1
ATOM 8752 O O . ILE B 1 457 ? 2.273 -10.703 4.426 1 98.31 457 ILE B O 1
ATOM 8756 N N . THR B 1 458 ? 0.879 -9.32 3.289 1 97.19 458 THR B N 1
ATOM 8757 C CA . THR B 1 458 ? -0.007 -10.398 2.877 1 97.19 458 THR B CA 1
ATOM 8758 C C . THR B 1 458 ? 0.738 -11.406 2.002 1 97.19 458 THR B C 1
ATOM 8760 O O . THR B 1 458 ? 0.575 -12.617 2.162 1 97.19 458 THR B O 1
ATOM 8763 N N . GLN B 1 459 ? 1.546 -10.914 1.078 1 97 459 GLN B N 1
ATOM 8764 C CA . GLN B 1 459 ? 2.336 -11.797 0.225 1 97 459 GLN B CA 1
ATOM 8765 C C . GLN B 1 459 ? 3.322 -12.617 1.048 1 97 459 GLN B C 1
ATOM 8767 O O . GLN B 1 459 ? 3.541 -13.797 0.766 1 97 459 GLN B O 1
ATOM 8772 N N . GLN B 1 460 ? 3.947 -11.984 2.008 1 97.62 460 GLN B N 1
ATOM 8773 C CA . GLN B 1 460 ? 4.887 -12.711 2.854 1 97.62 460 GLN B CA 1
ATOM 8774 C C . GLN B 1 460 ? 4.164 -13.766 3.691 1 97.62 460 GLN B C 1
ATOM 8776 O O . GLN B 1 460 ? 4.711 -14.836 3.955 1 97.62 460 GLN B O 1
ATOM 8781 N N . LEU B 1 461 ? 2.957 -13.469 4.184 1 97.69 461 LEU B N 1
ATOM 8782 C CA . LEU B 1 461 ? 2.16 -14.461 4.898 1 97.69 461 LEU B CA 1
ATOM 8783 C C . LEU B 1 461 ? 1.881 -15.672 4.016 1 97.69 461 LEU B C 1
ATOM 8785 O O . LEU B 1 461 ? 1.973 -16.812 4.477 1 97.69 461 LEU B O 1
ATOM 8789 N N . LYS B 1 462 ? 1.579 -15.469 2.785 1 96.5 462 LYS B N 1
ATOM 8790 C CA . LYS B 1 462 ? 1.358 -16.562 1.849 1 96.5 462 LYS B CA 1
ATOM 8791 C C . LYS B 1 462 ? 2.641 -17.359 1.621 1 96.5 462 LYS B C 1
ATOM 8793 O O . LYS B 1 462 ? 2.602 -18.578 1.478 1 96.5 462 LYS B O 1
ATOM 8798 N N . HIS B 1 463 ? 3.754 -16.625 1.487 1 96.81 463 HIS B N 1
ATOM 8799 C CA . HIS B 1 463 ? 5.062 -17.25 1.382 1 96.81 463 HIS B CA 1
ATOM 8800 C C . HIS B 1 463 ? 5.336 -18.156 2.58 1 96.81 463 HIS B C 1
ATOM 8802 O O . HIS B 1 463 ? 5.742 -19.312 2.416 1 96.81 463 HIS B O 1
ATOM 8808 N N . ARG B 1 464 ? 5.082 -17.688 3.777 1 96.81 464 ARG B N 1
ATOM 8809 C CA . ARG B 1 464 ? 5.32 -18.453 5.004 1 96.81 464 ARG B CA 1
ATOM 8810 C C . ARG B 1 464 ? 4.406 -19.672 5.078 1 96.81 464 ARG B C 1
ATOM 8812 O O . ARG B 1 464 ? 4.82 -20.734 5.551 1 96.81 464 ARG B O 1
ATOM 8819 N N . ALA B 1 465 ? 3.188 -19.531 4.664 1 95.81 465 ALA B N 1
ATOM 8820 C CA . ALA B 1 465 ? 2.266 -20.656 4.617 1 95.81 465 ALA B CA 1
ATOM 8821 C C . ALA B 1 465 ? 2.771 -21.734 3.662 1 95.81 465 ALA B C 1
ATOM 8823 O O . ALA B 1 465 ? 2.725 -22.922 3.98 1 95.81 465 ALA B O 1
ATOM 8824 N N . ALA B 1 466 ? 3.236 -21.328 2.488 1 94.69 466 ALA B N 1
ATOM 8825 C CA . ALA B 1 466 ? 3.781 -22.266 1.511 1 94.69 466 ALA B CA 1
ATOM 8826 C C . ALA B 1 466 ? 5.008 -22.984 2.066 1 94.69 466 ALA B C 1
ATOM 8828 O O . ALA B 1 466 ? 5.211 -24.172 1.809 1 94.69 466 ALA B O 1
ATOM 8829 N N . ARG B 1 467 ? 5.828 -22.297 2.807 1 94.19 467 ARG B N 1
ATOM 8830 C CA . ARG B 1 467 ? 6.992 -22.906 3.449 1 94.19 467 ARG B CA 1
ATOM 8831 C C . ARG B 1 467 ? 6.57 -24.016 4.41 1 94.19 467 ARG B C 1
ATOM 8833 O O . ARG B 1 467 ? 7.148 -25.094 4.402 1 94.19 467 ARG B O 1
ATOM 8840 N N . ARG B 1 468 ? 5.59 -23.672 5.188 1 93.25 468 ARG B N 1
ATOM 8841 C CA . ARG B 1 468 ? 5.09 -24.672 6.141 1 93.25 468 ARG B CA 1
ATOM 8842 C C . ARG B 1 468 ? 4.562 -25.906 5.426 1 93.25 468 ARG B C 1
ATOM 8844 O O . ARG B 1 468 ? 4.828 -27.031 5.848 1 93.25 468 ARG B O 1
ATOM 8851 N N . HIS B 1 469 ? 3.863 -25.703 4.387 1 91.88 469 HIS B N 1
ATOM 8852 C CA . HIS B 1 469 ? 3.311 -26.812 3.621 1 91.88 469 HIS B CA 1
ATOM 8853 C C . HIS B 1 469 ? 4.418 -27.625 2.963 1 91.88 469 HIS B C 1
ATOM 8855 O O . HIS B 1 469 ? 4.262 -28.828 2.748 1 91.88 469 HIS B O 1
ATOM 8861 N N . ALA B 1 470 ? 5.508 -26.969 2.65 1 91.19 470 ALA B N 1
ATOM 8862 C CA . ALA B 1 470 ? 6.641 -27.641 2.023 1 91.19 470 ALA B CA 1
ATOM 8863 C C . ALA B 1 470 ? 7.48 -28.375 3.061 1 91.19 470 ALA B C 1
ATOM 8865 O O . ALA B 1 470 ? 8.438 -29.078 2.713 1 91.19 470 ALA B O 1
ATOM 8866 N N . GLY B 1 471 ? 7.148 -28.203 4.352 1 89.12 471 GLY B N 1
ATOM 8867 C CA . GLY B 1 471 ? 7.871 -28.875 5.414 1 89.12 471 GLY B CA 1
ATOM 8868 C C . GLY B 1 471 ? 9.188 -28.203 5.766 1 89.12 471 GLY B C 1
ATOM 8869 O O . GLY B 1 471 ? 10.062 -28.812 6.379 1 89.12 471 GLY B O 1
ATOM 8870 N N . LEU B 1 472 ? 9.352 -26.953 5.324 1 91.62 472 LEU B N 1
ATOM 8871 C CA . LEU B 1 472 ? 10.57 -26.219 5.637 1 91.62 472 LEU B CA 1
ATOM 8872 C C . LEU B 1 472 ? 10.555 -25.734 7.082 1 91.62 472 LEU B C 1
ATOM 8874 O O . LEU B 1 472 ? 9.484 -25.5 7.656 1 91.62 472 LEU B O 1
ATOM 8878 N N . PRO B 1 473 ? 11.711 -25.578 7.688 1 92 473 PRO B N 1
ATOM 8879 C CA . PRO B 1 473 ? 11.766 -25.094 9.07 1 92 473 PRO B CA 1
ATOM 8880 C C . PRO B 1 473 ? 11.203 -23.688 9.234 1 92 473 PRO B C 1
ATOM 8882 O O . PRO B 1 473 ? 11.297 -22.875 8.312 1 92 473 PRO B O 1
ATOM 8885 N N . PRO B 1 474 ? 10.695 -23.422 10.422 1 94.31 474 PRO B N 1
ATOM 8886 C CA . PRO B 1 474 ? 10.141 -22.094 10.672 1 94.31 474 PRO B CA 1
ATOM 8887 C C . PRO B 1 474 ? 11.211 -21 10.656 1 94.31 474 PRO B C 1
ATOM 8889 O O . PRO B 1 474 ? 12.391 -21.297 10.875 1 94.31 474 PRO B O 1
ATOM 8892 N N . LEU B 1 475 ? 10.805 -19.797 10.367 1 95.88 475 LEU B N 1
ATOM 8893 C CA . LEU B 1 475 ? 11.68 -18.625 10.305 1 95.88 475 LEU B CA 1
ATOM 8894 C C . LEU B 1 475 ? 11.281 -17.594 11.359 1 95.88 475 LEU B C 1
ATOM 8896 O O . LEU B 1 475 ? 10.188 -17.656 11.922 1 95.88 475 LEU B O 1
ATOM 8900 N N . PRO B 1 476 ? 12.188 -16.641 11.672 1 96.56 476 PRO B N 1
ATOM 8901 C CA . PRO B 1 476 ? 11.82 -15.547 12.57 1 96.56 476 PRO B CA 1
ATOM 8902 C C . PRO B 1 476 ? 10.586 -14.789 12.102 1 96.56 476 PRO B C 1
ATOM 8904 O O . PRO B 1 476 ? 10.375 -14.625 10.891 1 96.56 476 PRO B O 1
ATOM 8907 N N . SER B 1 477 ? 9.844 -14.289 13.055 1 97.81 477 SER B N 1
ATOM 8908 C CA . SER B 1 477 ? 8.531 -13.688 12.82 1 97.81 477 SER B CA 1
ATOM 8909 C C . SER B 1 477 ? 8.656 -12.367 12.078 1 97.81 477 SER B C 1
ATOM 8911 O O . SER B 1 477 ? 9.734 -11.766 12.039 1 97.81 477 SER B O 1
ATOM 8913 N N . ILE B 1 478 ? 7.578 -12.008 11.359 1 98.62 478 ILE B N 1
ATOM 8914 C CA . ILE B 1 478 ? 7.371 -10.641 10.898 1 98.62 478 ILE B CA 1
ATOM 8915 C C . ILE B 1 478 ? 6.953 -9.758 12.07 1 98.62 478 ILE B C 1
ATOM 8917 O O . ILE B 1 478 ? 5.891 -9.969 12.664 1 98.62 478 ILE B O 1
ATOM 8921 N N . VAL B 1 479 ? 7.75 -8.742 12.445 1 98.75 479 VAL B N 1
ATOM 8922 C CA . VAL B 1 479 ? 7.461 -7.957 13.641 1 98.75 479 VAL B CA 1
ATOM 8923 C C . VAL B 1 479 ? 7.422 -6.473 13.289 1 98.75 479 VAL B C 1
ATOM 8925 O O . VAL B 1 479 ? 8.391 -5.926 12.766 1 98.75 479 VAL B O 1
ATOM 8928 N N . TYR B 1 480 ? 6.348 -5.844 13.547 1 98.62 480 TYR B N 1
ATOM 8929 C CA . TYR B 1 480 ? 6.168 -4.402 13.414 1 98.62 480 TYR B CA 1
ATOM 8930 C C . TYR B 1 480 ? 5.934 -3.75 14.766 1 98.62 480 TYR B C 1
ATOM 8932 O O . TYR B 1 480 ? 5.188 -4.277 15.594 1 98.62 480 TYR B O 1
ATOM 8940 N N . LEU B 1 481 ? 6.586 -2.713 15.039 1 98 481 LEU B N 1
ATOM 8941 C CA . LEU B 1 481 ? 6.266 -1.796 16.125 1 98 481 LEU B CA 1
ATOM 8942 C C . LEU B 1 481 ? 5.613 -0.525 15.586 1 98 481 LEU B C 1
ATOM 8944 O O . LEU B 1 481 ? 6.242 0.238 14.852 1 98 481 LEU B O 1
ATOM 8948 N N . LEU B 1 482 ? 4.371 -0.318 15.914 1 96.62 482 LEU B N 1
ATOM 8949 C CA . LEU B 1 482 ? 3.625 0.881 15.547 1 96.62 482 LEU B CA 1
ATOM 8950 C C . LEU B 1 482 ? 3.566 1.866 16.703 1 96.62 482 LEU B C 1
ATOM 8952 O O . LEU B 1 482 ? 2.83 1.65 17.672 1 96.62 482 LEU B O 1
ATOM 8956 N N . THR B 1 483 ? 4.301 2.99 16.703 1 88.94 483 THR B N 1
ATOM 8957 C CA . THR B 1 483 ? 4.492 3.822 17.891 1 88.94 483 THR B CA 1
ATOM 8958 C C . THR B 1 483 ? 3.871 5.203 17.688 1 88.94 483 THR B C 1
ATOM 8960 O O . THR B 1 483 ? 3.639 5.934 18.656 1 88.94 483 THR B O 1
ATOM 8963 N N . SER B 1 484 ? 3.82 5.789 16.562 1 83.12 484 SER B N 1
ATOM 8964 C CA . SER B 1 484 ? 3.186 7.074 16.281 1 83.12 484 SER B CA 1
ATOM 8965 C C . SER B 1 484 ? 1.73 6.895 15.867 1 83.12 484 SER B C 1
ATOM 8967 O O . SER B 1 484 ? 1.411 6.945 14.68 1 83.12 484 SER B O 1
ATOM 8969 N N . LEU B 1 485 ? 0.952 6.848 17.109 1 87.94 485 LEU B N 1
ATOM 8970 C CA . LEU B 1 485 ? -0.463 6.555 16.906 1 87.94 485 LEU B CA 1
ATOM 8971 C C . LEU B 1 485 ? -1.226 7.809 16.5 1 87.94 485 LEU B C 1
ATOM 8973 O O . LEU B 1 485 ? -0.862 8.922 16.891 1 87.94 485 LEU B O 1
ATOM 8977 N N . GLY B 1 486 ? -2.203 7.668 15.773 1 83.94 486 GLY B N 1
ATOM 8978 C CA . GLY B 1 486 ? -3.043 8.734 15.258 1 83.94 486 GLY B CA 1
ATOM 8979 C C . GLY B 1 486 ? -3.629 9.617 16.344 1 83.94 486 GLY B C 1
ATOM 8980 O O . GLY B 1 486 ? -3.924 10.789 16.125 1 83.94 486 GLY B O 1
ATOM 8981 N N . TRP B 1 487 ? -3.615 9.211 17.594 1 89.62 487 TRP B N 1
ATOM 8982 C CA . TRP B 1 487 ? -4.281 9.883 18.703 1 89.62 487 TRP B CA 1
ATOM 8983 C C . TRP B 1 487 ? -3.504 11.125 19.141 1 89.62 487 TRP B C 1
ATOM 8985 O O . TRP B 1 487 ? -4.059 12.023 19.766 1 89.62 487 TRP B O 1
ATOM 8995 N N . HIS B 1 488 ? -2.191 11.094 18.781 1 86.69 488 HIS B N 1
ATOM 8996 C CA . HIS B 1 488 ? -1.345 12.203 19.188 1 86.69 488 HIS B CA 1
ATOM 8997 C C . HIS B 1 488 ? -0.619 12.812 17.984 1 86.69 488 HIS B C 1
ATOM 8999 O O . HIS B 1 488 ? 0.443 13.422 18.141 1 86.69 488 HIS B O 1
ATOM 9005 N N . ASN B 1 489 ? -1.178 12.617 16.906 1 90.25 489 ASN B N 1
ATOM 9006 C CA . ASN B 1 489 ? -0.517 13.102 15.703 1 90.25 489 ASN B CA 1
ATOM 9007 C C . ASN B 1 489 ? -1.431 14.016 14.891 1 90.25 489 ASN B C 1
ATOM 9009 O O . ASN B 1 489 ? -2.607 14.172 15.219 1 90.25 489 ASN B O 1
ATOM 9013 N N . THR B 1 490 ? -0.834 14.672 13.898 1 91.19 490 THR B N 1
ATOM 9014 C CA . THR B 1 490 ? -1.608 15.539 13.016 1 91.19 490 THR B CA 1
ATOM 9015 C C . THR B 1 490 ? -2.619 14.734 12.211 1 91.19 490 THR B C 1
ATOM 9017 O O . THR B 1 490 ? -2.486 13.516 12.078 1 91.19 490 THR B O 1
ATOM 9020 N N . TYR B 1 491 ? -3.607 15.406 11.719 1 94.12 491 TYR B N 1
ATOM 9021 C CA . TYR B 1 491 ? -4.762 14.812 11.062 1 94.12 491 TYR B CA 1
ATOM 9022 C C . TYR B 1 491 ? -4.328 13.859 9.945 1 94.12 491 TYR B C 1
ATOM 9024 O O . TYR B 1 491 ? -4.82 12.734 9.852 1 94.12 491 TYR B O 1
ATOM 9032 N N . THR B 1 492 ? -3.379 14.18 9.156 1 93.38 492 THR B N 1
ATOM 9033 C CA . THR B 1 492 ? -2.939 13.391 8.016 1 93.38 492 THR B CA 1
ATOM 9034 C C . THR B 1 492 ? -2.16 12.156 8.469 1 93.38 492 THR B C 1
ATOM 9036 O O . THR B 1 492 ? -1.934 11.234 7.691 1 93.38 492 THR B O 1
ATOM 9039 N N . HIS B 1 493 ? -1.731 12.094 9.688 1 94.94 493 HIS B N 1
ATOM 9040 C CA . HIS B 1 493 ? -0.947 10.992 10.242 1 94.94 493 HIS B CA 1
ATOM 9041 C C . HIS B 1 493 ? -1.804 10.102 11.133 1 94.94 493 HIS B C 1
ATOM 9043 O O . HIS B 1 493 ? -1.311 9.531 12.109 1 94.94 493 HIS B O 1
ATOM 9049 N N . GLN B 1 494 ? -3.078 10 10.867 1 95.69 494 GLN B N 1
ATOM 9050 C CA . GLN B 1 494 ? -4.012 9.156 11.602 1 95.69 494 GLN B CA 1
ATOM 9051 C C . GLN B 1 494 ? -4.602 8.07 10.703 1 95.69 494 GLN B C 1
ATOM 9053 O O . GLN B 1 494 ? -5.531 8.328 9.938 1 95.69 494 GLN B O 1
ATOM 9058 N N . ASN B 1 495 ? -4.133 6.809 10.805 1 95.69 495 ASN B N 1
ATOM 9059 C CA . ASN B 1 495 ? -4.617 5.727 9.961 1 95.69 495 ASN B CA 1
ATOM 9060 C C . ASN B 1 495 ? -4.273 4.359 10.547 1 95.69 495 ASN B C 1
ATOM 9062 O O . ASN B 1 495 ? -3.176 3.844 10.328 1 95.69 495 ASN B O 1
ATOM 9066 N N . PRO B 1 496 ? -5.215 3.66 11.195 1 96.5 496 PRO B N 1
ATOM 9067 C CA . PRO B 1 496 ? -4.949 2.334 11.758 1 96.5 496 PRO B CA 1
ATOM 9068 C C . PRO B 1 496 ? -5.309 1.202 10.797 1 96.5 496 PRO B C 1
ATOM 9070 O O . PRO B 1 496 ? -5.555 0.075 11.234 1 96.5 496 PRO B O 1
ATOM 9073 N N . ALA B 1 497 ? -5.34 1.396 9.531 1 97.06 497 ALA B N 1
ATOM 9074 C CA . ALA B 1 497 ? -5.926 0.507 8.531 1 97.06 497 ALA B CA 1
ATOM 9075 C C . ALA B 1 497 ? -5.156 -0.81 8.453 1 97.06 497 ALA B C 1
ATOM 9077 O O . ALA B 1 497 ? -5.719 -1.842 8.078 1 97.06 497 ALA B O 1
ATOM 9078 N N . LEU B 1 498 ? -3.854 -0.827 8.734 1 98.12 498 LEU B N 1
ATOM 9079 C CA . LEU B 1 498 ? -3.096 -2.07 8.648 1 98.12 498 LEU B CA 1
ATOM 9080 C C . LEU B 1 498 ? -3.67 -3.125 9.586 1 98.12 498 LEU B C 1
ATOM 9082 O O . LEU B 1 498 ? -3.795 -4.293 9.219 1 98.12 498 LEU B O 1
ATOM 9086 N N . THR B 1 499 ? -4.027 -2.691 10.836 1 98.06 499 THR B N 1
ATOM 9087 C CA . THR B 1 499 ? -4.582 -3.602 11.828 1 98.06 499 THR B CA 1
ATOM 9088 C C . THR B 1 499 ? -5.855 -4.262 11.305 1 98.06 499 THR B C 1
ATOM 9090 O O . THR B 1 499 ? -6.004 -5.484 11.383 1 98.06 499 THR B O 1
ATOM 9093 N N . SER B 1 500 ? -6.742 -3.461 10.711 1 98.31 500 SER B N 1
ATOM 9094 C CA . SER B 1 500 ? -8 -3.967 10.172 1 98.31 500 SER B CA 1
ATOM 9095 C C . SER B 1 500 ? -7.762 -4.98 9.062 1 98.31 500 SER B C 1
ATOM 9097 O O . SER B 1 500 ? -8.391 -6.039 9.031 1 98.31 500 SER B O 1
ATOM 9099 N N . ALA B 1 501 ? -6.875 -4.684 8.188 1 98.19 501 ALA B N 1
ATOM 9100 C CA . ALA B 1 501 ? -6.582 -5.535 7.039 1 98.19 501 ALA B CA 1
ATOM 9101 C C . ALA B 1 501 ? -6.043 -6.891 7.484 1 98.19 501 ALA B C 1
ATOM 9103 O O . ALA B 1 501 ? -6.449 -7.93 6.961 1 98.19 501 ALA B O 1
ATOM 9104 N N . LEU B 1 502 ? -5.137 -6.879 8.43 1 98.19 502 LEU B N 1
ATOM 9105 C CA . LEU B 1 502 ? -4.488 -8.117 8.852 1 98.19 502 LEU B CA 1
ATOM 9106 C C . LEU B 1 502 ? -5.441 -8.977 9.672 1 98.19 502 LEU B C 1
ATOM 9108 O O . LEU B 1 502 ? -5.473 -10.203 9.516 1 98.19 502 LEU B O 1
ATOM 9112 N N . LEU B 1 503 ? -6.199 -8.336 10.539 1 98.31 503 LEU B N 1
ATOM 9113 C CA . LEU B 1 503 ? -7.133 -9.102 11.367 1 98.31 503 LEU B CA 1
ATOM 9114 C C . LEU B 1 503 ? -8.195 -9.766 10.5 1 98.31 503 LEU B C 1
ATOM 9116 O O . LEU B 1 503 ? -8.617 -10.891 10.789 1 98.31 503 LEU B O 1
ATOM 9120 N N . ALA B 1 504 ? -8.594 -9.141 9.453 1 97.56 504 ALA B N 1
ATOM 9121 C CA . ALA B 1 504 ? -9.672 -9.648 8.602 1 97.56 504 ALA B CA 1
ATOM 9122 C C . ALA B 1 504 ? -9.234 -10.914 7.867 1 97.56 504 ALA B C 1
ATOM 9124 O O . ALA B 1 504 ? -10.078 -11.711 7.441 1 97.56 504 ALA B O 1
ATOM 9125 N N . THR B 1 505 ? -7.953 -11.18 7.758 1 95.88 505 THR B N 1
ATOM 9126 C CA . THR B 1 505 ? -7.453 -12.344 7.031 1 95.88 505 THR B CA 1
ATOM 9127 C C . THR B 1 505 ? -7.859 -13.641 7.734 1 95.88 505 THR B C 1
ATOM 9129 O O . THR B 1 505 ? -7.965 -14.688 7.102 1 95.88 505 THR B O 1
ATOM 9132 N N . GLY B 1 506 ? -7.992 -13.555 9.023 1 95.88 506 GLY B N 1
ATOM 9133 C CA . GLY B 1 506 ? -8.242 -14.758 9.805 1 95.88 506 GLY B CA 1
ATOM 9134 C C . GLY B 1 506 ? -7.027 -15.672 9.898 1 95.88 506 GLY B C 1
ATOM 9135 O O . GLY B 1 506 ? -7.133 -16.812 10.359 1 95.88 506 GLY B O 1
ATOM 9136 N N . ASP B 1 507 ? -5.859 -15.211 9.422 1 96.62 507 ASP B N 1
ATOM 9137 C CA . ASP B 1 507 ? -4.637 -16 9.453 1 96.62 507 ASP B CA 1
ATOM 9138 C C . ASP B 1 507 ? -4.223 -16.328 10.891 1 96.62 507 ASP B C 1
ATOM 9140 O O . ASP B 1 507 ? -4.117 -15.43 11.727 1 96.62 507 ASP B O 1
ATOM 9144 N N . LEU B 1 508 ? -3.895 -17.531 11.172 1 96.19 508 LEU B N 1
ATOM 9145 C CA . LEU B 1 508 ? -3.592 -18 12.523 1 96.19 508 LEU B CA 1
ATOM 9146 C C . LEU B 1 508 ? -2.266 -17.422 13.008 1 96.19 508 LEU B C 1
ATOM 9148 O O . LEU B 1 508 ? -2.02 -17.359 14.219 1 96.19 508 LEU B O 1
ATOM 9152 N N . SER B 1 509 ? -1.479 -16.984 12.094 1 97.12 509 SER B N 1
ATOM 9153 C CA . SER B 1 509 ? -0.155 -16.5 12.461 1 97.12 509 SER B CA 1
ATOM 9154 C C . SER B 1 509 ? -0.205 -15.031 12.883 1 97.12 509 SER B C 1
ATOM 9156 O O . SER B 1 509 ? 0.753 -14.508 13.461 1 97.12 509 SER B O 1
ATOM 9158 N N . VAL B 1 510 ? -1.287 -14.305 12.664 1 98.25 510 VAL B N 1
ATOM 9159 C CA . VAL B 1 510 ? -1.373 -12.867 12.883 1 98.25 510 VAL B CA 1
ATOM 9160 C C . VAL B 1 510 ? -1.738 -12.586 14.336 1 98.25 510 VAL B C 1
ATOM 9162 O O . VAL B 1 510 ? -2.734 -13.102 14.844 1 98.25 510 VAL B O 1
ATOM 9165 N N . HIS B 1 511 ? -0.939 -11.789 15.016 1 98.44 511 HIS B N 1
ATOM 9166 C CA . HIS B 1 511 ? -1.19 -11.273 16.359 1 98.44 511 HIS B CA 1
ATOM 9167 C C . HIS B 1 511 ? -1.129 -9.75 16.375 1 98.44 511 HIS B C 1
ATOM 9169 O O . HIS B 1 511 ? -0.301 -9.148 15.688 1 98.44 511 HIS B O 1
ATOM 9175 N N . VAL B 1 512 ? -2.025 -9.188 17.109 1 98.75 512 VAL B N 1
ATOM 9176 C CA . VAL B 1 512 ? -2 -7.75 17.344 1 98.75 512 VAL B CA 1
ATOM 9177 C C . VAL B 1 512 ? -1.909 -7.48 18.844 1 98.75 512 VAL B C 1
ATOM 9179 O O . VAL B 1 512 ? -2.91 -7.574 19.562 1 98.75 512 VAL B O 1
ATOM 9182 N N . LEU B 1 513 ? -0.728 -7.156 19.312 1 98.69 513 LEU B N 1
ATOM 9183 C CA . LEU B 1 513 ? -0.473 -6.883 20.719 1 98.69 513 LEU B CA 1
ATOM 9184 C C . LEU B 1 513 ? -0.678 -5.406 21.031 1 98.69 513 LEU B C 1
ATOM 9186 O O . LEU B 1 513 ? -0.194 -4.539 20.297 1 98.69 513 LEU B O 1
ATOM 9190 N N . THR B 1 514 ? -1.445 -5.129 22.062 1 98.38 514 THR B N 1
ATOM 9191 C CA . THR B 1 514 ? -1.81 -3.771 22.453 1 98.38 514 THR B CA 1
ATOM 9192 C C . THR B 1 514 ? -1.428 -3.506 23.906 1 98.38 514 THR B C 1
ATOM 9194 O O . THR B 1 514 ? -2.295 -3.266 24.75 1 98.38 514 THR B O 1
ATOM 9197 N N . PRO B 1 515 ? -0.129 -3.512 24.219 1 97.94 515 PRO B N 1
ATOM 9198 C CA . PRO B 1 515 ? 0.309 -3.279 25.594 1 97.94 515 PRO B CA 1
ATOM 9199 C C . PRO B 1 515 ? -0.189 -1.948 26.156 1 97.94 515 PRO B C 1
ATOM 9201 O O . PRO B 1 515 ? -0.299 -0.966 25.422 1 97.94 515 PRO B O 1
ATOM 9204 N N . ALA B 1 516 ? -0.357 -1.885 27.484 1 97.75 516 ALA B N 1
ATOM 9205 C CA . ALA B 1 516 ? -1.011 -0.753 28.125 1 97.75 516 ALA B CA 1
ATOM 9206 C C . ALA B 1 516 ? 0.013 0.285 28.578 1 97.75 516 ALA B C 1
ATOM 9208 O O . ALA B 1 516 ? -0.346 1.42 28.906 1 97.75 516 ALA B O 1
ATOM 9209 N N . ASP B 1 517 ? 1.237 -0.038 28.656 1 97.12 517 ASP B N 1
ATOM 9210 C CA . ASP B 1 517 ? 2.285 0.869 29.125 1 97.12 517 ASP B CA 1
ATOM 9211 C C . ASP B 1 517 ? 3.658 0.415 28.625 1 97.12 517 ASP B C 1
ATOM 9213 O O . ASP B 1 517 ? 3.777 -0.615 27.969 1 97.12 517 ASP B O 1
ATOM 9217 N N . PRO B 1 518 ? 4.758 1.129 28.891 1 96.75 518 PRO B N 1
ATOM 9218 C CA . PRO B 1 518 ? 6.07 0.834 28.328 1 96.75 518 PRO B CA 1
ATOM 9219 C C . PRO B 1 518 ? 6.641 -0.497 28.812 1 96.75 518 PRO B C 1
ATOM 9221 O O . PRO B 1 518 ? 7.309 -1.202 28.047 1 96.75 518 PRO B O 1
ATOM 9224 N N . ALA B 1 519 ? 6.461 -0.821 30.062 1 97.38 519 ALA B N 1
ATOM 9225 C CA . ALA B 1 519 ? 6.949 -2.105 30.562 1 97.38 519 ALA B CA 1
ATOM 9226 C C . ALA B 1 519 ? 6.312 -3.264 29.797 1 97.38 519 ALA B C 1
ATOM 9228 O O . ALA B 1 519 ? 6.996 -4.219 29.422 1 97.38 519 ALA B O 1
ATOM 9229 N N . ARG B 1 520 ? 5.016 -3.221 29.625 1 97.69 520 ARG B N 1
ATOM 9230 C CA . ARG B 1 520 ? 4.293 -4.219 28.844 1 97.69 520 ARG B CA 1
ATOM 9231 C C . ARG B 1 520 ? 4.738 -4.195 27.391 1 97.69 520 ARG B C 1
ATOM 9233 O O . ARG B 1 520 ? 4.766 -5.234 26.719 1 97.69 520 ARG B O 1
ATOM 9240 N N . THR B 1 521 ? 5.031 -3.023 26.875 1 97.75 521 THR B N 1
ATOM 9241 C CA . THR B 1 521 ? 5.543 -2.928 25.516 1 97.75 521 THR B CA 1
ATOM 9242 C C . THR B 1 521 ? 6.871 -3.668 25.391 1 97.75 521 THR B C 1
ATOM 9244 O O . THR B 1 521 ? 7.086 -4.406 24.422 1 97.75 521 THR B O 1
ATOM 9247 N N . ALA B 1 522 ? 7.773 -3.443 26.344 1 97.75 522 ALA B N 1
ATOM 9248 C CA . ALA B 1 522 ? 9.047 -4.156 26.359 1 97.75 522 ALA B CA 1
ATOM 9249 C C . ALA B 1 522 ? 8.836 -5.664 26.375 1 97.75 522 ALA B C 1
ATOM 9251 O O . ALA B 1 522 ? 9.516 -6.402 25.656 1 97.75 522 ALA B O 1
ATOM 9252 N N . ALA B 1 523 ? 7.906 -6.086 27.172 1 98 523 ALA B N 1
ATOM 9253 C CA . ALA B 1 523 ? 7.578 -7.508 27.25 1 98 523 ALA B CA 1
ATOM 9254 C C . ALA B 1 523 ? 7.039 -8.023 25.922 1 98 523 ALA B C 1
ATOM 9256 O O . ALA B 1 523 ? 7.426 -9.102 25.469 1 98 523 ALA B O 1
ATOM 9257 N N . ALA B 1 524 ? 6.102 -7.277 25.344 1 98.25 524 ALA B N 1
ATOM 9258 C CA . ALA B 1 524 ? 5.488 -7.66 24.078 1 98.25 524 ALA B CA 1
ATOM 9259 C C . ALA B 1 524 ? 6.535 -7.781 22.984 1 98.25 524 ALA B C 1
ATOM 9261 O O . ALA B 1 524 ? 6.5 -8.727 22.188 1 98.25 524 ALA B O 1
ATOM 9262 N N . LEU B 1 525 ? 7.457 -6.859 22.906 1 98 525 LEU B N 1
ATOM 9263 C CA . LEU B 1 525 ? 8.508 -6.875 21.891 1 98 525 LEU B CA 1
ATOM 9264 C C . LEU B 1 525 ? 9.438 -8.07 22.109 1 98 525 LEU B C 1
ATOM 9266 O O . LEU B 1 525 ? 9.844 -8.719 21.141 1 98 525 LEU B O 1
ATOM 9270 N N . THR B 1 526 ? 9.805 -8.32 23.359 1 97.25 526 THR B N 1
ATOM 9271 C CA . THR B 1 526 ? 10.633 -9.477 23.688 1 97.25 526 THR B CA 1
ATOM 9272 C C . THR B 1 526 ? 9.961 -10.766 23.219 1 97.25 526 THR B C 1
ATOM 9274 O O . THR B 1 526 ? 10.602 -11.625 22.609 1 97.25 526 THR B O 1
ATOM 9277 N N . PHE B 1 527 ? 8.719 -10.859 23.516 1 97 527 PHE B N 1
ATOM 9278 C CA . PHE B 1 527 ? 7.926 -12.016 23.109 1 97 527 PHE B CA 1
ATOM 9279 C C . PHE B 1 527 ? 7.906 -12.148 21.594 1 97 527 PHE B C 1
ATOM 9281 O O . PHE B 1 527 ? 8.227 -13.211 21.062 1 97 527 PHE B O 1
ATOM 9288 N N . ALA B 1 528 ? 7.566 -11.078 20.875 1 97.44 528 ALA B N 1
ATOM 9289 C CA . ALA B 1 528 ? 7.391 -11.094 19.438 1 97.44 528 ALA B CA 1
ATOM 9290 C C . ALA B 1 528 ? 8.695 -11.445 18.719 1 97.44 528 ALA B C 1
ATOM 9292 O O . ALA B 1 528 ? 8.688 -12.203 17.75 1 97.44 528 ALA B O 1
ATOM 9293 N N . LEU B 1 529 ? 9.82 -10.953 19.172 1 97 529 LEU B N 1
ATOM 9294 C CA . LEU B 1 529 ? 11.117 -11.148 18.531 1 97 529 LEU B CA 1
ATOM 9295 C C . LEU B 1 529 ? 11.641 -12.562 18.766 1 97 529 LEU B C 1
ATOM 9297 O O . LEU B 1 529 ? 12.539 -13.023 18.062 1 97 529 LEU B O 1
ATOM 9301 N N . ARG B 1 530 ? 11.094 -13.266 19.734 1 95.06 530 ARG B N 1
ATOM 9302 C CA . ARG B 1 530 ? 11.562 -14.609 20.031 1 95.06 530 ARG B CA 1
ATOM 9303 C C . ARG B 1 530 ? 10.719 -15.664 19.328 1 95.06 530 ARG B C 1
ATOM 9305 O O . ARG B 1 530 ? 11.18 -16.781 19.078 1 95.06 530 ARG B O 1
ATOM 9312 N N . LYS B 1 531 ? 9.531 -15.305 18.906 1 94.94 531 LYS B N 1
ATOM 9313 C CA . LYS B 1 531 ? 8.633 -16.266 18.281 1 94.94 531 LYS B CA 1
ATOM 9314 C C . LYS B 1 531 ? 9.047 -16.531 16.828 1 94.94 531 LYS B C 1
ATOM 9316 O O . LYS B 1 531 ? 9.781 -15.742 16.234 1 94.94 531 LYS B O 1
ATOM 9321 N N . LEU B 1 532 ? 8.648 -17.703 16.359 1 96.31 532 LEU B N 1
ATOM 9322 C CA . LEU B 1 532 ? 8.883 -18.078 14.969 1 96.31 532 LEU B CA 1
ATOM 9323 C C . LEU B 1 532 ? 7.566 -18.219 14.211 1 96.31 532 LEU B C 1
ATOM 9325 O O . LEU B 1 532 ? 6.539 -18.562 14.797 1 96.31 532 LEU B O 1
ATOM 9329 N N . ASP B 1 533 ? 7.52 -17.812 12.93 1 95.94 533 ASP B N 1
ATOM 9330 C CA . ASP B 1 533 ? 6.449 -18 11.953 1 95.94 533 ASP B CA 1
ATOM 9331 C C . ASP B 1 533 ? 5.168 -17.312 12.398 1 95.94 533 ASP B C 1
ATOM 9333 O O . ASP B 1 533 ? 4.078 -17.859 12.273 1 95.94 533 ASP B O 1
ATOM 9337 N N . ARG B 1 534 ? 5.332 -16.109 13.016 1 97.25 534 ARG B N 1
ATOM 9338 C CA . ARG B 1 534 ? 4.207 -15.234 13.352 1 97.25 534 ARG B CA 1
ATOM 9339 C C . ARG B 1 534 ? 4.305 -13.906 12.609 1 97.25 534 ARG B C 1
ATOM 9341 O O . ARG B 1 534 ? 5.34 -13.602 12.008 1 97.25 534 ARG B O 1
ATOM 9348 N N . CYS B 1 535 ? 3.271 -13.297 12.469 1 98.5 535 CYS B N 1
ATOM 9349 C CA . CYS B 1 535 ? 3.168 -11.891 12.094 1 98.5 535 CYS B CA 1
ATOM 9350 C C . CYS B 1 535 ? 2.572 -11.062 13.227 1 98.5 535 CYS B C 1
ATOM 9352 O O . CYS B 1 535 ? 1.369 -11.141 13.484 1 98.5 535 CYS B O 1
ATOM 9354 N N . THR B 1 536 ? 3.414 -10.258 13.891 1 98.62 536 THR B N 1
ATOM 9355 C CA . THR B 1 536 ? 2.973 -9.594 15.109 1 98.62 536 THR B CA 1
ATOM 9356 C C . THR B 1 536 ? 3.068 -8.078 14.961 1 98.62 536 THR B C 1
ATOM 9358 O O . THR B 1 536 ? 4.141 -7.539 14.672 1 98.62 536 THR B O 1
ATOM 9361 N N . LEU B 1 537 ? 1.96 -7.422 15.109 1 98.56 537 LEU B N 1
ATOM 9362 C CA . LEU B 1 537 ? 1.928 -5.977 15.297 1 98.56 537 LEU B CA 1
ATOM 9363 C C . LEU B 1 537 ? 1.938 -5.617 16.781 1 98.56 537 LEU B C 1
ATOM 9365 O O . LEU B 1 537 ? 1.108 -6.105 17.547 1 98.56 537 LEU B O 1
ATOM 9369 N N . VAL B 1 538 ? 2.875 -4.871 17.188 1 98.5 538 VAL B N 1
ATOM 9370 C CA . VAL B 1 538 ? 2.877 -4.293 18.516 1 98.5 538 VAL B CA 1
ATOM 9371 C C . VAL B 1 538 ? 2.486 -2.816 18.453 1 98.5 538 VAL B C 1
ATOM 9373 O O . VAL B 1 538 ? 3.232 -1.998 17.906 1 98.5 538 VAL B O 1
ATOM 9376 N N . ILE B 1 539 ? 1.329 -2.494 18.984 1 97.81 539 ILE B N 1
ATOM 9377 C CA . ILE B 1 539 ? 0.808 -1.132 18.938 1 97.81 539 ILE B CA 1
ATOM 9378 C C . ILE B 1 539 ? 1.044 -0.447 20.281 1 97.81 539 ILE B C 1
ATOM 9380 O O . ILE B 1 539 ? 0.427 -0.809 21.281 1 97.81 539 ILE B O 1
ATOM 9384 N N . ALA B 1 540 ? 1.953 0.532 20.297 1 95.5 540 ALA B N 1
ATOM 9385 C CA . ALA B 1 540 ? 2.312 1.189 21.547 1 95.5 540 ALA B CA 1
ATOM 9386 C C . ALA B 1 540 ? 2.643 2.662 21.312 1 95.5 540 ALA B C 1
ATOM 9388 O O . ALA B 1 540 ? 3.436 2.998 20.438 1 95.5 540 ALA B O 1
ATOM 9389 N N . GLY B 1 541 ? 2.039 3.549 22.109 1 91.69 541 GLY B N 1
ATOM 9390 C CA . GLY B 1 541 ? 2.285 4.977 21.984 1 91.69 541 GLY B CA 1
ATOM 9391 C C . GLY B 1 541 ? 3.551 5.426 22.688 1 91.69 541 GLY B C 1
ATOM 9392 O O . GLY B 1 541 ? 3.9 4.898 23.75 1 91.69 541 GLY B O 1
ATOM 9393 N N . LYS B 1 542 ? 4.168 6.465 22.172 1 90.69 542 LYS B N 1
ATOM 9394 C CA . LYS B 1 542 ? 5.426 6.969 22.719 1 90.69 542 LYS B CA 1
ATOM 9395 C C . LYS B 1 542 ? 5.18 8.039 23.766 1 90.69 542 LYS B C 1
ATOM 9397 O O . LYS B 1 542 ? 6.117 8.508 24.422 1 90.69 542 LYS B O 1
ATOM 9402 N N . HIS B 1 543 ? 3.982 8.422 24.031 1 89.81 543 HIS B N 1
ATOM 9403 C CA . HIS B 1 543 ? 3.666 9.5 24.953 1 89.81 543 HIS B CA 1
ATOM 9404 C C . HIS B 1 543 ? 3.484 8.977 26.375 1 89.81 543 HIS B C 1
ATOM 9406 O O . HIS B 1 543 ? 3.029 7.844 26.562 1 89.81 543 HIS B O 1
ATOM 9412 N N . PRO B 1 544 ? 3.852 9.797 27.328 1 87.88 544 PRO B N 1
ATOM 9413 C CA . PRO B 1 544 ? 3.713 9.367 28.719 1 87.88 544 PRO B CA 1
ATOM 9414 C C . PRO B 1 544 ? 2.256 9.234 29.156 1 87.88 544 PRO B C 1
ATOM 9416 O O . PRO B 1 544 ? 1.488 10.195 29.062 1 87.88 544 PRO B O 1
ATOM 9419 N N . LEU B 1 545 ? 1.948 7.992 29.578 1 90.5 545 LEU B N 1
ATOM 9420 C CA . LEU B 1 545 ? 0.64 7.672 30.141 1 90.5 545 LEU B CA 1
ATOM 9421 C C . LEU B 1 545 ? 0.784 6.914 31.453 1 90.5 545 LEU B C 1
ATOM 9423 O O . LEU B 1 545 ? 1.883 6.824 32 1 90.5 545 LEU B O 1
ATOM 9427 N N . THR B 1 546 ? -0.283 6.469 31.906 1 89.75 546 THR B N 1
ATOM 9428 C CA . THR B 1 546 ? -0.337 5.809 33.219 1 89.75 546 THR B CA 1
ATOM 9429 C C . THR B 1 546 ? 0.386 4.465 33.156 1 89.75 546 THR B C 1
ATOM 9431 O O . THR B 1 546 ? 0.255 3.715 32.188 1 89.75 546 THR B O 1
ATOM 9434 N N . HIS B 1 547 ? 1.196 4.23 34.219 1 94.38 547 HIS B N 1
ATOM 9435 C CA . HIS B 1 547 ? 1.78 2.908 34.438 1 94.38 547 HIS B CA 1
ATOM 9436 C C . HIS B 1 547 ? 0.862 2.021 35.25 1 94.38 547 HIS B C 1
ATOM 9438 O O . HIS B 1 547 ? 0.1 2.521 36.094 1 94.38 547 HIS B O 1
ATOM 9444 N N . HIS B 1 548 ? 0.95 0.745 35.031 1 95.44 548 HIS B N 1
ATOM 9445 C CA . HIS B 1 548 ? 0.091 -0.212 35.719 1 95.44 548 HIS B CA 1
ATOM 9446 C C . HIS B 1 548 ? 0.914 -1.303 36.406 1 95.44 548 HIS B C 1
ATOM 9448 O O . HIS B 1 548 ? 2.066 -1.537 36.031 1 95.44 548 HIS B O 1
ATOM 9454 N N . PRO B 1 549 ? 0.315 -1.943 37.469 1 95.25 549 PRO B N 1
ATOM 9455 C CA . PRO B 1 549 ? 1.041 -3.014 38.156 1 95.25 549 PRO B CA 1
ATOM 9456 C C . PRO B 1 549 ? 1.481 -4.129 37.188 1 95.25 549 PRO B C 1
ATOM 9458 O O . PRO B 1 549 ? 0.812 -4.395 36.188 1 95.25 549 PRO B O 1
ATOM 9461 N N . HIS B 1 550 ? 2.576 -4.785 37.562 1 94.69 550 HIS B N 1
ATOM 9462 C CA . HIS B 1 550 ? 3.203 -5.75 36.656 1 94.69 550 HIS B CA 1
ATOM 9463 C C . HIS B 1 550 ? 2.711 -7.164 36.938 1 94.69 550 HIS B C 1
ATOM 9465 O O . HIS B 1 550 ? 3.01 -8.094 36.188 1 94.69 550 HIS B O 1
ATOM 9471 N N . ASP B 1 551 ? 1.929 -7.336 37.875 1 94.31 551 ASP B N 1
ATOM 9472 C CA . ASP B 1 551 ? 1.587 -8.648 38.438 1 94.31 551 ASP B CA 1
ATOM 9473 C C . ASP B 1 551 ? 0.804 -9.477 37.406 1 94.31 551 ASP B C 1
ATOM 9475 O O . ASP B 1 551 ? 0.775 -10.703 37.5 1 94.31 551 ASP B O 1
ATOM 9479 N N . THR B 1 552 ? 0.212 -8.82 36.375 1 96.75 552 THR B N 1
ATOM 9480 C CA . THR B 1 552 ? -0.634 -9.555 35.469 1 96.75 552 THR B CA 1
ATOM 9481 C C . THR B 1 552 ? 0.076 -9.75 34.125 1 96.75 552 THR B C 1
ATOM 9483 O O . THR B 1 552 ? -0.483 -10.344 33.188 1 96.75 552 THR B O 1
ATOM 9486 N N . ILE B 1 553 ? 1.289 -9.359 33.938 1 97.12 553 ILE B N 1
ATOM 9487 C CA . ILE B 1 553 ? 1.968 -9.328 32.656 1 97.12 553 ILE B CA 1
ATOM 9488 C C . ILE B 1 553 ? 2.154 -10.75 32.125 1 97.12 553 ILE B C 1
ATOM 9490 O O . ILE B 1 553 ? 1.976 -11.008 30.938 1 97.12 553 ILE B O 1
ATOM 9494 N N . GLU B 1 554 ? 2.572 -11.664 33 1 96.94 554 GLU B N 1
ATOM 9495 C CA . GLU B 1 554 ? 2.725 -13.047 32.562 1 96.94 554 GLU B CA 1
ATOM 9496 C C . GLU B 1 554 ? 1.415 -13.594 32 1 96.94 554 GLU B C 1
ATOM 9498 O O . GLU B 1 554 ? 1.402 -14.242 30.938 1 96.94 554 GLU B O 1
ATOM 9503 N N . GLU B 1 555 ? 0.319 -13.312 32.719 1 97.31 555 GLU B N 1
ATOM 9504 C CA . GLU B 1 555 ? -0.999 -13.758 32.25 1 97.31 555 GLU B CA 1
ATOM 9505 C C . GLU B 1 555 ? -1.381 -13.109 30.938 1 97.31 555 GLU B C 1
ATOM 9507 O O . GLU B 1 555 ? -1.938 -13.766 30.047 1 97.31 555 GLU B O 1
ATOM 9512 N N . GLU B 1 556 ? -1.1 -11.875 30.781 1 98.12 556 GLU B N 1
ATOM 9513 C CA . GLU B 1 556 ? -1.383 -11.125 29.562 1 98.12 556 GLU B CA 1
ATOM 9514 C C . GLU B 1 556 ? -0.633 -11.711 28.375 1 98.12 556 GLU B C 1
ATOM 9516 O O . GLU B 1 556 ? -1.205 -11.883 27.297 1 98.12 556 GLU B O 1
ATOM 9521 N N . ILE B 1 557 ? 0.633 -12.031 28.531 1 97.31 557 ILE B N 1
ATOM 9522 C CA . ILE B 1 557 ? 1.446 -12.578 27.453 1 97.31 557 ILE B CA 1
ATOM 9523 C C . ILE B 1 557 ? 1.009 -14.008 27.141 1 97.31 557 ILE B C 1
ATOM 9525 O O . ILE B 1 557 ? 0.917 -14.398 25.984 1 97.31 557 ILE B O 1
ATOM 9529 N N . ARG B 1 558 ? 0.729 -14.789 28.172 1 96.5 558 ARG B N 1
ATOM 9530 C CA . ARG B 1 558 ? 0.392 -16.203 28.031 1 96.5 558 ARG B CA 1
ATOM 9531 C C . ARG B 1 558 ? -0.984 -16.375 27.391 1 96.5 558 ARG B C 1
ATOM 9533 O O . ARG B 1 558 ? -1.167 -17.219 26.516 1 96.5 558 ARG B O 1
ATOM 9540 N N . HIS B 1 559 ? -1.95 -15.508 27.844 1 97.62 559 HIS B N 1
ATOM 9541 C CA . HIS B 1 559 ? -3.338 -15.766 27.469 1 97.62 559 HIS B CA 1
ATOM 9542 C C . HIS B 1 559 ? -3.885 -14.664 26.578 1 97.62 559 HIS B C 1
ATOM 9544 O O . HIS B 1 559 ? -4.98 -14.789 26.031 1 97.62 559 HIS B O 1
ATOM 9550 N N . GLY B 1 560 ? -3.168 -13.625 26.406 1 98.38 560 GLY B N 1
ATOM 9551 C CA . GLY B 1 560 ? -3.582 -12.516 25.562 1 98.38 560 GLY B CA 1
ATOM 9552 C C . GLY B 1 560 ? -4.547 -11.57 26.25 1 98.38 560 GLY B C 1
ATOM 9553 O O . GLY B 1 560 ? -4.891 -10.516 25.703 1 98.38 560 GLY B O 1
ATOM 9554 N N . ILE B 1 561 ? -5.035 -11.906 27.453 1 98.69 561 ILE B N 1
ATOM 9555 C CA . ILE B 1 561 ? -5.988 -11.109 28.219 1 98.69 561 ILE B CA 1
ATOM 9556 C C . ILE B 1 561 ? -5.816 -11.398 29.703 1 98.69 561 ILE B C 1
ATOM 9558 O O . ILE B 1 561 ? -5.371 -12.484 30.094 1 98.69 561 ILE B O 1
ATOM 9562 N N . ALA B 1 562 ? -6.078 -10.375 30.562 1 98.19 562 ALA B N 1
ATOM 9563 C CA . ALA B 1 562 ? -6.059 -10.586 32 1 98.19 562 ALA B CA 1
ATOM 9564 C C . ALA B 1 562 ? -6.973 -9.594 32.719 1 98.19 562 ALA B C 1
ATOM 9566 O O . ALA B 1 562 ? -7.062 -8.43 32.312 1 98.19 562 ALA B O 1
ATOM 9567 N N . PRO B 1 563 ? -7.688 -10.039 33.75 1 97.19 563 PRO B N 1
ATOM 9568 C CA . PRO B 1 563 ? -8.312 -9.086 34.656 1 97.19 563 PRO B CA 1
ATOM 9569 C C . PRO B 1 563 ? -7.289 -8.312 35.5 1 97.19 563 PRO B C 1
ATOM 9571 O O . PRO B 1 563 ? -6.27 -8.867 35.906 1 97.19 563 PRO B O 1
ATOM 9574 N N . TRP B 1 564 ? -7.531 -7.117 35.656 1 97.88 564 TRP B N 1
ATOM 9575 C CA . TRP B 1 564 ? -6.711 -6.305 36.531 1 97.88 564 TRP B CA 1
ATOM 9576 C C . TRP B 1 564 ? -7.34 -6.227 37.938 1 97.88 564 TRP B C 1
ATOM 9578 O O . TRP B 1 564 ? -8.328 -5.512 38.125 1 97.88 564 TRP B O 1
ATOM 9588 N N . PRO B 1 565 ? -6.723 -6.895 38.906 1 95.75 565 PRO B N 1
ATOM 9589 C CA . PRO B 1 565 ? -7.344 -6.965 40.219 1 95.75 565 PRO B CA 1
ATOM 9590 C C . PRO B 1 565 ? -7.438 -5.605 40.906 1 95.75 565 PRO B C 1
ATOM 9592 O O . PRO B 1 565 ? -8.383 -5.348 41.656 1 95.75 565 PRO B O 1
ATOM 9595 N N . HIS B 1 566 ? -6.523 -4.742 40.688 1 94.44 566 HIS B N 1
ATOM 9596 C CA . HIS B 1 566 ? -6.473 -3.455 41.375 1 94.44 566 HIS B CA 1
ATOM 9597 C C . HIS B 1 566 ? -7.594 -2.535 40.906 1 94.44 566 HIS B C 1
ATOM 9599 O O . HIS B 1 566 ? -7.867 -1.511 41.531 1 94.44 566 HIS B O 1
ATOM 9605 N N . LEU B 1 567 ? -8.305 -2.932 39.812 1 96.56 567 LEU B N 1
ATOM 9606 C CA . LEU B 1 567 ? -9.391 -2.111 39.312 1 96.56 567 LEU B CA 1
ATOM 9607 C C . LEU B 1 567 ? -10.703 -2.895 39.281 1 96.56 567 LEU B C 1
ATOM 9609 O O . LEU B 1 567 ? -11.734 -2.379 38.875 1 96.56 567 LEU B O 1
ATOM 9613 N N . SER B 1 568 ? -10.641 -4.094 39.719 1 95 568 SER B N 1
ATOM 9614 C CA . SER B 1 568 ? -11.805 -4.977 39.719 1 95 568 SER B CA 1
ATOM 9615 C C . SER B 1 568 ? -12.305 -5.23 41.125 1 95 568 SER B C 1
ATOM 9617 O O . SER B 1 568 ? -11.539 -5.098 42.094 1 95 568 SER B O 1
ATOM 9619 N N . HIS B 1 569 ? -13.641 -5.539 41.25 1 91 569 HIS B N 1
ATOM 9620 C CA . HIS B 1 569 ? -14.195 -6.047 42.5 1 91 569 HIS B CA 1
ATOM 9621 C C . HIS B 1 569 ? -14.07 -7.566 42.562 1 91 569 HIS B C 1
ATOM 9623 O O . HIS B 1 569 ? -14.438 -8.273 41.625 1 91 569 HIS B O 1
ATOM 9629 N N . PRO B 1 570 ? -13.5 -8.07 43.656 1 82.56 570 PRO B N 1
ATOM 9630 C CA . PRO B 1 570 ? -13.227 -9.508 43.75 1 82.56 570 PRO B CA 1
ATOM 9631 C C . PRO B 1 570 ? -14.5 -10.344 43.812 1 82.56 570 PRO B C 1
ATOM 9633 O O . PRO B 1 570 ? -15.531 -9.891 44.312 1 82.56 570 PRO B O 1
ATOM 9636 N N . GLY B 1 571 ? -14.43 -11.562 43.312 1 71.62 571 GLY B N 1
ATOM 9637 C CA . GLY B 1 571 ? -15.359 -12.648 43.562 1 71.62 571 GLY B CA 1
ATOM 9638 C C . GLY B 1 571 ? -16.672 -12.516 42.812 1 71.62 571 GLY B C 1
ATOM 9639 O O . GLY B 1 571 ? -17.578 -13.312 43 1 71.62 571 GLY B O 1
ATOM 9640 N N . ALA B 1 572 ? -16.859 -11.508 42.031 1 68.44 572 ALA B N 1
ATOM 9641 C CA . ALA B 1 572 ? -18.156 -11.398 41.406 1 68.44 572 ALA B CA 1
ATOM 9642 C C . ALA B 1 572 ? -18.266 -12.297 40.188 1 68.44 572 ALA B C 1
ATOM 9644 O O . ALA B 1 572 ? -17.469 -12.156 39.25 1 68.44 572 ALA B O 1
ATOM 9645 N N . THR B 1 573 ? -19.125 -13.305 40.344 1 77.69 573 THR B N 1
ATOM 9646 C CA . THR B 1 573 ? -19.375 -14.148 39.156 1 77.69 573 THR B CA 1
ATOM 9647 C C . THR B 1 573 ? -19.953 -13.336 38.031 1 77.69 573 THR B C 1
ATOM 9649 O O . THR B 1 573 ? -19.516 -13.453 36.875 1 77.69 573 THR B O 1
ATOM 9652 N N . GLU B 1 574 ? -20.938 -12.508 38.281 1 91.5 574 GLU B N 1
ATOM 9653 C CA . GLU B 1 574 ? -21.516 -11.586 37.281 1 91.5 574 GLU B CA 1
ATOM 9654 C C . GLU B 1 574 ? -21.328 -10.133 37.719 1 91.5 574 GLU B C 1
ATOM 9656 O O . GLU B 1 574 ? -21.938 -9.68 38.688 1 91.5 574 GLU B O 1
ATOM 9661 N N . PRO B 1 575 ? -20.422 -9.383 37.031 1 93.69 575 PRO B N 1
ATOM 9662 C CA . PRO B 1 575 ? -20.25 -7.957 37.344 1 93.69 575 PRO B CA 1
ATOM 9663 C C . PRO B 1 575 ? -21.406 -7.102 36.844 1 93.69 575 PRO B C 1
ATOM 9665 O O . PRO B 1 575 ? -22.266 -7.582 36.094 1 93.69 575 PRO B O 1
ATOM 9668 N N . ASP B 1 576 ? -21.484 -5.84 37.375 1 93.69 576 ASP B N 1
ATOM 9669 C CA . ASP B 1 576 ? -22.5 -4.887 36.906 1 93.69 576 ASP B CA 1
ATOM 9670 C C . ASP B 1 576 ? -22.031 -4.195 35.625 1 93.69 576 ASP B C 1
ATOM 9672 O O . ASP B 1 576 ? -22.859 -3.76 34.844 1 93.69 576 ASP B O 1
ATOM 9676 N N . LEU B 1 577 ? -20.766 -4.109 35.469 1 96.19 577 LEU B N 1
ATOM 9677 C CA . LEU B 1 577 ? -20.141 -3.467 34.312 1 96.19 577 LEU B CA 1
ATOM 9678 C C . LEU B 1 577 ? -18.766 -4.051 34.062 1 96.19 577 LEU B C 1
ATOM 9680 O O . LEU B 1 577 ? -17.984 -4.266 34.969 1 96.19 577 LEU B O 1
ATOM 9684 N N . VAL B 1 578 ? -18.5 -4.363 32.812 1 97.38 578 VAL B N 1
ATOM 9685 C CA . VAL B 1 578 ? -17.172 -4.777 32.406 1 97.38 578 VAL B CA 1
ATOM 9686 C C . VAL B 1 578 ? -16.5 -3.648 31.625 1 97.38 578 VAL B C 1
ATOM 9688 O O . VAL B 1 578 ? -17.062 -3.125 30.672 1 97.38 578 VAL B O 1
ATOM 9691 N N . LEU B 1 579 ? -15.359 -3.221 32.062 1 98.38 579 LEU B N 1
ATOM 9692 C CA . LEU B 1 579 ? -14.484 -2.332 31.312 1 98.38 579 LEU B CA 1
ATOM 9693 C C . LEU B 1 579 ? -13.336 -3.107 30.672 1 98.38 579 LEU B C 1
ATOM 9695 O O . LEU B 1 579 ? -12.664 -3.893 31.359 1 98.38 579 LEU B O 1
ATOM 9699 N N . ALA B 1 580 ? -13.133 -2.961 29.391 1 98.81 580 ALA B N 1
ATOM 9700 C CA . ALA B 1 580 ? -12.078 -3.684 28.703 1 98.81 580 ALA B CA 1
ATOM 9701 C C . ALA B 1 580 ? -11.211 -2.73 27.875 1 98.81 580 ALA B C 1
ATOM 9703 O O . ALA B 1 580 ? -11.719 -2.029 27 1 98.81 580 ALA B O 1
ATOM 9704 N N . SER B 1 581 ? -9.953 -2.654 28.172 1 98.69 581 SER B N 1
ATOM 9705 C CA . SER B 1 581 ? -9.047 -1.784 27.438 1 98.69 581 SER B CA 1
ATOM 9706 C C . SER B 1 581 ? -8.156 -2.588 26.484 1 98.69 581 SER B C 1
ATOM 9708 O O . SER B 1 581 ? -7.758 -3.711 26.812 1 98.69 581 SER B O 1
ATOM 9710 N N . ALA B 1 582 ? -7.863 -2.111 25.328 1 98.5 582 ALA B N 1
ATOM 9711 C CA . ALA B 1 582 ? -6.871 -2.598 24.375 1 98.5 582 ALA B CA 1
ATOM 9712 C C . ALA B 1 582 ? -5.973 -1.462 23.891 1 98.5 582 ALA B C 1
ATOM 9714 O O . ALA B 1 582 ? -6.34 -0.718 22.984 1 98.5 582 ALA B O 1
ATOM 9715 N N . GLY B 1 583 ? -4.781 -1.42 24.469 1 97.19 583 GLY B N 1
ATOM 9716 C CA . GLY B 1 583 ? -3.85 -0.361 24.109 1 97.19 583 GLY B CA 1
ATOM 9717 C C . GLY B 1 583 ? -3.559 0.584 25.266 1 97.19 583 GLY B C 1
ATOM 9718 O O . GLY B 1 583 ? -4.242 0.552 26.281 1 97.19 583 GLY B O 1
ATOM 9719 N N . ASP B 1 584 ? -2.59 1.405 25.109 1 96.69 584 ASP B N 1
ATOM 9720 C CA . ASP B 1 584 ? -2.111 2.275 26.172 1 96.69 584 ASP B CA 1
ATOM 9721 C C . ASP B 1 584 ? -3.098 3.408 26.438 1 96.69 584 ASP B C 1
ATOM 9723 O O . ASP B 1 584 ? -3.5 3.629 27.594 1 96.69 584 ASP B O 1
ATOM 9727 N N . LEU B 1 585 ? -3.574 4.098 25.375 1 96.56 585 LEU B N 1
ATOM 9728 C CA . LEU B 1 585 ? -4.5 5.215 25.562 1 96.56 585 LEU B CA 1
ATOM 9729 C C . LEU B 1 585 ? -5.836 4.727 26.109 1 96.56 585 LEU B C 1
ATOM 9731 O O . LEU B 1 585 ? -6.348 5.281 27.078 1 96.56 585 LEU B O 1
ATOM 9735 N N . PRO B 1 586 ? -6.371 3.678 25.531 1 97.38 586 PRO B N 1
ATOM 9736 C CA . PRO B 1 586 ? -7.602 3.135 26.109 1 97.38 586 PRO B CA 1
ATOM 9737 C C . PRO B 1 586 ? -7.445 2.752 27.578 1 97.38 586 PRO B C 1
ATOM 9739 O O . PRO B 1 586 ? -8.336 3.018 28.391 1 97.38 586 PRO B O 1
ATOM 9742 N N . ALA B 1 587 ? -6.344 2.123 27.891 1 98 587 ALA B N 1
ATOM 9743 C CA . ALA B 1 587 ? -6.105 1.736 29.281 1 98 587 ALA B CA 1
ATOM 9744 C C . ALA B 1 587 ? -6.039 2.963 30.188 1 98 587 ALA B C 1
ATOM 9746 O O . ALA B 1 587 ? -6.574 2.953 31.297 1 98 587 ALA B O 1
ATOM 9747 N N . HIS B 1 588 ? -5.355 3.992 29.734 1 97.31 588 HIS B N 1
ATOM 9748 C CA . HIS B 1 588 ? -5.25 5.234 30.484 1 97.31 588 HIS B CA 1
ATOM 9749 C C . HIS B 1 588 ? -6.625 5.824 30.781 1 97.31 588 HIS B C 1
ATOM 9751 O O . HIS B 1 588 ? -6.93 6.176 31.922 1 97.31 588 HIS B O 1
ATOM 9757 N N . GLN B 1 589 ? -7.473 5.902 29.781 1 97.69 589 GLN B N 1
ATOM 9758 C CA . GLN B 1 589 ? -8.789 6.52 29.891 1 97.69 589 GLN B CA 1
ATOM 9759 C C . GLN B 1 589 ? -9.727 5.664 30.734 1 97.69 589 GLN B C 1
ATOM 9761 O O . GLN B 1 589 ? -10.445 6.184 31.594 1 97.69 589 GLN B O 1
ATOM 9766 N N . LEU B 1 590 ? -9.758 4.363 30.516 1 98.31 590 LEU B N 1
ATOM 9767 C CA . LEU B 1 590 ? -10.68 3.479 31.219 1 98.31 590 LEU B CA 1
ATOM 9768 C C . LEU B 1 590 ? -10.242 3.281 32.656 1 98.31 590 LEU B C 1
ATOM 9770 O O . LEU B 1 590 ? -11.078 3.057 33.562 1 98.31 590 LEU B O 1
ATOM 9774 N N . THR B 1 591 ? -8.914 3.316 32.938 1 97.94 591 THR B N 1
ATOM 9775 C CA . THR B 1 591 ? -8.43 3.27 34.312 1 97.94 591 THR B CA 1
ATOM 9776 C C . THR B 1 591 ? -8.938 4.477 35.094 1 97.94 591 THR B C 1
ATOM 9778 O O . THR B 1 591 ? -9.375 4.336 36.25 1 97.94 591 THR B O 1
ATOM 9781 N N . ALA B 1 592 ? -8.828 5.656 34.5 1 97.75 592 ALA B N 1
ATOM 9782 C CA . ALA B 1 592 ? -9.352 6.859 35.125 1 97.75 592 ALA B CA 1
ATOM 9783 C C . ALA B 1 592 ? -10.844 6.719 35.438 1 97.75 592 ALA B C 1
ATOM 9785 O O . ALA B 1 592 ? -11.312 7.102 36.5 1 97.75 592 ALA B O 1
ATOM 9786 N N . LEU B 1 593 ? -11.586 6.184 34.469 1 97.75 593 LEU B N 1
ATOM 9787 C CA . LEU B 1 593 ? -13.016 5.949 34.656 1 97.75 593 LEU B CA 1
ATOM 9788 C C . LEU B 1 593 ? -13.258 4.977 35.812 1 97.75 593 LEU B C 1
ATOM 9790 O O . LEU B 1 593 ? -14.125 5.215 36.656 1 97.75 593 LEU B O 1
ATOM 9794 N N . ALA B 1 594 ? -12.555 3.857 35.812 1 97.38 594 ALA B N 1
ATOM 9795 C CA . ALA B 1 594 ? -12.719 2.826 36.812 1 97.38 594 ALA B CA 1
ATOM 9796 C C . ALA B 1 594 ? -12.484 3.393 38.219 1 97.38 594 ALA B C 1
ATOM 9798 O O . ALA B 1 594 ? -13.234 3.1 39.156 1 97.38 594 ALA B O 1
ATOM 9799 N N . ARG B 1 595 ? -11.461 4.145 38.375 1 96.62 595 ARG B N 1
ATOM 9800 C CA . ARG B 1 595 ? -11.148 4.762 39.656 1 96.62 595 ARG B CA 1
ATOM 9801 C C . ARG B 1 595 ? -12.273 5.688 40.125 1 96.62 595 ARG B C 1
ATOM 9803 O O . ARG B 1 595 ? -12.664 5.684 41.281 1 96.62 595 ARG B O 1
ATOM 9810 N N . ARG B 1 596 ? -12.719 6.469 39.188 1 96.56 596 ARG B N 1
ATOM 9811 C CA . ARG B 1 596 ? -13.812 7.379 39.5 1 96.56 596 ARG B CA 1
ATOM 9812 C C . ARG B 1 596 ? -15.07 6.609 39.875 1 96.56 596 ARG B C 1
ATOM 9814 O O . ARG B 1 596 ? -15.758 6.973 40.844 1 96.56 596 ARG B O 1
ATOM 9821 N N . LEU B 1 597 ? -15.422 5.523 39.125 1 95.31 597 LEU B N 1
ATOM 9822 C CA . LEU B 1 597 ? -16.594 4.695 39.406 1 95.31 597 LEU B CA 1
ATOM 9823 C C . LEU B 1 597 ? -16.469 4.051 40.781 1 95.31 597 LEU B C 1
ATOM 9825 O O . LEU B 1 597 ? -17.438 4.016 41.531 1 95.31 597 LEU B O 1
ATOM 9829 N N . ARG B 1 598 ? -15.359 3.529 41.125 1 93.81 598 ARG B N 1
ATOM 9830 C CA . ARG B 1 598 ? -15.141 2.873 42.406 1 93.81 598 ARG B CA 1
ATOM 9831 C C . ARG B 1 598 ? -15.258 3.865 43.562 1 93.81 598 ARG B C 1
ATOM 9833 O O . ARG B 1 598 ? -15.734 3.518 44.625 1 93.81 598 ARG B O 1
ATOM 9840 N N . ALA B 1 599 ? -14.867 5.082 43.312 1 94.81 599 ALA B N 1
ATOM 9841 C CA . ALA B 1 599 ? -14.914 6.121 44.344 1 94.81 599 ALA B CA 1
ATOM 9842 C C . ALA B 1 599 ? -16.328 6.656 44.5 1 94.81 599 ALA B C 1
ATOM 9844 O O . ALA B 1 599 ? -16.781 6.871 45.625 1 94.81 599 ALA B O 1
ATOM 9845 N N . GLN B 1 600 ? -17.016 6.84 43.438 1 93.75 600 GLN B N 1
ATOM 9846 C CA . GLN B 1 600 ? -18.281 7.574 43.469 1 93.75 600 GLN B CA 1
ATOM 9847 C C . GLN B 1 600 ? -19.469 6.621 43.469 1 93.75 600 GLN B C 1
ATOM 9849 O O . GLN B 1 600 ? -20.578 7.004 43.844 1 93.75 600 GLN B O 1
ATOM 9854 N N . ARG B 1 601 ? -19.219 5.398 43.031 1 90.94 601 ARG B N 1
ATOM 9855 C CA . ARG B 1 601 ? -20.266 4.375 43 1 90.94 601 ARG B CA 1
ATOM 9856 C C . ARG B 1 601 ? -19.734 3.051 43.531 1 90.94 601 ARG B C 1
ATOM 9858 O O . ARG B 1 601 ? -19.734 2.041 42.844 1 90.94 601 ARG B O 1
ATOM 9865 N N . PRO B 1 602 ? -19.547 2.967 44.75 1 88.94 602 PRO B N 1
ATOM 9866 C CA . PRO B 1 602 ? -18.891 1.784 45.312 1 88.94 602 PRO B CA 1
ATOM 9867 C C . PRO B 1 602 ? -19.781 0.548 45.281 1 88.94 602 PRO B C 1
ATOM 9869 O O . PRO B 1 602 ? -19.297 -0.577 45.406 1 88.94 602 PRO B O 1
ATOM 9872 N N . GLU B 1 603 ? -21.016 0.704 45.062 1 86.06 603 GLU B N 1
ATOM 9873 C CA . GLU B 1 603 ? -21.953 -0.42 45.031 1 86.06 603 GLU B CA 1
ATOM 9874 C C . GLU B 1 603 ? -21.891 -1.133 43.656 1 86.06 603 GLU B C 1
ATOM 9876 O O . GLU B 1 603 ? -22.344 -2.268 43.531 1 86.06 603 GLU B O 1
ATOM 9881 N N . MET B 1 604 ? -21.344 -0.437 42.719 1 90.31 604 MET B N 1
ATOM 9882 C CA . MET B 1 604 ? -21.234 -1.019 41.375 1 90.31 604 MET B CA 1
ATOM 9883 C C . MET B 1 604 ? -20.062 -1.996 41.312 1 90.31 604 MET B C 1
ATOM 9885 O O . MET B 1 604 ? -18.922 -1.618 41.531 1 90.31 604 MET B O 1
ATOM 9889 N N . ARG B 1 605 ? -20.328 -3.258 41.062 1 93.44 605 ARG B N 1
ATOM 9890 C CA . ARG B 1 605 ? -19.281 -4.262 40.906 1 93.44 605 ARG B CA 1
ATOM 9891 C C . ARG B 1 605 ? -18.641 -4.176 39.531 1 93.44 605 ARG B C 1
ATOM 9893 O O . ARG B 1 605 ? -19.25 -4.547 38.531 1 93.44 605 ARG B O 1
ATOM 9900 N N . LEU B 1 606 ? -17.375 -3.811 39.5 1 95.38 606 LEU B N 1
ATOM 9901 C CA . LEU B 1 606 ? -16.641 -3.633 38.25 1 95.38 606 LEU B CA 1
ATOM 9902 C C . LEU B 1 606 ? -15.719 -4.816 38 1 95.38 606 LEU B C 1
ATOM 9904 O O . LEU B 1 606 ? -15.102 -5.34 38.938 1 95.38 606 LEU B O 1
ATOM 9908 N N . ARG B 1 607 ? -15.664 -5.238 36.812 1 97.12 607 ARG B N 1
ATOM 9909 C CA . ARG B 1 607 ? -14.586 -6.082 36.312 1 97.12 607 ARG B CA 1
ATOM 9910 C C . ARG B 1 607 ? -13.789 -5.367 35.25 1 97.12 607 ARG B C 1
ATOM 9912 O O . ARG B 1 607 ? -14.344 -4.957 34.219 1 97.12 607 ARG B O 1
ATOM 9919 N N . TYR B 1 608 ? -12.539 -5.211 35.531 1 98 608 TYR B N 1
ATOM 9920 C CA . TYR B 1 608 ? -11.641 -4.57 34.562 1 98 608 TYR B CA 1
ATOM 9921 C C . TYR B 1 608 ? -10.773 -5.602 33.844 1 98 608 TYR B C 1
ATOM 9923 O O . TYR B 1 608 ? -10.094 -6.398 34.5 1 98 608 TYR B O 1
ATOM 9931 N N . LEU B 1 609 ? -10.812 -5.566 32.531 1 98.5 609 LEU B N 1
ATOM 9932 C CA . LEU B 1 609 ? -10.008 -6.461 31.688 1 98.5 609 LEU B CA 1
ATOM 9933 C C . LEU B 1 609 ? -9.047 -5.668 30.812 1 98.5 609 LEU B C 1
ATOM 9935 O O . LEU B 1 609 ? -9.406 -4.617 30.281 1 98.5 609 LEU B O 1
ATOM 9939 N N . HIS B 1 610 ? -7.852 -6.145 30.688 1 98.75 610 HIS B N 1
ATOM 9940 C CA . HIS B 1 610 ? -6.953 -5.652 29.656 1 98.75 610 HIS B CA 1
ATOM 9941 C C . HIS B 1 610 ? -6.73 -6.703 28.562 1 98.75 610 HIS B C 1
ATOM 9943 O O . HIS B 1 610 ? -6.293 -7.816 28.859 1 98.75 610 HIS B O 1
ATOM 9949 N N . ILE B 1 611 ? -7.055 -6.32 27.375 1 98.88 611 ILE B N 1
ATOM 9950 C CA . ILE B 1 611 ? -6.832 -7.16 26.219 1 98.88 611 ILE B CA 1
ATOM 9951 C C . ILE B 1 611 ? -5.449 -6.871 25.625 1 98.88 611 ILE B C 1
ATOM 9953 O O . ILE B 1 611 ? -5.266 -5.871 24.922 1 98.88 611 ILE B O 1
ATOM 9957 N N . HIS B 1 612 ? -4.547 -7.789 25.812 1 98.62 612 HIS B N 1
ATOM 9958 C CA . HIS B 1 612 ? -3.164 -7.633 25.359 1 98.62 612 HIS B CA 1
ATOM 9959 C C . HIS B 1 612 ? -3 -8.047 23.906 1 98.62 612 HIS B C 1
ATOM 9961 O O . HIS B 1 612 ? -2.201 -7.461 23.172 1 98.62 612 HIS B O 1
ATOM 9967 N N . ASP B 1 613 ? -3.592 -9.078 23.5 1 98.81 613 ASP B N 1
ATOM 9968 C CA . ASP B 1 613 ? -3.67 -9.547 22.125 1 98.81 613 ASP B CA 1
ATOM 9969 C C . ASP B 1 613 ? -5.113 -9.531 21.625 1 98.81 613 ASP B C 1
ATOM 9971 O O . ASP B 1 613 ? -5.949 -10.297 22.094 1 98.81 613 ASP B O 1
ATOM 9975 N N . LEU B 1 614 ? -5.438 -8.773 20.641 1 98.81 614 LEU B N 1
ATOM 9976 C CA . LEU B 1 614 ? -6.805 -8.602 20.156 1 98.81 614 LEU B CA 1
ATOM 9977 C C . LEU B 1 614 ? -7.387 -9.938 19.703 1 98.81 614 LEU B C 1
ATOM 9979 O O . LEU B 1 614 ? -8.602 -10.141 19.766 1 98.81 614 LEU B O 1
ATOM 9983 N N . THR B 1 615 ? -6.559 -10.875 19.281 1 98.62 615 THR B N 1
ATOM 9984 C CA . THR B 1 615 ? -7.023 -12.102 18.641 1 98.62 615 THR B CA 1
ATOM 9985 C C . THR B 1 615 ? -7.707 -13.016 19.641 1 98.62 615 THR B C 1
ATOM 9987 O O . THR B 1 615 ? -8.391 -13.969 19.266 1 98.62 615 THR B O 1
ATOM 9990 N N . VAL B 1 616 ? -7.645 -12.711 20.938 1 98.62 616 VAL B N 1
ATOM 9991 C CA . VAL B 1 616 ? -8.273 -13.539 21.969 1 98.62 616 VAL B CA 1
ATOM 9992 C C . VAL B 1 616 ? -9.789 -13.469 21.828 1 98.62 616 VAL B C 1
ATOM 9994 O O . VAL B 1 616 ? -10.5 -14.367 22.281 1 98.62 616 VAL B O 1
ATOM 9997 N N . LEU B 1 617 ? -10.242 -12.398 21.203 1 98.62 617 LEU B N 1
ATOM 9998 C CA . LEU B 1 617 ? -11.672 -12.133 21.109 1 98.62 617 LEU B CA 1
ATOM 9999 C C . LEU B 1 617 ? -12.32 -13.023 20.047 1 98.62 617 LEU B C 1
ATOM 10001 O O . LEU B 1 617 ? -13.547 -13.156 20.016 1 98.62 617 LEU B O 1
ATOM 10005 N N . ALA B 1 618 ? -11.531 -13.633 19.188 1 98.12 618 ALA B N 1
ATOM 10006 C CA . ALA B 1 618 ? -12.039 -14.406 18.062 1 98.12 618 ALA B CA 1
ATOM 10007 C C . ALA B 1 618 ? -12.867 -15.594 18.547 1 98.12 618 ALA B C 1
ATOM 10009 O O . ALA B 1 618 ? -12.812 -15.953 19.719 1 98.12 618 ALA B O 1
ATOM 10010 N N . GLU B 1 619 ? -13.641 -16.156 17.641 1 96.12 619 GLU B N 1
ATOM 10011 C CA . GLU B 1 619 ? -14.414 -17.344 17.953 1 96.12 619 GLU B CA 1
ATOM 10012 C C . GLU B 1 619 ? -13.508 -18.5 18.359 1 96.12 619 GLU B C 1
ATOM 10014 O O . GLU B 1 619 ? -12.398 -18.641 17.844 1 96.12 619 GLU B O 1
ATOM 10019 N N . PRO B 1 620 ? -14.062 -19.328 19.25 1 95.62 620 PRO B N 1
ATOM 10020 C CA . PRO B 1 620 ? -13.25 -20.469 19.688 1 95.62 620 PRO B CA 1
ATOM 10021 C C . PRO B 1 620 ? -12.727 -21.297 18.516 1 95.62 620 PRO B C 1
ATOM 10023 O O . PRO B 1 620 ? -13.477 -21.594 17.578 1 95.62 620 PRO B O 1
ATOM 10026 N N . GLY B 1 621 ? -11.453 -21.516 18.562 1 93.81 621 GLY B N 1
ATOM 10027 C CA . GLY B 1 621 ? -10.852 -22.422 17.609 1 93.81 621 GLY B CA 1
ATOM 10028 C C . GLY B 1 621 ? -10.414 -21.719 16.328 1 93.81 621 GLY B C 1
ATOM 10029 O O . GLY B 1 621 ? -9.773 -22.328 15.469 1 93.81 621 GLY B O 1
ATOM 10030 N N . THR B 1 622 ? -10.703 -20.453 16.141 1 95 622 THR B N 1
ATOM 10031 C CA . THR B 1 622 ? -10.391 -19.766 14.891 1 95 622 THR B CA 1
ATOM 10032 C C . THR B 1 622 ? -9.023 -19.078 14.969 1 95 622 THR B C 1
ATOM 10034 O O . THR B 1 622 ? -8.438 -18.734 13.945 1 95 622 THR B O 1
ATOM 10037 N N . ARG B 1 623 ? -8.547 -18.781 16.141 1 96.38 623 ARG B N 1
ATOM 10038 C CA . ARG B 1 623 ? -7.215 -18.266 16.422 1 96.38 623 ARG B CA 1
ATOM 10039 C C . ARG B 1 623 ? -6.547 -19.047 17.547 1 96.38 623 ARG B C 1
ATOM 10041 O O . ARG B 1 623 ? -7.23 -19.641 18.375 1 96.38 623 ARG B O 1
ATOM 10048 N N . PRO B 1 624 ? -5.207 -19 17.578 1 95.06 624 PRO B N 1
ATOM 10049 C CA . PRO B 1 624 ? -4.512 -19.781 18.609 1 95.06 624 PRO B CA 1
ATOM 10050 C C . PRO B 1 624 ? -4.859 -19.344 20.031 1 95.06 624 PRO B C 1
ATOM 10052 O O . PRO B 1 624 ? -4.93 -20.172 20.938 1 95.06 624 PRO B O 1
ATOM 10055 N N . LEU B 1 625 ? -5.125 -18.062 20.266 1 96.81 625 LEU B N 1
ATOM 10056 C CA . LEU B 1 625 ? -5.379 -17.547 21.609 1 96.81 625 LEU B CA 1
ATOM 10057 C C . LEU B 1 625 ? -6.863 -17.25 21.797 1 96.81 625 LEU B C 1
ATOM 10059 O O . LEU B 1 625 ? -7.254 -16.688 22.812 1 96.81 625 LEU B O 1
ATOM 10063 N N . ALA B 1 626 ? -7.664 -17.594 20.828 1 98.25 626 ALA B N 1
ATOM 10064 C CA . ALA B 1 626 ? -9.094 -17.312 20.953 1 98.25 626 ALA B CA 1
ATOM 10065 C C . ALA B 1 626 ? -9.664 -17.906 22.234 1 98.25 626 ALA B C 1
ATOM 10067 O O . ALA B 1 626 ? -9.414 -19.062 22.562 1 98.25 626 ALA B O 1
ATOM 10068 N N . LEU B 1 627 ? -10.414 -17.125 22.969 1 98.38 627 LEU B N 1
ATOM 10069 C CA . LEU B 1 627 ? -11.055 -17.609 24.188 1 98.38 627 LEU B CA 1
ATOM 10070 C C . LEU B 1 627 ? -12.102 -18.672 23.875 1 98.38 627 LEU B C 1
ATOM 10072 O O . LEU B 1 627 ? -12.82 -18.562 22.875 1 98.38 627 LEU B O 1
ATOM 10076 N N . THR B 1 628 ? -12.148 -19.688 24.75 1 97.81 628 THR B N 1
ATOM 10077 C CA . THR B 1 628 ? -13.328 -20.547 24.703 1 97.81 628 THR B CA 1
ATOM 10078 C C . THR B 1 628 ? -14.578 -19.766 25.125 1 97.81 628 THR B C 1
ATOM 10080 O O . THR B 1 628 ? -14.477 -18.656 25.656 1 97.81 628 THR B O 1
ATOM 10083 N N . ASP B 1 629 ? -15.719 -20.344 24.859 1 96.38 629 ASP B N 1
ATOM 10084 C CA . ASP B 1 629 ? -16.953 -19.688 25.266 1 96.38 629 ASP B CA 1
ATOM 10085 C C . ASP B 1 629 ? -17.031 -19.547 26.781 1 96.38 629 ASP B C 1
ATOM 10087 O O . ASP B 1 629 ? -17.5 -18.547 27.312 1 96.38 629 ASP B O 1
ATOM 10091 N N . GLU B 1 630 ? -16.547 -20.562 27.453 1 96.38 630 GLU B N 1
ATOM 10092 C CA . GLU B 1 630 ? -16.531 -20.531 28.906 1 96.38 630 GLU B CA 1
ATOM 10093 C C . GLU B 1 630 ? -15.602 -19.438 29.422 1 96.38 630 GLU B C 1
ATOM 10095 O O . GLU B 1 630 ? -15.969 -18.672 30.328 1 96.38 630 GLU B O 1
ATOM 10100 N N . ALA B 1 631 ? -14.43 -19.375 28.859 1 96.94 631 ALA B N 1
ATOM 10101 C CA . ALA B 1 631 ? -13.477 -18.344 29.266 1 96.94 631 ALA B CA 1
ATOM 10102 C C . ALA B 1 631 ? -14 -16.953 28.953 1 96.94 631 ALA B C 1
ATOM 10104 O O . ALA B 1 631 ? -13.805 -16.016 29.734 1 96.94 631 ALA B O 1
ATOM 10105 N N . PHE B 1 632 ? -14.656 -16.844 27.828 1 97.19 632 PHE B N 1
ATOM 10106 C CA . PHE B 1 632 ? -15.242 -15.562 27.453 1 97.19 632 PHE B CA 1
ATOM 10107 C C . PHE B 1 632 ? -16.281 -15.125 28.469 1 97.19 632 PHE B C 1
ATOM 10109 O O . PHE B 1 632 ? -16.281 -13.977 28.922 1 97.19 632 PHE B O 1
ATOM 10116 N N . THR B 1 633 ? -17.141 -16.016 28.859 1 95.38 633 THR B N 1
ATOM 10117 C CA . THR B 1 633 ? -18.188 -15.742 29.844 1 95.38 633 THR B CA 1
ATOM 10118 C C . THR B 1 633 ? -17.562 -15.398 31.188 1 95.38 633 THR B C 1
ATOM 10120 O O . THR B 1 633 ? -18.062 -14.516 31.906 1 95.38 633 THR B O 1
ATOM 10123 N N . ARG B 1 634 ? -16.5 -16.094 31.484 1 94.69 634 ARG B N 1
ATOM 10124 C CA . ARG B 1 634 ? -15.82 -15.82 32.75 1 94.69 634 ARG B CA 1
ATOM 10125 C C . ARG B 1 634 ? -15.25 -14.406 32.781 1 94.69 634 ARG B C 1
ATOM 10127 O O . ARG B 1 634 ? -15.273 -13.734 33.812 1 94.69 634 ARG B O 1
ATOM 10134 N N . HIS B 1 635 ? -14.766 -13.945 31.672 1 96.5 635 HIS B N 1
ATOM 10135 C CA . HIS B 1 635 ? -14.148 -12.625 31.594 1 96.5 635 HIS B CA 1
ATOM 10136 C C . HIS B 1 635 ? -15.203 -11.539 31.422 1 96.5 635 HIS B C 1
ATOM 10138 O O . HIS B 1 635 ? -15.148 -10.508 32.094 1 96.5 635 HIS B O 1
ATOM 10144 N N . PHE B 1 636 ? -16.219 -11.742 30.562 1 97.06 636 PHE B N 1
ATOM 10145 C CA . PHE B 1 636 ? -17.062 -10.641 30.125 1 97.06 636 PHE B CA 1
ATOM 10146 C C . PHE B 1 636 ? -18.453 -10.758 30.719 1 97.06 636 PHE B C 1
ATOM 10148 O O . PHE B 1 636 ? -19.281 -9.852 30.562 1 97.06 636 PHE B O 1
ATOM 10155 N N . GLY B 1 637 ? -18.781 -11.844 31.359 1 94.44 637 GLY B N 1
ATOM 10156 C CA . GLY B 1 637 ? -20.109 -12.062 31.922 1 94.44 637 GLY B CA 1
ATOM 10157 C C . GLY B 1 637 ? -21.141 -12.469 30.875 1 94.44 637 GLY B C 1
ATOM 10158 O O . GLY B 1 637 ? -20.797 -12.672 29.703 1 94.44 637 GLY B O 1
ATOM 10159 N N . THR B 1 638 ? -22.344 -12.633 31.297 1 94 638 THR B N 1
ATOM 10160 C CA . THR B 1 638 ? -23.422 -13.086 30.406 1 94 638 THR B CA 1
ATOM 10161 C C . THR B 1 638 ? -24.438 -11.977 30.188 1 94 638 THR B C 1
ATOM 10163 O O . THR B 1 638 ? -25.141 -11.961 29.172 1 94 638 THR B O 1
ATOM 10166 N N . ARG B 1 639 ? -24.5 -11.047 31.125 1 93.25 639 ARG B N 1
ATOM 10167 C CA . ARG B 1 639 ? -25.562 -10.039 31.047 1 93.25 639 ARG B CA 1
ATOM 10168 C C . ARG B 1 639 ? -24.984 -8.641 31.203 1 93.25 639 ARG B C 1
ATOM 10170 O O . ARG B 1 639 ? -25.562 -7.664 30.734 1 93.25 639 ARG B O 1
ATOM 10177 N N . ALA B 1 640 ? -23.859 -8.531 31.875 1 94.19 640 ALA B N 1
ATOM 10178 C CA . ALA B 1 640 ? -23.281 -7.223 32.188 1 94.19 640 ALA B CA 1
ATOM 10179 C C . ALA B 1 640 ? -22.984 -6.445 30.906 1 94.19 640 ALA B C 1
ATOM 10181 O O . ALA B 1 640 ? -22.5 -7.02 29.922 1 94.19 640 ALA B O 1
ATOM 10182 N N . PRO B 1 641 ? -23.344 -5.102 30.891 1 96.44 641 PRO B N 1
ATOM 10183 C CA . PRO B 1 641 ? -22.812 -4.285 29.797 1 96.44 641 PRO B CA 1
ATOM 10184 C C . PRO B 1 641 ? -21.297 -4.305 29.734 1 96.44 641 PRO B C 1
ATOM 10186 O O . PRO B 1 641 ? -20.625 -4.375 30.766 1 96.44 641 PRO B O 1
ATOM 10189 N N . ILE B 1 642 ? -20.797 -4.312 28.547 1 97.62 642 ILE B N 1
ATOM 10190 C CA . ILE B 1 642 ? -19.359 -4.285 28.281 1 97.62 642 ILE B CA 1
ATOM 10191 C C . ILE B 1 642 ? -19 -2.969 27.609 1 97.62 642 ILE B C 1
ATOM 10193 O O . ILE B 1 642 ? -19.5 -2.658 26.516 1 97.62 642 ILE B O 1
ATOM 10197 N N . LEU B 1 643 ? -18.203 -2.15 28.203 1 98.25 643 LEU B N 1
ATOM 10198 C CA . LEU B 1 643 ? -17.609 -0.961 27.609 1 98.25 643 LEU B CA 1
ATOM 10199 C C . LEU B 1 643 ? -16.141 -1.205 27.266 1 98.25 643 LEU B C 1
ATOM 10201 O O . LEU B 1 643 ? -15.281 -1.215 28.141 1 98.25 643 LEU B O 1
ATOM 10205 N N . ALA B 1 644 ? -15.891 -1.423 26 1 98.62 644 ALA B N 1
ATOM 10206 C CA . ALA B 1 644 ? -14.539 -1.691 25.516 1 98.62 644 ALA B CA 1
ATOM 10207 C C . ALA B 1 644 ? -13.977 -0.488 24.766 1 98.62 644 ALA B C 1
ATOM 10209 O O . ALA B 1 644 ? -14.719 0.247 24.109 1 98.62 644 ALA B O 1
ATOM 10210 N N . ALA B 1 645 ? -12.703 -0.253 24.906 1 98.5 645 ALA B N 1
ATOM 10211 C CA . ALA B 1 645 ? -11.992 0.783 24.156 1 98.5 645 ALA B CA 1
ATOM 10212 C C . ALA B 1 645 ? -10.734 0.219 23.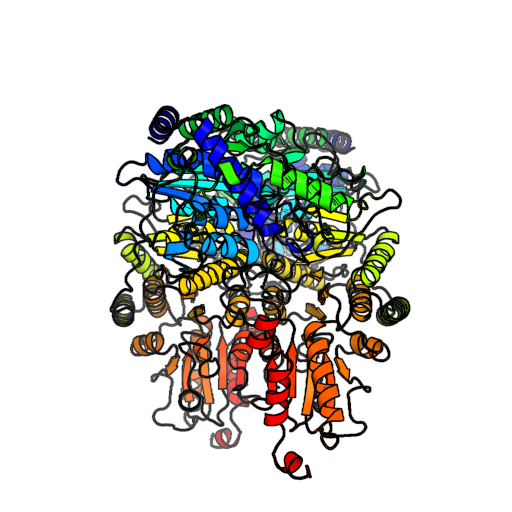5 1 98.5 645 ALA B C 1
ATOM 10214 O O . ALA B 1 645 ? -10.016 -0.582 24.109 1 98.5 645 ALA B O 1
ATOM 10215 N N . THR B 1 646 ? -10.539 0.544 22.266 1 98.06 646 THR B N 1
ATOM 10216 C CA . THR B 1 646 ? -9.367 0.1 21.516 1 98.06 646 THR B CA 1
ATOM 10217 C C . THR B 1 646 ? -8.625 1.29 20.922 1 98.06 646 THR B C 1
ATOM 10219 O O . THR B 1 646 ? -9.211 2.359 20.719 1 98.06 646 THR B O 1
ATOM 10222 N N . ALA B 1 647 ? -7.336 1.076 20.656 1 95.69 647 ALA B N 1
ATOM 10223 C CA . ALA B 1 647 ? -6.535 2.137 20.047 1 95.69 647 ALA B CA 1
ATOM 10224 C C . ALA B 1 647 ? -6.867 2.297 18.578 1 95.69 647 ALA B C 1
ATOM 10226 O O . ALA B 1 647 ? -6.715 3.383 18.016 1 95.69 647 ALA B O 1
ATOM 10227 N N . GLY B 1 648 ? -7.273 1.257 17.906 1 96.75 648 GLY B N 1
ATOM 10228 C CA . GLY B 1 648 ? -7.602 1.268 16.484 1 96.75 648 GLY B CA 1
ATOM 10229 C C . GLY B 1 648 ? -9.086 1.439 16.219 1 96.75 648 GLY B C 1
ATOM 10230 O O . GLY B 1 648 ? -9.773 2.139 16.969 1 96.75 648 GLY B O 1
ATOM 10231 N N . HIS B 1 649 ? -9.586 0.902 15.164 1 97.62 649 HIS B N 1
ATOM 10232 C CA . HIS B 1 649 ? -10.984 1.028 14.789 1 97.62 649 HIS B CA 1
ATOM 10233 C C . HIS B 1 649 ? -11.867 0.124 15.648 1 97.62 649 HIS B C 1
ATOM 10235 O O . HIS B 1 649 ? -11.539 -1.045 15.867 1 97.62 649 HIS B O 1
ATOM 10241 N N . PRO B 1 650 ? -13.008 0.614 16.094 1 97.94 650 PRO B N 1
ATOM 10242 C CA . PRO B 1 650 ? -13.961 -0.244 16.812 1 97.94 650 PRO B CA 1
ATOM 10243 C C . PRO B 1 650 ? -14.383 -1.46 15.984 1 97.94 650 PRO B C 1
ATOM 10245 O O . PRO B 1 650 ? -14.625 -2.535 16.547 1 97.94 650 PRO B O 1
ATOM 10248 N N . ALA B 1 651 ? -14.438 -1.304 14.68 1 98 651 ALA B N 1
ATOM 10249 C CA . ALA B 1 651 ? -14.875 -2.344 13.75 1 98 651 ALA B CA 1
ATOM 10250 C C . ALA B 1 651 ? -14.047 -3.611 13.914 1 98 651 ALA B C 1
ATOM 10252 O O . ALA B 1 651 ? -14.547 -4.723 13.719 1 98 651 ALA B O 1
ATOM 10253 N N . ASP B 1 652 ? -12.812 -3.473 14.312 1 98.25 652 ASP B N 1
ATOM 10254 C CA . ASP B 1 652 ? -11.906 -4.613 14.422 1 98.25 652 ASP B CA 1
ATOM 10255 C C . ASP B 1 652 ? -12.367 -5.578 15.508 1 98.25 652 ASP B C 1
ATOM 10257 O O . ASP B 1 652 ? -12.273 -6.797 15.344 1 98.25 652 ASP B O 1
ATOM 10261 N N . LEU B 1 653 ? -12.859 -5.02 16.594 1 98.5 653 LEU B N 1
ATOM 10262 C CA . LEU B 1 653 ? -13.328 -5.875 17.672 1 98.5 653 LEU B CA 1
ATOM 10263 C C . LEU B 1 653 ? -14.625 -6.582 17.281 1 98.5 653 LEU B C 1
ATOM 10265 O O . LEU B 1 653 ? -14.805 -7.766 17.578 1 98.5 653 LEU B O 1
ATOM 10269 N N . HIS B 1 654 ? -15.523 -5.84 16.609 1 98.12 654 HIS B N 1
ATOM 10270 C CA . HIS B 1 654 ? -16.75 -6.461 16.125 1 98.12 654 HIS B CA 1
ATOM 10271 C C . HIS B 1 654 ? -16.453 -7.602 15.164 1 98.12 654 HIS B C 1
ATOM 10273 O O . HIS B 1 654 ? -17.062 -8.664 15.242 1 98.12 654 HIS B O 1
ATOM 10279 N N . ALA B 1 655 ? -15.547 -7.375 14.289 1 98.06 655 ALA B N 1
ATOM 10280 C CA . ALA B 1 655 ? -15.156 -8.375 13.297 1 98.06 655 ALA B CA 1
ATOM 10281 C C . ALA B 1 655 ? -14.625 -9.633 13.977 1 98.06 655 ALA B C 1
ATOM 10283 O O . ALA B 1 655 ? -14.969 -10.75 13.578 1 98.06 655 ALA B O 1
ATOM 10284 N N . LEU B 1 656 ? -13.75 -9.477 14.961 1 98.19 656 LEU B N 1
ATOM 10285 C CA . LEU B 1 656 ? -13.109 -10.602 15.641 1 98.19 656 LEU B CA 1
ATOM 10286 C C . LEU B 1 656 ? -14.133 -11.445 16.391 1 98.19 656 LEU B C 1
ATOM 10288 O O . LEU B 1 656 ? -14.031 -12.672 16.422 1 98.19 656 LEU B O 1
ATOM 10292 N N . LEU B 1 657 ? -15.125 -10.805 16.984 1 98 657 LEU B N 1
ATOM 10293 C CA . LEU B 1 657 ? -16.109 -11.508 17.812 1 98 657 LEU B CA 1
ATOM 10294 C C . LEU B 1 657 ? -16.953 -12.445 16.953 1 98 657 LEU B C 1
ATOM 10296 O O . LEU B 1 657 ? -17.344 -13.516 17.422 1 98 657 LEU B O 1
ATOM 10300 N N . GLY B 1 658 ? -17.266 -12.031 15.703 1 96.25 658 GLY B N 1
ATOM 10301 C CA . GLY B 1 658 ? -18.047 -12.898 14.836 1 96.25 658 GLY B CA 1
ATOM 10302 C C . GLY B 1 658 ? -19.375 -13.32 15.453 1 96.25 658 GLY B C 1
ATOM 10303 O O . GLY B 1 658 ? -20.141 -12.484 15.938 1 96.25 658 GLY B O 1
ATOM 10304 N N . ARG B 1 659 ? -19.609 -14.586 15.531 1 94.94 659 ARG B N 1
ATOM 10305 C CA . ARG B 1 659 ? -20.906 -15.125 15.953 1 94.94 659 ARG B CA 1
ATOM 10306 C C . ARG B 1 659 ? -21.062 -15.055 17.469 1 94.94 659 ARG B C 1
ATOM 10308 O O . ARG B 1 659 ? -22.172 -15.164 17.984 1 94.94 659 ARG B O 1
ATOM 10315 N N . ARG B 1 660 ? -20.047 -14.891 18.172 1 95.44 660 ARG B N 1
ATOM 10316 C CA . ARG B 1 660 ? -20.172 -14.812 19.625 1 95.44 660 ARG B CA 1
ATOM 10317 C C . ARG B 1 660 ? -20.438 -13.383 20.078 1 95.44 660 ARG B C 1
ATOM 10319 O O . ARG B 1 660 ? -20.375 -13.086 21.266 1 95.44 660 ARG B O 1
ATOM 10326 N N . HIS B 1 661 ? -20.672 -12.5 19.141 1 96.25 661 HIS B N 1
ATOM 10327 C CA . HIS B 1 661 ? -20.922 -11.094 19.438 1 96.25 661 HIS B CA 1
ATOM 10328 C C . HIS B 1 661 ? -21.984 -10.938 20.516 1 96.25 661 HIS B C 1
ATOM 10330 O O . HIS B 1 661 ? -23.062 -11.555 20.422 1 96.25 661 HIS B O 1
ATOM 10336 N N . PRO B 1 662 ? -21.703 -10.055 21.469 1 95.25 662 PRO B N 1
ATOM 10337 C CA . PRO B 1 662 ? -22.625 -9.898 22.578 1 95.25 662 PRO B CA 1
ATOM 10338 C C . PRO B 1 662 ? -23.828 -9.023 22.234 1 95.25 662 PRO B C 1
ATOM 10340 O O . PRO B 1 662 ? -24.688 -8.766 23.094 1 95.25 662 PRO B O 1
ATOM 10343 N N . GLY B 1 663 ? -23.906 -8.5 21.047 1 93.25 663 GLY B N 1
ATOM 10344 C CA . GLY B 1 663 ? -25 -7.652 20.625 1 93.25 663 GLY B CA 1
ATOM 10345 C C . GLY B 1 663 ? -25.016 -6.301 21.312 1 93.25 663 GLY B C 1
ATOM 10346 O O . GLY B 1 663 ? -23.969 -5.633 21.391 1 93.25 663 GLY B O 1
ATOM 10347 N N . PRO B 1 664 ? -26.156 -5.895 21.781 1 91.56 664 PRO B N 1
ATOM 10348 C CA . PRO B 1 664 ? -26.297 -4.535 22.312 1 91.56 664 PRO B CA 1
ATOM 10349 C C . PRO B 1 664 ? -25.578 -4.34 23.641 1 91.56 664 PRO B C 1
ATOM 10351 O O . PRO B 1 664 ? -25.391 -3.203 24.078 1 91.56 664 PRO B O 1
ATOM 10354 N N . ARG B 1 665 ? -25.172 -5.441 24.297 1 93.25 665 ARG B N 1
ATOM 10355 C CA . ARG B 1 665 ? -24.453 -5.316 25.562 1 93.25 665 ARG B CA 1
ATOM 10356 C C . ARG B 1 665 ? -23.062 -4.742 25.344 1 93.25 665 ARG B C 1
ATOM 10358 O O . ARG B 1 665 ? -22.453 -4.23 26.281 1 93.25 665 ARG B O 1
ATOM 10365 N N . LEU B 1 666 ? -22.594 -4.832 24.141 1 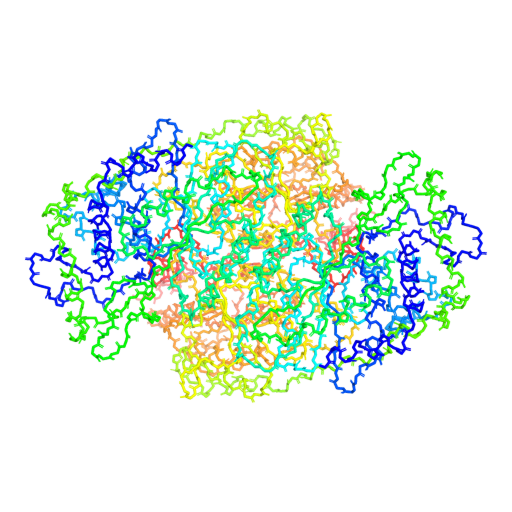97.06 666 LEU B N 1
ATOM 10366 C CA . LEU B 1 666 ? -21.219 -4.434 23.859 1 97.06 666 LEU B CA 1
ATOM 10367 C C . LEU B 1 666 ? -21.172 -3.039 23.234 1 97.06 666 LEU B C 1
ATOM 10369 O O . LEU B 1 666 ? -21.828 -2.783 22.219 1 97.06 666 LEU B O 1
ATOM 10373 N N . THR B 1 667 ? -20.484 -2.162 23.844 1 97.12 667 THR B N 1
ATOM 10374 C CA . THR B 1 667 ? -20.094 -0.882 23.266 1 97.12 667 THR B CA 1
ATOM 10375 C C . THR B 1 667 ? -18.594 -0.829 23.031 1 97.12 667 THR B C 1
ATOM 10377 O O . THR B 1 667 ? -17.812 -1.028 23.969 1 97.12 667 THR B O 1
ATOM 10380 N N . VAL B 1 668 ? -18.203 -0.614 21.828 1 98.12 668 VAL B N 1
ATOM 10381 C CA . VAL B 1 668 ? -16.781 -0.511 21.516 1 98.12 668 VAL B CA 1
ATOM 10382 C C . VAL B 1 668 ? -16.453 0.912 21.078 1 98.12 668 VAL B C 1
ATOM 10384 O O . VAL B 1 668 ? -17.047 1.432 20.125 1 98.12 668 VAL B O 1
ATOM 10387 N N . LEU B 1 669 ? -15.562 1.532 21.797 1 97.94 669 LEU B N 1
ATOM 10388 C CA . LEU B 1 669 ? -15.047 2.848 21.438 1 97.94 669 LEU B CA 1
ATOM 10389 C C . LEU B 1 669 ? -13.633 2.74 20.875 1 97.94 669 LEU B C 1
ATOM 10391 O O . LEU B 1 669 ? -12.891 1.824 21.234 1 97.94 669 LEU B O 1
ATOM 10395 N N . GLY B 1 670 ? -13.234 3.588 20.016 1 97.5 670 GLY B N 1
ATOM 10396 C CA . GLY B 1 670 ? -11.914 3.619 19.391 1 97.5 670 GLY B CA 1
ATOM 10397 C C . GLY B 1 670 ? -11.742 4.762 18.406 1 97.5 670 GLY B C 1
ATOM 10398 O O . GLY B 1 670 ? -12.531 5.711 18.406 1 97.5 670 GLY B O 1
ATOM 10399 N N . TYR B 1 671 ? -10.75 4.68 17.656 1 96.94 671 TYR B N 1
ATOM 10400 C CA . TYR B 1 671 ? -10.438 5.758 16.719 1 96.94 671 TYR B CA 1
ATOM 10401 C C . TYR B 1 671 ? -11.484 5.852 15.625 1 96.94 671 TYR B C 1
ATOM 10403 O O . TYR B 1 671 ? -11.812 4.852 14.984 1 96.94 671 TYR B O 1
ATOM 10411 N N . THR B 1 672 ? -11.992 6.953 15.406 1 95.38 672 THR B N 1
ATOM 10412 C CA . THR B 1 672 ? -12.805 7.352 14.258 1 95.38 672 THR B CA 1
ATOM 10413 C C . THR B 1 672 ? -12.305 8.664 13.664 1 95.38 672 THR B C 1
ATOM 10415 O O . THR B 1 672 ? -12.023 9.617 14.398 1 95.38 672 THR B O 1
ATOM 10418 N N . ASP B 1 673 ? -12.188 8.695 12.406 1 94.81 673 ASP B N 1
ATOM 10419 C CA . ASP B 1 673 ? -11.641 9.867 11.734 1 94.81 673 ASP B CA 1
ATOM 10420 C C . ASP B 1 673 ? -12.516 11.102 11.984 1 94.81 673 ASP B C 1
ATOM 10422 O O . ASP B 1 673 ? -13.703 11.102 11.664 1 94.81 673 ASP B O 1
ATOM 10426 N N . PRO B 1 674 ? -11.898 12.148 12.508 1 94.19 674 PRO B N 1
ATOM 10427 C CA . PRO B 1 674 ? -12.688 13.344 12.805 1 94.19 674 PRO B CA 1
ATOM 10428 C C . PRO B 1 674 ? -13.047 14.133 11.547 1 94.19 674 PRO B C 1
ATOM 10430 O O . PRO B 1 674 ? -13.891 15.031 11.602 1 94.19 674 PRO B O 1
ATOM 10433 N N . GLY B 1 675 ? -12.383 13.891 10.438 1 92.81 675 GLY B N 1
ATOM 10434 C CA . GLY B 1 675 ? -12.695 14.539 9.172 1 92.81 675 GLY B CA 1
ATOM 10435 C C . GLY B 1 675 ? -11.969 15.859 8.984 1 92.81 675 GLY B C 1
ATOM 10436 O O . GLY B 1 675 ? -12.094 16.5 7.938 1 92.81 675 GLY B O 1
ATOM 10437 N N . ARG B 1 676 ? -11.266 16.312 9.953 1 92.81 676 ARG B N 1
ATOM 10438 C CA . ARG B 1 676 ? -10.508 17.562 9.945 1 92.81 676 ARG B CA 1
ATOM 10439 C C . ARG B 1 676 ? -9.461 17.578 11.055 1 92.81 676 ARG B C 1
ATOM 10441 O O . ARG B 1 676 ? -9.516 16.766 11.977 1 92.81 676 ARG B O 1
ATOM 10448 N N . PRO B 1 677 ? -8.508 18.453 10.961 1 93 677 PRO B N 1
ATOM 10449 C CA . PRO B 1 677 ? -7.559 18.609 12.062 1 93 677 PRO B CA 1
ATOM 10450 C C . PRO B 1 677 ? -8.234 19 13.375 1 93 677 PRO B C 1
ATOM 10452 O O . PRO B 1 677 ? -9.172 19.797 13.367 1 93 677 PRO B O 1
ATOM 10455 N N . CYS B 1 678 ? -7.766 18.422 14.461 1 91.56 678 CYS B N 1
ATOM 10456 C CA . CYS B 1 678 ? -8.242 18.812 15.781 1 91.56 678 CYS B CA 1
ATOM 10457 C C . CYS B 1 678 ? -7.211 18.484 16.859 1 91.56 678 CYS B C 1
ATOM 10459 O O . CYS B 1 678 ? -6.223 17.797 16.578 1 91.56 678 CYS B O 1
ATOM 10461 N N . THR B 1 679 ? -7.367 19.047 17.984 1 91.25 679 THR B N 1
ATOM 10462 C CA . THR B 1 679 ? -6.48 18.75 19.109 1 91.25 679 THR B CA 1
ATOM 10463 C C . THR B 1 679 ? -6.715 17.344 19.625 1 91.25 679 THR B C 1
ATOM 10465 O O . THR B 1 679 ? -7.742 16.719 19.328 1 91.25 679 THR B O 1
ATOM 10468 N N . SER B 1 680 ? -5.777 16.812 20.359 1 90.88 680 SER B N 1
ATOM 10469 C CA . SER B 1 680 ? -5.906 15.484 20.938 1 90.88 680 SER B CA 1
ATOM 10470 C C . SER B 1 680 ? -7.125 15.398 21.859 1 90.88 680 SER B C 1
ATOM 10472 O O . SER B 1 680 ? -7.797 14.367 21.906 1 90.88 680 SER B O 1
ATOM 10474 N N . GLU B 1 681 ? -7.387 16.469 22.625 1 92.88 681 GLU B N 1
ATOM 10475 C CA . GLU B 1 681 ? -8.539 16.516 23.516 1 92.88 681 GLU B CA 1
ATOM 10476 C C . GLU B 1 681 ? -9.852 16.438 22.734 1 92.88 681 GLU B C 1
ATOM 10478 O O . GLU B 1 681 ? -10.766 15.703 23.125 1 92.88 681 GLU B O 1
ATOM 10483 N N . ARG B 1 682 ? -9.875 17.156 21.656 1 93.69 682 ARG B N 1
ATOM 10484 C CA . ARG B 1 682 ? -11.078 17.141 20.828 1 93.69 682 ARG B CA 1
ATOM 10485 C C . ARG B 1 682 ? -11.258 15.781 20.156 1 93.69 682 ARG B C 1
ATOM 10487 O O . ARG B 1 682 ? -12.391 15.336 19.953 1 93.69 682 ARG B O 1
ATOM 10494 N N . LEU B 1 683 ? -10.148 15.227 19.75 1 95.38 683 LEU B N 1
ATOM 10495 C CA . LEU B 1 683 ? -10.227 13.906 19.141 1 95.38 683 LEU B CA 1
ATOM 10496 C C . LEU B 1 683 ? -10.773 12.883 20.141 1 95.38 683 LEU B C 1
ATOM 10498 O O . LEU B 1 683 ? -11.609 12.047 19.781 1 95.38 683 LEU B O 1
ATOM 10502 N N . LEU B 1 684 ? -10.312 12.938 21.391 1 96.62 684 LEU B N 1
ATOM 10503 C CA . LEU B 1 684 ? -10.82 12.047 22.438 1 96.62 684 LEU B CA 1
ATOM 10504 C C . LEU B 1 684 ? -12.32 12.234 22.625 1 96.62 684 LEU B C 1
ATOM 10506 O O . LEU B 1 684 ? -13.055 11.258 22.781 1 96.62 684 LEU B O 1
ATOM 10510 N N . HIS B 1 685 ? -12.727 13.477 22.594 1 96.56 685 HIS B N 1
ATOM 10511 C CA . HIS B 1 685 ? -14.148 13.773 22.719 1 96.56 685 HIS B CA 1
ATOM 10512 C C . HIS B 1 685 ? -14.938 13.227 21.547 1 96.56 685 HIS B C 1
ATOM 10514 O O . HIS B 1 685 ? -16 12.633 21.719 1 96.56 685 HIS B O 1
ATOM 10520 N N . HIS B 1 686 ? -14.344 13.461 20.344 1 96.06 686 HIS B N 1
ATOM 10521 C CA . HIS B 1 686 ? -14.977 12.969 19.125 1 96.06 686 HIS B CA 1
ATOM 10522 C C . HIS B 1 686 ? -15.172 11.461 19.172 1 96.06 686 HIS B C 1
ATOM 10524 O O . HIS B 1 686 ? -16.203 10.953 18.734 1 96.06 686 HIS B O 1
ATOM 10530 N N . CYS B 1 687 ? -14.266 10.75 19.766 1 97.12 687 CYS B N 1
ATOM 10531 C CA . CYS B 1 687 ? -14.297 9.297 19.828 1 97.12 687 CYS B CA 1
ATOM 10532 C C . CYS B 1 687 ? -14.961 8.812 21.109 1 97.12 687 CYS B C 1
ATOM 10534 O O . CYS B 1 687 ? -14.992 7.613 21.391 1 97.12 687 CYS B O 1
ATOM 10536 N N . HIS B 1 688 ? -15.398 9.695 21.969 1 97.44 688 HIS B N 1
ATOM 10537 C CA . HIS B 1 688 ? -16.125 9.438 23.203 1 97.44 688 HIS B CA 1
ATOM 10538 C C . HIS B 1 688 ? -15.242 8.75 24.234 1 97.44 688 HIS B C 1
ATOM 10540 O O . HIS B 1 688 ? -15.703 7.895 24.984 1 97.44 688 HIS B O 1
ATOM 10546 N N . LEU B 1 689 ? -13.969 9.086 24.172 1 97.38 689 LEU B N 1
ATOM 10547 C CA . LEU B 1 689 ? -13.031 8.445 25.094 1 97.38 689 LEU B CA 1
ATOM 10548 C C . LEU B 1 689 ? -12.539 9.43 26.141 1 97.38 689 LEU B C 1
ATOM 10550 O O . LEU B 1 689 ? -11.703 9.086 26.984 1 97.38 689 LEU B O 1
ATOM 10554 N N . ASP B 1 690 ? -13.07 10.633 26.062 1 96.31 690 ASP B N 1
ATOM 10555 C CA . ASP B 1 690 ? -12.711 11.586 27.109 1 96.31 690 ASP B CA 1
ATOM 10556 C C . ASP B 1 690 ? -13.43 11.266 28.406 1 96.31 690 ASP B C 1
ATOM 10558 O O . ASP B 1 690 ? -14.406 10.516 28.422 1 96.31 690 ASP B O 1
ATOM 10562 N N . THR B 1 691 ? -13 11.852 29.453 1 94.25 691 THR B N 1
ATOM 10563 C CA . THR B 1 691 ? -13.461 11.547 30.797 1 94.25 691 THR B CA 1
ATOM 10564 C C . THR B 1 691 ? -14.961 11.758 30.922 1 94.25 691 THR B C 1
ATOM 10566 O O . THR B 1 691 ? -15.672 10.93 31.5 1 94.25 691 THR B O 1
ATOM 10569 N N . THR B 1 692 ? -15.445 12.805 30.391 1 95 692 THR B N 1
ATOM 10570 C CA . THR B 1 692 ? -16.859 13.148 30.516 1 95 692 THR B CA 1
ATOM 10571 C C . THR B 1 692 ? -17.719 12.156 29.734 1 95 692 THR B C 1
ATOM 10573 O O . THR B 1 692 ? -18.719 11.656 30.25 1 95 692 THR B O 1
ATOM 10576 N N . SER B 1 693 ? -17.344 11.906 28.547 1 97 693 SER B N 1
ATOM 10577 C CA . SER B 1 693 ? -18.109 10.992 27.703 1 97 693 SER B CA 1
ATOM 10578 C C . SER B 1 693 ? -18.125 9.586 28.297 1 97 693 SER B C 1
ATOM 10580 O O . SER B 1 693 ? -19.156 8.906 28.266 1 97 693 SER B O 1
ATOM 10582 N N . LEU B 1 694 ? -17.031 9.148 28.781 1 97.56 694 LEU B N 1
ATOM 10583 C CA . LEU B 1 694 ? -16.938 7.816 29.359 1 97.56 694 LEU B CA 1
ATOM 10584 C C . LEU B 1 694 ? -17.812 7.691 30.609 1 97.56 694 LEU B C 1
ATOM 10586 O O . LEU B 1 694 ? -18.469 6.668 30.797 1 97.56 694 LEU B O 1
ATOM 10590 N N . TRP B 1 695 ? -17.766 8.727 31.438 1 95.62 695 TRP B N 1
ATOM 10591 C CA . TRP B 1 695 ? -18.594 8.734 32.656 1 95.62 695 TRP B CA 1
ATOM 10592 C C . TRP B 1 695 ? -20.078 8.641 32.281 1 95.62 695 TRP B C 1
ATOM 10594 O O . TRP B 1 695 ? -20.812 7.832 32.844 1 95.62 695 TRP B O 1
ATOM 10604 N N . GLU B 1 696 ? -20.453 9.461 31.328 1 95 696 GLU B N 1
ATOM 10605 C CA . GLU B 1 696 ? -21.844 9.484 30.906 1 95 696 GLU B CA 1
ATOM 10606 C C . GLU B 1 696 ? -22.281 8.141 30.328 1 95 696 GLU B C 1
ATOM 10608 O O . GLU B 1 696 ? -23.359 7.645 30.641 1 95 696 GLU B O 1
ATOM 10613 N N . ARG B 1 697 ? -21.422 7.582 29.609 1 94.69 697 ARG B N 1
ATOM 10614 C CA . ARG B 1 697 ? -21.734 6.305 28.984 1 94.69 697 ARG B CA 1
ATOM 10615 C C . ARG B 1 697 ? -21.828 5.191 30.016 1 94.69 697 ARG B C 1
ATOM 10617 O O . ARG B 1 697 ? -22.766 4.402 30.016 1 94.69 697 ARG B O 1
ATOM 10624 N N . ALA B 1 698 ? -20.875 5.094 30.859 1 94.94 698 ALA B N 1
ATOM 10625 C CA . ALA B 1 698 ? -20.844 4.043 31.875 1 94.94 698 ALA B CA 1
ATOM 10626 C C . ALA B 1 698 ? -22.047 4.129 32.812 1 94.94 698 ALA B C 1
ATOM 10628 O O . ALA B 1 698 ? -22.625 3.107 33.188 1 94.94 698 ALA B O 1
ATOM 10629 N N . THR B 1 699 ? -22.438 5.301 33.125 1 91.06 699 THR B N 1
ATOM 10630 C CA . THR B 1 699 ? -23.547 5.488 34.062 1 91.06 699 THR B CA 1
ATOM 10631 C C . THR B 1 699 ? -24.891 5.207 33.406 1 91.06 699 THR B C 1
ATOM 10633 O O . THR B 1 699 ? -25.844 4.785 34.031 1 91.06 699 THR B O 1
ATOM 10636 N N . ALA B 1 700 ? -24.906 5.441 32.125 1 90.44 700 ALA B N 1
ATOM 10637 C CA . ALA B 1 700 ? -26.141 5.156 31.359 1 90.44 700 ALA B CA 1
ATOM 10638 C C . ALA B 1 700 ? -26.312 3.654 31.172 1 90.44 700 ALA B C 1
ATOM 10640 O O . ALA B 1 700 ? -27.453 3.172 31.031 1 90.44 700 ALA B O 1
ATOM 10641 N N . LEU B 1 701 ? -25.281 2.914 31.109 1 89.31 701 LEU B N 1
ATOM 10642 C CA . LEU B 1 701 ? -25.328 1.484 30.812 1 89.31 701 LEU B CA 1
ATOM 10643 C C . LEU B 1 701 ? -25.812 0.7 32.031 1 89.31 701 LEU B C 1
ATOM 10645 O O . LEU B 1 701 ? -26.391 -0.383 31.875 1 89.31 701 LEU B O 1
ATOM 10649 N N . VAL B 1 702 ? -25.578 1.119 33.219 1 80.44 702 VAL B N 1
ATOM 10650 C CA . VAL B 1 702 ? -25.922 0.35 34.406 1 80.44 702 VAL B CA 1
ATOM 10651 C C . VAL B 1 702 ? -27.297 0.787 34.938 1 80.44 702 VAL B C 1
ATOM 10653 O O . VAL B 1 702 ? -27.547 1.982 35.094 1 80.44 702 VAL B O 1
ATOM 10656 N N . PRO B 1 703 ? -28.406 -0.167 34.875 1 62.69 703 PRO B N 1
ATOM 10657 C CA . PRO B 1 703 ? -29.797 0.107 35.25 1 62.69 703 PRO B CA 1
ATOM 10658 C C . PRO B 1 703 ? -29.906 0.861 36.594 1 62.69 703 PRO B C 1
ATOM 10660 O O . PRO B 1 703 ? -29.016 0.768 37.438 1 62.69 703 PRO B O 1
ATOM 10663 N N . HIS B 1 704 ? -30.922 1.798 36.688 1 54.66 704 HIS B N 1
ATOM 10664 C CA . HIS B 1 704 ? -31.328 2.684 37.781 1 54.66 704 HIS B CA 1
ATOM 10665 C C . HIS B 1 704 ? -31.406 1.934 39.094 1 54.66 704 HIS B C 1
ATOM 10667 O O . HIS B 1 704 ? -31.391 2.549 40.156 1 54.66 704 HIS B O 1
ATOM 10673 N N . THR B 1 705 ? -31.891 0.752 39.125 1 48 705 THR B N 1
ATOM 10674 C CA . THR B 1 705 ? -32.031 0.185 40.438 1 48 705 THR B CA 1
ATOM 10675 C C . THR B 1 705 ? -30.719 0.28 41.219 1 48 705 THR B C 1
ATOM 10677 O O . THR B 1 705 ? -30.719 0.276 42.469 1 48 705 THR B O 1
ATOM 10680 N N . LEU B 1 706 ? -29.672 0.24 40.594 1 47.19 706 LEU B N 1
ATOM 10681 C CA . LEU B 1 706 ? -28.391 0.418 41.281 1 47.19 706 LEU B CA 1
ATOM 10682 C C . LEU B 1 706 ? -28.078 1.898 41.469 1 47.19 706 LEU B C 1
ATOM 10684 O O . LEU B 1 706 ? -27.188 2.254 42.25 1 47.19 706 LEU B O 1
ATOM 10688 N N . ARG B 1 707 ? -28.844 2.828 40.844 1 43.69 707 ARG B N 1
ATOM 10689 C CA . ARG B 1 707 ? -28.703 4.262 41.094 1 43.69 707 ARG B CA 1
ATOM 10690 C C . ARG B 1 707 ? -29.438 4.672 42.375 1 43.69 707 ARG B C 1
ATOM 10692 O O . ARG B 1 707 ? -29.25 5.789 42.875 1 43.69 707 ARG B O 1
ATOM 10699 N N . ARG B 1 708 ? -30.672 4.168 42.688 1 43.16 708 ARG B N 1
ATOM 10700 C CA . ARG B 1 708 ? -31.562 4.582 43.75 1 43.16 708 ARG B CA 1
ATOM 10701 C C . ARG B 1 708 ? -30.891 4.445 45.125 1 43.16 708 ARG B C 1
ATOM 10703 O O . ARG B 1 708 ? -31.438 4.867 46.125 1 43.16 708 ARG B O 1
ATOM 10710 N N . ASN B 1 709 ? -29.984 3.5 45.25 1 35.09 709 ASN B N 1
ATOM 10711 C CA . ASN B 1 709 ? -29.484 3.486 46.625 1 35.09 709 ASN B CA 1
ATOM 10712 C C . ASN B 1 709 ? -28.5 4.625 46.844 1 35.09 709 ASN B C 1
ATOM 10714 O O . ASN B 1 709 ? -27.562 4.492 47.656 1 35.09 709 ASN B O 1
ATOM 10718 N N . LEU B 1 710 ? -28.5 5.52 45.875 1 33.94 710 LEU B N 1
ATOM 10719 C CA . LEU B 1 710 ? -27.766 6.715 46.281 1 33.94 710 LEU B CA 1
ATOM 10720 C C . LEU B 1 710 ? -28.609 7.555 47.25 1 33.94 710 LEU B C 1
ATOM 10722 O O . LEU B 1 710 ? -29.781 7.828 46.969 1 33.94 710 LEU B O 1
ATOM 10726 N N . PRO B 1 711 ? -28.109 7.754 48.5 1 31.41 711 PRO B N 1
ATOM 10727 C CA . PRO B 1 711 ? -28.781 8.734 49.375 1 31.41 711 PRO B CA 1
ATOM 10728 C C . PRO B 1 711 ? -28.812 10.125 48.75 1 31.41 711 PRO B C 1
ATOM 10730 O O . PRO B 1 711 ? -27.938 10.484 47.969 1 31.41 711 PRO B O 1
#

pLDDT: mean 94.16, std 7.4, range [31.41, 98.88]